Protein AF-A0A5B8MVZ6-F1 (afdb_monomer)

Solvent-accessible surface area (backbone atoms only — not comparable to full-atom values): 45795 Å² total; per-residue (Å²): 136,86,84,88,87,79,88,85,85,90,83,91,84,88,86,83,87,80,82,82,79,84,78,86,76,86,81,90,76,92,74,100,64,99,61,75,45,73,47,51,65,71,58,51,16,47,60,75,50,61,91,62,85,81,78,84,86,56,96,40,75,65,60,44,51,52,52,52,49,51,52,52,52,52,50,50,56,51,51,34,63,74,70,70,54,80,84,67,87,81,69,89,43,72,68,59,52,32,39,54,54,40,52,50,57,53,47,23,72,71,46,61,92,50,16,66,60,45,45,52,53,48,54,53,51,47,61,72,43,37,43,97,51,62,45,70,45,92,95,48,69,40,30,41,58,33,43,48,67,60,52,48,54,50,53,52,51,52,51,51,52,54,50,52,53,52,50,53,53,51,52,53,49,54,54,51,51,52,51,50,54,52,51,52,50,50,51,54,51,52,54,50,52,52,52,51,51,52,51,51,51,51,54,50,50,55,51,49,56,51,52,53,50,51,49,54,50,51,55,52,52,50,52,51,55,52,52,52,50,51,51,52,52,52,51,50,51,50,54,52,50,53,50,51,52,50,49,52,55,48,53,53,49,50,52,50,50,50,53,51,50,52,49,52,51,51,53,49,54,51,50,53,50,52,51,48,51,49,50,51,50,62,68,70,51,87,73,81,87,69,87,69,61,62,56,56,54,48,54,54,49,52,55,49,52,56,51,48,60,66,66,69,69,75,88,77,89,84,84,87,80,94,80,73,83,78,82,70,77,89,76,75,72,95,81,78,82,83,83,80,83,91,78,83,84,85,83,90,77,90,84,57,74,65,58,55,50,52,51,53,51,53,51,49,53,52,48,52,52,52,48,53,49,50,51,52,51,49,50,50,49,53,51,54,49,49,54,56,49,50,69,71,50,68,63,42,59,35,49,63,40,44,52,50,53,54,51,54,48,53,50,54,54,55,51,52,69,69,46,72,86,73,78,86,79,84,95,70,86,73,77,49,40,56,64,51,47,57,63,56,47,74,76,56,88,79,76,52,52,80,43,76,44,70,33,43,55,94,29,58,51,62,70,39,47,68,32,49,37,31,82,60,78,42,75,46,57,44,51,43,73,64,56,45,49,53,51,50,54,51,50,53,56,55,43,54,60,53,33,74,76,43,99,62,75,69,53,61,57,59,41,53,34,51,53,39,39,70,76,56,44,95,39,60,68,60,32,24,51,53,34,48,30,52,56,51,35,37,61,63,42,42,87,39,53,69,39,33,51,51,46,35,30,46,25,52,69,42,28,70,54,51,58,62,38,48,53,51,44,50,52,52,50,51,52,57,57,57,70,70,45,95,51,98,84,57,65,55,42,49,46,71,61,51,53,52,46,50,55,59,44,37,70,69,50,57,67,70,59,56,50,52,39,53,50,30,39,46,70,72,45,79,55,66,56,36,53,57,64,68,60,71,57,70,75,86,77,52,96,60,77,43,62,33,54,39,48,50,46,52,50,51,53,48,51,41,45,52,50,51,53,52,49,52,55,53,58,70,67,50,84,44,50,99,85,42,33,30,43,50,61,61,55,48,53,50,54,45,69,74,42,77,84,58,51,72,66,59,48,36,50,47,50,9,44,18,70,75,39,95,37,54,65,52,41,56,53,40,40,75,73,60,43,66,44,48,47,71,58,25,52,55,42,39,53,66,44,66,86,68,57,50,74,74,38,38,66,73,79,79,81,71,80,74,90,70,90,75,89,79,90,90,82,89,81,83,76,81,86,71,88,89,89,90,131

Secondary structure (DSSP, 8-state):
------------------------------------EEE-HHHHHHHHHTTS------S-HHHHHHHHHHHHHHHHHHHHHHHT----TTPPPHHHHHHHHHHHHHHHHHSGGGHHHHHHHHHHHHHHHEEEEEEEPTTSSEEEEEEHHHHHHHHHHHHHHHHHHHHHHHHHHHHHHHHHHHHHHHHHHHHHHHHHHHHHHHHHHHHHHHHHHHHHHHHHHHHHHHHHHHHHHHHHHHHHHHHHHHHHHHHHHHHHHHHHHHHHHHHHHHHHHHHHHHHHHHHH-SS---TTHHHHHHHHHHHHHHHHHHHS--S---S-----PPP-GGG-------------PPPP----HHHHHHHHHHHHHHHHHHHHHHHHHHHHHHHHHHHHHHHHSPPPPHHHHHHHHHHHHHHHHHHHHHHTTT-SS----PPPBHHHHHHHHTS-TTSGGGSEEEEB--BS-TTS-GGG-B-S-EEEEPPPHHHHHHHHHHHHHHHHHHHHTSSSPPPHHHHHHHHHHHHHTT-HHHHHHHHHHHHHHHHHTTTSHHHHHHHHHHTTSS-THHHHHHHHHHHHHHHHHHTT-SSTT--EEEHHHHHHHHHHH-TTS-HHHHHHHHHHHHHH--SSEEEHHHHH---SS-SS--HHHHHHHHHHHHHHHHHHHHHHHHHHTS---TTSEEEHHHHHHHHHHH-TTS-HHHHHHHHHHHTT-S-HHHHHHHHHHT-EEEHHHHHHHHTTS-SS-GGGTS--GGGG-----------------------

Organism: NCBI:txid1764295

Radius of gyration: 59.08 Å; Cα contacts (8 Å, |Δi|>4): 516; chains: 1; bounding box: 116×97×233 Å

Mean predicted aligned error: 20.98 Å

Nearest PDB structures (foldseek):
  7rro-assembly1_F1  TM=7.112E-02  e=6.304E+00  Bos taurus

Foldseek 3Di:
DDDDDDDDDDDDDDDDDDDDDDDDDDDDDDDDDLDQAEDDLQNVLCVLLPPQDPDPDDPDLVSVLVVSLVVQVVVVVVVCVVVVHDCPPPDDDPSNLSPVLNSLQVVLVVVPPCSVVSVVVSVVSCPQFFDPDWDDDPPGSYTYTDTPVVVVVVVVVVVVVVVVVVVVVVVVVVVVVVVVVVVVVVVVVVVVVVVVVVVVVVVVVVVVVVVVVVVVVVVVVVVVVVVVVVVVVVVVVVVVVVVVVVVVVVVVVVVVVVVVVVVVVVVVVVVVVVVVVVVVVVVVPPDDDDPVVVVVVVVVVVVVVVVVVVVVPPPPPPPDDPDDDDDPPVPPDPDDDDDDDDDDDDDDDDDDPPVVVVVVVVVVVVVVVVVVVVVVVVVVVVVVVVLVVLLVQDADQLQLLVVVLVVVLVVVVVVVVVCPPPPPDDDDDDAQELSSVLVVLQPPQPPQQPDWHWHQAPESDNSHQSLRHDGDIDIGGADHLLRLVVVLVVLLVVQVVVVVVDPDRDQSSVSLLVVLCVVPPPPSNSSNRVSSNNVSNLSSVCLALSSVVSVCSNSLLAAPVLVVLLVVLVVVLLVLQVVQDPDPPDQWDFLVSNLVSLCQFQVPQDPVLSVVLSVQQCVQDVDRIDRVVVQVDPPPPPSGRRSNSSSVSVSSVVVQSVLLVVLLVQLQPFPADPQQKDWLVSNLVSVCVSDVPDDSLLSLVLSCQLQVHPDSVVSVVCNVVRDIDRSVSSSVRSSNDRPDGSPVRGDPPPPPDDDDDDDDDDDDDPDDDDDDDDD

Structure (mmCIF, N/CA/C/O backbone):
data_AF-A0A5B8MVZ6-F1
#
_entry.id   AF-A0A5B8MVZ6-F1
#
loop_
_atom_site.group_PDB
_atom_site.id
_atom_site.type_symbol
_atom_site.label_atom_id
_atom_site.label_alt_id
_atom_site.label_comp_id
_atom_site.label_asym_id
_atom_site.label_entity_id
_atom_site.label_seq_id
_atom_site.pdbx_PDB_ins_code
_atom_site.Cartn_x
_atom_site.Cartn_y
_atom_site.Cartn_z
_atom_site.occupancy
_atom_site.B_iso_or_equiv
_atom_site.auth_seq_id
_atom_site.auth_comp_id
_atom_site.auth_asym_id
_atom_site.auth_atom_id
_atom_site.pdbx_PDB_model_num
ATOM 1 N N . MET A 1 1 ? 22.043 67.440 -47.261 1.00 37.62 1 MET A N 1
ATOM 2 C CA . MET A 1 1 ? 22.846 66.469 -48.037 1.00 37.62 1 MET A CA 1
ATOM 3 C C . MET A 1 1 ? 21.964 65.242 -48.240 1.00 37.62 1 MET A C 1
ATOM 5 O O . MET A 1 1 ? 21.877 64.435 -47.334 1.00 37.62 1 MET A O 1
ATOM 9 N N . PHE A 1 2 ? 20.977 65.317 -49.144 1.00 30.36 2 PHE A N 1
ATOM 10 C CA . PHE A 1 2 ? 21.019 64.901 -50.567 1.00 30.36 2 PHE A CA 1
ATOM 11 C C . PHE A 1 2 ? 21.293 63.386 -50.690 1.00 30.36 2 PHE A C 1
ATOM 13 O O . PHE A 1 2 ? 22.374 62.965 -50.312 1.00 30.36 2 PHE A O 1
ATOM 20 N N . LYS A 1 3 ? 20.387 62.524 -51.178 1.00 30.73 3 LYS A N 1
ATOM 21 C CA . LYS A 1 3 ? 19.380 62.695 -52.243 1.00 30.73 3 LYS A CA 1
ATOM 22 C C . LYS A 1 3 ? 18.110 61.852 -52.027 1.00 30.73 3 LYS A C 1
ATOM 24 O O . LYS A 1 3 ? 18.180 60.713 -51.582 1.00 30.73 3 LYS A O 1
ATOM 29 N N . LEU A 1 4 ? 16.999 62.472 -52.419 1.00 37.16 4 LEU A N 1
ATOM 30 C CA . LEU A 1 4 ? 15.699 61.913 -52.794 1.00 37.16 4 LEU A CA 1
ATOM 31 C C . LEU A 1 4 ? 15.756 61.301 -54.206 1.00 37.16 4 LEU A C 1
ATOM 33 O O . LEU A 1 4 ? 16.619 61.702 -54.986 1.00 37.16 4 LEU A O 1
ATOM 37 N N . ASP A 1 5 ? 14.833 60.377 -54.491 1.00 35.53 5 ASP A N 1
ATOM 38 C CA . ASP A 1 5 ? 13.977 60.259 -55.700 1.00 35.53 5 ASP A CA 1
ATOM 39 C C . ASP A 1 5 ? 13.456 58.805 -55.772 1.00 35.53 5 ASP A C 1
ATOM 41 O O . ASP A 1 5 ? 14.213 57.871 -55.540 1.00 35.53 5 ASP A O 1
ATOM 45 N N . GLY A 1 6 ? 12.194 58.480 -56.046 1.00 32.59 6 GLY A N 1
ATOM 46 C CA . GLY A 1 6 ? 11.030 59.263 -56.432 1.00 32.59 6 GLY A CA 1
ATOM 47 C C . GLY A 1 6 ? 9.791 58.352 -56.428 1.00 32.59 6 GLY A C 1
ATOM 48 O O . GLY A 1 6 ? 9.894 57.126 -56.488 1.00 32.59 6 GLY A O 1
ATOM 49 N N . MET A 1 7 ? 8.627 58.982 -56.295 1.00 34.31 7 MET A N 1
ATOM 50 C CA . MET A 1 7 ? 7.297 58.393 -56.459 1.00 34.31 7 MET A CA 1
ATOM 51 C C . MET A 1 7 ? 7.105 57.862 -57.889 1.00 34.31 7 MET A C 1
ATOM 53 O O . MET A 1 7 ? 7.563 58.513 -58.821 1.00 34.31 7 MET A O 1
ATOM 57 N N . ASP A 1 8 ? 6.333 56.785 -58.071 1.00 30.30 8 ASP A N 1
ATOM 58 C CA . ASP A 1 8 ? 5.102 56.913 -58.861 1.00 30.30 8 ASP A CA 1
ATOM 59 C C . ASP A 1 8 ? 4.102 55.764 -58.668 1.00 30.30 8 ASP A C 1
ATOM 61 O O . ASP A 1 8 ? 4.440 54.621 -58.364 1.00 30.30 8 ASP A O 1
ATOM 65 N N . VAL A 1 9 ? 2.838 56.150 -58.809 1.00 36.75 9 VAL A N 1
ATOM 66 C CA . VAL A 1 9 ? 1.599 55.398 -58.584 1.00 36.75 9 VAL A CA 1
ATOM 67 C C . VAL A 1 9 ? 1.109 54.770 -59.898 1.00 36.75 9 VAL A C 1
ATOM 69 O O . VAL A 1 9 ? 1.407 55.299 -60.966 1.00 36.75 9 VAL A O 1
ATOM 72 N N . LYS A 1 10 ? 0.243 53.746 -59.768 1.00 31.00 10 LYS A N 1
ATOM 73 C CA . LYS A 1 10 ? -0.756 53.182 -60.719 1.00 31.00 10 LYS A CA 1
ATOM 74 C C . LYS A 1 10 ? -0.400 51.782 -61.231 1.00 31.00 10 LYS A C 1
ATOM 76 O O . LYS A 1 10 ? 0.755 51.501 -61.489 1.00 31.00 10 LYS A O 1
ATOM 81 N N . GLU A 1 11 ? -1.306 50.849 -61.507 1.00 30.59 11 GLU A N 1
ATOM 82 C CA . GLU A 1 11 ? -2.736 50.611 -61.259 1.00 30.59 11 GLU A CA 1
ATOM 83 C C . GLU A 1 11 ? -3.033 49.277 -61.984 1.00 30.59 11 GLU A C 1
ATOM 85 O O . GLU A 1 11 ? -2.508 49.032 -63.069 1.00 30.59 11 GLU A O 1
ATOM 90 N N . SER A 1 12 ? -3.935 48.466 -61.425 1.00 30.92 12 SER A N 1
ATOM 91 C CA . SER A 1 12 ? -4.761 47.449 -62.106 1.00 30.92 12 SER A CA 1
ATOM 92 C C . SER A 1 12 ? -4.232 46.031 -62.435 1.00 30.92 12 SER A C 1
ATOM 94 O O . SER A 1 12 ? -3.116 45.813 -62.890 1.00 30.92 12 SER A O 1
ATOM 96 N N . ALA A 1 13 ? -5.196 45.105 -62.288 1.00 30.53 13 ALA A N 1
ATOM 97 C CA . ALA A 1 13 ? -5.373 43.784 -62.910 1.00 30.53 13 ALA A CA 1
ATOM 98 C C . ALA A 1 13 ? -4.934 42.513 -62.135 1.00 30.53 13 ALA A C 1
ATOM 100 O O . ALA A 1 13 ? -3.769 42.140 -62.049 1.00 30.53 13 ALA A O 1
ATOM 101 N N . ARG A 1 14 ? -5.966 41.810 -61.632 1.00 35.91 14 ARG A N 1
ATOM 102 C CA . ARG A 1 14 ? -6.021 40.394 -61.202 1.00 35.91 14 ARG A CA 1
ATOM 103 C C . ARG A 1 14 ? -5.801 39.420 -62.403 1.00 35.91 14 ARG A C 1
ATOM 105 O O . ARG A 1 14 ? -5.695 39.885 -63.531 1.00 35.91 14 ARG A O 1
ATOM 112 N N . PRO A 1 15 ? -5.966 38.086 -62.250 1.00 39.22 15 PRO A N 1
ATOM 113 C CA . PRO A 1 15 ? -5.049 37.134 -61.627 1.00 39.22 15 PRO A CA 1
ATOM 114 C C . PRO A 1 15 ? -4.621 36.028 -62.627 1.00 39.22 15 PRO A C 1
ATOM 116 O O . PRO A 1 15 ? -5.433 35.487 -63.375 1.00 39.22 15 PRO A O 1
ATOM 119 N N . GLY A 1 16 ? -3.344 35.642 -62.620 1.00 29.94 16 GLY A N 1
ATOM 120 C CA . GLY A 1 16 ? -2.825 34.544 -63.442 1.00 29.94 16 GLY A CA 1
ATOM 121 C C . GLY A 1 16 ? -2.667 33.251 -62.643 1.00 29.94 16 GLY A C 1
ATOM 122 O O . GLY A 1 16 ? -1.812 33.167 -61.766 1.00 29.94 16 GLY A O 1
ATOM 123 N N . SER A 1 17 ? -3.483 32.253 -62.982 1.00 32.62 17 SER A N 1
ATOM 124 C CA . SER A 1 17 ? -3.380 30.836 -62.606 1.00 32.62 17 SER A CA 1
ATOM 125 C C . SER A 1 17 ? -1.931 30.321 -62.587 1.00 32.62 17 SER A C 1
ATOM 127 O O . SER A 1 17 ? -1.280 30.251 -63.631 1.00 32.62 17 SER A O 1
ATOM 129 N N . ARG A 1 18 ? -1.433 29.906 -61.413 1.00 30.22 18 ARG A N 1
ATOM 130 C CA . ARG A 1 18 ? -0.175 29.154 -61.277 1.00 30.22 18 ARG A CA 1
ATOM 131 C C . ARG A 1 18 ? -0.463 27.657 -61.219 1.00 30.22 18 ARG A C 1
ATOM 133 O O . ARG A 1 18 ? -0.877 27.122 -60.200 1.00 30.22 18 ARG A O 1
ATOM 140 N N . THR A 1 19 ? -0.157 26.990 -62.324 1.00 30.91 19 THR A N 1
ATOM 141 C CA . THR A 1 19 ? 0.129 25.556 -62.407 1.00 30.91 19 THR A CA 1
ATOM 142 C C . THR A 1 19 ? 1.289 25.186 -61.481 1.00 30.91 19 THR A C 1
ATOM 144 O O . THR A 1 19 ? 2.412 25.662 -61.677 1.00 30.91 19 THR A O 1
ATOM 147 N N . VAL A 1 20 ? 1.036 24.309 -60.510 1.00 28.83 20 VAL A N 1
ATOM 148 C CA . VAL A 1 20 ? 2.068 23.648 -59.703 1.00 28.83 20 VAL A CA 1
ATOM 149 C C . VAL A 1 20 ? 2.665 22.515 -60.539 1.00 28.83 20 VAL A C 1
ATOM 151 O O . VAL A 1 20 ? 2.021 21.501 -60.787 1.00 28.83 20 VAL A O 1
ATOM 154 N N . LYS A 1 21 ? 3.899 22.700 -61.018 1.00 29.98 21 LYS A N 1
ATOM 155 C CA . LYS A 1 21 ? 4.732 21.608 -61.538 1.00 29.98 21 LYS A CA 1
ATOM 156 C C . LYS A 1 21 ? 5.402 20.927 -60.345 1.00 29.98 21 LYS A C 1
ATOM 158 O O . LYS A 1 21 ? 6.365 21.466 -59.801 1.00 29.98 21 LYS A O 1
ATOM 163 N N . SER A 1 22 ? 4.903 19.760 -59.949 1.00 31.69 22 SER A N 1
ATOM 164 C CA . SER A 1 22 ? 5.580 18.866 -59.010 1.00 31.69 22 SER A CA 1
ATOM 165 C C . SER A 1 22 ? 6.855 18.328 -59.662 1.00 31.69 22 SER A C 1
ATOM 167 O O . SER A 1 22 ? 6.842 17.662 -60.696 1.00 31.69 22 SER A O 1
ATOM 169 N N . ARG A 1 23 ? 7.989 18.697 -59.074 1.00 28.89 23 ARG A N 1
ATOM 170 C CA . ARG A 1 23 ? 9.333 18.364 -59.533 1.00 28.89 23 ARG A CA 1
ATOM 171 C C . ARG A 1 23 ? 9.739 17.052 -58.853 1.00 28.89 23 ARG A C 1
ATOM 173 O O . ARG A 1 23 ? 10.198 17.084 -57.719 1.00 28.89 23 ARG A O 1
ATOM 180 N N . GLN A 1 24 ? 9.561 15.913 -59.525 1.00 30.44 24 GLN A N 1
ATOM 181 C CA . GLN A 1 24 ? 10.191 14.653 -59.115 1.00 30.44 24 GLN A CA 1
ATOM 182 C C . GLN A 1 24 ? 11.706 14.785 -59.318 1.00 30.44 24 GLN A C 1
ATOM 184 O O . GLN A 1 24 ? 12.196 14.841 -60.445 1.00 30.44 24 GLN A O 1
ATOM 189 N N . LYS A 1 25 ? 12.446 14.897 -58.212 1.00 30.39 25 LYS A N 1
ATOM 190 C CA . LYS A 1 25 ? 13.893 14.681 -58.172 1.00 30.39 25 LYS A CA 1
ATOM 191 C C . LYS A 1 25 ? 14.121 13.211 -57.841 1.00 30.39 25 LYS A C 1
ATOM 193 O O . LYS A 1 25 ? 13.845 12.785 -56.727 1.00 30.39 25 LYS A O 1
ATOM 198 N N . SER A 1 26 ? 14.630 12.461 -58.806 1.00 32.69 26 SER A N 1
ATOM 199 C CA . SER A 1 26 ? 15.227 11.147 -58.592 1.00 32.69 26 SER A CA 1
ATOM 200 C C . SER A 1 26 ? 16.570 11.323 -57.879 1.00 32.69 26 SER A C 1
ATOM 202 O O . SER A 1 26 ? 17.512 11.853 -58.471 1.00 32.69 26 SER A O 1
ATOM 204 N N . TYR A 1 27 ? 16.646 10.911 -56.615 1.00 31.05 27 TYR A N 1
ATOM 205 C CA . TYR A 1 27 ? 17.913 10.657 -55.936 1.00 31.05 27 TYR A CA 1
ATOM 206 C C . TYR A 1 27 ? 18.284 9.196 -56.172 1.00 31.05 27 TYR A C 1
ATOM 208 O O . TYR A 1 27 ? 17.582 8.291 -55.737 1.00 31.05 27 TYR A O 1
ATOM 216 N N . SER A 1 28 ? 19.372 8.981 -56.902 1.00 40.22 28 SER A N 1
ATOM 217 C CA . SER A 1 28 ? 20.102 7.721 -56.919 1.00 40.22 28 SER A CA 1
ATOM 218 C C . SER A 1 28 ? 21.208 7.825 -55.874 1.00 40.22 28 SER A C 1
ATOM 220 O O . SER A 1 28 ? 22.182 8.534 -56.114 1.00 40.22 28 SER A O 1
ATOM 222 N N . ASN A 1 29 ? 21.047 7.146 -54.745 1.00 33.69 29 ASN A N 1
ATOM 223 C CA . ASN A 1 29 ? 22.143 6.755 -53.867 1.00 33.69 29 ASN A CA 1
ATOM 224 C C . ASN A 1 29 ? 21.874 5.315 -53.437 1.00 33.69 29 ASN A C 1
ATOM 226 O O . ASN A 1 29 ? 20.752 4.989 -53.058 1.00 33.69 29 ASN A O 1
ATOM 230 N N . GLY A 1 30 ? 22.892 4.470 -53.584 1.00 41.97 30 GLY A N 1
ATOM 231 C CA . GLY A 1 30 ? 22.899 3.138 -53.009 1.00 41.97 30 GLY A CA 1
ATOM 232 C C . GLY A 1 30 ? 23.126 3.234 -51.508 1.00 41.97 30 GLY A C 1
ATOM 233 O O . GLY A 1 30 ? 23.989 3.990 -51.077 1.00 41.97 30 GLY A O 1
ATOM 234 N N . ASP A 1 31 ? 22.311 2.493 -50.775 1.00 37.56 31 ASP A N 1
ATOM 235 C CA . ASP A 1 31 ? 22.602 1.858 -49.496 1.00 37.56 31 ASP A CA 1
ATOM 236 C C . ASP A 1 31 ? 21.483 0.832 -49.279 1.00 37.56 31 ASP A C 1
ATOM 238 O O . ASP A 1 31 ? 20.313 1.117 -49.557 1.00 37.56 31 ASP A O 1
ATOM 242 N N . ASP A 1 32 ? 21.853 -0.374 -48.853 1.00 48.97 32 ASP A N 1
ATOM 243 C CA . ASP A 1 32 ? 20.923 -1.422 -48.444 1.00 48.97 32 ASP A CA 1
ATOM 244 C C . ASP A 1 32 ? 20.127 -0.925 -47.227 1.00 48.97 32 ASP A C 1
ATOM 246 O O . ASP A 1 32 ? 20.614 -0.898 -46.097 1.00 48.97 32 ASP A O 1
ATOM 250 N N . GLN A 1 33 ? 18.894 -0.493 -47.472 1.00 40.88 33 GLN A N 1
ATOM 251 C CA . GLN A 1 33 ? 17.860 -0.369 -46.456 1.00 40.88 33 GLN A CA 1
ATOM 252 C C . GLN A 1 33 ? 16.709 -1.275 -46.875 1.00 40.88 33 GLN A C 1
ATOM 254 O O . GLN A 1 33 ? 16.234 -1.173 -48.010 1.00 40.88 33 GLN A O 1
ATOM 259 N N . ASP A 1 34 ? 16.242 -2.110 -45.945 1.00 48.81 34 ASP A N 1
ATOM 260 C CA . ASP A 1 34 ? 14.941 -2.786 -45.986 1.00 48.81 34 ASP A CA 1
ATOM 261 C C . ASP A 1 34 ? 13.823 -1.730 -45.935 1.00 48.81 34 ASP A C 1
ATOM 263 O O . ASP A 1 34 ? 13.112 -1.541 -44.949 1.00 48.81 34 ASP A O 1
ATOM 267 N N . GLY A 1 35 ? 13.734 -0.940 -47.001 1.00 49.47 35 GLY A N 1
ATOM 268 C CA . GLY A 1 35 ? 12.718 0.069 -47.204 1.00 49.47 35 GLY A CA 1
ATOM 269 C C . GLY A 1 35 ? 11.454 -0.595 -47.720 1.00 49.47 35 GLY A C 1
ATOM 270 O O . GLY A 1 35 ? 11.489 -1.336 -48.703 1.00 49.47 35 GLY A O 1
ATOM 271 N N . VAL A 1 36 ? 10.337 -0.287 -47.067 1.00 54.94 36 VAL A N 1
ATOM 272 C CA . VAL A 1 36 ? 8.986 -0.681 -47.474 1.00 54.94 36 VAL A CA 1
ATOM 273 C C . VAL A 1 36 ? 8.787 -0.420 -48.971 1.00 54.94 36 VAL A C 1
ATOM 275 O O . VAL A 1 36 ? 8.792 0.731 -49.421 1.00 54.94 36 VAL A O 1
ATOM 278 N N . GLN A 1 37 ? 8.620 -1.487 -49.757 1.00 67.62 37 GLN A N 1
ATOM 279 C CA . GLN A 1 37 ? 8.397 -1.372 -51.195 1.00 67.62 37 GLN A CA 1
ATOM 280 C C . GLN A 1 37 ? 6.899 -1.257 -51.470 1.00 67.62 37 GLN A C 1
ATOM 282 O O . GLN A 1 37 ? 6.150 -2.228 -51.382 1.00 67.62 37 GLN A O 1
ATOM 287 N N . VAL A 1 38 ? 6.462 -0.054 -51.841 1.00 66.88 38 VAL A N 1
ATOM 288 C CA . VAL A 1 38 ? 5.093 0.183 -52.308 1.00 66.88 38 VAL A CA 1
ATOM 289 C C . VAL A 1 38 ? 5.017 -0.146 -53.796 1.00 66.88 38 VAL A C 1
ATOM 291 O O . VAL A 1 38 ? 5.584 0.565 -54.634 1.00 66.88 38 VAL A O 1
ATOM 294 N N . VAL A 1 39 ? 4.315 -1.224 -54.141 1.00 68.81 39 VAL A N 1
ATOM 295 C CA . VAL A 1 39 ? 4.136 -1.641 -55.535 1.00 68.81 39 VAL A CA 1
ATOM 296 C C . VAL A 1 39 ? 2.929 -0.906 -56.106 1.00 68.81 39 VAL A C 1
ATOM 298 O O . VAL A 1 39 ? 1.786 -1.137 -55.724 1.00 68.81 39 VAL A O 1
ATOM 301 N N . ASN A 1 40 ? 3.181 0.002 -57.048 1.00 73.62 40 ASN A N 1
ATOM 302 C CA . ASN A 1 40 ? 2.116 0.708 -57.761 1.00 73.62 40 ASN A CA 1
ATOM 303 C C . ASN A 1 40 ? 1.314 -0.276 -58.635 1.00 73.62 40 ASN A C 1
ATOM 305 O O . ASN A 1 40 ? 1.907 -1.178 -59.237 1.00 73.62 40 ASN A O 1
ATOM 309 N N . TRP A 1 41 ? 0.004 -0.053 -58.798 1.00 70.00 41 TRP A N 1
ATOM 310 C CA . TRP A 1 41 ? -0.879 -0.878 -59.639 1.00 70.00 41 TRP A CA 1
ATOM 311 C C . TRP A 1 41 ? -0.302 -1.197 -61.026 1.00 70.00 41 TRP A C 1
ATOM 313 O O . TRP A 1 41 ? -0.496 -2.296 -61.538 1.00 70.00 41 TRP A O 1
ATOM 323 N N . ASN A 1 42 ? 0.451 -0.273 -61.642 1.00 68.25 42 ASN A N 1
ATOM 324 C CA . ASN A 1 42 ? 1.078 -0.503 -62.949 1.00 68.25 42 ASN A CA 1
ATOM 325 C C . ASN A 1 42 ? 2.067 -1.675 -62.926 1.00 68.25 42 ASN A C 1
ATOM 327 O O . ASN A 1 42 ? 2.132 -2.460 -63.872 1.00 68.25 42 ASN A O 1
ATOM 331 N N . GLN A 1 43 ? 2.858 -1.773 -61.858 1.00 73.88 43 GLN A N 1
ATOM 332 C CA . GLN A 1 43 ? 3.844 -2.834 -61.680 1.00 73.88 43 GLN A CA 1
ATOM 333 C C . GLN A 1 43 ? 3.162 -4.152 -61.314 1.00 73.88 43 GLN A C 1
ATOM 335 O O . GLN A 1 43 ? 3.553 -5.193 -61.835 1.00 73.88 43 GLN A O 1
ATOM 340 N N . GLN A 1 44 ? 2.112 -4.101 -60.490 1.00 70.19 44 GLN A N 1
ATOM 341 C CA . GLN A 1 44 ? 1.314 -5.272 -60.126 1.00 70.19 44 GLN A CA 1
ATOM 342 C C . GLN A 1 44 ? 0.619 -5.867 -61.363 1.00 70.19 44 GLN A C 1
ATOM 344 O O . GLN A 1 44 ? 0.804 -7.040 -61.676 1.00 70.19 44 GLN A O 1
ATOM 349 N N . ALA A 1 45 ? -0.063 -5.033 -62.155 1.00 67.38 45 ALA A N 1
ATOM 350 C CA . ALA A 1 45 ? -0.719 -5.439 -63.396 1.00 67.38 45 ALA A CA 1
ATOM 351 C C . ALA A 1 45 ? 0.264 -5.990 -64.441 1.00 67.38 45 ALA A C 1
ATOM 353 O O . ALA A 1 45 ? -0.049 -6.951 -65.145 1.00 67.38 45 ALA A O 1
ATOM 354 N N . PHE A 1 46 ? 1.469 -5.414 -64.529 1.00 70.44 46 PHE A N 1
ATOM 355 C CA . PHE A 1 46 ? 2.527 -5.923 -65.401 1.00 70.44 46 PHE A CA 1
ATOM 356 C C . PHE A 1 46 ? 3.034 -7.301 -64.957 1.00 70.44 46 PHE A C 1
ATOM 358 O O . PHE A 1 46 ? 3.110 -8.201 -65.791 1.00 70.44 46 PHE A O 1
ATOM 365 N N . LYS A 1 47 ? 3.330 -7.489 -63.662 1.00 74.38 47 LYS A N 1
ATOM 366 C CA . LYS A 1 47 ? 3.755 -8.785 -63.103 1.00 74.38 47 LYS A CA 1
ATOM 367 C C . LYS A 1 47 ? 2.697 -9.868 -63.337 1.00 74.38 47 LYS A C 1
ATOM 369 O O . LYS A 1 47 ? 3.031 -10.970 -63.758 1.00 74.38 47 LYS A O 1
ATOM 374 N N . SER A 1 48 ? 1.411 -9.555 -63.152 1.00 67.44 48 SER A N 1
ATOM 375 C CA . SER A 1 48 ? 0.316 -10.509 -63.398 1.00 67.44 48 SER A CA 1
ATOM 376 C C . SER A 1 48 ? 0.178 -10.919 -64.872 1.00 67.44 48 SER A C 1
ATOM 378 O O . SER A 1 48 ? -0.263 -12.032 -65.171 1.00 67.44 48 SER A O 1
ATOM 380 N N . ALA A 1 49 ? 0.559 -10.038 -65.802 1.00 64.38 49 ALA A N 1
ATOM 381 C CA . ALA A 1 49 ? 0.553 -10.301 -67.241 1.00 64.38 49 ALA A CA 1
ATOM 382 C C . ALA A 1 49 ? 1.877 -10.901 -67.764 1.00 64.38 49 ALA A C 1
ATOM 384 O O . ALA A 1 49 ? 1.982 -11.249 -68.947 1.00 64.38 49 ALA A O 1
ATOM 385 N N . GLU A 1 50 ? 2.892 -11.036 -66.907 1.00 67.38 50 GLU A N 1
ATOM 386 C CA . GLU A 1 50 ? 4.205 -11.552 -67.276 1.00 67.38 50 GLU A CA 1
ATOM 387 C C . GLU A 1 50 ? 4.120 -13.041 -67.673 1.00 67.38 50 GLU A C 1
ATOM 389 O O . GLU A 1 50 ? 3.469 -13.865 -67.026 1.00 67.38 50 GLU A O 1
ATOM 394 N N . GLY A 1 51 ? 4.741 -13.389 -68.805 1.00 63.47 51 GLY A N 1
ATOM 395 C CA . GLY A 1 51 ? 4.712 -14.742 -69.377 1.00 63.47 51 GLY A CA 1
ATOM 396 C C . GLY A 1 51 ? 3.702 -14.971 -70.510 1.00 63.47 51 GLY A C 1
ATOM 397 O O . GLY A 1 51 ? 3.705 -16.051 -71.096 1.00 63.47 51 GLY A O 1
ATOM 398 N N . LEU A 1 52 ? 2.882 -13.976 -70.873 1.00 62.75 52 LEU A N 1
ATOM 399 C CA . LEU A 1 52 ? 2.029 -14.033 -72.071 1.00 62.75 52 LEU A CA 1
ATOM 400 C C . LEU A 1 52 ? 2.813 -13.668 -73.347 1.00 62.75 52 LEU A C 1
ATOM 402 O O . LEU A 1 52 ? 3.794 -12.918 -73.311 1.00 62.75 52 LEU A O 1
ATOM 406 N N . SER A 1 53 ? 2.406 -14.235 -74.487 1.00 56.59 53 SER A N 1
ATOM 407 C CA . SER A 1 53 ? 3.183 -14.220 -75.734 1.00 56.59 53 SER A CA 1
ATOM 408 C C . SER A 1 53 ? 3.506 -12.800 -76.228 1.00 56.59 53 SER A C 1
ATOM 410 O O . SER A 1 53 ? 2.621 -11.974 -76.455 1.00 56.59 53 SER A O 1
ATOM 412 N N . LYS A 1 54 ? 4.798 -12.519 -76.461 1.00 59.50 54 LYS A N 1
ATOM 413 C CA . LYS A 1 54 ? 5.302 -11.261 -77.055 1.00 59.50 54 LYS A CA 1
ATOM 414 C C . LYS A 1 54 ? 5.252 -11.258 -78.589 1.00 59.50 54 LYS A C 1
ATOM 416 O O . LYS A 1 54 ? 5.988 -10.487 -79.209 1.00 59.50 54 LYS A O 1
ATOM 421 N N . ASN A 1 55 ? 4.456 -12.126 -79.216 1.00 58.00 55 ASN A N 1
ATOM 422 C CA . ASN A 1 55 ? 4.406 -12.193 -80.676 1.00 58.00 55 ASN A CA 1
ATOM 423 C C . ASN A 1 55 ? 3.990 -10.834 -81.260 1.00 58.00 55 ASN A C 1
ATOM 425 O O . ASN A 1 55 ? 2.997 -10.242 -80.854 1.00 58.00 55 ASN A O 1
ATOM 429 N N . LYS A 1 56 ? 4.794 -10.303 -82.184 1.00 57.22 56 LYS A N 1
ATOM 430 C CA . LYS A 1 56 ? 4.613 -8.951 -82.745 1.00 57.22 56 LYS A CA 1
ATOM 431 C C . LYS A 1 56 ? 3.814 -8.938 -84.050 1.00 57.22 56 LYS A C 1
ATOM 433 O O . LYS A 1 56 ? 3.540 -7.867 -84.581 1.00 57.22 56 LYS A O 1
ATOM 438 N N . ASP A 1 57 ? 3.383 -10.104 -84.525 1.00 62.28 57 ASP A N 1
ATOM 439 C CA . ASP A 1 57 ? 2.849 -10.276 -85.879 1.00 62.28 57 ASP A CA 1
ATOM 440 C C . ASP A 1 57 ? 1.320 -10.401 -85.897 1.00 62.28 57 ASP A C 1
ATOM 442 O O . ASP A 1 57 ? 0.745 -11.306 -86.505 1.00 62.28 57 ASP A O 1
ATOM 446 N N . PHE A 1 58 ? 0.633 -9.478 -85.223 1.00 72.38 58 PHE A N 1
ATOM 447 C CA . PHE A 1 58 ? -0.826 -9.414 -85.258 1.00 72.38 58 PHE A CA 1
ATOM 448 C C . PHE A 1 58 ? -1.306 -8.469 -86.362 1.00 72.38 58 PHE A C 1
ATOM 450 O O . PHE A 1 58 ? -0.828 -7.346 -86.502 1.00 72.38 58 PHE A O 1
ATOM 457 N N . ARG A 1 59 ? -2.292 -8.919 -87.150 1.00 72.50 59 ARG A N 1
ATOM 458 C CA . ARG A 1 59 ? -2.843 -8.149 -88.283 1.00 72.50 59 ARG A CA 1
ATOM 459 C C . ARG A 1 59 ? -3.602 -6.884 -87.856 1.00 72.50 59 ARG A C 1
ATOM 461 O O . ARG A 1 59 ? -3.772 -5.988 -88.677 1.00 72.50 59 ARG A O 1
ATOM 468 N N . SER A 1 60 ? -4.077 -6.810 -86.612 1.00 80.50 60 SER A N 1
ATOM 469 C CA . SER A 1 60 ? -4.724 -5.622 -86.042 1.00 80.50 60 SER A CA 1
ATOM 470 C C . SER A 1 60 ? -4.607 -5.594 -84.514 1.00 80.50 60 SER A C 1
ATOM 472 O O . SER A 1 60 ? -4.465 -6.638 -83.874 1.00 80.50 60 SER A O 1
ATOM 474 N N . ALA A 1 61 ? -4.716 -4.399 -83.923 1.00 76.31 61 ALA A N 1
ATOM 475 C CA . ALA A 1 61 ? -4.720 -4.211 -82.468 1.00 76.31 61 ALA A CA 1
ATOM 476 C C . ALA A 1 61 ? -5.930 -4.877 -81.779 1.00 76.31 61 ALA A C 1
ATOM 478 O O . ALA A 1 61 ? -5.828 -5.301 -80.633 1.00 76.31 61 ALA A O 1
ATOM 479 N N . ALA A 1 62 ? -7.056 -5.016 -82.487 1.00 77.00 62 ALA A N 1
ATOM 480 C CA . ALA A 1 62 ? -8.235 -5.715 -81.978 1.00 77.00 62 ALA A CA 1
ATOM 481 C C . ALA A 1 62 ? -7.985 -7.225 -81.847 1.00 77.00 62 ALA A C 1
ATOM 483 O O . ALA A 1 62 ? -8.243 -7.797 -80.794 1.00 77.00 62 ALA A O 1
ATOM 484 N N . VAL A 1 63 ? -7.400 -7.847 -82.880 1.00 80.50 63 VAL A N 1
ATOM 485 C CA . VAL A 1 63 ? -7.045 -9.278 -82.853 1.00 80.50 63 VAL A CA 1
ATOM 486 C C . VAL A 1 63 ? -5.962 -9.543 -81.807 1.00 80.50 63 VAL A C 1
ATOM 488 O O . VAL A 1 63 ? -6.008 -10.556 -81.119 1.00 80.50 63 VAL A O 1
ATOM 491 N N . TYR A 1 64 ? -5.013 -8.617 -81.645 1.00 81.44 64 TYR A N 1
ATOM 492 C CA . TYR A 1 64 ? -4.026 -8.679 -80.567 1.00 81.44 64 TYR A CA 1
ATOM 493 C C . TYR A 1 64 ? -4.681 -8.731 -79.182 1.00 81.44 64 TYR A C 1
ATOM 495 O O . TYR A 1 64 ? -4.362 -9.612 -78.386 1.00 81.44 64 TYR A O 1
ATOM 503 N N . ALA A 1 65 ? -5.613 -7.813 -78.910 1.00 80.50 65 ALA A N 1
ATOM 504 C CA . ALA A 1 65 ? -6.293 -7.740 -77.624 1.00 80.50 65 ALA A CA 1
ATOM 505 C C . ALA A 1 65 ? -7.174 -8.962 -77.348 1.00 80.50 65 ALA A C 1
ATOM 507 O O . ALA A 1 65 ? -7.156 -9.485 -76.238 1.00 80.50 65 ALA A O 1
ATOM 508 N N . GLU A 1 66 ? -7.895 -9.448 -78.357 1.00 81.88 66 GLU A N 1
ATOM 509 C CA . GLU A 1 66 ? -8.755 -10.627 -78.242 1.00 81.88 66 GLU A CA 1
ATOM 510 C C . GLU A 1 66 ? -7.950 -11.897 -77.936 1.00 81.88 66 GLU A C 1
ATOM 512 O O . GLU A 1 66 ? -8.284 -12.627 -77.003 1.00 81.88 66 GLU A O 1
ATOM 517 N N . VAL A 1 67 ? -6.848 -12.130 -78.661 1.00 83.00 67 VAL A N 1
ATOM 518 C CA . VAL A 1 67 ? -5.984 -13.300 -78.436 1.00 83.00 67 VAL A CA 1
ATOM 519 C C . VAL A 1 67 ? -5.344 -13.243 -77.052 1.00 83.00 67 VAL A C 1
ATOM 521 O O . VAL A 1 67 ? -5.393 -14.228 -76.319 1.00 83.00 67 VAL A O 1
ATOM 524 N N . LYS A 1 68 ? -4.810 -12.085 -76.650 1.00 81.81 68 LYS A N 1
ATOM 525 C CA . LYS A 1 68 ? -4.219 -11.913 -75.318 1.00 81.81 68 LYS A CA 1
ATOM 526 C C . LYS A 1 68 ? -5.232 -12.099 -74.188 1.00 81.81 68 LYS A C 1
ATOM 528 O O . LYS A 1 68 ? -4.909 -12.727 -73.183 1.00 81.81 68 LYS A O 1
ATOM 533 N N . LEU A 1 69 ? -6.451 -11.582 -74.347 1.00 82.19 69 LEU A N 1
ATOM 534 C CA . LEU A 1 69 ? -7.523 -11.769 -73.372 1.00 82.19 69 LEU A CA 1
ATOM 535 C C . LEU A 1 69 ? -7.937 -13.238 -73.267 1.00 82.19 69 LEU A C 1
ATOM 537 O O . LEU A 1 69 ? -8.080 -13.746 -72.159 1.00 82.19 69 LEU A O 1
ATOM 541 N N . ALA A 1 70 ? -8.064 -13.938 -74.395 1.00 81.94 70 ALA A N 1
ATOM 542 C CA . ALA A 1 70 ? -8.370 -15.364 -74.406 1.00 81.94 70 ALA A CA 1
ATOM 543 C C . ALA A 1 70 ? -7.261 -16.202 -73.743 1.00 81.94 70 ALA A C 1
ATOM 545 O O . ALA A 1 70 ? -7.560 -17.111 -72.969 1.00 81.94 70 ALA A O 1
ATOM 546 N N . GLU A 1 71 ? -5.986 -15.887 -73.993 1.00 83.00 71 GLU A N 1
ATOM 547 C CA . GLU A 1 71 ? -4.847 -16.549 -73.341 1.00 83.00 71 GLU A CA 1
ATOM 548 C C . GLU A 1 71 ? -4.845 -16.323 -71.821 1.00 83.00 71 GLU A C 1
ATOM 550 O O . GLU A 1 71 ? -4.694 -17.280 -71.060 1.00 83.00 71 GLU A O 1
ATOM 555 N N . ALA A 1 72 ? -5.067 -15.086 -71.367 1.00 81.31 72 ALA A N 1
ATOM 556 C CA . ALA A 1 72 ? -5.111 -14.754 -69.944 1.00 81.31 72 ALA A CA 1
ATOM 557 C C . ALA A 1 72 ? -6.304 -15.398 -69.223 1.00 81.31 72 ALA A C 1
ATOM 559 O O . ALA A 1 72 ? -6.147 -15.939 -68.128 1.00 81.31 72 ALA A O 1
ATOM 560 N N . LEU A 1 73 ? -7.489 -15.395 -69.844 1.00 80.75 73 LEU A N 1
ATOM 561 C CA . LEU A 1 73 ? -8.670 -16.065 -69.297 1.00 80.75 73 LEU A CA 1
ATOM 562 C C . LEU A 1 73 ? -8.448 -17.576 -69.186 1.00 80.75 73 LEU A C 1
ATOM 564 O O . LEU A 1 73 ? -8.716 -18.147 -68.133 1.00 80.75 73 LEU A O 1
ATOM 568 N N . ASN A 1 74 ? -7.878 -18.208 -70.217 1.00 82.62 74 ASN A N 1
ATOM 569 C CA . ASN A 1 74 ? -7.548 -19.633 -70.179 1.00 82.62 74 ASN A CA 1
ATOM 570 C C . ASN A 1 74 ? -6.521 -19.960 -69.090 1.00 82.62 74 ASN A C 1
ATOM 572 O O . ASN A 1 74 ? -6.693 -20.950 -68.379 1.00 82.62 74 ASN A O 1
ATOM 576 N N . LYS A 1 75 ? -5.481 -19.128 -68.927 1.00 82.38 75 LYS A N 1
ATOM 577 C CA . LYS A 1 75 ? -4.484 -19.290 -67.859 1.00 82.38 75 LYS A CA 1
ATOM 578 C C . LYS A 1 75 ? -5.146 -19.232 -66.481 1.00 82.38 75 LYS A C 1
ATOM 580 O O . LYS A 1 75 ? -4.947 -20.139 -65.679 1.00 82.38 75 LYS A O 1
ATOM 585 N N . ARG A 1 76 ? -6.002 -18.234 -66.239 1.00 79.75 76 ARG A N 1
ATOM 586 C CA . ARG A 1 76 ? -6.699 -18.081 -64.954 1.00 79.75 76 ARG A CA 1
ATOM 587 C C . ARG A 1 76 ? -7.660 -19.231 -64.666 1.00 79.75 76 ARG A C 1
ATOM 589 O O . ARG A 1 76 ? -7.683 -19.732 -63.550 1.00 79.75 76 ARG A O 1
ATOM 596 N N . THR A 1 77 ? -8.427 -19.679 -65.659 1.00 80.62 77 THR A N 1
ATOM 597 C CA . THR A 1 77 ? -9.314 -20.844 -65.506 1.00 80.62 77 THR A CA 1
ATOM 598 C C . THR A 1 77 ? -8.519 -22.117 -65.200 1.00 80.62 77 THR A C 1
ATOM 600 O O . THR A 1 77 ? -8.987 -22.965 -64.443 1.00 80.62 77 THR A O 1
ATOM 603 N N . LEU A 1 78 ? -7.310 -22.263 -65.752 1.00 80.00 78 LEU A N 1
ATOM 604 C CA . LEU A 1 78 ? -6.426 -23.386 -65.435 1.00 80.00 78 LEU A CA 1
ATOM 605 C C . LEU A 1 78 ? -5.913 -23.319 -63.986 1.00 80.00 78 LEU A C 1
ATOM 607 O O . LEU A 1 78 ? -5.930 -24.330 -63.291 1.00 80.00 78 LEU A O 1
ATOM 611 N N . GLU A 1 79 ? -5.499 -22.134 -63.528 1.00 78.56 79 GLU A N 1
ATOM 612 C CA . GLU A 1 79 ? -5.038 -21.894 -62.152 1.00 78.56 79 GLU A CA 1
ATOM 613 C C . GLU A 1 79 ? -6.149 -22.134 -61.120 1.00 78.56 79 GLU A C 1
ATOM 615 O O . GLU A 1 79 ? -5.928 -22.842 -60.141 1.00 78.56 79 GLU A O 1
ATOM 620 N N . LYS A 1 80 ? -7.371 -21.643 -61.366 1.00 76.94 80 LYS A N 1
ATOM 621 C CA . LYS A 1 80 ? -8.519 -21.892 -60.475 1.00 76.94 80 LYS A CA 1
ATOM 622 C C . LYS A 1 80 ? -8.845 -23.377 -60.338 1.00 76.94 80 LYS A C 1
ATOM 624 O O . LYS A 1 80 ? -9.054 -23.865 -59.231 1.00 76.94 80 LYS A O 1
ATOM 629 N N . LYS A 1 81 ? -8.804 -24.121 -61.451 1.00 78.94 81 LYS A N 1
ATOM 630 C CA . LYS A 1 81 ? -8.999 -25.582 -61.448 1.00 78.94 81 LYS A CA 1
ATOM 631 C C . LYS A 1 81 ? -7.926 -26.323 -60.654 1.00 78.94 81 LYS A C 1
ATOM 633 O O . LYS A 1 81 ? -8.234 -27.350 -60.060 1.00 78.94 81 LYS A O 1
ATOM 638 N N . LEU A 1 82 ? -6.688 -25.832 -60.657 1.00 77.94 82 LEU A N 1
ATOM 639 C CA . LEU A 1 82 ? -5.600 -26.407 -59.862 1.00 77.94 82 LEU A CA 1
ATOM 640 C C . LEU A 1 82 ? -5.772 -26.122 -58.364 1.00 77.94 82 LEU A C 1
ATOM 642 O O . LEU A 1 82 ? -5.435 -26.978 -57.551 1.00 77.94 82 LEU A O 1
ATOM 646 N N . ASN A 1 83 ? -6.336 -24.965 -58.014 1.00 76.88 83 ASN A N 1
ATOM 647 C CA . ASN A 1 83 ? -6.533 -24.538 -56.627 1.00 76.88 83 ASN A CA 1
ATOM 648 C C . ASN A 1 83 ? -7.863 -25.006 -56.010 1.00 76.88 83 ASN A C 1
ATOM 650 O O . ASN A 1 83 ? -8.084 -24.800 -54.821 1.00 76.88 83 ASN A O 1
ATOM 654 N N . GLY A 1 84 ? -8.742 -25.646 -56.790 1.00 75.75 84 GLY A N 1
ATOM 655 C CA . GLY A 1 84 ? -10.038 -26.135 -56.310 1.00 75.75 84 GLY A CA 1
ATOM 656 C C . GLY A 1 84 ? -11.059 -25.029 -56.021 1.00 75.75 84 GLY A C 1
ATOM 657 O O . GLY A 1 84 ? -12.005 -25.266 -55.277 1.00 75.75 84 GLY A O 1
ATOM 658 N N . GLU A 1 85 ? -10.876 -23.834 -56.587 1.00 73.50 85 GLU A N 1
ATOM 659 C CA . GLU A 1 85 ? -11.824 -22.725 -56.442 1.00 73.50 85 GLU A CA 1
ATOM 660 C C . GLU A 1 85 ? -13.062 -22.959 -57.322 1.00 73.50 85 GLU A C 1
ATOM 662 O O . GLU A 1 85 ? -12.935 -23.226 -58.522 1.00 73.50 85 GLU A O 1
ATOM 667 N N . ASP A 1 86 ? -14.258 -22.833 -56.737 1.00 64.56 86 ASP A N 1
ATOM 668 C CA . ASP A 1 86 ? -15.519 -22.915 -57.475 1.00 64.56 86 ASP A CA 1
ATOM 669 C C . ASP A 1 86 ? -15.636 -21.729 -58.445 1.00 64.56 86 ASP A C 1
ATOM 671 O O . ASP A 1 86 ? -15.495 -20.559 -58.069 1.00 64.56 86 ASP A O 1
ATOM 675 N N . ASP A 1 87 ? -15.878 -22.037 -59.721 1.00 58.75 87 ASP A N 1
ATOM 676 C CA . ASP A 1 87 ? -15.949 -21.058 -60.807 1.00 58.75 87 ASP A CA 1
ATOM 677 C C . ASP A 1 87 ? -17.286 -20.302 -60.697 1.00 58.75 87 ASP A C 1
ATOM 679 O O . ASP A 1 87 ? -18.267 -20.596 -61.381 1.00 58.75 87 ASP A O 1
ATOM 683 N N . THR A 1 88 ? -17.361 -19.342 -59.772 1.00 61.03 88 THR A N 1
ATOM 684 C CA . THR A 1 88 ? -18.490 -18.410 -59.682 1.00 61.03 88 THR A CA 1
ATOM 685 C C . THR A 1 88 ? -18.459 -17.500 -60.909 1.00 61.03 88 THR A C 1
ATOM 687 O O . THR A 1 88 ? -17.757 -16.488 -60.993 1.00 61.03 88 THR A O 1
ATOM 690 N N . GLU A 1 89 ? -19.178 -17.944 -61.936 1.00 57.03 89 GLU A N 1
ATOM 691 C CA . GLU A 1 89 ? -19.232 -17.344 -63.260 1.00 57.03 89 GLU A CA 1
ATOM 692 C C . GLU A 1 89 ? -19.836 -15.930 -63.170 1.00 57.03 89 GLU A C 1
ATOM 694 O O . GLU A 1 89 ? -21.048 -15.750 -63.124 1.00 57.03 89 GLU A O 1
ATOM 699 N N . GLY A 1 90 ? -18.982 -14.903 -63.102 1.00 59.47 90 GLY A N 1
ATOM 700 C CA . GLY A 1 90 ? -19.415 -13.502 -63.193 1.00 59.47 90 GLY A CA 1
ATOM 701 C C . GLY A 1 90 ? -18.771 -12.529 -62.212 1.00 59.47 90 GLY A C 1
ATOM 702 O O . GLY A 1 90 ? -18.847 -11.325 -62.456 1.00 59.47 90 GLY A O 1
ATOM 703 N N . ASN A 1 91 ? -18.086 -13.001 -61.166 1.00 61.34 91 ASN A N 1
ATOM 704 C CA . ASN A 1 91 ? -17.453 -12.080 -60.223 1.00 61.34 91 ASN A CA 1
ATOM 705 C C . ASN A 1 91 ? -16.148 -11.485 -60.796 1.00 61.34 91 ASN A C 1
ATOM 707 O O . ASN A 1 91 ? -15.330 -12.214 -61.381 1.00 61.34 91 ASN A O 1
ATOM 711 N N . PRO A 1 92 ? -15.944 -10.157 -60.682 1.00 64.62 92 PRO A N 1
ATOM 712 C CA . PRO A 1 92 ? -14.691 -9.520 -61.056 1.00 64.62 92 PRO A CA 1
ATOM 713 C C . PRO A 1 92 ? -13.569 -10.024 -60.141 1.00 64.62 92 PRO A C 1
ATOM 715 O O . PRO A 1 92 ? -13.628 -9.897 -58.928 1.00 64.62 92 PRO A O 1
ATOM 718 N N . ASP A 1 93 ? -12.542 -10.616 -60.744 1.00 70.81 93 ASP A N 1
ATOM 719 C CA . ASP A 1 93 ? -11.368 -11.158 -60.052 1.00 70.81 93 ASP A CA 1
ATOM 720 C C . ASP A 1 93 ? -10.209 -10.151 -60.161 1.00 70.81 93 ASP A C 1
ATOM 722 O O . ASP A 1 93 ? -10.053 -9.497 -61.202 1.00 70.81 93 ASP A O 1
ATOM 726 N N . MET A 1 94 ? -9.379 -10.042 -59.119 1.00 70.25 94 MET A N 1
ATOM 727 C CA . MET A 1 94 ? -8.159 -9.228 -59.101 1.00 70.25 94 MET A CA 1
ATOM 728 C C . MET A 1 94 ? -7.286 -9.495 -60.332 1.00 70.25 94 MET A C 1
ATOM 730 O O . MET A 1 94 ? -6.834 -8.552 -60.981 1.00 70.25 94 MET A O 1
ATOM 734 N N . TYR A 1 95 ? -7.128 -10.765 -60.724 1.00 74.81 95 TYR A N 1
ATOM 735 C CA . TYR A 1 95 ? -6.336 -11.132 -61.899 1.00 74.81 95 TYR A CA 1
ATOM 736 C C . TYR A 1 95 ? -6.940 -10.590 -63.201 1.00 74.81 95 TYR A C 1
ATOM 738 O O . TYR A 1 95 ? -6.245 -9.995 -64.024 1.00 74.81 95 TYR A O 1
ATOM 746 N N . ARG A 1 96 ? -8.256 -10.763 -63.386 1.00 77.00 96 ARG A N 1
ATOM 747 C CA . ARG A 1 96 ? -8.969 -10.294 -64.588 1.00 77.00 96 ARG A CA 1
ATOM 748 C C . ARG A 1 96 ? -8.918 -8.775 -64.690 1.00 77.00 96 ARG A C 1
ATOM 750 O O . ARG A 1 96 ? -8.695 -8.231 -65.766 1.00 77.00 96 ARG A O 1
ATOM 757 N N . THR A 1 97 ? -9.086 -8.107 -63.559 1.00 78.50 97 THR A N 1
ATOM 758 C CA . THR A 1 97 ? -9.085 -6.652 -63.450 1.00 78.50 97 THR A CA 1
ATOM 759 C C . THR A 1 97 ? -7.705 -6.073 -63.763 1.00 78.50 97 THR A C 1
ATOM 761 O O . THR A 1 97 ? -7.582 -5.212 -64.637 1.00 78.50 97 THR A O 1
ATOM 764 N N . ALA A 1 98 ? -6.658 -6.618 -63.138 1.00 78.06 98 ALA A N 1
ATOM 765 C CA . ALA A 1 98 ? -5.271 -6.244 -63.396 1.00 78.06 98 ALA A CA 1
ATOM 766 C C . ALA A 1 98 ? -4.885 -6.480 -64.864 1.00 78.06 98 ALA A C 1
ATOM 768 O O . ALA A 1 98 ? -4.285 -5.617 -65.509 1.00 78.06 98 ALA A O 1
ATOM 769 N N . PHE A 1 99 ? -5.301 -7.615 -65.431 1.00 81.31 99 PHE A N 1
ATOM 770 C CA . PHE A 1 99 ? -5.025 -7.947 -66.822 1.00 81.31 99 PHE A CA 1
ATOM 771 C C . PHE A 1 99 ? -5.737 -7.013 -67.813 1.00 81.31 99 PHE A C 1
ATOM 773 O O . PHE A 1 99 ? -5.110 -6.514 -68.747 1.00 81.31 99 PHE A O 1
ATOM 780 N N . CYS A 1 100 ? -7.025 -6.725 -67.607 1.00 82.44 100 CYS A N 1
ATOM 781 C CA . CYS A 1 100 ? -7.780 -5.792 -68.449 1.00 82.44 100 CYS A CA 1
ATOM 782 C C . CYS A 1 100 ? -7.160 -4.388 -68.444 1.00 82.44 100 CYS A C 1
ATOM 784 O O . CYS A 1 100 ? -7.072 -3.738 -69.486 1.00 82.44 100 CYS A O 1
ATOM 786 N N . ILE A 1 101 ? -6.683 -3.938 -67.284 1.00 82.44 101 ILE A N 1
ATOM 787 C CA . ILE A 1 101 ? -6.002 -2.652 -67.125 1.00 82.44 101 ILE A CA 1
ATOM 788 C C . ILE A 1 101 ? -4.641 -2.649 -67.838 1.00 82.44 101 ILE A C 1
ATOM 790 O O . ILE A 1 101 ? -4.312 -1.685 -68.538 1.00 82.44 101 ILE A O 1
ATOM 794 N N . HIS A 1 102 ? -3.874 -3.737 -67.725 1.00 83.44 102 HIS A N 1
ATOM 795 C CA . HIS A 1 102 ? -2.622 -3.909 -68.461 1.00 83.44 102 HIS A CA 1
ATOM 796 C C . HIS A 1 102 ? -2.852 -3.867 -69.979 1.00 83.44 102 HIS A C 1
ATOM 798 O O . HIS A 1 102 ? -2.186 -3.114 -70.694 1.00 83.44 102 HIS A O 1
ATOM 804 N N . LEU A 1 103 ? -3.851 -4.608 -70.465 1.00 84.19 103 LEU A N 1
ATOM 805 C CA . LEU A 1 103 ? -4.204 -4.665 -71.880 1.00 84.19 103 LEU A CA 1
ATOM 806 C C . LEU A 1 103 ? -4.659 -3.301 -72.413 1.00 84.19 103 LEU A C 1
ATOM 808 O O . LEU A 1 103 ? -4.278 -2.903 -73.514 1.00 84.19 103 LEU A O 1
ATOM 812 N N . LEU A 1 104 ? -5.418 -2.545 -71.615 1.00 84.44 104 LEU A N 1
ATOM 813 C CA . LEU A 1 104 ? -5.790 -1.171 -71.942 1.00 84.44 104 LEU A CA 1
ATOM 814 C C . LEU A 1 104 ? -4.546 -0.273 -72.061 1.00 84.44 104 LEU A C 1
ATOM 816 O O . LEU A 1 104 ? -4.471 0.553 -72.969 1.00 84.44 104 LEU A O 1
ATOM 820 N N . GLY A 1 105 ? -3.539 -0.472 -71.206 1.00 84.12 105 GLY A N 1
ATOM 821 C CA . GLY A 1 105 ? -2.242 0.202 -71.299 1.00 84.12 105 GLY A CA 1
ATOM 822 C C . GLY A 1 105 ? -1.462 -0.119 -72.579 1.00 84.12 105 GLY A C 1
ATOM 823 O O . GLY A 1 105 ? -0.893 0.786 -73.191 1.00 84.12 105 GLY A O 1
ATOM 824 N N . GLU A 1 106 ? -1.469 -1.370 -73.035 1.00 84.25 106 GLU A N 1
ATOM 825 C CA . GLU A 1 106 ? -0.853 -1.740 -74.316 1.00 84.25 106 GLU A CA 1
ATOM 826 C C . GLU A 1 106 ? -1.621 -1.152 -75.509 1.00 84.25 106 GLU A C 1
ATOM 828 O O . GLU A 1 106 ? -1.020 -0.607 -76.440 1.00 84.25 106 GLU A O 1
ATOM 833 N N . LEU A 1 107 ? -2.957 -1.184 -75.462 1.00 83.75 107 LEU A N 1
ATOM 834 C CA . LEU A 1 107 ? -3.819 -0.598 -76.490 1.00 83.75 107 LEU A CA 1
ATOM 835 C C . LEU A 1 107 ? -3.624 0.914 -76.619 1.00 83.75 107 LEU A C 1
ATOM 837 O O . LEU A 1 107 ? -3.637 1.429 -77.739 1.00 83.75 107 LEU A O 1
ATOM 841 N N . VAL A 1 108 ? -3.380 1.626 -75.516 1.00 86.56 108 VAL A N 1
ATOM 842 C CA . VAL A 1 108 ? -3.000 3.049 -75.531 1.00 86.56 108 VAL A CA 1
ATOM 843 C C . VAL A 1 108 ? -1.775 3.286 -76.419 1.00 86.56 108 VAL A C 1
ATOM 845 O O . VAL A 1 108 ? -1.780 4.222 -77.219 1.00 86.56 108 VAL A O 1
ATOM 848 N N . GLY A 1 109 ? -0.761 2.418 -76.327 1.00 81.75 109 GLY A N 1
ATOM 849 C CA . GLY A 1 109 ? 0.451 2.498 -77.146 1.00 81.75 109 GLY A CA 1
ATOM 850 C C . GLY A 1 109 ? 0.213 2.197 -78.630 1.00 81.75 109 GLY A C 1
ATOM 851 O O . GLY A 1 109 ? 0.868 2.783 -79.490 1.00 81.75 109 GLY A O 1
ATOM 852 N N . LEU A 1 110 ? -0.753 1.328 -78.940 1.00 82.88 110 LEU A N 1
ATOM 853 C CA . LEU A 1 110 ? -1.081 0.916 -80.311 1.00 82.88 110 LEU A CA 1
ATOM 854 C C . LEU A 1 110 ? -2.073 1.854 -81.023 1.00 82.88 110 LEU A C 1
ATOM 856 O O . LEU A 1 110 ? -2.136 1.866 -82.251 1.00 82.88 110 LEU A O 1
ATOM 860 N N . SER A 1 111 ? -2.840 2.656 -80.281 1.00 81.69 111 SER A N 1
ATOM 861 C CA . SER A 1 111 ? -3.990 3.412 -80.812 1.00 81.69 111 SER A CA 1
ATOM 862 C C . SER A 1 111 ? -3.649 4.767 -81.451 1.00 81.69 111 SER A C 1
ATOM 864 O O . SER A 1 111 ? -4.551 5.543 -81.781 1.00 81.69 111 SER A O 1
ATOM 866 N N . GLY A 1 112 ? -2.361 5.079 -81.631 1.00 82.31 112 GLY A N 1
ATOM 867 C CA . GLY A 1 112 ? -1.888 6.281 -82.326 1.00 82.31 112 GLY A CA 1
ATOM 868 C C . GLY A 1 112 ? -2.531 7.578 -81.798 1.00 82.31 112 GLY A C 1
ATOM 869 O O . GLY A 1 112 ? -2.338 7.910 -80.626 1.00 82.31 112 GLY A O 1
ATOM 870 N N . PRO A 1 113 ? -3.308 8.328 -82.611 1.00 82.88 113 PRO A N 1
ATOM 871 C CA . PRO A 1 113 ? -3.889 9.616 -82.209 1.00 82.88 113 PRO A CA 1
ATOM 872 C C . PRO A 1 113 ? -4.902 9.512 -81.056 1.00 82.88 113 PRO A C 1
ATOM 874 O O . PRO A 1 113 ? -5.101 10.489 -80.335 1.00 82.88 113 PRO A O 1
ATOM 877 N N . PHE A 1 114 ? -5.512 8.341 -80.841 1.00 82.50 114 PHE A N 1
ATOM 878 C CA . PHE A 1 114 ? -6.444 8.108 -79.731 1.00 82.50 114 PHE A CA 1
ATOM 879 C C . PHE A 1 114 ? -5.747 7.721 -78.422 1.00 82.50 114 PHE A C 1
ATOM 881 O O . PHE A 1 114 ? -6.395 7.701 -77.375 1.00 82.50 114 PHE A O 1
ATOM 888 N N . GLY A 1 115 ? -4.433 7.464 -78.448 1.00 86.25 115 GLY A N 1
ATOM 889 C CA . GLY A 1 115 ? -3.681 7.006 -77.279 1.00 86.25 115 GLY A CA 1
ATOM 890 C C . GLY A 1 115 ? -3.817 7.944 -76.078 1.00 86.25 115 GLY A C 1
ATOM 891 O O . GLY A 1 115 ? -4.009 7.488 -74.957 1.00 86.25 115 GLY A O 1
ATOM 892 N N . LYS A 1 116 ? -3.839 9.266 -76.300 1.00 83.25 116 LYS A N 1
ATOM 893 C CA . LYS A 1 116 ? -4.006 10.235 -75.205 1.00 83.25 116 LYS A CA 1
ATOM 894 C C . LYS A 1 116 ? -5.362 10.103 -74.502 1.00 83.25 116 LYS A C 1
ATOM 896 O O . LYS A 1 116 ? -5.408 10.144 -73.279 1.00 83.25 116 LYS A O 1
ATOM 901 N N . VAL A 1 117 ? -6.444 9.927 -75.262 1.00 88.25 117 VAL A N 1
ATOM 902 C CA . VAL A 1 117 ? -7.800 9.776 -74.707 1.00 88.25 117 VAL A CA 1
ATOM 903 C C . VAL A 1 117 ? -7.913 8.455 -73.953 1.00 88.25 117 VAL A C 1
ATOM 905 O O . VAL A 1 117 ? -8.386 8.436 -72.822 1.00 88.25 117 VAL A O 1
ATOM 908 N N . LEU A 1 118 ? -7.412 7.367 -74.542 1.00 84.12 118 LEU A N 1
ATOM 909 C CA . LEU A 1 118 ? -7.415 6.053 -73.900 1.00 84.12 118 LEU A CA 1
ATOM 910 C C . LEU A 1 118 ? -6.541 6.019 -72.641 1.00 84.12 118 LEU A C 1
ATOM 912 O O . LEU A 1 118 ? -6.899 5.338 -71.688 1.00 84.12 118 LEU A O 1
ATOM 916 N N . SER A 1 119 ? -5.445 6.785 -72.598 1.00 86.19 119 SER A N 1
ATOM 917 C CA . SER A 1 119 ? -4.623 6.918 -71.391 1.00 86.19 119 SER A CA 1
ATOM 918 C C . SER A 1 119 ? -5.417 7.573 -70.271 1.00 86.19 119 SER A C 1
ATOM 920 O O . SER A 1 119 ? -5.410 7.069 -69.158 1.00 86.19 119 SER A O 1
ATOM 922 N N . THR A 1 120 ? -6.144 8.655 -70.562 1.00 86.88 120 THR A N 1
ATOM 923 C CA . THR A 1 120 ? -6.989 9.315 -69.559 1.00 86.88 120 THR A CA 1
ATOM 924 C C . THR A 1 120 ? -8.108 8.395 -69.076 1.00 86.88 120 THR A C 1
ATOM 926 O O . THR A 1 120 ? -8.333 8.303 -67.876 1.00 86.88 120 THR A O 1
ATOM 929 N N . VAL A 1 121 ? -8.770 7.669 -69.984 1.00 86.00 121 VAL A N 1
ATOM 930 C CA . VAL A 1 121 ? -9.806 6.691 -69.610 1.00 86.00 121 VAL A CA 1
ATOM 931 C C . VAL A 1 121 ? -9.222 5.589 -68.729 1.00 86.00 121 VAL A C 1
ATOM 933 O O . VAL A 1 121 ? -9.806 5.272 -67.700 1.00 86.00 121 VAL A O 1
ATOM 936 N N . ARG A 1 122 ? -8.056 5.041 -69.087 1.00 87.31 122 ARG A N 1
ATOM 937 C CA . ARG A 1 122 ? -7.353 4.045 -68.272 1.00 87.31 122 ARG A CA 1
ATOM 938 C C . ARG A 1 122 ? -7.061 4.579 -66.876 1.00 87.31 122 ARG A C 1
ATOM 940 O O . ARG A 1 122 ? -7.368 3.904 -65.906 1.00 87.31 122 ARG A O 1
ATOM 947 N N . ASP A 1 123 ? -6.484 5.772 -66.776 1.00 82.88 123 ASP A N 1
ATOM 948 C CA . ASP A 1 123 ? -6.057 6.333 -65.495 1.00 82.88 123 ASP A CA 1
ATOM 949 C C . ASP A 1 123 ? -7.255 6.594 -64.561 1.00 82.88 123 ASP A C 1
ATOM 951 O O . ASP A 1 123 ? -7.165 6.321 -63.367 1.00 82.88 123 ASP A O 1
ATOM 955 N N . GLU A 1 124 ? -8.394 7.050 -65.093 1.00 84.12 124 GLU A N 1
ATOM 956 C CA . GLU A 1 124 ? -9.630 7.221 -64.312 1.00 84.12 124 GLU A CA 1
ATOM 957 C C . GLU A 1 124 ? -10.274 5.882 -63.918 1.00 84.12 124 GLU A C 1
ATOM 959 O O . GLU A 1 124 ? -10.736 5.730 -62.789 1.00 84.12 124 GLU A O 1
ATOM 964 N N . VAL A 1 125 ? -10.247 4.878 -64.800 1.00 83.00 125 VAL A N 1
ATOM 965 C CA . VAL A 1 125 ? -10.708 3.516 -64.479 1.00 83.00 125 VAL A CA 1
ATOM 966 C C . VAL A 1 125 ? -9.839 2.886 -63.384 1.00 83.00 125 VAL A C 1
ATOM 968 O O . VAL A 1 125 ? -10.374 2.282 -62.460 1.00 83.00 125 VAL A O 1
ATOM 971 N N . CYS A 1 126 ? -8.516 3.075 -63.423 1.00 80.25 126 CYS A N 1
ATOM 972 C CA . CYS A 1 126 ? -7.619 2.584 -62.376 1.00 80.25 126 CYS A CA 1
ATOM 973 C C . CYS A 1 126 ? -7.899 3.234 -61.021 1.00 80.25 126 CYS A C 1
ATOM 975 O O . CYS A 1 126 ? -7.941 2.523 -60.024 1.00 80.25 126 CYS A O 1
ATOM 977 N N . LYS A 1 127 ? -8.134 4.553 -60.980 1.00 78.06 127 LYS A N 1
ATOM 978 C CA . LYS A 1 127 ? -8.506 5.256 -59.739 1.00 78.06 127 LYS A CA 1
ATOM 979 C C . LYS A 1 127 ? -9.836 4.779 -59.157 1.00 78.06 127 LYS A C 1
ATOM 981 O O . LYS A 1 127 ? -10.016 4.825 -57.950 1.00 78.06 127 LYS A O 1
ATOM 986 N N . ALA A 1 128 ? -10.776 4.367 -60.006 1.00 76.56 128 ALA A N 1
ATOM 987 C CA . ALA A 1 128 ? -12.074 3.869 -59.557 1.00 76.56 128 ALA A CA 1
ATOM 988 C C . ALA A 1 128 ? -12.008 2.428 -59.023 1.00 76.56 128 ALA A C 1
ATOM 990 O O . ALA A 1 128 ? -12.832 2.038 -58.203 1.00 76.56 128 ALA A O 1
ATOM 991 N N . ILE A 1 129 ? -11.059 1.630 -59.519 1.00 78.31 129 ILE A N 1
ATOM 992 C CA . ILE A 1 129 ? -10.951 0.196 -59.228 1.00 78.31 129 ILE A CA 1
ATOM 993 C C . ILE A 1 129 ? -9.980 -0.090 -58.083 1.00 78.31 129 ILE A C 1
ATOM 995 O O . ILE A 1 129 ? -10.257 -0.948 -57.244 1.00 78.31 129 ILE A O 1
ATOM 999 N N . TYR A 1 130 ? -8.831 0.582 -58.071 1.00 76.69 130 TYR A N 1
ATOM 1000 C CA . TYR A 1 130 ? -7.827 0.429 -57.029 1.00 76.69 130 TYR A CA 1
ATOM 1001 C C . TYR A 1 130 ? -8.051 1.487 -55.961 1.00 76.69 130 TYR A C 1
ATOM 1003 O O . TYR A 1 130 ? -8.098 2.681 -56.260 1.00 76.69 130 TYR A O 1
ATOM 1011 N N . SER A 1 131 ? -8.203 1.041 -54.719 1.00 69.00 131 SER A N 1
ATOM 1012 C CA . SER A 1 131 ? -8.377 1.940 -53.587 1.00 69.00 131 SER A CA 1
ATOM 1013 C C . SER A 1 131 ? -7.032 2.564 -53.198 1.00 69.00 131 SER A C 1
ATOM 1015 O O . SER A 1 131 ? -5.970 2.080 -53.585 1.00 69.00 131 SER A O 1
ATOM 1017 N N . GLU A 1 132 ? -7.038 3.652 -52.430 1.00 65.94 132 GLU A N 1
ATOM 1018 C CA . GLU A 1 132 ? -5.799 4.201 -51.848 1.00 65.94 132 GLU A CA 1
ATOM 1019 C C . GLU A 1 132 ? -5.270 3.350 -50.677 1.00 65.94 132 GLU A C 1
ATOM 1021 O O . GLU A 1 132 ? -4.214 3.653 -50.122 1.00 65.94 132 GLU A O 1
ATOM 1026 N N . TYR A 1 133 ? -5.984 2.280 -50.314 1.00 60.09 133 TYR A N 1
ATOM 1027 C CA . TYR A 1 133 ? -5.604 1.365 -49.248 1.00 60.09 133 TYR A CA 1
ATOM 1028 C C . TYR A 1 133 ? -4.603 0.325 -49.756 1.00 60.09 133 TYR A C 1
ATOM 1030 O O . TYR A 1 133 ? -4.735 -0.234 -50.850 1.00 60.09 133 TYR A O 1
ATOM 1038 N N . TYR A 1 134 ? -3.602 0.055 -48.925 1.00 66.81 134 TYR A N 1
ATOM 1039 C CA . TYR A 1 134 ? -2.573 -0.942 -49.179 1.00 66.81 134 TYR A CA 1
ATOM 1040 C C . TYR A 1 134 ? -2.670 -2.048 -48.139 1.00 66.81 134 TYR A C 1
ATOM 1042 O O . TYR A 1 134 ? -2.845 -1.763 -46.956 1.00 66.81 134 TYR A O 1
ATOM 1050 N N . ALA A 1 135 ? -2.495 -3.293 -48.571 1.00 63.00 135 ALA A N 1
ATOM 1051 C CA . ALA A 1 135 ? -2.316 -4.414 -47.662 1.00 63.00 135 ALA A CA 1
ATOM 1052 C C . ALA A 1 135 ? -0.869 -4.891 -47.690 1.00 63.00 135 ALA A C 1
ATOM 1054 O O . ALA A 1 135 ? -0.262 -5.014 -48.757 1.00 63.00 135 ALA A O 1
ATOM 1055 N N . ALA A 1 136 ? -0.334 -5.156 -46.499 1.00 59.31 136 ALA A N 1
ATOM 1056 C CA . ALA A 1 136 ? 0.933 -5.847 -46.350 1.00 59.31 136 ALA A CA 1
ATOM 1057 C C . ALA A 1 136 ? 0.735 -7.314 -46.736 1.00 59.31 136 ALA A C 1
ATOM 1059 O O . ALA A 1 136 ? -0.171 -7.987 -46.234 1.00 59.31 136 ALA A O 1
ATOM 1060 N N . GLN A 1 137 ? 1.572 -7.812 -47.637 1.00 54.22 137 GLN A N 1
ATOM 1061 C CA . GLN A 1 137 ? 1.585 -9.232 -47.947 1.00 54.22 137 GLN A CA 1
ATOM 1062 C C . GLN A 1 137 ? 2.173 -9.980 -46.741 1.00 54.22 137 GLN A C 1
ATOM 1064 O O . GLN A 1 137 ? 3.209 -9.584 -46.213 1.00 54.22 137 GLN A O 1
ATOM 1069 N N . LYS A 1 138 ? 1.480 -11.019 -46.251 1.00 49.22 138 LYS A N 1
ATOM 1070 C CA . LYS A 1 138 ? 1.901 -11.790 -45.067 1.00 49.22 138 LYS A CA 1
ATOM 1071 C C . LYS A 1 138 ? 3.373 -12.207 -45.229 1.00 49.22 138 LYS A C 1
ATOM 1073 O O . LYS A 1 138 ? 3.673 -12.969 -46.139 1.00 49.22 138 LYS A O 1
ATOM 1078 N N . GLU A 1 139 ? 4.223 -11.698 -44.333 1.00 53.59 139 GLU A N 1
ATOM 1079 C CA . GLU A 1 139 ? 5.669 -11.969 -44.181 1.00 53.59 139 GLU A CA 1
ATOM 1080 C C . GLU A 1 139 ? 6.658 -11.149 -45.035 1.00 53.59 139 GLU A C 1
ATOM 1082 O O . GLU A 1 139 ? 7.848 -11.188 -44.731 1.00 53.59 139 GLU A O 1
ATOM 1087 N N . ASP A 1 140 ? 6.203 -10.300 -45.966 1.00 53.00 140 ASP A N 1
ATOM 1088 C CA . ASP A 1 140 ? 7.080 -9.423 -46.761 1.00 53.00 140 ASP A CA 1
ATOM 1089 C C . ASP A 1 140 ? 6.746 -7.929 -46.554 1.00 53.00 140 ASP A C 1
ATOM 1091 O O . ASP A 1 140 ? 5.585 -7.533 -46.473 1.00 53.00 140 ASP A O 1
ATOM 1095 N N . LEU A 1 141 ? 7.761 -7.049 -46.535 1.00 55.66 141 LEU A N 1
ATOM 1096 C CA . LEU A 1 141 ? 7.624 -5.573 -46.457 1.00 55.66 141 LEU A CA 1
ATOM 1097 C C . LEU A 1 141 ? 7.061 -4.941 -47.756 1.00 55.66 141 LEU A C 1
ATOM 1099 O O . LEU A 1 141 ? 7.367 -3.793 -48.100 1.00 55.66 141 LEU A O 1
ATOM 1103 N N . ILE A 1 142 ? 6.263 -5.702 -48.506 1.00 56.62 142 ILE A N 1
ATOM 1104 C CA . ILE A 1 142 ? 5.678 -5.325 -49.788 1.00 56.62 142 ILE A CA 1
ATOM 1105 C C . ILE A 1 142 ? 4.217 -4.955 -49.560 1.00 56.62 142 ILE A C 1
ATOM 1107 O O . ILE A 1 142 ? 3.410 -5.757 -49.090 1.00 56.62 142 ILE A O 1
ATOM 1111 N N . PHE A 1 143 ? 3.888 -3.717 -49.914 1.00 55.31 143 PHE A N 1
ATOM 1112 C CA . PHE A 1 143 ? 2.539 -3.183 -49.803 1.00 55.31 143 PHE A CA 1
ATOM 1113 C C . PHE A 1 143 ? 1.912 -3.144 -51.189 1.00 55.31 143 PHE A C 1
ATOM 1115 O O . PHE A 1 143 ? 2.362 -2.401 -52.071 1.00 55.31 143 PHE A O 1
ATOM 1122 N N . GLU A 1 144 ? 0.875 -3.956 -51.373 1.00 65.50 144 GLU A N 1
ATOM 1123 C CA . GLU A 1 144 ? 0.114 -4.023 -52.614 1.00 65.50 144 GLU A CA 1
ATOM 1124 C C . GLU A 1 144 ? -1.161 -3.188 -52.505 1.00 65.50 144 GLU A C 1
ATOM 1126 O O . GLU A 1 144 ? -1.865 -3.214 -51.492 1.00 65.50 144 GLU A O 1
ATOM 1131 N N . GLN A 1 145 ? -1.455 -2.428 -53.560 1.00 69.00 145 GLN A N 1
ATOM 1132 C CA . GLN A 1 145 ? -2.667 -1.623 -53.637 1.00 69.00 145 GLN A CA 1
ATOM 1133 C C . GLN A 1 145 ? -3.883 -2.546 -53.787 1.00 69.00 145 GLN A C 1
ATOM 1135 O O . GLN A 1 145 ? -3.959 -3.333 -54.735 1.00 69.00 145 GLN A O 1
ATOM 1140 N N . GLN A 1 146 ? -4.840 -2.466 -52.861 1.00 68.00 146 GLN A N 1
ATOM 1141 C CA . GLN A 1 146 ? -6.007 -3.343 -52.897 1.00 68.00 146 GLN A CA 1
ATOM 1142 C C . GLN A 1 146 ? -7.006 -2.907 -53.974 1.00 68.00 146 GLN A C 1
ATOM 1144 O O . GLN A 1 146 ? -7.206 -1.723 -54.261 1.00 68.00 146 GLN A O 1
ATOM 1149 N N . THR A 1 147 ? -7.685 -3.888 -54.567 1.00 71.62 147 THR A N 1
ATOM 1150 C CA . THR A 1 147 ? -8.877 -3.602 -55.373 1.00 71.62 147 THR A CA 1
ATOM 1151 C C . THR A 1 147 ? -10.048 -3.285 -54.446 1.00 71.62 147 THR A C 1
ATOM 1153 O O . THR A 1 147 ? -10.156 -3.854 -53.360 1.00 71.62 147 THR A O 1
ATOM 1156 N N . PHE A 1 148 ? -10.945 -2.400 -54.880 1.00 71.88 148 PHE A N 1
ATOM 1157 C CA . PHE A 1 148 ? -12.129 -1.995 -54.118 1.00 71.88 148 PHE A CA 1
ATOM 1158 C C . PHE A 1 148 ? -12.938 -3.190 -53.580 1.00 71.88 148 PHE A C 1
ATOM 1160 O O . PHE A 1 148 ? -13.403 -3.153 -52.448 1.00 71.88 148 PHE A O 1
ATOM 1167 N N . PHE A 1 149 ? -13.057 -4.267 -54.360 1.00 71.81 149 PHE A N 1
ATOM 1168 C CA . PHE A 1 149 ? -13.814 -5.462 -53.976 1.00 71.81 149 PHE A CA 1
ATOM 1169 C C . PHE A 1 149 ? -13.168 -6.234 -52.819 1.00 71.81 149 PHE A C 1
ATOM 1171 O O . PHE A 1 149 ? -13.869 -6.651 -51.908 1.00 71.81 149 PHE A O 1
ATOM 1178 N N . SER A 1 150 ? -11.838 -6.353 -52.805 1.00 71.12 150 SER A N 1
ATOM 1179 C CA . SER A 1 150 ? -11.117 -7.013 -51.708 1.00 71.12 150 SER A CA 1
ATOM 1180 C C . SER A 1 150 ? -11.172 -6.197 -50.415 1.00 71.12 150 SER A C 1
ATOM 1182 O O . SER A 1 150 ? -11.306 -6.767 -49.336 1.00 71.12 150 SER A O 1
ATOM 1184 N N . ALA A 1 151 ? -11.126 -4.865 -50.522 1.00 72.00 151 ALA A N 1
ATOM 1185 C CA . ALA A 1 151 ? -11.330 -3.990 -49.372 1.00 72.00 151 ALA A CA 1
ATOM 1186 C C . ALA A 1 151 ? -12.768 -4.096 -48.831 1.00 72.00 151 ALA A C 1
ATOM 1188 O O . ALA A 1 151 ? -12.968 -4.084 -47.621 1.00 72.00 151 ALA A O 1
ATOM 1189 N N . LEU A 1 152 ? -13.764 -4.236 -49.713 1.00 75.38 152 LEU A N 1
ATOM 1190 C CA . LEU A 1 152 ? -15.160 -4.416 -49.317 1.00 75.38 152 LEU A CA 1
ATOM 1191 C C . LEU A 1 152 ? -15.377 -5.742 -48.574 1.00 75.38 152 LEU A C 1
ATOM 1193 O O . LEU A 1 152 ? -15.973 -5.721 -47.505 1.00 75.38 152 LEU A O 1
ATOM 1197 N N . GLU A 1 153 ? -14.851 -6.858 -49.086 1.00 78.31 153 GLU A N 1
ATOM 1198 C CA . GLU A 1 153 ? -14.940 -8.168 -48.417 1.00 78.31 153 GLU A CA 1
ATOM 1199 C C . GLU A 1 153 ? -14.286 -8.150 -47.026 1.00 78.31 153 GLU A C 1
ATOM 1201 O O . GLU A 1 153 ? -14.847 -8.686 -46.074 1.00 78.31 153 GLU A O 1
ATOM 1206 N N . HIS A 1 154 ? -13.134 -7.484 -46.882 1.00 77.69 154 HIS A N 1
ATOM 1207 C CA . HIS A 1 154 ? -12.464 -7.343 -45.586 1.00 77.69 154 HIS A CA 1
ATOM 1208 C C . HIS A 1 154 ? -13.309 -6.549 -44.585 1.00 77.69 154 HIS A C 1
ATOM 1210 O O . HIS A 1 154 ? -13.499 -6.975 -43.452 1.00 77.69 154 HIS A O 1
ATOM 1216 N N . VAL A 1 155 ? -13.850 -5.407 -45.015 1.00 77.25 155 VAL A N 1
ATOM 1217 C CA . VAL A 1 155 ? -14.697 -4.558 -44.165 1.00 77.25 155 VAL A CA 1
ATOM 1218 C C . VAL A 1 155 ? -16.011 -5.260 -43.811 1.00 77.25 155 VAL A C 1
ATOM 1220 O O . VAL A 1 155 ? -16.541 -5.069 -42.718 1.00 77.25 155 VAL A O 1
ATOM 1223 N N . GLU A 1 156 ? -16.559 -6.073 -44.715 1.00 80.44 156 GLU A N 1
ATOM 1224 C CA . GLU A 1 156 ? -17.742 -6.888 -44.436 1.00 80.44 156 GLU A CA 1
ATOM 1225 C C . GLU A 1 156 ? -17.453 -7.981 -43.397 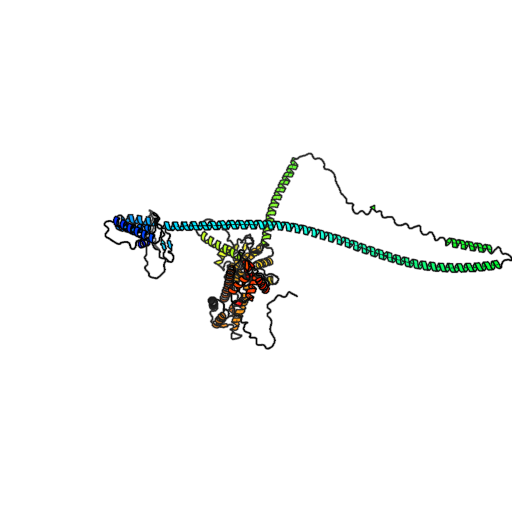1.00 80.44 156 GLU A C 1
ATOM 1227 O O . GLU A 1 156 ? -18.265 -8.152 -42.489 1.00 80.44 156 GLU A O 1
ATOM 1232 N N . ALA A 1 157 ? -16.290 -8.638 -43.465 1.00 82.44 157 ALA A N 1
ATOM 1233 C CA . ALA A 1 157 ? -15.859 -9.619 -42.468 1.00 82.44 157 ALA A CA 1
ATOM 1234 C C . ALA A 1 157 ? -15.597 -8.981 -41.090 1.00 82.44 157 ALA A C 1
ATOM 1236 O O . ALA A 1 157 ? -16.124 -9.455 -40.087 1.00 82.44 157 ALA A O 1
ATOM 1237 N N . GLU A 1 158 ? -14.872 -7.857 -41.033 1.00 81.19 158 GLU A N 1
ATOM 1238 C CA . GLU A 1 158 ? -14.646 -7.112 -39.780 1.00 81.19 158 GLU A CA 1
ATOM 1239 C C . GLU A 1 158 ? -15.963 -6.641 -39.155 1.00 81.19 158 GLU A C 1
ATOM 1241 O O . GLU A 1 158 ? -16.139 -6.649 -37.938 1.00 81.19 158 GLU A O 1
ATOM 1246 N N . LYS A 1 159 ? -16.930 -6.229 -39.981 1.00 86.12 159 LYS A N 1
ATOM 1247 C CA . LYS A 1 159 ? -18.258 -5.847 -39.499 1.00 86.12 159 LYS A CA 1
ATOM 1248 C C . LYS A 1 159 ? -18.989 -7.027 -38.858 1.00 86.12 159 LYS A C 1
ATOM 1250 O O . LYS A 1 159 ? -19.730 -6.805 -37.902 1.00 86.12 159 LYS A O 1
ATOM 1255 N N . GLU A 1 160 ? -18.851 -8.234 -39.400 1.00 90.69 160 GLU A N 1
ATOM 1256 C CA . GLU A 1 160 ? -19.459 -9.440 -38.832 1.00 90.69 160 GLU A CA 1
ATOM 1257 C C . GLU A 1 160 ? -18.824 -9.786 -37.479 1.00 90.69 160 GLU A C 1
ATOM 1259 O O . GLU A 1 160 ? -19.552 -9.932 -36.498 1.00 90.69 160 GLU A O 1
ATOM 1264 N N . GLU A 1 161 ? -17.493 -9.753 -37.383 1.00 87.50 161 GLU A N 1
ATOM 1265 C CA . GLU A 1 161 ? -16.752 -9.958 -36.129 1.00 87.50 161 GLU A CA 1
ATOM 1266 C C . GLU A 1 161 ? -17.154 -8.938 -35.048 1.00 87.50 161 GLU A C 1
ATOM 1268 O O . GLU A 1 161 ? -17.529 -9.306 -33.934 1.00 87.50 161 GLU A O 1
ATOM 1273 N N . LEU A 1 162 ? -17.216 -7.648 -35.394 1.00 86.75 162 LEU A N 1
ATOM 1274 C CA . LEU A 1 162 ? -17.654 -6.600 -34.464 1.00 86.75 162 LEU A CA 1
ATOM 1275 C C . LEU A 1 162 ? -19.115 -6.762 -34.012 1.00 86.75 162 LEU A C 1
ATOM 1277 O O . LEU A 1 162 ? -19.489 -6.312 -32.924 1.00 86.75 162 LEU A O 1
ATOM 1281 N N . LEU A 1 163 ? -19.977 -7.362 -34.839 1.00 89.38 163 LEU A N 1
ATOM 1282 C CA . LEU A 1 163 ? -21.354 -7.666 -34.447 1.00 89.38 163 LEU A CA 1
ATOM 1283 C C . LEU A 1 163 ? -21.414 -8.836 -33.460 1.00 89.38 163 LEU A C 1
ATOM 1285 O O . LEU A 1 163 ? -22.227 -8.780 -32.534 1.00 89.38 163 LEU A O 1
ATOM 1289 N N . GLU A 1 164 ? -20.559 -9.845 -33.622 1.00 92.75 164 GLU A N 1
ATOM 1290 C CA . GLU A 1 164 ? -20.424 -10.951 -32.671 1.00 92.75 164 GLU A CA 1
ATOM 1291 C C . GLU A 1 164 ? -19.879 -10.466 -31.322 1.00 92.75 164 GLU A C 1
ATOM 1293 O O . GLU A 1 164 ? -20.477 -10.755 -30.284 1.00 92.75 164 GLU A O 1
ATOM 1298 N N . GLU A 1 165 ? -18.823 -9.647 -31.318 1.00 88.88 165 GLU A N 1
ATOM 1299 C CA . GLU A 1 165 ? -18.282 -9.046 -30.090 1.00 88.88 165 GLU A CA 1
ATOM 1300 C C . GLU A 1 165 ? -19.330 -8.194 -29.366 1.00 88.88 165 GLU A C 1
ATOM 1302 O O . GLU A 1 165 ? -19.518 -8.297 -28.151 1.00 88.88 165 GLU A O 1
ATOM 1307 N N . LYS A 1 166 ? -20.080 -7.372 -30.110 1.00 90.69 166 LYS A N 1
ATOM 1308 C CA . LYS A 1 166 ? -21.167 -6.565 -29.544 1.00 90.69 166 LYS A CA 1
ATOM 1309 C C . LYS A 1 166 ? -22.239 -7.429 -28.876 1.00 90.69 166 LYS A C 1
ATOM 1311 O O . LYS A 1 166 ? -22.800 -7.024 -27.856 1.00 90.69 166 LYS A O 1
ATOM 1316 N N . GLU A 1 167 ? -22.563 -8.579 -29.457 1.00 92.81 167 GLU A N 1
ATOM 1317 C CA . GLU A 1 167 ? -23.536 -9.512 -28.893 1.00 92.81 167 GLU A CA 1
ATOM 1318 C C . GLU A 1 167 ? -23.007 -10.163 -27.607 1.00 92.81 167 GLU A C 1
ATOM 1320 O O . GLU A 1 167 ? -23.737 -10.222 -26.617 1.00 92.81 167 GLU A O 1
ATOM 1325 N N . GLN A 1 168 ? -21.727 -10.546 -27.574 1.00 91.69 168 GLN A N 1
ATOM 1326 C CA . GLN A 1 168 ? -21.072 -11.058 -26.366 1.00 91.69 168 GLN A CA 1
ATOM 1327 C C . GLN A 1 168 ? -21.070 -10.020 -25.236 1.00 91.69 168 GLN A C 1
ATOM 1329 O O . GLN A 1 168 ? -21.446 -10.332 -24.105 1.00 91.69 168 GLN A O 1
ATOM 1334 N N . PHE A 1 169 ? -20.734 -8.760 -25.536 1.00 89.81 169 PHE A N 1
ATOM 1335 C CA . PHE A 1 169 ? -20.798 -7.683 -24.544 1.00 89.81 169 PHE A CA 1
ATOM 1336 C C . PHE A 1 169 ? -22.217 -7.442 -24.028 1.00 89.81 169 PHE A C 1
ATOM 1338 O O . PHE A 1 169 ? -22.397 -7.156 -22.845 1.00 89.81 169 PHE A O 1
ATOM 1345 N N . ARG A 1 170 ? -23.237 -7.573 -24.886 1.00 94.81 170 ARG A N 1
ATOM 1346 C CA . ARG A 1 170 ? -24.635 -7.448 -24.454 1.00 94.81 170 ARG A CA 1
ATOM 1347 C C . ARG A 1 170 ? -25.009 -8.537 -23.449 1.00 94.81 170 ARG A C 1
ATOM 1349 O O . ARG A 1 170 ? -25.626 -8.215 -22.441 1.00 94.81 170 ARG A O 1
ATOM 1356 N N . GLN A 1 171 ? -24.627 -9.786 -23.710 1.00 92.88 171 GLN A N 1
ATOM 1357 C CA . GLN A 1 171 ? -24.905 -10.910 -22.808 1.00 92.88 171 GLN A CA 1
ATOM 1358 C C . GLN A 1 171 ? -24.196 -10.732 -21.463 1.00 92.88 171 GLN A C 1
ATOM 1360 O O . GLN A 1 171 ? -24.822 -10.870 -20.417 1.00 92.88 171 GLN A O 1
ATOM 1365 N N . MET A 1 172 ? -22.930 -10.310 -21.482 1.00 90.06 172 MET A N 1
ATOM 1366 C CA . MET A 1 172 ? -22.179 -10.027 -20.258 1.00 90.06 172 MET A CA 1
ATOM 1367 C C . MET A 1 172 ? -22.822 -8.907 -19.426 1.00 90.06 172 MET A C 1
ATOM 1369 O O . MET A 1 172 ? -22.873 -9.001 -18.204 1.00 90.06 172 MET A O 1
ATOM 1373 N N . LEU A 1 173 ? -23.335 -7.847 -20.063 1.00 92.06 173 LEU A N 1
ATOM 1374 C CA . LEU A 1 173 ? -24.050 -6.781 -19.352 1.00 92.06 173 LEU A CA 1
ATOM 1375 C C . LEU A 1 173 ? -25.349 -7.285 -18.710 1.00 92.06 173 LEU A C 1
ATOM 1377 O O . LEU A 1 173 ? -25.631 -6.917 -17.575 1.00 92.06 173 LEU A O 1
ATOM 1381 N N . GLU A 1 174 ? -26.103 -8.144 -19.398 1.00 94.69 174 GLU A N 1
ATOM 1382 C CA . GLU A 1 174 ? -27.340 -8.735 -18.871 1.00 94.69 174 GLU A CA 1
ATOM 1383 C C . GLU A 1 174 ? -27.069 -9.650 -17.661 1.00 94.69 174 GLU A C 1
ATOM 1385 O O . GLU A 1 174 ? -27.781 -9.586 -16.658 1.00 94.69 174 GLU A O 1
ATOM 1390 N N . GLU A 1 175 ? -25.990 -10.437 -17.697 1.00 93.88 175 GLU A N 1
ATOM 1391 C CA . GLU A 1 175 ? -25.542 -11.241 -16.550 1.00 93.88 175 GLU A CA 1
ATOM 1392 C C . GLU A 1 175 ? -25.156 -10.362 -15.352 1.00 93.88 175 GLU A C 1
ATOM 1394 O O . GLU A 1 175 ? -25.587 -10.617 -14.224 1.00 93.88 175 GLU A O 1
ATOM 1399 N N . ARG A 1 176 ? -24.403 -9.280 -15.591 1.00 90.69 176 ARG A N 1
ATOM 1400 C CA . ARG A 1 176 ? -24.003 -8.331 -14.539 1.00 90.69 176 ARG A CA 1
ATOM 1401 C C . ARG A 1 176 ? -25.183 -7.569 -13.950 1.00 90.69 176 ARG A C 1
ATOM 1403 O O . ARG A 1 176 ? -25.208 -7.350 -12.742 1.00 90.69 176 ARG A O 1
ATOM 1410 N N . GLU A 1 177 ? -26.172 -7.193 -14.758 1.00 93.75 177 GLU A N 1
ATOM 1411 C CA . GLU A 1 177 ? -27.425 -6.620 -14.252 1.00 93.75 177 GLU A CA 1
ATOM 1412 C C . GLU A 1 177 ? -28.150 -7.612 -13.325 1.00 93.75 177 GLU A C 1
ATOM 1414 O O . GLU A 1 177 ? -28.594 -7.225 -12.243 1.00 93.75 177 GLU A O 1
ATOM 1419 N N . GLY A 1 178 ? -28.171 -8.905 -13.671 1.00 93.69 178 GLY A N 1
ATOM 1420 C CA . GLY A 1 178 ? -28.715 -9.957 -12.807 1.00 93.69 178 GLY A CA 1
ATOM 1421 C C . GLY A 1 178 ? -27.957 -10.133 -11.481 1.00 93.69 178 GLY A C 1
ATOM 1422 O O . GLY A 1 178 ? -28.575 -10.315 -10.428 1.00 93.69 178 GLY A O 1
ATOM 1423 N N . GLU A 1 179 ? -26.624 -10.048 -11.495 1.00 93.12 179 GLU A N 1
ATOM 1424 C CA . GLU A 1 179 ? -25.801 -10.055 -10.274 1.00 93.12 179 GLU A CA 1
ATOM 1425 C C . GLU A 1 179 ? -26.106 -8.850 -9.374 1.00 93.12 179 GLU A C 1
ATOM 1427 O O . GLU A 1 179 ? -26.275 -9.009 -8.161 1.00 93.12 179 GLU A O 1
ATOM 1432 N N . ILE A 1 180 ? -26.228 -7.654 -9.960 1.00 91.25 180 ILE A N 1
ATOM 1433 C CA . ILE A 1 180 ? -26.562 -6.424 -9.231 1.00 91.25 180 ILE A CA 1
ATOM 1434 C C . ILE A 1 180 ? -27.934 -6.553 -8.562 1.00 91.25 180 ILE A C 1
ATOM 1436 O O . ILE A 1 180 ? -28.060 -6.240 -7.377 1.00 91.25 180 ILE A O 1
ATOM 1440 N N . ASP A 1 181 ? -28.937 -7.087 -9.261 1.00 94.06 181 ASP A N 1
ATOM 1441 C CA . ASP A 1 181 ? -30.268 -7.318 -8.690 1.00 94.06 181 ASP A CA 1
ATOM 1442 C C . ASP A 1 181 ? -30.234 -8.295 -7.498 1.00 94.06 181 ASP A C 1
ATOM 1444 O O . ASP A 1 181 ? -30.922 -8.095 -6.487 1.00 94.06 181 ASP A O 1
ATOM 1448 N N . ASN A 1 182 ? -29.405 -9.341 -7.569 1.00 95.56 182 ASN A N 1
ATOM 1449 C CA . ASN A 1 182 ? -29.210 -10.289 -6.467 1.00 95.56 182 ASN A CA 1
ATOM 1450 C C . ASN A 1 182 ? -28.527 -9.639 -5.254 1.00 95.56 182 ASN A C 1
ATOM 1452 O O . ASN A 1 182 ? -28.939 -9.866 -4.107 1.00 95.56 182 ASN A O 1
ATOM 1456 N N . ILE A 1 183 ? -27.519 -8.799 -5.494 1.00 93.44 183 ILE A N 1
ATOM 1457 C CA . ILE A 1 183 ? -26.843 -8.025 -4.448 1.00 93.44 183 ILE A CA 1
ATOM 1458 C C . ILE A 1 183 ? -27.830 -7.051 -3.797 1.00 93.44 183 ILE A C 1
ATOM 1460 O O . ILE A 1 183 ? -27.923 -7.000 -2.570 1.00 93.44 183 ILE A O 1
ATOM 1464 N N . ASP A 1 184 ? -28.639 -6.343 -4.583 1.00 93.81 184 ASP A N 1
ATOM 1465 C CA . ASP A 1 184 ? -29.644 -5.407 -4.077 1.00 93.81 184 ASP A CA 1
ATOM 1466 C C . ASP A 1 184 ? -30.698 -6.099 -3.206 1.00 93.81 184 ASP A C 1
ATOM 1468 O O . ASP A 1 184 ? -31.131 -5.560 -2.179 1.00 93.81 184 ASP A O 1
ATOM 1472 N N . ASN A 1 185 ? -31.114 -7.309 -3.582 1.00 95.06 185 ASN A N 1
ATOM 1473 C CA . ASN A 1 185 ? -32.022 -8.112 -2.766 1.00 95.06 185 ASN A CA 1
ATOM 1474 C C . ASN A 1 185 ? -31.369 -8.535 -1.444 1.00 95.06 185 ASN A C 1
ATOM 1476 O O . ASN A 1 185 ? -31.992 -8.397 -0.387 1.00 95.06 185 ASN A O 1
ATOM 1480 N N . SER A 1 186 ? -30.098 -8.938 -1.483 1.00 95.44 186 SER A N 1
ATOM 1481 C CA . SER A 1 186 ? -29.320 -9.287 -0.288 1.00 95.44 186 SER A CA 1
ATOM 1482 C C . SER A 1 186 ? -29.147 -8.085 0.650 1.00 95.44 186 SER A C 1
ATOM 1484 O O . SER A 1 186 ? -29.358 -8.191 1.859 1.00 95.44 186 SER A O 1
ATOM 1486 N N . ILE A 1 187 ? -28.861 -6.896 0.108 1.00 91.31 187 ILE A N 1
ATOM 1487 C CA . ILE A 1 187 ? -28.755 -5.650 0.882 1.00 91.31 187 ILE A CA 1
ATOM 1488 C C . ILE A 1 187 ? -30.097 -5.290 1.530 1.00 91.31 187 ILE A C 1
ATOM 1490 O O . ILE A 1 187 ? -30.133 -4.888 2.700 1.00 91.31 187 ILE A O 1
ATOM 1494 N N . LYS A 1 188 ? -31.220 -5.442 0.813 1.00 94.38 188 LYS A N 1
ATOM 1495 C CA . LYS A 1 188 ? -32.565 -5.208 1.371 1.00 94.38 188 LYS A CA 1
ATOM 1496 C C . LYS A 1 188 ? -32.861 -6.154 2.535 1.00 94.38 188 LYS A C 1
ATOM 1498 O O . LYS A 1 188 ? -33.412 -5.710 3.546 1.00 94.38 188 LYS A O 1
ATOM 1503 N N . GLU A 1 189 ? -32.479 -7.424 2.423 1.00 95.94 189 GLU A N 1
ATOM 1504 C CA . GLU A 1 189 ? -32.643 -8.410 3.494 1.00 95.94 189 GLU A CA 1
ATOM 1505 C C . GLU A 1 189 ? -31.778 -8.079 4.717 1.00 95.94 189 GLU A C 1
ATOM 1507 O O . GLU A 1 189 ? -32.300 -7.977 5.830 1.00 95.94 189 GLU A O 1
ATOM 1512 N N . LEU A 1 190 ? -30.490 -7.785 4.519 1.00 93.00 190 LEU A N 1
ATOM 1513 C CA . LEU A 1 190 ? -29.592 -7.361 5.597 1.00 93.00 190 LEU A CA 1
ATOM 1514 C C . LEU A 1 190 ? -30.085 -6.084 6.286 1.00 93.00 190 LEU A C 1
ATOM 1516 O O . LEU A 1 190 ? -30.070 -5.990 7.512 1.00 93.00 190 LEU A O 1
ATOM 1520 N N . THR A 1 191 ? -30.602 -5.117 5.526 1.00 93.31 191 THR A N 1
ATOM 1521 C CA . THR A 1 191 ? -31.164 -3.876 6.083 1.00 93.31 191 THR A CA 1
ATOM 1522 C C . THR A 1 191 ? -32.382 -4.154 6.966 1.00 93.31 191 THR A C 1
ATOM 1524 O O . THR A 1 191 ? -32.555 -3.518 8.011 1.00 93.31 191 THR A O 1
ATOM 1527 N N . LYS A 1 192 ? -33.224 -5.120 6.578 1.00 95.50 192 LYS A N 1
ATOM 1528 C CA . LYS A 1 192 ? -34.372 -5.560 7.377 1.00 95.50 192 LYS A CA 1
ATOM 1529 C C . LYS A 1 192 ? -33.920 -6.239 8.672 1.00 95.50 192 LYS A C 1
ATOM 1531 O O . LYS A 1 192 ? -34.444 -5.892 9.728 1.00 95.50 192 LYS A O 1
ATOM 1536 N N . ASN A 1 193 ? -32.931 -7.129 8.602 1.00 94.88 193 ASN A N 1
ATOM 1537 C CA . ASN A 1 193 ? -32.381 -7.819 9.775 1.00 94.88 193 ASN A CA 1
ATOM 1538 C C . ASN A 1 193 ? -31.724 -6.831 10.755 1.00 94.88 193 ASN A C 1
ATOM 1540 O O . ASN A 1 193 ? -31.957 -6.878 11.962 1.00 94.88 193 ASN A O 1
ATOM 1544 N N . LEU A 1 194 ? -30.999 -5.841 10.237 1.00 92.12 194 LEU A N 1
ATOM 1545 C CA . LEU A 1 194 ? -30.393 -4.787 11.050 1.00 92.12 194 LEU A CA 1
ATOM 1546 C C . LEU A 1 194 ? -31.468 -3.926 11.745 1.00 92.12 194 LEU A C 1
ATOM 1548 O O . LEU A 1 194 ? -31.320 -3.536 12.906 1.00 92.12 194 LEU A O 1
ATOM 1552 N N . ALA A 1 195 ? -32.589 -3.646 11.072 1.00 93.12 195 ALA A N 1
ATOM 1553 C CA . ALA A 1 195 ? -33.715 -2.946 11.687 1.00 93.12 195 ALA A CA 1
ATOM 1554 C C . ALA A 1 195 ? -34.361 -3.758 12.827 1.00 93.12 195 ALA A C 1
ATOM 1556 O O . ALA A 1 195 ? -34.683 -3.175 13.866 1.00 93.12 195 ALA A O 1
ATOM 1557 N N . THR A 1 196 ? -34.506 -5.080 12.670 1.00 94.44 196 THR A N 1
ATOM 1558 C CA . THR A 1 196 ? -35.034 -5.951 13.732 1.00 94.44 196 THR A CA 1
ATOM 1559 C C . THR A 1 196 ? -34.080 -6.045 14.918 1.00 94.44 196 THR A C 1
ATOM 1561 O O . THR A 1 196 ? -34.513 -5.850 16.051 1.00 94.44 196 THR A O 1
ATOM 1564 N N . GLU A 1 197 ? -32.775 -6.206 14.686 1.00 92.06 197 GLU A N 1
ATOM 1565 C CA . GLU A 1 197 ? -31.775 -6.227 15.763 1.00 92.06 197 GLU A CA 1
ATOM 1566 C C . GLU A 1 197 ? -31.725 -4.903 16.534 1.00 92.06 197 GLU A C 1
ATOM 1568 O O . GLU A 1 197 ? -31.620 -4.884 17.762 1.00 92.06 197 GLU A O 1
ATOM 1573 N N . ARG A 1 198 ? -31.856 -3.763 15.842 1.00 92.12 198 ARG A N 1
ATOM 1574 C CA . ARG A 1 198 ? -31.959 -2.451 16.505 1.00 92.12 198 ARG A CA 1
ATOM 1575 C C . ARG A 1 198 ? -33.188 -2.361 17.405 1.00 92.12 198 ARG A C 1
ATOM 1577 O O . ARG A 1 198 ? -33.092 -1.790 18.492 1.00 92.12 198 ARG A O 1
ATOM 1584 N N . GLN A 1 199 ? -34.323 -2.912 16.974 1.00 93.88 199 GLN A N 1
ATOM 1585 C CA . GLN A 1 199 ? -35.540 -2.952 17.782 1.00 93.88 199 GLN A CA 1
ATOM 1586 C C . GLN A 1 199 ? -35.368 -3.855 19.012 1.00 93.88 199 GLN A C 1
ATOM 1588 O O . GLN A 1 199 ? -35.756 -3.468 20.114 1.00 93.88 199 GLN A O 1
ATOM 1593 N N . GLU A 1 200 ? -34.743 -5.021 18.851 1.00 94.50 200 GLU A N 1
ATOM 1594 C CA . GLU A 1 200 ? -34.443 -5.932 19.960 1.00 94.50 200 GLU A CA 1
ATOM 1595 C C . GLU A 1 200 ? -33.469 -5.313 20.962 1.00 94.50 200 GLU A C 1
ATOM 1597 O O . GLU A 1 200 ? -33.714 -5.355 22.168 1.00 94.50 200 GLU A O 1
ATOM 1602 N N . LYS A 1 201 ? -32.412 -4.652 20.481 1.00 92.81 201 LYS A N 1
ATOM 1603 C CA . LYS A 1 201 ? -31.463 -3.925 21.330 1.00 92.81 201 LYS A CA 1
ATOM 1604 C C . LYS A 1 201 ? -32.149 -2.809 22.118 1.00 92.81 201 LYS A C 1
ATOM 1606 O O . LYS A 1 201 ? -31.879 -2.663 23.307 1.00 92.81 201 LYS A O 1
ATOM 1611 N N . ALA A 1 202 ? -33.052 -2.051 21.493 1.00 92.56 202 ALA A N 1
ATOM 1612 C CA . ALA A 1 202 ? -33.830 -1.027 22.189 1.00 92.56 202 ALA A CA 1
ATOM 1613 C C . ALA A 1 202 ? -34.721 -1.637 23.288 1.00 92.56 202 ALA A C 1
ATOM 1615 O O . ALA A 1 202 ? -34.755 -1.124 24.405 1.00 92.56 202 ALA A O 1
ATOM 1616 N N . ALA A 1 203 ? -35.372 -2.771 23.011 1.00 93.38 203 ALA A N 1
ATOM 1617 C CA . ALA A 1 203 ? -36.187 -3.481 23.997 1.00 93.38 203 ALA A CA 1
ATOM 1618 C C . ALA A 1 203 ? -35.352 -4.074 25.149 1.00 93.38 203 ALA A C 1
ATOM 1620 O O . ALA A 1 203 ? -35.797 -4.094 26.298 1.00 93.38 203 ALA A O 1
ATOM 1621 N N . LEU A 1 204 ? -34.140 -4.565 24.869 1.00 92.88 204 LEU A N 1
ATOM 1622 C CA . LEU A 1 204 ? -33.208 -5.033 25.898 1.00 92.88 204 LEU A CA 1
ATOM 1623 C C . LEU A 1 204 ? -32.697 -3.880 26.765 1.00 92.88 204 LEU A C 1
ATOM 1625 O O . LEU A 1 204 ? -32.612 -4.042 27.980 1.00 92.88 204 LEU A O 1
ATOM 1629 N N . GLN A 1 205 ? -32.422 -2.718 26.169 1.00 93.62 205 GLN A N 1
ATOM 1630 C CA . GLN A 1 205 ? -32.017 -1.526 26.910 1.00 93.62 205 GLN A CA 1
ATOM 1631 C C . GLN A 1 205 ? -33.124 -1.054 27.863 1.00 93.62 205 GLN A C 1
ATOM 1633 O O . GLN A 1 205 ? -32.854 -0.795 29.030 1.00 93.62 205 GLN A O 1
ATOM 1638 N N . GLU A 1 206 ? -34.381 -1.034 27.415 1.00 94.94 206 GLU A N 1
ATOM 1639 C CA . GLU A 1 206 ? -35.519 -0.682 28.275 1.00 94.94 206 GLU A CA 1
ATOM 1640 C C . GLU A 1 206 ? -35.674 -1.659 29.456 1.00 94.94 206 GLU A C 1
ATOM 1642 O O . GLU A 1 206 ? -35.922 -1.249 30.593 1.00 94.94 206 GLU A O 1
ATOM 1647 N N . LYS A 1 207 ? -35.465 -2.962 29.219 1.00 94.38 207 LYS A N 1
ATOM 1648 C CA . LYS A 1 207 ? -35.446 -3.967 30.295 1.00 94.38 207 LYS A CA 1
ATOM 1649 C C . LYS A 1 207 ? -34.296 -3.738 31.275 1.00 94.38 207 LYS A C 1
ATOM 1651 O O . LYS A 1 207 ? -34.500 -3.915 32.476 1.00 94.38 207 LYS A O 1
ATOM 1656 N N . LEU A 1 208 ? -33.115 -3.358 30.788 1.00 93.50 208 LEU A N 1
ATOM 1657 C CA . LEU A 1 208 ? -31.960 -3.043 31.630 1.00 93.50 208 LEU A CA 1
ATOM 1658 C C . LEU A 1 208 ? -32.267 -1.851 32.548 1.00 93.50 208 LEU A C 1
ATOM 1660 O O . LEU A 1 208 ? -32.104 -1.958 33.764 1.00 93.50 208 LEU A O 1
ATOM 1664 N N . ASP A 1 209 ? -32.807 -0.769 31.987 1.00 93.19 209 ASP A N 1
ATOM 1665 C CA . ASP A 1 209 ? -33.172 0.440 32.733 1.00 93.19 209 ASP A CA 1
ATOM 1666 C C . ASP A 1 209 ? -34.239 0.140 33.806 1.00 93.19 209 ASP A C 1
ATOM 1668 O O . ASP A 1 209 ? -34.182 0.650 34.932 1.00 93.19 209 ASP A O 1
ATOM 1672 N N . GLN A 1 210 ? -35.197 -0.741 33.494 1.00 94.19 210 GLN A N 1
ATOM 1673 C CA . GLN A 1 210 ? -36.207 -1.192 34.451 1.00 94.19 210 GLN A CA 1
ATOM 1674 C C . GLN A 1 210 ? -35.589 -2.009 35.599 1.00 94.19 210 GLN A C 1
ATOM 1676 O O . GLN A 1 210 ? -35.913 -1.770 36.764 1.00 94.19 210 GLN A O 1
ATOM 1681 N N . VAL A 1 211 ? -34.659 -2.922 35.300 1.00 93.88 211 VAL A N 1
ATOM 1682 C CA . VAL A 1 211 ? -33.940 -3.703 36.322 1.00 93.88 211 VAL A CA 1
ATOM 1683 C C . VAL A 1 211 ? -33.089 -2.799 37.216 1.00 93.88 211 VAL A C 1
ATOM 1685 O O . VAL A 1 211 ? -33.084 -2.975 38.436 1.00 93.88 211 VAL A O 1
ATOM 1688 N N . GLU A 1 212 ? -32.410 -1.795 36.657 1.00 92.81 212 GLU A N 1
ATOM 1689 C CA . GLU A 1 212 ? -31.653 -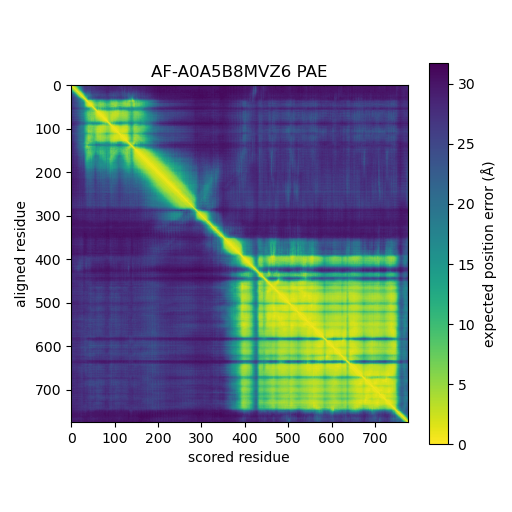0.821 37.451 1.00 92.81 212 GLU A CA 1
ATOM 1690 C C . GLU A 1 212 ? -32.548 -0.027 38.406 1.00 92.81 212 GLU A C 1
ATOM 1692 O O . GLU A 1 212 ? -32.185 0.216 39.564 1.00 92.81 212 GLU A O 1
ATOM 1697 N N . LYS A 1 213 ? -33.732 0.379 37.939 1.00 94.38 213 LYS A N 1
ATOM 1698 C CA . LYS A 1 213 ? -34.719 1.074 38.767 1.00 94.38 213 LYS A CA 1
ATOM 1699 C C . LYS A 1 213 ? -35.216 0.182 39.905 1.00 94.38 213 LYS A C 1
ATOM 1701 O O . LYS A 1 213 ? -35.278 0.634 41.050 1.00 94.38 213 LYS A O 1
ATOM 1706 N N . ASP A 1 214 ? -35.497 -1.085 39.620 1.00 92.31 214 ASP A N 1
ATOM 1707 C CA . ASP A 1 214 ? -35.935 -2.052 40.627 1.00 92.31 214 ASP A CA 1
ATOM 1708 C C . ASP A 1 214 ? -34.832 -2.350 41.654 1.00 92.31 214 ASP A C 1
ATOM 1710 O O . ASP A 1 214 ? -35.111 -2.446 42.852 1.00 92.31 214 ASP A O 1
ATOM 1714 N N . LEU A 1 215 ? -33.565 -2.408 41.231 1.00 92.25 215 LEU A N 1
ATOM 1715 C CA . LEU A 1 215 ? -32.418 -2.511 42.139 1.00 92.25 215 LEU A CA 1
ATOM 1716 C C . LEU A 1 215 ? -32.285 -1.280 43.045 1.00 92.25 215 LEU A C 1
ATOM 1718 O O . LEU A 1 215 ? -32.076 -1.422 44.253 1.00 92.25 215 LEU A O 1
ATOM 1722 N N . LYS A 1 216 ? -32.446 -0.066 42.508 1.00 93.06 216 LYS A N 1
ATOM 1723 C CA . LYS A 1 216 ? -32.442 1.173 43.310 1.00 93.06 216 LYS A CA 1
ATOM 1724 C C . LYS A 1 216 ? -33.577 1.190 44.340 1.00 93.06 216 LYS A C 1
ATOM 1726 O O . LYS A 1 216 ? -33.349 1.558 45.491 1.00 93.06 216 LYS A O 1
ATOM 1731 N N . ASN A 1 217 ? -34.766 0.718 43.972 1.00 92.31 217 ASN A N 1
ATOM 1732 C CA . ASN A 1 217 ? -35.892 0.608 44.901 1.00 92.31 217 ASN A CA 1
ATOM 1733 C C . ASN A 1 217 ? -35.617 -0.422 46.007 1.00 92.31 217 ASN A C 1
ATOM 1735 O O . ASN A 1 217 ? -35.701 -0.086 47.188 1.00 92.31 217 ASN A O 1
ATOM 1739 N N . ARG A 1 218 ? -35.188 -1.640 45.648 1.00 89.88 218 ARG A N 1
ATOM 1740 C CA . ARG A 1 218 ? -34.872 -2.703 46.621 1.00 89.88 218 ARG A CA 1
ATOM 1741 C C . ARG A 1 218 ? -33.732 -2.328 47.562 1.00 89.88 218 ARG A C 1
ATOM 1743 O O . ARG A 1 218 ? -33.772 -2.658 48.742 1.00 89.88 218 ARG A O 1
ATOM 1750 N N . THR A 1 219 ? -32.711 -1.627 47.071 1.00 90.81 219 THR A N 1
ATOM 1751 C CA . THR A 1 219 ? -31.629 -1.122 47.934 1.00 90.81 219 THR A CA 1
ATOM 1752 C C . THR A 1 219 ? -32.118 -0.035 48.891 1.00 90.81 219 THR A C 1
ATOM 1754 O O . THR A 1 219 ? -31.652 0.020 50.030 1.00 90.81 219 THR A O 1
ATOM 1757 N N . GLY A 1 220 ? -33.078 0.797 48.474 1.00 89.06 220 GLY A N 1
ATOM 1758 C CA . GLY A 1 220 ? -33.788 1.729 49.353 1.00 89.06 220 GLY A CA 1
ATOM 1759 C C . GLY A 1 220 ? -34.584 1.013 50.449 1.00 89.06 220 GLY A C 1
ATOM 1760 O O . GLY A 1 220 ? -34.411 1.321 51.627 1.00 89.06 220 GLY A O 1
ATOM 1761 N N . GLU A 1 221 ? -35.384 0.011 50.083 1.00 90.31 221 GLU A N 1
ATOM 1762 C CA . GLU A 1 221 ? -36.148 -0.818 51.029 1.00 90.31 221 GLU A CA 1
ATOM 1763 C C . GLU A 1 221 ? -35.234 -1.548 52.020 1.00 90.31 221 GLU A C 1
ATOM 1765 O O . GLU A 1 221 ? -35.475 -1.532 53.226 1.00 90.31 221 GLU A O 1
ATOM 1770 N N . PHE A 1 222 ? -34.129 -2.123 51.538 1.00 88.56 222 PHE A N 1
ATOM 1771 C CA . PHE A 1 222 ? -33.155 -2.797 52.391 1.00 88.56 222 PHE A CA 1
ATOM 1772 C C . PHE A 1 222 ? -32.544 -1.848 53.429 1.00 88.56 222 PHE A C 1
ATOM 1774 O O . PHE A 1 222 ? -32.397 -2.226 54.591 1.00 88.56 222 PHE A O 1
ATOM 1781 N N . LYS A 1 223 ? -32.225 -0.602 53.048 1.00 90.25 223 LYS A N 1
ATOM 1782 C CA . LYS A 1 223 ? -31.732 0.414 53.994 1.00 90.25 223 LYS A CA 1
ATOM 1783 C C . LYS A 1 223 ? -32.755 0.706 55.092 1.00 90.25 223 LYS A C 1
ATOM 1785 O O . LYS A 1 223 ? -32.373 0.739 56.259 1.00 90.25 223 LYS A O 1
ATOM 1790 N N . LEU A 1 224 ? -34.033 0.844 54.734 1.00 89.69 224 LEU A N 1
ATOM 1791 C CA . LEU A 1 224 ? -35.109 1.050 55.707 1.00 89.69 224 LEU A CA 1
ATOM 1792 C C . LEU A 1 224 ? -35.234 -0.142 56.666 1.00 89.69 224 LEU A C 1
ATOM 1794 O O . LEU A 1 224 ? -35.211 0.052 57.878 1.00 89.69 224 LEU A O 1
ATOM 1798 N N . CYS A 1 225 ? -35.246 -1.378 56.155 1.00 88.50 225 CYS A N 1
ATOM 1799 C CA . CYS A 1 225 ? -35.284 -2.575 57.003 1.00 88.50 225 CYS A CA 1
ATOM 1800 C C . CYS A 1 225 ? -34.074 -2.678 57.945 1.00 88.50 225 CYS A C 1
ATOM 1802 O O . CYS A 1 225 ? -34.208 -3.107 59.092 1.00 88.50 225 CYS A O 1
ATOM 1804 N N . VAL A 1 226 ? -32.881 -2.295 57.480 1.00 91.56 226 VAL A N 1
ATOM 1805 C CA . VAL A 1 226 ? -31.674 -2.257 58.318 1.00 91.56 226 VAL A CA 1
ATOM 1806 C C . VAL A 1 226 ? -31.824 -1.240 59.450 1.00 91.56 226 VAL A C 1
ATOM 1808 O O . VAL A 1 226 ? -31.430 -1.530 60.583 1.00 91.56 226 VAL A O 1
ATOM 1811 N N . ASP A 1 227 ? -32.391 -0.068 59.180 1.00 90.75 227 ASP A N 1
ATOM 1812 C CA . ASP A 1 227 ? -32.608 0.950 60.206 1.00 90.75 227 ASP A CA 1
ATOM 1813 C C . ASP A 1 227 ? -33.709 0.546 61.199 1.00 90.75 227 ASP A C 1
ATOM 1815 O O . ASP A 1 227 ? -33.519 0.710 62.408 1.00 90.75 227 ASP A O 1
ATOM 1819 N N . ASP A 1 228 ? -34.779 -0.106 60.739 1.00 90.81 228 ASP A N 1
ATOM 1820 C CA . ASP A 1 228 ? -35.804 -0.700 61.607 1.00 90.81 228 ASP A CA 1
ATOM 1821 C C . ASP A 1 228 ? -35.212 -1.783 62.524 1.00 90.81 228 ASP A C 1
ATOM 1823 O O . ASP A 1 228 ? -35.478 -1.807 63.729 1.00 90.81 228 ASP A O 1
ATOM 1827 N N . LEU A 1 229 ? -34.334 -2.646 61.997 1.00 88.38 229 LEU A N 1
ATOM 1828 C CA . LEU A 1 229 ? -33.622 -3.649 62.796 1.00 88.38 229 LEU A CA 1
ATOM 1829 C C . LEU A 1 229 ? -32.714 -3.010 63.853 1.00 88.38 229 LEU A C 1
ATOM 1831 O O . LEU A 1 229 ? -32.638 -3.508 64.981 1.00 88.38 229 LEU A O 1
ATOM 1835 N N . LYS A 1 230 ? -32.038 -1.898 63.533 1.00 91.75 230 LYS A N 1
ATOM 1836 C CA . LYS A 1 230 ? -31.245 -1.146 64.522 1.00 91.75 230 LYS A CA 1
ATOM 1837 C C . LYS A 1 230 ? -32.133 -0.582 65.628 1.00 91.75 230 LYS A C 1
ATOM 1839 O O . LYS A 1 230 ? -31.778 -0.710 66.802 1.00 91.75 230 LYS A O 1
ATOM 1844 N N . GLN A 1 231 ? -33.281 -0.001 65.278 1.00 91.00 231 GLN A N 1
ATOM 1845 C CA . GLN A 1 231 ? -34.234 0.526 66.258 1.00 91.00 231 GLN A CA 1
ATOM 1846 C C . GLN A 1 231 ? -34.796 -0.585 67.151 1.00 91.00 231 GLN A C 1
ATOM 1848 O O . GLN A 1 231 ? -34.786 -0.452 68.377 1.00 91.00 231 GLN A O 1
ATOM 1853 N N . ALA A 1 232 ? -35.206 -1.712 66.563 1.00 87.50 232 ALA A N 1
ATOM 1854 C CA . ALA A 1 232 ? -35.690 -2.877 67.297 1.00 87.50 232 ALA A CA 1
ATOM 1855 C C . ALA A 1 232 ? -34.621 -3.425 68.255 1.00 87.50 232 ALA A C 1
ATOM 1857 O O . ALA A 1 232 ? -34.906 -3.683 69.426 1.00 87.50 232 ALA A O 1
ATOM 1858 N N . ARG A 1 233 ? -33.363 -3.529 67.802 1.00 90.56 233 ARG A N 1
ATOM 1859 C CA . ARG A 1 233 ? -32.234 -3.930 68.653 1.00 90.56 233 ARG A CA 1
ATOM 1860 C C . ARG A 1 233 ? -32.034 -2.964 69.821 1.00 90.56 233 ARG A C 1
ATOM 1862 O O . ARG A 1 233 ? -31.819 -3.412 70.946 1.00 90.56 233 ARG A O 1
ATOM 1869 N N . GLN A 1 234 ? -32.119 -1.657 69.583 1.00 92.62 234 GLN A N 1
ATOM 1870 C CA . GLN A 1 234 ? -31.973 -0.653 70.637 1.00 92.62 234 GLN A CA 1
ATOM 1871 C C . GLN A 1 234 ? -33.119 -0.716 71.657 1.00 92.62 234 GLN A C 1
ATOM 1873 O O . GLN A 1 234 ? -32.875 -0.608 72.859 1.00 92.62 234 GLN A O 1
ATOM 1878 N N . ALA A 1 235 ? -34.354 -0.939 71.203 1.00 87.56 235 ALA A N 1
ATOM 1879 C CA . ALA A 1 235 ? -35.500 -1.160 72.081 1.00 87.56 235 ALA A CA 1
ATOM 1880 C C . ALA A 1 235 ? -35.323 -2.427 72.934 1.00 87.56 235 ALA A C 1
ATOM 1882 O O . ALA A 1 235 ? -35.548 -2.390 74.142 1.00 87.56 235 ALA A O 1
ATOM 1883 N N . LEU A 1 236 ? -34.835 -3.520 72.338 1.00 88.38 236 LEU A N 1
ATOM 1884 C CA . LEU A 1 236 ? -34.565 -4.770 73.050 1.00 88.38 236 LEU A CA 1
ATOM 1885 C C . LEU A 1 236 ? -33.519 -4.559 74.157 1.00 88.38 236 LEU A C 1
ATOM 1887 O O . LEU A 1 236 ? -33.744 -4.969 75.293 1.00 88.38 236 LEU A O 1
ATOM 1891 N N . ILE A 1 237 ? -32.434 -3.831 73.871 1.00 90.75 237 ILE A N 1
ATOM 1892 C CA . ILE A 1 237 ? -31.425 -3.468 74.882 1.00 90.75 237 ILE A CA 1
ATOM 1893 C C . ILE A 1 237 ? -32.068 -2.704 76.050 1.00 90.75 237 ILE A C 1
ATOM 1895 O O . ILE A 1 237 ? -31.884 -3.102 77.199 1.00 90.75 237 ILE A O 1
ATOM 1899 N N . ARG A 1 238 ? -32.895 -1.684 75.772 1.00 89.81 238 ARG A N 1
ATOM 1900 C CA . ARG A 1 238 ? -33.606 -0.922 76.819 1.00 89.81 238 ARG A CA 1
ATOM 1901 C C . ARG A 1 238 ? -34.494 -1.819 77.680 1.00 89.81 238 ARG A C 1
ATOM 1903 O O . ARG A 1 238 ? -34.391 -1.779 78.900 1.00 89.81 238 ARG A O 1
ATOM 1910 N N . THR A 1 239 ? -35.309 -2.674 77.061 1.00 87.19 239 THR A N 1
ATOM 1911 C CA . THR A 1 239 ? -36.181 -3.601 77.807 1.00 87.19 239 THR A CA 1
ATOM 1912 C C . THR A 1 239 ? -35.387 -4.620 78.625 1.00 87.19 239 THR A C 1
ATOM 1914 O O . THR A 1 239 ? -35.784 -4.971 79.733 1.00 87.19 239 THR A O 1
ATOM 1917 N N . SER A 1 240 ? -34.238 -5.079 78.122 1.00 92.00 240 SER A N 1
ATOM 1918 C CA . SER A 1 240 ? -33.324 -5.950 78.863 1.00 92.00 240 SER A CA 1
ATOM 1919 C C . SER A 1 240 ? -32.781 -5.252 80.111 1.00 92.00 240 SER A C 1
ATOM 1921 O O . SER A 1 240 ? -32.734 -5.863 81.179 1.00 92.00 240 SER A O 1
ATOM 1923 N N . ASP A 1 241 ? -32.381 -3.986 80.002 1.00 90.44 241 ASP A N 1
ATOM 1924 C CA . ASP A 1 241 ? -31.861 -3.228 81.141 1.00 90.44 241 ASP A CA 1
ATOM 1925 C C . ASP A 1 241 ? -32.966 -2.895 82.155 1.00 90.44 241 ASP A C 1
ATOM 1927 O O . ASP A 1 241 ? -32.775 -3.104 83.352 1.00 90.44 241 ASP A O 1
ATOM 1931 N N . GLU A 1 242 ? -34.173 -2.550 81.697 1.00 89.44 242 GLU A N 1
ATOM 1932 C CA . GLU A 1 242 ? -35.352 -2.426 82.566 1.00 89.44 242 GLU A CA 1
ATOM 1933 C C . GLU A 1 242 ? -35.672 -3.740 83.299 1.00 89.44 242 GLU A C 1
ATOM 1935 O O . GLU A 1 242 ? -35.991 -3.733 84.489 1.00 89.44 242 GLU A O 1
ATOM 1940 N N . LEU A 1 243 ? -35.557 -4.892 82.628 1.00 85.69 243 LEU A N 1
ATOM 1941 C CA . LEU A 1 243 ? -35.748 -6.201 83.258 1.00 85.69 243 LEU A CA 1
ATOM 1942 C C . LEU A 1 243 ? -34.659 -6.514 84.290 1.00 85.69 243 LEU A C 1
ATOM 1944 O O . LEU A 1 243 ? -34.968 -7.118 85.320 1.00 85.69 243 LEU A O 1
ATOM 1948 N N . LYS A 1 244 ? -33.404 -6.114 84.053 1.00 90.31 244 LYS A N 1
ATOM 1949 C CA . LYS A 1 244 ? -32.330 -6.235 85.054 1.00 90.31 244 LYS A CA 1
ATOM 1950 C C . LYS A 1 244 ? -32.626 -5.374 86.281 1.00 90.31 244 LYS A C 1
ATOM 1952 O O . LYS A 1 244 ? -32.526 -5.884 87.396 1.00 90.31 244 LYS A O 1
ATOM 1957 N N . ASP A 1 245 ? -33.067 -4.135 86.085 1.00 87.88 245 ASP A N 1
ATOM 1958 C CA . ASP A 1 245 ? -33.468 -3.231 87.169 1.00 87.88 245 ASP A CA 1
ATOM 1959 C C . ASP A 1 245 ? -34.682 -3.756 87.942 1.00 87.88 245 ASP A C 1
ATOM 1961 O O . ASP A 1 245 ? -34.760 -3.672 89.168 1.00 87.88 245 ASP A O 1
ATOM 1965 N N . MET A 1 246 ? -35.653 -4.342 87.245 1.00 83.75 246 MET A N 1
ATOM 1966 C CA . MET A 1 246 ? -36.799 -4.966 87.899 1.00 83.75 246 MET A CA 1
ATOM 1967 C C . MET A 1 246 ? -36.384 -6.204 88.693 1.00 83.75 246 MET A C 1
ATOM 1969 O O . MET A 1 246 ? -36.883 -6.406 89.801 1.00 83.75 246 MET A O 1
ATOM 1973 N N . ARG A 1 247 ? -35.446 -7.011 88.182 1.00 85.38 247 ARG A N 1
ATOM 1974 C CA . ARG A 1 247 ? -34.880 -8.146 88.924 1.00 85.38 247 ARG A CA 1
ATOM 1975 C C . ARG A 1 247 ? -34.134 -7.686 90.173 1.00 85.38 247 ARG A C 1
ATOM 1977 O O . ARG A 1 247 ? -34.376 -8.272 91.223 1.00 85.38 247 ARG A O 1
ATOM 1984 N N . SER A 1 248 ? -33.306 -6.641 90.102 1.00 85.12 248 SER A N 1
ATOM 1985 C CA . SER A 1 248 ? -32.589 -6.122 91.277 1.00 85.12 248 SER A CA 1
ATOM 1986 C C . SER A 1 248 ? -33.562 -5.614 92.347 1.00 85.12 248 SER A C 1
ATOM 1988 O O . SER A 1 248 ? -33.518 -6.075 93.490 1.00 85.12 248 SER A O 1
ATOM 1990 N N . ARG A 1 249 ? -34.561 -4.810 91.962 1.00 86.00 249 ARG A N 1
ATOM 1991 C CA . ARG A 1 249 ? -35.633 -4.375 92.876 1.00 86.00 249 ARG A CA 1
ATOM 1992 C C . ARG A 1 249 ? -36.397 -5.548 93.484 1.00 86.00 249 ARG A C 1
ATOM 1994 O O . ARG A 1 249 ? -36.759 -5.498 94.657 1.00 86.00 249 ARG A O 1
ATOM 2001 N N . ASN A 1 250 ? -36.669 -6.597 92.707 1.00 82.44 250 ASN A N 1
ATOM 2002 C CA . ASN A 1 250 ? -37.375 -7.770 93.215 1.00 82.44 250 ASN A CA 1
ATOM 2003 C C . ASN A 1 250 ? -36.506 -8.577 94.192 1.00 82.44 250 ASN A C 1
ATOM 2005 O O . ASN A 1 250 ? -37.013 -9.059 95.201 1.00 82.44 250 ASN A O 1
ATOM 2009 N N . THR A 1 251 ? -35.193 -8.668 93.953 1.00 85.56 251 THR A N 1
ATOM 2010 C CA . THR A 1 251 ? -34.267 -9.276 94.920 1.00 85.56 251 THR A CA 1
ATOM 2011 C C . THR A 1 251 ? -34.199 -8.484 96.223 1.00 85.56 251 THR A C 1
ATOM 2013 O O . THR A 1 251 ? -34.208 -9.089 97.293 1.00 85.56 251 THR A O 1
ATOM 2016 N N . ASP A 1 252 ? -34.222 -7.151 96.167 1.00 85.50 252 ASP A N 1
ATOM 2017 C CA . ASP A 1 252 ? -34.231 -6.309 97.368 1.00 85.50 252 ASP A CA 1
ATOM 2018 C C . ASP A 1 252 ? -35.547 -6.434 98.142 1.00 85.50 252 ASP A C 1
ATOM 2020 O O . ASP A 1 252 ? -35.535 -6.607 99.361 1.00 85.50 252 ASP A O 1
ATOM 2024 N N . LYS A 1 253 ? -36.686 -6.460 97.437 1.00 85.00 253 LYS A N 1
ATOM 2025 C CA . LYS A 1 253 ? -37.990 -6.763 98.046 1.00 85.00 253 LYS A CA 1
ATOM 2026 C C . LYS A 1 253 ? -38.024 -8.155 98.671 1.00 85.00 253 LYS A C 1
ATOM 2028 O O . LYS A 1 253 ? -38.561 -8.312 99.760 1.00 85.00 253 LYS A O 1
ATOM 2033 N N . SER A 1 254 ? -37.432 -9.161 98.026 1.00 83.06 254 SER A N 1
ATOM 2034 C CA . SER A 1 254 ? -37.338 -10.512 98.587 1.00 83.06 254 SER A CA 1
ATOM 2035 C C . SER A 1 254 ? -36.519 -10.531 99.880 1.00 83.06 254 SER A C 1
ATOM 2037 O O . SER A 1 254 ? -36.916 -11.202 100.829 1.00 83.06 254 SER A O 1
ATOM 2039 N N . LYS A 1 255 ? -35.414 -9.774 99.953 1.00 85.75 255 LYS A N 1
ATOM 2040 C CA . LYS A 1 255 ? -34.629 -9.619 101.190 1.00 85.75 255 LYS A CA 1
ATOM 2041 C C . LYS A 1 255 ? -35.440 -8.930 102.292 1.00 85.75 255 LYS A C 1
ATOM 2043 O O . LYS A 1 255 ? -35.417 -9.390 103.428 1.00 85.75 255 LYS A O 1
ATOM 2048 N N . GLN A 1 256 ? -36.191 -7.877 101.957 1.00 84.81 256 GLN A N 1
ATOM 2049 C CA . GLN A 1 256 ? -37.094 -7.200 102.901 1.00 84.81 256 GLN A CA 1
ATOM 2050 C C . GLN A 1 256 ? -38.217 -8.119 103.400 1.00 84.81 256 GLN A C 1
ATOM 2052 O O . GLN A 1 256 ? -38.529 -8.136 104.587 1.00 84.81 256 GLN A O 1
ATOM 2057 N N . LEU A 1 257 ? -38.819 -8.921 102.518 1.00 80.62 257 LEU A N 1
ATOM 2058 C CA . LEU A 1 257 ? -39.819 -9.911 102.919 1.00 80.62 257 LEU A CA 1
ATOM 2059 C C . LEU A 1 257 ? -39.212 -10.975 103.835 1.00 80.62 257 LEU A C 1
ATOM 2061 O O . LEU A 1 257 ? -39.851 -11.374 104.805 1.00 80.62 257 LEU A O 1
ATOM 2065 N N . GLN A 1 258 ? -37.978 -11.407 103.573 1.00 84.88 258 GLN A N 1
ATOM 2066 C CA . GLN A 1 258 ? -37.278 -12.362 104.426 1.00 84.88 258 GLN A CA 1
ATOM 2067 C C . GLN A 1 258 ? -36.990 -11.775 105.818 1.00 84.88 258 GLN A C 1
ATOM 2069 O O . GLN A 1 258 ? -37.221 -12.463 106.812 1.00 84.88 258 GLN A O 1
ATOM 2074 N N . SER A 1 259 ? -36.578 -10.503 105.913 1.00 85.12 259 SER A N 1
ATOM 2075 C CA . SER A 1 259 ? -36.376 -9.836 107.208 1.00 85.12 259 SER A CA 1
ATOM 2076 C C . SER A 1 259 ? -37.686 -9.658 107.978 1.00 85.12 259 SER A C 1
ATOM 2078 O O . SER A 1 259 ? -37.739 -9.973 109.162 1.00 85.12 259 SER A O 1
ATOM 2080 N N . LEU A 1 260 ? -38.762 -9.235 107.304 1.00 81.94 260 LEU A N 1
ATOM 2081 C CA . LEU A 1 260 ? -40.093 -9.124 107.912 1.00 81.94 260 LEU A CA 1
ATOM 2082 C C . LEU A 1 260 ? -40.624 -10.488 108.364 1.00 81.94 260 LEU A C 1
ATOM 2084 O O . LEU A 1 260 ? -41.225 -10.599 109.425 1.00 81.94 260 LEU A O 1
ATOM 2088 N N . THR A 1 261 ? -40.375 -11.550 107.595 1.00 83.50 261 THR A N 1
ATOM 2089 C CA . THR A 1 261 ? -40.757 -12.918 107.980 1.00 83.50 261 THR A CA 1
ATOM 2090 C C . THR A 1 261 ? -40.012 -13.360 109.240 1.00 83.50 261 THR A C 1
ATOM 209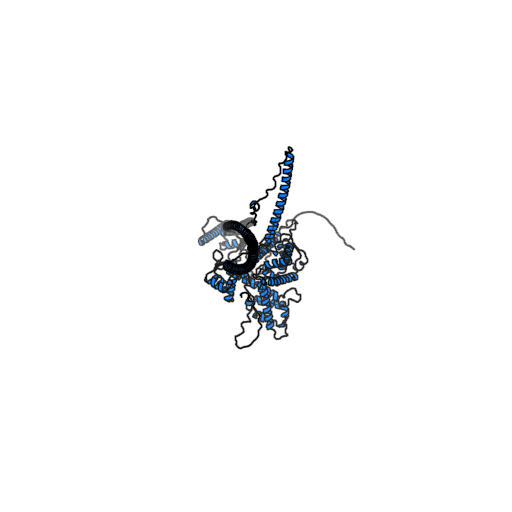2 O O . THR A 1 261 ? -40.607 -13.976 110.124 1.00 83.50 261 THR A O 1
ATOM 2095 N N . GLN A 1 262 ? -38.726 -13.017 109.353 1.00 82.44 262 GLN A N 1
ATOM 2096 C CA . GLN A 1 262 ? -37.925 -13.294 110.543 1.00 82.44 262 GLN A CA 1
ATOM 2097 C C . GLN A 1 262 ? -38.429 -12.504 111.762 1.00 82.44 262 GLN A C 1
ATOM 2099 O O . GLN A 1 262 ? -38.515 -13.063 112.851 1.00 82.44 262 GLN A O 1
ATOM 2104 N N . GLU A 1 263 ? -38.835 -11.249 111.573 1.00 83.44 263 GLU A N 1
ATOM 2105 C CA . GLU A 1 263 ? -39.435 -10.407 112.616 1.00 83.44 263 GLU A CA 1
ATOM 2106 C C . GLU A 1 263 ? -40.819 -10.914 113.058 1.00 83.44 263 GLU A C 1
ATOM 2108 O O . GLU A 1 263 ? -41.124 -10.983 114.246 1.00 83.44 263 GLU A O 1
ATOM 2113 N N . VAL A 1 264 ? -41.659 -11.369 112.126 1.00 81.06 264 VAL A N 1
ATOM 2114 C CA . VAL A 1 264 ? -42.930 -12.025 112.467 1.00 81.06 264 VAL A CA 1
ATOM 2115 C C . VAL A 1 264 ? -42.680 -13.322 113.241 1.00 81.06 264 VAL A C 1
ATOM 2117 O O . VAL A 1 264 ? -43.422 -13.626 114.173 1.00 81.06 264 VAL A O 1
ATOM 2120 N N . ALA A 1 265 ? -41.637 -14.085 112.900 1.00 82.06 265 ALA A N 1
ATOM 2121 C CA . ALA A 1 265 ? -41.274 -15.294 113.634 1.00 82.06 265 ALA A CA 1
ATOM 2122 C C . ALA A 1 265 ? -40.798 -14.991 115.068 1.00 82.06 265 ALA A C 1
ATOM 2124 O O . ALA A 1 265 ? -41.193 -15.701 115.993 1.00 82.06 265 ALA A O 1
ATOM 2125 N N . THR A 1 266 ? -40.012 -13.928 115.283 1.00 81.81 266 THR A N 1
ATOM 2126 C CA . THR A 1 266 ? -39.594 -13.515 116.635 1.00 81.81 266 THR A CA 1
ATOM 2127 C C . THR A 1 266 ? -40.772 -13.000 117.458 1.00 81.81 266 THR A C 1
ATOM 2129 O O . THR A 1 266 ? -40.923 -13.410 118.608 1.00 81.81 266 THR A O 1
ATOM 2132 N N . LEU A 1 267 ? -41.648 -12.179 116.869 1.00 81.38 267 LEU A N 1
ATOM 2133 C CA . LEU A 1 267 ? -42.868 -11.693 117.521 1.00 81.38 267 LEU A CA 1
ATOM 2134 C C . LEU A 1 267 ? -43.828 -12.837 117.868 1.00 81.38 267 LEU A C 1
ATOM 2136 O O . LEU A 1 267 ? -44.411 -12.834 118.949 1.00 81.38 267 LEU A O 1
ATOM 2140 N N . ARG A 1 268 ? -43.966 -13.850 117.001 1.00 81.75 268 ARG A N 1
ATOM 2141 C CA . ARG A 1 268 ? -44.730 -15.069 117.318 1.00 81.75 268 ARG A CA 1
ATOM 2142 C C . ARG A 1 268 ? -44.112 -15.840 118.482 1.00 81.75 268 ARG A C 1
ATOM 2144 O O . ARG A 1 268 ? -44.843 -16.235 119.379 1.00 81.75 268 ARG A O 1
ATOM 2151 N N . GLY A 1 269 ? -42.786 -15.984 118.521 1.00 80.62 269 GLY A N 1
ATOM 2152 C CA . GLY A 1 269 ? -42.096 -16.603 119.657 1.00 80.62 269 GLY A CA 1
ATOM 2153 C C . GLY A 1 269 ? -42.311 -15.851 120.977 1.00 80.62 269 GLY A C 1
ATOM 2154 O O . GLY A 1 269 ? -42.520 -16.479 122.013 1.00 80.62 269 GLY A O 1
ATOM 2155 N N . GLN A 1 270 ? -42.324 -14.515 120.937 1.00 81.31 270 GLN A N 1
ATOM 2156 C CA . GLN A 1 270 ? -42.660 -13.675 122.093 1.00 81.31 270 GLN A CA 1
ATOM 2157 C C . GLN A 1 270 ? -44.134 -13.807 122.498 1.00 81.31 270 GLN A C 1
ATOM 2159 O O . GLN A 1 270 ? -44.453 -13.855 123.683 1.00 81.31 270 GLN A O 1
ATOM 2164 N N . LEU A 1 271 ? -45.048 -13.899 121.530 1.00 79.62 271 LEU A N 1
ATOM 2165 C CA . LEU A 1 271 ? -46.465 -14.125 121.805 1.00 79.62 271 LEU A CA 1
ATOM 2166 C C . LEU A 1 271 ? -46.691 -15.494 122.463 1.00 79.62 271 LEU A C 1
ATOM 2168 O O . LEU A 1 271 ? -47.440 -15.587 123.432 1.00 79.62 271 LEU A O 1
ATOM 2172 N N . ASP A 1 272 ? -46.000 -16.536 121.996 1.00 78.69 272 ASP A N 1
ATOM 2173 C CA . ASP A 1 272 ? -46.055 -17.874 122.587 1.00 78.69 272 ASP A CA 1
ATOM 2174 C C . ASP A 1 272 ? -45.465 -17.896 124.007 1.00 78.69 272 ASP A C 1
ATOM 2176 O O . ASP A 1 272 ? -46.015 -18.565 124.885 1.00 78.69 272 ASP A O 1
ATOM 2180 N N . SER A 1 273 ? -44.383 -17.149 124.276 1.00 76.56 273 SER A N 1
ATOM 2181 C CA . SER A 1 273 ? -43.826 -17.034 125.633 1.00 76.56 273 SER A CA 1
ATOM 2182 C C . SER A 1 273 ? -44.767 -16.289 126.575 1.00 76.56 273 SER A C 1
ATOM 2184 O O . SER A 1 273 ? -45.027 -16.773 127.671 1.00 76.56 273 SER A O 1
ATOM 2186 N N . VAL A 1 274 ? -45.352 -15.173 126.128 1.00 76.81 274 VAL A N 1
ATOM 2187 C CA . VAL A 1 274 ? -46.348 -14.416 126.904 1.00 76.81 274 VAL A CA 1
ATOM 2188 C C . VAL A 1 274 ? -47.618 -15.241 127.110 1.00 76.81 274 VAL A C 1
ATOM 2190 O O . VAL A 1 274 ? -48.231 -15.180 128.171 1.00 76.81 274 VAL A O 1
ATOM 2193 N N . SER A 1 275 ? -48.020 -16.065 126.138 1.00 73.31 275 SER A N 1
ATOM 2194 C CA . SER A 1 275 ? -49.171 -16.953 126.310 1.00 73.31 275 SER A CA 1
ATOM 2195 C C . SER A 1 275 ? -48.884 -18.103 127.281 1.00 73.31 275 SER A C 1
ATOM 2197 O O . SER A 1 275 ? -49.800 -18.528 127.987 1.00 73.31 275 SER A O 1
ATOM 2199 N N . LYS A 1 276 ? -47.645 -18.611 127.340 1.00 75.88 276 LYS A N 1
ATOM 2200 C CA . LYS A 1 276 ? -47.219 -19.564 128.378 1.00 75.88 276 LYS A CA 1
ATOM 2201 C C . LYS A 1 276 ? -47.215 -18.916 129.756 1.00 75.88 276 LYS A C 1
ATOM 2203 O O . LYS A 1 276 ? -47.803 -19.480 130.668 1.00 75.88 276 LYS A O 1
ATOM 2208 N N . GLU A 1 277 ? -46.665 -17.713 129.876 1.00 72.62 277 GLU A N 1
ATOM 2209 C CA . GLU A 1 277 ? -46.640 -16.943 131.124 1.00 72.62 277 GLU A CA 1
ATOM 2210 C C . GLU A 1 277 ? -48.065 -16.602 131.597 1.00 72.62 277 GLU A C 1
ATOM 2212 O O . GLU A 1 277 ? -48.405 -16.786 132.763 1.00 72.62 277 GLU A O 1
ATOM 2217 N N . LYS A 1 278 ? -48.967 -16.238 130.674 1.00 71.19 278 LYS A N 1
ATOM 2218 C CA . LYS A 1 278 ? -50.403 -16.088 130.949 1.00 71.19 278 LYS A CA 1
ATOM 2219 C C . LYS A 1 278 ? -51.024 -17.386 131.466 1.00 71.19 278 LYS A C 1
ATOM 2221 O O . LYS A 1 278 ? -51.780 -17.330 132.428 1.00 71.19 278 LYS A O 1
ATOM 2226 N N . ASN A 1 279 ? -50.730 -18.537 130.859 1.00 66.94 279 ASN A N 1
ATOM 2227 C CA . ASN A 1 279 ? -51.247 -19.828 131.325 1.00 66.94 279 ASN A CA 1
ATOM 2228 C C . ASN A 1 279 ? -50.664 -20.226 132.692 1.00 66.94 279 ASN A C 1
ATOM 2230 O O . ASN A 1 279 ? -51.391 -20.768 133.519 1.00 66.94 279 ASN A O 1
ATOM 2234 N N . GLU A 1 280 ? -49.398 -19.912 132.967 1.00 65.88 280 GLU A N 1
ATOM 2235 C CA . GLU A 1 280 ? -48.767 -20.105 134.279 1.00 65.88 280 GLU A CA 1
ATOM 2236 C C . GLU A 1 280 ? -49.410 -19.208 135.348 1.00 65.88 280 GLU A C 1
ATOM 2238 O O . GLU A 1 280 ? -49.750 -19.688 136.428 1.00 65.88 280 GLU A O 1
ATOM 2243 N N . ILE A 1 281 ? -49.707 -17.946 135.022 1.00 61.91 281 ILE A N 1
ATOM 2244 C CA . ILE A 1 281 ? -50.464 -17.026 135.886 1.00 61.91 281 ILE A CA 1
ATOM 2245 C C . ILE A 1 281 ? -51.911 -17.510 136.069 1.00 61.91 281 ILE A C 1
ATOM 2247 O O . ILE A 1 281 ? -52.464 -17.413 137.163 1.00 61.91 281 ILE A O 1
ATOM 2251 N N . GLN A 1 282 ? -52.535 -18.082 135.038 1.00 56.47 282 GLN A N 1
ATOM 2252 C CA . GLN A 1 282 ? -53.907 -18.599 135.087 1.00 56.47 282 GLN A CA 1
ATOM 2253 C C . GLN A 1 282 ? -54.014 -19.917 135.881 1.00 56.47 282 GLN A C 1
ATOM 2255 O O . GLN A 1 282 ? -55.053 -20.179 136.483 1.00 56.47 282 GLN A O 1
ATOM 2260 N N . ILE A 1 283 ? -52.931 -20.701 135.964 1.00 58.16 283 ILE A N 1
ATOM 2261 C CA . ILE A 1 283 ? -52.802 -21.870 136.855 1.00 58.16 283 ILE A CA 1
ATOM 2262 C C . ILE A 1 283 ? -52.437 -21.436 138.291 1.00 58.16 283 ILE A C 1
ATOM 2264 O O . ILE A 1 283 ? -52.885 -22.063 139.249 1.00 58.16 283 ILE A O 1
ATOM 2268 N N . ALA A 1 284 ? -51.706 -20.329 138.466 1.00 51.00 284 ALA A N 1
ATOM 2269 C CA . ALA A 1 284 ? -51.331 -19.784 139.776 1.00 51.00 284 ALA A CA 1
ATOM 2270 C C . ALA A 1 284 ? -52.415 -18.909 140.452 1.00 51.00 284 ALA A C 1
ATOM 2272 O O . ALA A 1 284 ? -52.300 -18.616 141.640 1.00 51.00 284 ALA A O 1
ATOM 2273 N N . SER A 1 285 ? -53.482 -18.510 139.746 1.00 44.25 285 SER A N 1
ATOM 2274 C CA . SER A 1 285 ? -54.492 -17.544 140.233 1.00 44.25 285 SER A CA 1
ATOM 2275 C C . SER A 1 285 ? -55.895 -18.122 140.483 1.00 44.25 285 SER A C 1
ATOM 2277 O O . SER A 1 285 ? -56.894 -17.403 140.452 1.00 44.25 285 SER A O 1
ATOM 2279 N N . ALA A 1 286 ? -55.994 -19.400 140.863 1.00 41.56 286 ALA A N 1
ATOM 2280 C CA . ALA A 1 286 ? -57.212 -19.988 141.444 1.00 41.56 286 ALA A CA 1
ATOM 2281 C C . ALA A 1 286 ? -57.427 -19.601 142.932 1.00 41.56 286 ALA A C 1
ATOM 2283 O O . ALA A 1 286 ? -57.858 -20.418 143.746 1.00 41.56 286 ALA A O 1
ATOM 2284 N N . GLY A 1 287 ? -57.136 -18.348 143.305 1.00 36.12 287 GLY A N 1
ATOM 2285 C CA . GLY A 1 287 ? -57.247 -17.866 144.682 1.00 36.12 287 GLY A CA 1
ATOM 2286 C C . GLY A 1 287 ? -57.040 -16.357 144.846 1.00 36.12 287 GLY A C 1
ATOM 2287 O O . GLY A 1 287 ? -55.951 -15.908 145.181 1.00 36.12 287 GLY A O 1
ATOM 2288 N N . SER A 1 288 ? -58.135 -15.600 144.732 1.00 36.47 288 SER A N 1
ATOM 2289 C CA . SER A 1 288 ? -58.287 -14.164 145.047 1.00 36.47 288 SER A CA 1
ATOM 2290 C C . SER A 1 288 ? -57.767 -13.149 144.009 1.00 36.47 288 SER A C 1
ATOM 2292 O O . SER A 1 288 ? -56.897 -13.421 143.196 1.00 36.47 288 SER A O 1
ATOM 2294 N N . ALA A 1 289 ? -58.434 -11.994 143.975 1.00 38.84 289 ALA A N 1
ATOM 2295 C CA . ALA A 1 289 ? -58.749 -11.210 142.782 1.00 38.84 289 ALA A CA 1
ATOM 2296 C C . ALA A 1 289 ? -57.856 -9.979 142.531 1.00 38.84 289 ALA A C 1
ATOM 2298 O O . ALA A 1 289 ? -57.384 -9.356 143.475 1.00 38.84 289 ALA A O 1
ATOM 2299 N N . SER A 1 290 ? -57.822 -9.498 141.278 1.00 42.72 290 SER A N 1
ATOM 2300 C CA . SER A 1 290 ? -57.700 -8.061 140.977 1.00 42.72 290 SER A CA 1
ATOM 2301 C C . SER A 1 290 ? -58.278 -7.713 139.599 1.00 42.72 290 SER A C 1
ATOM 2303 O O . SER A 1 290 ? -57.744 -8.044 138.546 1.00 42.72 290 SER A O 1
ATOM 2305 N N . LYS A 1 291 ? -59.400 -6.989 139.606 1.00 54.31 291 LYS A N 1
ATOM 2306 C CA . LYS A 1 291 ? -60.177 -6.550 138.432 1.00 54.31 291 LYS A CA 1
ATOM 2307 C C . LYS A 1 291 ? -59.508 -5.407 137.640 1.00 54.31 291 LYS A C 1
ATOM 2309 O O . LYS A 1 291 ? -60.139 -4.837 136.763 1.00 54.31 291 LYS A O 1
ATOM 2314 N N . LYS A 1 292 ? -58.259 -5.046 137.966 1.00 56.97 292 LYS A N 1
ATOM 2315 C CA . LYS A 1 292 ? -57.530 -3.891 137.403 1.00 56.97 292 LYS A CA 1
ATOM 2316 C C . LYS A 1 292 ? -56.508 -4.273 136.324 1.00 56.97 292 LYS A C 1
ATOM 2318 O O . LYS A 1 292 ? -56.170 -3.446 135.488 1.00 56.97 292 LYS A O 1
ATOM 2323 N N . GLU A 1 293 ? -56.072 -5.530 136.300 1.00 55.09 293 GLU A N 1
ATOM 2324 C CA . GLU A 1 293 ? -55.108 -6.048 135.313 1.00 55.09 293 GLU A CA 1
ATOM 2325 C C . GLU A 1 293 ? -55.804 -6.541 134.031 1.00 55.09 293 GLU A C 1
ATOM 2327 O O . GLU A 1 293 ? -55.236 -6.496 132.941 1.00 55.09 293 GLU A O 1
ATOM 2332 N N . LEU A 1 294 ? -57.088 -6.900 134.136 1.00 54.50 294 LEU A N 1
ATOM 2333 C CA . LEU A 1 294 ? -57.929 -7.331 133.014 1.00 54.50 294 LEU A CA 1
ATOM 2334 C C . LEU A 1 294 ? -58.312 -6.161 132.080 1.00 54.50 294 LEU A C 1
ATOM 2336 O O . LEU A 1 294 ? -58.527 -6.375 130.891 1.00 54.50 294 LEU A O 1
ATOM 2340 N N . GLU A 1 295 ? -58.345 -4.923 132.587 1.00 59.28 295 GLU A N 1
ATOM 2341 C CA . GLU A 1 295 ? -58.622 -3.715 131.790 1.00 59.28 295 GLU A CA 1
ATOM 2342 C C . GLU A 1 295 ? -57.393 -3.281 130.963 1.00 59.28 295 GLU A C 1
ATOM 2344 O O . GLU A 1 295 ? -57.532 -2.940 129.790 1.00 59.28 295 GLU A O 1
ATOM 2349 N N . MET A 1 296 ? -56.175 -3.378 131.523 1.00 61.44 296 MET A N 1
ATOM 2350 C CA . MET A 1 296 ? -54.939 -3.088 130.775 1.00 61.44 296 MET A CA 1
ATOM 2351 C C . MET A 1 296 ? -54.640 -4.154 129.715 1.00 61.44 296 MET A C 1
ATOM 2353 O O . MET A 1 296 ? -54.182 -3.818 128.628 1.00 61.44 296 MET A O 1
ATOM 2357 N N . ALA A 1 297 ? -54.967 -5.424 129.983 1.00 58.47 297 ALA A N 1
ATOM 2358 C CA . ALA A 1 297 ? -54.855 -6.488 128.986 1.00 58.47 297 ALA A CA 1
ATOM 2359 C C . ALA A 1 297 ? -55.862 -6.334 127.828 1.00 58.47 297 ALA A C 1
ATOM 2361 O O . ALA A 1 297 ? -55.581 -6.752 126.710 1.00 58.47 297 ALA A O 1
ATOM 2362 N N . LYS A 1 298 ? -57.029 -5.716 128.061 1.00 65.44 298 LYS A N 1
ATOM 2363 C CA . LYS A 1 298 ? -57.991 -5.408 126.990 1.00 65.44 298 LYS A CA 1
ATOM 2364 C C . LYS A 1 298 ? -57.523 -4.254 126.101 1.00 65.44 298 LYS A C 1
ATOM 2366 O O . LYS A 1 298 ? -57.657 -4.362 124.889 1.00 65.44 298 LYS A O 1
ATOM 2371 N N . GLN A 1 299 ? -56.907 -3.215 126.671 1.00 69.12 299 GLN A N 1
ATOM 2372 C CA . GLN A 1 299 ? -56.333 -2.114 125.883 1.00 69.12 299 GLN A CA 1
ATOM 2373 C C . GLN A 1 299 ? -55.149 -2.563 125.016 1.00 69.12 299 GLN A C 1
ATOM 2375 O O . GLN A 1 299 ? -55.036 -2.138 123.869 1.00 69.12 299 GLN A O 1
ATOM 2380 N N . THR A 1 300 ? -54.299 -3.465 125.515 1.00 67.88 300 THR A N 1
ATOM 2381 C CA . THR A 1 300 ? -53.187 -4.001 124.714 1.00 67.88 300 THR A CA 1
ATOM 2382 C C . THR A 1 300 ? -53.659 -4.959 123.621 1.00 67.88 300 THR A C 1
ATOM 2384 O O . THR A 1 300 ? -53.065 -4.987 122.545 1.00 67.88 300 THR A O 1
ATOM 2387 N N . ILE A 1 301 ? -54.753 -5.697 123.839 1.00 67.31 301 ILE A N 1
ATOM 2388 C CA . ILE A 1 301 ? -55.385 -6.512 122.790 1.00 67.31 301 ILE A CA 1
ATOM 2389 C C . ILE A 1 301 ? -56.011 -5.616 121.706 1.00 67.31 301 ILE A C 1
ATOM 2391 O O . ILE A 1 301 ? -55.797 -5.879 120.528 1.00 67.31 301 ILE A O 1
ATOM 2395 N N . GLU A 1 302 ? -56.673 -4.513 122.064 1.00 71.12 302 GLU A N 1
ATOM 2396 C CA . GLU A 1 302 ? -57.271 -3.571 121.098 1.00 71.12 302 GLU A CA 1
ATOM 2397 C C . GLU A 1 302 ? -56.199 -2.794 120.288 1.00 71.12 302 GLU A C 1
ATOM 2399 O O . GLU A 1 302 ? -56.338 -2.575 119.079 1.00 71.12 302 GLU A O 1
ATOM 2404 N N . GLU A 1 303 ? -55.050 -2.461 120.894 1.00 70.44 303 GLU A N 1
ATOM 2405 C CA . GLU A 1 303 ? -53.883 -1.917 120.173 1.00 70.44 303 GLU A CA 1
ATOM 2406 C C . GLU A 1 303 ? -53.222 -2.933 119.224 1.00 70.44 303 GLU A C 1
ATOM 2408 O O . GLU A 1 303 ? -52.697 -2.562 118.167 1.00 70.44 303 GLU A O 1
ATOM 2413 N N . LEU A 1 304 ? -53.242 -4.223 119.567 1.00 67.69 304 LEU A N 1
ATOM 2414 C CA . LEU A 1 304 ? -52.729 -5.281 118.695 1.00 67.69 304 LEU A CA 1
ATOM 2415 C C . LEU A 1 304 ? -53.718 -5.613 117.568 1.00 67.69 304 LEU A C 1
ATOM 2417 O O . LEU A 1 304 ? -53.289 -5.807 116.431 1.00 67.69 304 LEU A O 1
ATOM 2421 N N . GLU A 1 305 ? -55.028 -5.570 117.817 1.00 62.50 305 GLU A N 1
ATOM 2422 C CA . GLU A 1 305 ? -56.070 -5.743 116.795 1.00 62.50 305 GLU A CA 1
ATOM 2423 C C . GLU A 1 305 ? -56.100 -4.577 115.788 1.00 62.50 305 GLU A C 1
ATOM 2425 O O . GLU A 1 305 ? -56.248 -4.806 114.582 1.00 62.50 305 GLU A O 1
ATOM 2430 N N . THR A 1 306 ? -55.841 -3.338 116.229 1.00 63.47 306 THR A N 1
ATOM 2431 C CA . THR A 1 306 ? -55.678 -2.171 115.334 1.00 63.47 306 THR A CA 1
ATOM 2432 C C . THR A 1 306 ? -54.363 -2.191 114.541 1.00 63.47 306 THR A C 1
ATOM 2434 O O . THR A 1 306 ? -54.302 -1.670 113.422 1.00 63.47 306 THR A O 1
ATOM 2437 N N . LYS A 1 307 ? -53.304 -2.834 115.056 1.00 66.38 307 LYS A N 1
ATOM 2438 C CA . LYS A 1 307 ? -52.068 -3.096 114.292 1.00 66.38 307 LYS A CA 1
ATOM 2439 C C . LYS A 1 307 ? -52.229 -4.238 113.287 1.00 66.38 307 LYS A C 1
ATOM 2441 O O . LYS A 1 307 ? -51.690 -4.138 112.187 1.00 66.38 307 LYS A O 1
ATOM 2446 N N . ILE A 1 308 ? -53.010 -5.270 113.606 1.00 57.38 308 ILE A N 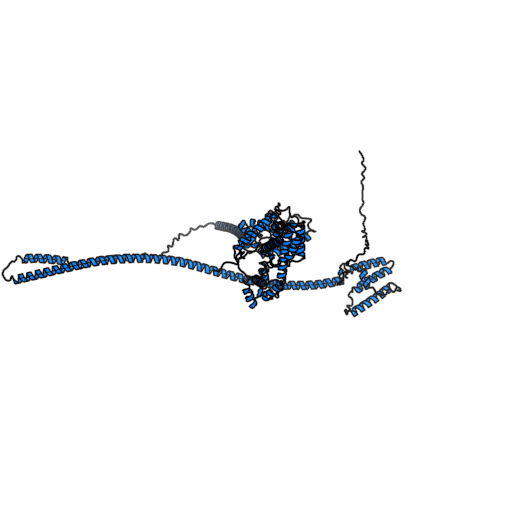1
ATOM 2447 C CA . ILE A 1 308 ? -53.300 -6.383 112.688 1.00 57.38 308 ILE A CA 1
ATOM 2448 C C . ILE A 1 308 ? -54.212 -5.925 111.538 1.00 57.38 308 ILE A C 1
ATOM 2450 O O . ILE A 1 308 ? -53.923 -6.237 110.385 1.00 57.38 308 ILE A O 1
ATOM 2454 N N . THR A 1 309 ? -55.224 -5.089 111.796 1.00 55.31 309 THR A N 1
ATOM 2455 C CA . THR A 1 309 ? -56.065 -4.496 110.731 1.00 55.31 309 THR A CA 1
ATOM 2456 C C . THR A 1 309 ? -55.324 -3.475 109.856 1.00 55.31 309 THR A C 1
ATOM 2458 O O . THR A 1 309 ? -55.664 -3.322 108.684 1.00 55.31 309 THR A O 1
ATOM 2461 N N . LYS A 1 310 ? -54.259 -2.829 110.357 1.00 58.38 310 LYS A N 1
ATOM 2462 C CA . LYS A 1 310 ? -53.347 -2.012 109.528 1.00 58.38 310 LYS A CA 1
ATOM 2463 C C . LYS A 1 310 ? -52.389 -2.840 108.662 1.00 58.38 310 LYS A C 1
ATOM 2465 O O . LYS A 1 310 ? -51.911 -2.325 107.655 1.00 58.38 310 LYS A O 1
ATOM 2470 N N . LEU A 1 311 ? -52.124 -4.100 109.016 1.00 51.19 311 LEU A N 1
ATOM 2471 C CA . LEU A 1 311 ? -51.231 -5.000 108.271 1.00 51.19 311 LEU A CA 1
ATOM 2472 C C . LEU A 1 311 ? -51.971 -5.956 107.317 1.00 51.19 311 LEU A C 1
ATOM 2474 O O . LEU A 1 311 ? -51.360 -6.439 106.368 1.00 51.19 311 LEU A O 1
ATOM 2478 N N . SER A 1 312 ? -53.280 -6.179 107.487 1.00 45.50 312 SER A N 1
ATOM 2479 C CA . SER A 1 312 ? -54.109 -6.976 106.563 1.00 45.50 312 SER A CA 1
ATOM 2480 C C . SER A 1 312 ? -54.731 -6.170 105.407 1.00 45.50 312 SER A C 1
ATOM 2482 O O . SER A 1 312 ? -55.591 -6.674 104.692 1.00 45.50 312 SER A O 1
ATOM 2484 N N . GLY A 1 313 ? -54.317 -4.916 105.207 1.00 42.72 313 GLY A N 1
ATOM 2485 C CA . GLY A 1 313 ? -54.798 -4.025 104.143 1.00 42.72 313 GLY A CA 1
ATOM 2486 C C . GLY A 1 313 ? -53.921 -3.991 102.884 1.00 42.72 313 GLY A C 1
ATOM 2487 O O . GLY A 1 313 ? -53.757 -2.918 102.310 1.00 42.72 313 GLY A O 1
ATOM 2488 N N . VAL A 1 314 ? -53.316 -5.115 102.472 1.00 46.56 314 VAL A N 1
ATOM 2489 C CA . VAL A 1 314 ? -52.360 -5.163 101.335 1.00 46.56 314 VAL A CA 1
ATOM 2490 C C . VAL A 1 314 ? -52.863 -5.981 100.130 1.00 46.56 314 VAL A C 1
ATOM 2492 O O . VAL A 1 314 ? -52.117 -6.193 99.186 1.00 46.56 314 VAL A O 1
ATOM 2495 N N . ASP A 1 315 ? -54.152 -6.326 100.061 1.00 43.41 315 ASP A N 1
ATOM 2496 C CA . ASP A 1 315 ? -54.723 -7.024 98.889 1.00 43.41 315 ASP A CA 1
ATOM 2497 C C . ASP A 1 315 ? -55.530 -6.136 97.925 1.00 43.41 315 ASP A C 1
ATOM 2499 O O . ASP A 1 315 ? -56.351 -6.628 97.159 1.00 43.41 315 ASP A O 1
ATOM 2503 N N . ASN A 1 316 ? -55.293 -4.818 97.880 1.00 44.62 316 ASN A N 1
ATOM 2504 C CA . ASN A 1 316 ? -55.959 -3.973 96.874 1.00 44.62 316 ASN A CA 1
ATOM 2505 C C . ASN A 1 316 ? -55.118 -2.800 96.346 1.00 44.62 316 ASN A C 1
ATOM 2507 O O . ASN A 1 316 ? -55.544 -1.648 96.322 1.00 44.62 316 ASN A O 1
ATOM 2511 N N . ILE A 1 317 ? -53.920 -3.111 95.841 1.00 42.62 317 ILE A N 1
ATOM 2512 C CA . ILE A 1 317 ? -53.196 -2.248 94.889 1.00 42.62 317 ILE A CA 1
ATOM 2513 C C . ILE A 1 317 ? -52.954 -3.044 93.600 1.00 42.62 317 ILE A C 1
ATOM 2515 O O . ILE A 1 317 ? -51.828 -3.318 93.202 1.00 42.62 317 ILE A O 1
ATOM 2519 N N . MET A 1 318 ? -54.048 -3.451 92.957 1.00 39.38 318 MET A N 1
ATOM 2520 C CA . MET A 1 318 ? -54.068 -4.022 91.602 1.00 39.38 318 MET A CA 1
ATOM 2521 C C . MET A 1 318 ? -55.300 -3.517 90.826 1.00 39.38 318 MET A C 1
ATOM 2523 O O . MET A 1 318 ? -55.887 -4.231 90.029 1.00 39.38 318 MET A O 1
ATOM 2527 N N . THR A 1 319 ? -55.702 -2.258 91.023 1.00 43.25 319 THR A N 1
ATOM 2528 C CA . THR A 1 319 ? -56.773 -1.619 90.232 1.00 43.25 319 THR A CA 1
ATOM 2529 C C . THR A 1 319 ? -56.522 -0.121 90.072 1.00 43.25 319 THR A C 1
ATOM 2531 O O . THR A 1 319 ? -57.217 0.692 90.666 1.00 43.25 319 THR A O 1
ATOM 2534 N N . ALA A 1 320 ? -55.503 0.247 89.289 1.00 40.84 320 ALA A N 1
ATOM 2535 C CA . ALA A 1 320 ? -55.442 1.508 88.532 1.00 40.84 320 ALA A CA 1
ATOM 2536 C C . ALA A 1 320 ? -54.132 1.586 87.731 1.00 40.84 320 ALA A C 1
ATOM 2538 O O . ALA A 1 320 ? -53.173 2.225 88.155 1.00 40.84 320 ALA A O 1
ATOM 2539 N N . ARG A 1 321 ? -54.085 0.932 86.563 1.00 36.38 321 ARG A N 1
ATOM 2540 C CA . ARG A 1 321 ? -53.213 1.323 85.436 1.00 36.38 321 ARG A CA 1
ATOM 2541 C C . ARG A 1 321 ? -53.637 0.619 84.141 1.00 36.38 321 ARG A C 1
ATOM 2543 O O . ARG A 1 321 ? -52.858 -0.052 83.480 1.00 36.38 321 ARG A O 1
ATOM 2550 N N . SER A 1 322 ? -54.893 0.807 83.743 1.00 41.41 322 SER A N 1
ATOM 2551 C CA . SER A 1 322 ? -55.296 0.666 82.341 1.00 41.41 322 SER A CA 1
ATOM 2552 C C . SER A 1 322 ? -54.929 1.958 81.603 1.00 41.41 322 SER A C 1
ATOM 2554 O O . SER A 1 322 ? -55.767 2.832 81.396 1.00 41.41 322 SER A O 1
ATOM 2556 N N . LEU A 1 323 ? -53.650 2.107 81.262 1.00 42.75 323 LEU A N 1
ATOM 2557 C CA . LEU A 1 323 ? -53.168 3.121 80.325 1.00 42.75 323 LEU A CA 1
ATOM 2558 C C . LEU A 1 323 ? -52.500 2.419 79.148 1.00 42.75 323 LEU A C 1
ATOM 2560 O O . LEU A 1 323 ? -51.286 2.269 79.101 1.00 42.75 323 LEU A O 1
ATOM 2564 N N . THR A 1 324 ? -53.321 2.016 78.187 1.00 50.38 324 THR A N 1
ATOM 2565 C CA . THR A 1 324 ? -52.977 2.134 76.769 1.00 50.38 324 THR A CA 1
ATOM 2566 C C . THR A 1 324 ? -54.237 2.615 76.042 1.00 50.38 324 THR A C 1
ATOM 2568 O O . THR A 1 324 ? -55.240 1.900 76.022 1.00 50.38 324 THR A O 1
ATOM 2571 N N . PRO A 1 325 ? -54.268 3.840 75.490 1.00 47.41 325 PRO A N 1
ATOM 2572 C CA . PRO A 1 325 ? -55.284 4.176 74.506 1.00 47.41 325 PRO A CA 1
ATOM 2573 C C . PRO A 1 325 ? -55.021 3.334 73.250 1.00 47.41 325 PRO A C 1
ATOM 2575 O O . PRO A 1 325 ? -53.881 3.216 72.801 1.00 47.41 325 PRO A O 1
ATOM 2578 N N . ARG A 1 326 ? -56.070 2.714 72.696 1.00 46.50 326 ARG A N 1
ATOM 2579 C CA . ARG A 1 326 ? -55.994 2.024 71.399 1.00 46.50 326 ARG A CA 1
ATOM 2580 C C . ARG A 1 326 ? -55.523 3.014 70.321 1.00 46.50 326 ARG A C 1
ATOM 2582 O O . ARG A 1 326 ? -56.057 4.122 70.279 1.00 46.50 326 ARG A O 1
ATOM 2589 N N . PRO A 1 327 ? -54.602 2.623 69.424 1.00 51.97 327 PRO A N 1
ATOM 2590 C CA . PRO A 1 327 ? -54.301 3.402 68.230 1.00 51.97 327 PRO A CA 1
ATOM 2591 C C . PRO A 1 327 ? -55.568 3.581 67.387 1.00 51.97 327 PRO A C 1
ATOM 2593 O O . PRO A 1 327 ? -56.315 2.627 67.166 1.00 51.97 327 PRO A O 1
ATOM 2596 N N . ASP A 1 328 ? -55.819 4.802 66.928 1.00 51.94 328 ASP A N 1
ATOM 2597 C CA . ASP A 1 328 ? -56.887 5.109 65.979 1.00 51.94 328 ASP A CA 1
ATOM 2598 C C . ASP A 1 328 ? -56.405 4.760 64.562 1.00 51.94 328 ASP A C 1
ATOM 2600 O O . ASP A 1 328 ? -55.699 5.534 63.912 1.00 51.94 328 ASP A O 1
ATOM 2604 N N . TRP A 1 329 ? -56.753 3.560 64.091 1.00 51.47 329 TRP A N 1
ATOM 2605 C CA . TRP A 1 329 ? -56.316 3.000 62.801 1.00 51.47 329 TRP A CA 1
ATOM 2606 C C . TRP A 1 329 ? -56.810 3.795 61.577 1.00 51.47 329 TRP A C 1
ATOM 2608 O O . TRP A 1 329 ? -56.385 3.523 60.461 1.00 51.47 329 TRP A O 1
ATOM 2618 N N . LYS A 1 330 ? -57.664 4.815 61.756 1.00 53.38 330 LYS A N 1
ATOM 2619 C CA . LYS A 1 330 ? -58.128 5.699 60.672 1.00 53.38 330 LYS A CA 1
ATOM 2620 C C . LYS A 1 330 ? -57.116 6.770 60.240 1.00 53.38 330 LYS A C 1
ATOM 2622 O O . LYS A 1 330 ? -57.410 7.519 59.312 1.00 53.38 330 LYS A O 1
ATOM 2627 N N . LYS A 1 331 ? -55.951 6.874 60.893 1.00 52.22 331 LYS A N 1
ATOM 2628 C CA . LYS A 1 331 ? -54.920 7.892 60.591 1.00 52.22 331 LYS A CA 1
ATOM 2629 C C . LYS A 1 331 ? -53.661 7.356 59.894 1.00 52.22 331 LYS A C 1
ATOM 2631 O O . LYS A 1 331 ? -52.724 8.121 59.697 1.00 52.22 331 LYS A O 1
ATOM 2636 N N . LEU A 1 332 ? -53.633 6.080 59.510 1.00 45.91 332 LEU A N 1
ATOM 2637 C CA . LEU A 1 332 ? -52.506 5.442 58.814 1.00 45.91 332 LEU A CA 1
ATOM 2638 C C . LEU A 1 332 ? -52.972 4.823 57.488 1.00 45.91 332 LEU A C 1
ATOM 2640 O O . LEU A 1 332 ? -52.941 3.610 57.319 1.00 45.91 332 LEU A O 1
ATOM 2644 N N . ASP A 1 333 ? -53.430 5.664 56.560 1.00 46.09 333 ASP A N 1
ATOM 2645 C CA . ASP A 1 333 ? -53.694 5.269 55.172 1.00 46.09 333 ASP A CA 1
ATOM 2646 C C . ASP A 1 333 ? -52.807 6.111 54.232 1.00 46.09 333 ASP A C 1
ATOM 2648 O O . ASP A 1 333 ? -53.024 7.323 54.134 1.00 46.09 333 ASP A O 1
ATOM 2652 N N . PRO A 1 334 ? -51.779 5.526 53.584 1.00 50.44 334 PRO A N 1
ATOM 2653 C CA . PRO A 1 334 ? -50.857 6.255 52.717 1.00 50.44 334 PRO A CA 1
ATOM 2654 C C . PRO A 1 334 ? -51.369 6.447 51.274 1.00 50.44 334 PRO A C 1
ATOM 2656 O O . PRO A 1 334 ? -50.598 6.887 50.426 1.00 50.44 334 PRO A O 1
ATOM 2659 N N . PHE A 1 335 ? -52.648 6.179 50.967 1.00 50.28 335 PHE A N 1
ATOM 2660 C CA . PHE A 1 335 ? -53.185 6.284 49.598 1.00 50.28 335 PHE A CA 1
ATOM 2661 C C . PHE A 1 335 ? -54.385 7.235 49.437 1.00 50.28 335 PHE A C 1
ATOM 2663 O O . PHE A 1 335 ? -55.406 6.875 48.850 1.00 50.28 335 PHE A O 1
ATOM 2670 N N . LYS A 1 336 ? -54.258 8.501 49.861 1.00 39.91 336 LYS A N 1
ATOM 2671 C CA . LYS A 1 336 ? -55.162 9.572 49.390 1.00 39.91 336 LYS A CA 1
ATOM 2672 C C . LYS A 1 336 ? -54.466 10.506 48.407 1.00 39.91 336 LYS A C 1
ATOM 2674 O O . LYS A 1 336 ? -53.769 11.436 48.788 1.00 39.91 336 LYS A O 1
ATOM 2679 N N . VAL A 1 337 ? -54.715 10.231 47.129 1.00 42.50 337 VAL A N 1
ATOM 2680 C CA . VAL A 1 337 ? -54.439 11.098 45.982 1.00 42.50 337 VAL A CA 1
ATOM 2681 C C . VAL A 1 337 ? -55.356 12.322 46.056 1.00 42.50 337 VAL A C 1
ATOM 2683 O O . VAL A 1 337 ? -56.579 12.195 45.991 1.00 42.50 337 VAL A O 1
ATOM 2686 N N . GLU A 1 338 ? -54.768 13.508 46.197 1.00 38.50 338 GLU A N 1
ATOM 2687 C CA . GLU A 1 338 ? -55.444 14.788 45.989 1.00 38.50 338 GLU A CA 1
ATOM 2688 C C . GLU A 1 338 ? -55.736 14.976 44.493 1.00 38.50 338 GLU A C 1
ATOM 2690 O O . GLU A 1 338 ? -54.825 15.117 43.680 1.00 38.50 338 GLU A O 1
ATOM 2695 N N . GLN A 1 339 ? -57.017 14.998 44.122 1.00 41.69 339 GLN A N 1
ATOM 2696 C CA . GLN A 1 339 ? -57.466 15.568 42.853 1.00 41.69 339 GLN A CA 1
ATOM 2697 C C . GLN A 1 339 ? -57.780 17.050 43.073 1.00 41.69 339 GLN A C 1
ATOM 2699 O O . GLN A 1 339 ? -58.750 17.402 43.746 1.00 41.69 339 GLN A O 1
ATOM 2704 N N . GLN A 1 340 ? -56.947 17.917 42.502 1.00 39.28 340 GLN A N 1
ATOM 2705 C CA . GLN A 1 340 ? -57.193 19.351 42.416 1.00 39.28 340 GLN A CA 1
ATOM 2706 C C . GLN A 1 340 ? -58.011 19.688 41.159 1.00 39.28 340 GLN A C 1
ATOM 2708 O O . GLN A 1 340 ? -57.633 19.334 40.047 1.00 39.28 340 GLN A O 1
ATOM 2713 N N . GLY A 1 341 ? -59.100 20.434 41.369 1.00 35.88 341 GLY A N 1
ATOM 2714 C CA . GLY A 1 341 ? -59.454 21.617 40.575 1.00 35.88 341 GLY A CA 1
ATOM 2715 C C . GLY A 1 341 ? -60.010 21.422 39.162 1.00 35.88 341 GLY A C 1
ATOM 2716 O O . GLY A 1 341 ? -59.293 21.603 38.186 1.00 35.88 341 GLY A O 1
ATOM 2717 N N . ILE A 1 342 ? -61.329 21.231 39.049 1.00 36.53 342 ILE A N 1
ATOM 2718 C CA . ILE A 1 342 ? -62.096 21.626 37.856 1.00 36.53 342 ILE A CA 1
ATOM 2719 C C . ILE A 1 342 ? -62.741 22.981 38.165 1.00 36.53 342 ILE A C 1
ATOM 2721 O O . ILE A 1 342 ? -63.600 23.068 39.043 1.00 36.53 342 ILE A O 1
ATOM 2725 N N . ALA A 1 343 ? -62.316 24.026 37.454 1.00 37.84 343 ALA A N 1
ATOM 2726 C CA . ALA A 1 343 ? -62.915 25.357 37.482 1.00 37.84 343 ALA A CA 1
ATOM 2727 C C . ALA A 1 343 ? -63.635 25.648 36.150 1.00 37.84 343 ALA A C 1
ATOM 2729 O O . ALA A 1 343 ? -63.032 25.536 35.089 1.00 37.84 343 ALA A O 1
ATOM 2730 N N . GLU A 1 344 ? -64.922 25.979 36.289 1.00 38.50 344 GLU A N 1
ATOM 2731 C CA . GLU A 1 344 ? -65.852 26.802 35.487 1.00 38.50 344 GLU A CA 1
ATOM 2732 C C . GLU A 1 344 ? -65.889 26.800 33.931 1.00 38.50 344 GLU A C 1
ATOM 2734 O O . GLU A 1 344 ? -64.866 26.772 33.251 1.00 38.50 344 GLU A O 1
ATOM 2739 N N . PRO A 1 345 ? -67.102 26.913 33.334 1.00 47.47 345 PRO A N 1
ATOM 2740 C CA . PRO A 1 345 ? -67.316 26.972 31.884 1.00 47.47 345 PRO A CA 1
ATOM 2741 C C . PRO A 1 345 ? -67.221 28.407 31.309 1.00 47.47 345 PRO A C 1
ATOM 2743 O O . PRO A 1 345 ? -67.492 29.376 32.020 1.00 47.47 345 PRO A O 1
ATOM 2746 N N . PRO A 1 346 ? -66.913 28.577 30.004 1.00 49.78 346 PRO A N 1
ATOM 2747 C CA . PRO A 1 346 ? -66.751 29.895 29.393 1.00 49.78 346 PRO A CA 1
ATOM 2748 C C . PRO A 1 346 ? -68.089 30.538 28.973 1.00 49.78 346 PRO A C 1
ATOM 2750 O O . PRO A 1 346 ? -69.074 29.834 28.721 1.00 49.78 346 PRO A O 1
ATOM 2753 N N . PRO A 1 347 ? -68.135 31.880 28.838 1.00 49.62 347 PRO A N 1
ATOM 2754 C CA . PRO A 1 347 ? -69.317 32.595 28.387 1.00 49.62 347 PRO A CA 1
ATOM 2755 C C . PRO A 1 347 ? -69.455 32.553 26.860 1.00 49.62 347 PRO A C 1
ATOM 2757 O O . PRO A 1 347 ? -68.483 32.478 26.108 1.00 49.62 347 PRO A O 1
ATOM 2760 N N . LYS A 1 348 ? -70.708 32.645 26.415 1.00 51.50 348 LYS A N 1
ATOM 2761 C CA . LYS A 1 348 ? -71.115 32.792 25.017 1.00 51.50 348 LYS A CA 1
ATOM 2762 C C . LYS A 1 348 ? -70.550 34.088 24.429 1.00 51.50 348 LYS A C 1
ATOM 2764 O O . LYS A 1 348 ? -70.790 35.160 24.981 1.00 51.50 348 LYS A O 1
ATOM 2769 N N . THR A 1 349 ? -69.901 33.996 23.273 1.00 44.88 349 THR A N 1
ATOM 2770 C CA . THR A 1 349 ? -69.648 35.139 22.392 1.00 44.88 349 THR A CA 1
ATOM 2771 C C . THR A 1 349 ? -70.177 34.828 20.996 1.00 44.88 349 THR A C 1
ATOM 2773 O O . THR A 1 349 ? -69.602 34.060 20.228 1.00 44.88 349 THR A O 1
ATOM 2776 N N . ASP A 1 350 ? -71.312 35.444 20.678 1.00 46.25 350 ASP A N 1
ATOM 2777 C CA . ASP A 1 350 ? -71.713 35.714 19.305 1.00 46.25 350 ASP A CA 1
ATOM 2778 C C . ASP A 1 350 ? -70.763 36.774 18.731 1.00 46.25 350 ASP A C 1
ATOM 2780 O O . ASP A 1 350 ? -70.577 37.833 19.332 1.00 46.25 350 ASP A O 1
ATOM 2784 N N . GLY A 1 351 ? -70.170 36.513 17.563 1.00 49.41 351 GLY A N 1
ATOM 2785 C CA . GLY A 1 351 ? -69.492 37.556 16.791 1.00 49.41 351 GLY A CA 1
ATOM 2786 C C . GLY A 1 351 ? -68.252 37.118 16.013 1.00 49.41 351 GLY A C 1
ATOM 2787 O O . GLY A 1 351 ? -67.150 37.076 16.541 1.00 49.41 351 GLY A O 1
ATOM 2788 N N . SER A 1 352 ? -68.433 36.970 14.697 1.00 50.72 352 SER A N 1
ATOM 2789 C CA . SER A 1 352 ? -67.396 37.020 13.652 1.00 50.72 352 SER A CA 1
ATOM 2790 C C . SER A 1 352 ? -66.533 35.769 13.435 1.00 50.72 352 SER A C 1
ATOM 2792 O O . SER A 1 352 ? -65.321 35.742 13.649 1.00 50.72 352 SER A O 1
ATOM 2794 N N . THR A 1 353 ? -67.143 34.774 12.790 1.00 52.66 353 THR A N 1
ATOM 2795 C CA . THR A 1 353 ? -66.450 33.696 12.062 1.00 52.66 353 THR A CA 1
ATOM 2796 C C . THR A 1 353 ? -65.408 34.208 11.051 1.00 52.66 353 THR A C 1
ATOM 2798 O O . THR A 1 353 ? -64.460 33.493 10.745 1.00 52.66 353 THR A O 1
ATOM 2801 N N . LYS A 1 354 ? -65.492 35.463 10.579 1.00 55.97 354 LYS A N 1
ATOM 2802 C CA . LYS A 1 354 ? -64.471 36.072 9.702 1.00 55.97 354 LYS A CA 1
ATOM 2803 C C . LYS A 1 354 ? -63.150 36.387 10.413 1.00 55.97 354 LYS A C 1
ATOM 2805 O O . LYS A 1 354 ? -62.100 36.243 9.791 1.00 55.97 354 LYS A O 1
ATOM 2810 N N . ALA A 1 355 ? -63.179 36.792 11.683 1.00 56.81 355 ALA A N 1
ATOM 2811 C CA . ALA A 1 355 ? -61.958 37.091 12.436 1.00 56.81 355 ALA A CA 1
ATOM 2812 C C . ALA A 1 355 ? -61.186 35.808 12.779 1.00 56.81 355 ALA A C 1
ATOM 2814 O O . ALA A 1 355 ? -59.975 35.740 12.585 1.00 56.81 355 ALA A O 1
ATOM 2815 N N . ILE A 1 356 ? -61.910 34.754 13.170 1.00 58.66 356 ILE A N 1
ATOM 2816 C CA . ILE A 1 356 ? -61.329 33.441 13.476 1.00 58.66 356 ILE A CA 1
ATOM 2817 C C . ILE A 1 356 ? -60.725 32.812 12.214 1.00 58.66 356 ILE A C 1
ATOM 2819 O O . ILE A 1 356 ? -59.601 32.323 12.254 1.00 58.66 356 ILE A O 1
ATOM 282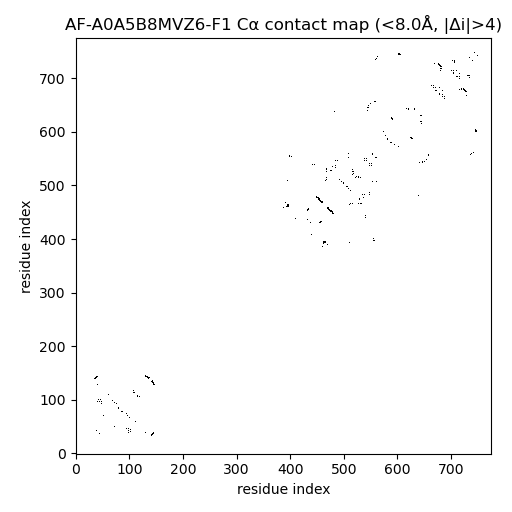3 N N . VAL A 1 357 ? -61.409 32.885 11.065 1.00 66.25 357 VAL A N 1
ATOM 2824 C CA . VAL A 1 357 ? -60.863 32.376 9.793 1.00 66.25 357 VAL A CA 1
ATOM 2825 C C . VAL A 1 357 ? -59.625 33.169 9.358 1.00 66.25 357 VAL A C 1
ATOM 2827 O O . VAL A 1 357 ? -58.646 32.569 8.920 1.00 66.25 357 VAL A O 1
ATOM 2830 N N . GLY A 1 358 ? -59.611 34.495 9.530 1.00 70.75 358 GLY A N 1
ATOM 2831 C CA . GLY A 1 358 ? -58.426 35.318 9.262 1.00 70.75 358 GLY A CA 1
ATOM 2832 C C . GLY A 1 358 ? -57.230 34.956 10.150 1.00 70.75 358 GLY A C 1
ATOM 2833 O O . GLY A 1 358 ? -56.095 34.865 9.670 1.00 70.75 358 GLY A O 1
ATOM 2834 N N . GLU A 1 359 ? -57.473 34.684 11.432 1.00 71.56 359 GLU A N 1
ATOM 2835 C CA . GLU A 1 359 ? -56.426 34.270 12.365 1.00 71.56 359 GLU A CA 1
ATOM 2836 C C . GLU A 1 359 ? -55.923 32.844 12.093 1.00 71.56 359 GLU A C 1
ATOM 2838 O O . GLU A 1 359 ? -54.720 32.585 12.126 1.00 71.56 359 GLU A O 1
ATOM 2843 N N . VAL A 1 360 ? -56.813 31.924 11.721 1.00 72.25 360 VAL A N 1
ATOM 2844 C CA . VAL A 1 360 ? -56.430 30.570 11.300 1.00 72.25 360 VAL A CA 1
ATOM 2845 C C . VAL A 1 360 ? -55.595 30.616 10.019 1.00 72.25 360 VAL A C 1
ATOM 2847 O O . VAL A 1 360 ? -54.558 29.962 9.955 1.00 72.25 360 VAL A O 1
ATOM 2850 N N . VAL A 1 361 ? -55.962 31.435 9.029 1.00 77.25 361 VAL A N 1
ATOM 2851 C CA . VAL A 1 361 ? -55.201 31.572 7.772 1.00 77.25 361 VAL A CA 1
ATOM 2852 C C . VAL A 1 361 ? -53.833 32.217 8.004 1.00 77.25 361 VAL A C 1
ATOM 2854 O O . VAL A 1 361 ? -52.843 31.797 7.405 1.00 77.25 361 VAL A O 1
ATOM 2857 N N . THR A 1 362 ? -53.733 33.213 8.885 1.00 75.56 362 THR A N 1
ATOM 2858 C CA . THR A 1 362 ? -52.438 33.825 9.230 1.00 75.56 362 THR A CA 1
ATOM 2859 C C . THR A 1 362 ? -51.552 32.879 10.040 1.00 75.56 362 THR A C 1
ATOM 2861 O O . THR A 1 362 ? -50.349 32.815 9.774 1.00 75.56 362 THR A O 1
ATOM 2864 N N . ARG A 1 363 ? -52.122 32.066 10.943 1.00 76.75 363 ARG A N 1
ATOM 2865 C CA . ARG A 1 363 ? -51.395 30.970 11.608 1.00 76.75 363 ARG A CA 1
ATOM 2866 C C . ARG A 1 363 ? -50.935 29.906 10.615 1.00 76.75 363 ARG A C 1
ATOM 2868 O O . ARG A 1 363 ? -49.792 29.470 10.712 1.00 76.75 363 ARG A O 1
ATOM 2875 N N . LEU A 1 364 ? -51.762 29.548 9.631 1.00 77.88 364 LEU A N 1
ATOM 2876 C CA . LEU A 1 364 ? -51.409 28.564 8.603 1.00 77.88 364 LEU A CA 1
ATOM 2877 C C . LEU A 1 364 ? -50.265 29.065 7.710 1.00 77.88 364 LEU A C 1
ATOM 2879 O O . LEU A 1 364 ? -49.308 28.338 7.468 1.00 77.88 364 LEU A O 1
ATOM 2883 N N . LYS A 1 365 ? -50.308 30.334 7.283 1.00 78.94 365 LYS A N 1
ATOM 2884 C CA . LYS A 1 365 ? -49.218 30.956 6.510 1.00 78.94 365 LYS A CA 1
ATOM 2885 C C . LYS A 1 365 ? -47.915 31.012 7.306 1.00 78.94 365 LYS A C 1
ATOM 2887 O O . LYS A 1 365 ? -46.862 30.686 6.769 1.00 78.94 365 LYS A O 1
ATOM 2892 N N . ARG A 1 366 ? -47.978 31.375 8.592 1.00 78.44 366 ARG A N 1
ATOM 2893 C CA . ARG A 1 366 ? -46.802 31.381 9.476 1.00 78.44 366 ARG A CA 1
ATOM 2894 C C . ARG A 1 366 ? -46.255 29.963 9.690 1.00 78.44 366 ARG A C 1
ATOM 2896 O O . ARG A 1 366 ? -45.048 29.768 9.652 1.00 78.44 366 ARG A O 1
ATOM 2903 N N . SER A 1 367 ? -47.135 28.971 9.831 1.00 73.94 367 SER A N 1
ATOM 2904 C CA . SER A 1 367 ? -46.772 27.552 9.907 1.00 73.94 367 SER A CA 1
ATOM 2905 C C . SER A 1 367 ? -46.109 27.049 8.622 1.00 73.94 367 SER A C 1
ATOM 2907 O O . SER A 1 367 ? -45.096 26.368 8.719 1.00 73.94 367 SER A O 1
ATOM 2909 N N . MET A 1 368 ? -46.601 27.424 7.436 1.00 73.94 368 MET A N 1
ATOM 2910 C CA . MET A 1 368 ? -45.972 27.053 6.161 1.00 73.94 368 MET A CA 1
ATOM 2911 C C . MET A 1 368 ? -44.580 27.667 5.990 1.00 73.94 368 MET A C 1
ATOM 2913 O O . MET A 1 368 ? -43.669 26.984 5.529 1.00 73.94 368 MET A O 1
ATOM 2917 N N . VAL A 1 369 ? -44.389 28.930 6.386 1.00 80.81 369 VAL A N 1
ATOM 2918 C CA . VAL A 1 369 ? -43.063 29.571 6.362 1.00 80.81 369 VAL A CA 1
ATOM 2919 C C . VAL A 1 369 ? -42.112 28.876 7.338 1.00 80.81 369 VAL A C 1
ATOM 2921 O O . VAL A 1 369 ? -40.985 28.565 6.965 1.00 80.81 369 VAL A O 1
ATOM 2924 N N . ASN A 1 370 ? -42.577 28.546 8.546 1.00 78.00 370 ASN A N 1
ATOM 2925 C CA . ASN A 1 370 ? -41.781 27.796 9.519 1.00 78.00 370 ASN A CA 1
ATOM 2926 C C . ASN A 1 370 ? -41.455 26.376 9.031 1.00 78.00 370 ASN A C 1
ATOM 2928 O O . ASN A 1 370 ? -40.354 25.896 9.270 1.00 78.00 370 ASN A O 1
ATOM 2932 N N . LEU A 1 371 ? -42.377 25.716 8.321 1.00 79.50 371 LEU A N 1
ATOM 2933 C CA . LEU A 1 371 ? -42.150 24.397 7.726 1.00 79.50 371 LEU A CA 1
ATOM 2934 C C . LEU A 1 371 ? -41.105 24.467 6.604 1.00 79.50 371 LEU A C 1
ATOM 2936 O O . LEU A 1 371 ? -40.233 23.611 6.533 1.00 79.50 371 LEU A O 1
ATOM 2940 N N . SER A 1 372 ? -41.160 25.501 5.761 1.00 77.38 372 SER A N 1
ATOM 2941 C CA . SER A 1 372 ? -40.166 25.735 4.709 1.00 77.38 372 SER A CA 1
ATOM 2942 C C . SER A 1 372 ? -38.781 26.040 5.288 1.00 77.38 372 SER A C 1
ATOM 2944 O O . SER A 1 372 ? -37.783 25.502 4.807 1.00 77.38 372 SER A O 1
ATOM 2946 N N . LEU A 1 373 ? -38.715 26.840 6.357 1.00 79.44 373 LEU A N 1
ATOM 2947 C CA . LEU A 1 373 ? -37.471 27.122 7.072 1.00 79.44 373 LEU A CA 1
ATOM 2948 C C . LEU A 1 373 ? -36.906 25.845 7.710 1.00 79.44 373 LEU A C 1
ATOM 2950 O O . LEU A 1 373 ? -35.752 25.507 7.477 1.00 79.44 373 LEU A O 1
ATOM 2954 N N . ALA A 1 374 ? -37.750 25.064 8.391 1.00 74.62 374 ALA A N 1
ATOM 2955 C CA . ALA A 1 374 ? -37.366 23.783 8.979 1.00 74.62 374 ALA A CA 1
ATOM 2956 C C . ALA A 1 374 ? -36.945 22.744 7.924 1.00 74.62 374 ALA A C 1
ATOM 2958 O O . ALA A 1 374 ? -36.044 21.952 8.178 1.00 74.62 374 ALA A O 1
ATOM 2959 N N . GLN A 1 375 ? -37.552 22.742 6.731 1.00 71.88 375 GLN A N 1
ATOM 2960 C CA . GLN A 1 375 ? -37.120 21.906 5.604 1.00 71.88 375 GLN A CA 1
ATOM 2961 C C . GLN A 1 375 ? -35.734 22.315 5.096 1.00 71.88 375 GLN A C 1
ATOM 2963 O O . GLN A 1 375 ? -34.909 21.446 4.811 1.00 71.88 375 GLN A O 1
ATOM 2968 N N . LYS A 1 376 ? -35.459 23.621 5.015 1.00 76.00 376 LYS A N 1
ATOM 2969 C CA . LYS A 1 376 ? -34.145 24.142 4.630 1.00 76.00 376 LYS A CA 1
ATOM 2970 C C . LYS A 1 376 ? -33.088 23.799 5.683 1.00 76.00 376 LYS A C 1
ATOM 2972 O O . LYS A 1 376 ? -32.037 23.273 5.320 1.00 76.00 376 LYS A O 1
ATOM 2977 N N . ASP A 1 377 ? -33.407 23.968 6.962 1.00 76.44 377 ASP A N 1
ATOM 2978 C CA . ASP A 1 377 ? -32.528 23.605 8.076 1.00 76.44 377 ASP A CA 1
ATOM 2979 C C . ASP A 1 377 ? -32.272 22.094 8.113 1.00 76.44 377 ASP A C 1
ATOM 2981 O O . ASP A 1 377 ? -31.124 21.674 8.196 1.00 76.44 377 ASP A O 1
ATOM 2985 N N . MET A 1 378 ? -33.301 21.259 7.926 1.00 69.44 378 MET A N 1
ATOM 2986 C CA . MET A 1 378 ? -33.160 19.803 7.785 1.00 69.44 378 MET A CA 1
ATOM 2987 C C . MET A 1 378 ? -32.301 19.405 6.582 1.00 69.44 378 MET A C 1
ATOM 2989 O O . MET A 1 378 ? -31.547 18.437 6.666 1.00 69.44 378 MET A O 1
ATOM 2993 N N . SER A 1 379 ? -32.404 20.115 5.455 1.00 69.88 379 SER A N 1
ATOM 2994 C CA . SER A 1 379 ? -31.570 19.844 4.279 1.00 69.88 379 SER A CA 1
ATOM 2995 C C . SER A 1 379 ? -30.100 20.190 4.530 1.00 69.88 379 SER A C 1
ATOM 2997 O O . SER A 1 379 ? -29.233 19.375 4.212 1.00 69.88 379 SER A O 1
ATOM 2999 N N . MET A 1 380 ? -29.825 21.320 5.197 1.00 69.06 380 MET A N 1
ATOM 3000 C CA . MET A 1 380 ? -28.478 21.676 5.647 1.00 69.06 380 MET A CA 1
ATOM 3001 C C . MET A 1 380 ? -27.952 20.674 6.668 1.00 69.06 380 MET A C 1
ATOM 3003 O O . MET A 1 380 ? -26.827 20.212 6.522 1.00 69.06 380 MET A O 1
ATOM 3007 N N . LEU A 1 381 ? -28.764 20.270 7.648 1.00 67.31 381 LEU A N 1
ATOM 3008 C CA . LEU A 1 381 ? -28.361 19.297 8.659 1.00 67.31 381 LEU A CA 1
ATOM 3009 C C . LEU A 1 381 ? -28.057 17.934 8.027 1.00 67.31 381 LEU A C 1
ATOM 3011 O O . LEU A 1 381 ? -27.077 17.296 8.382 1.00 67.31 381 LEU A O 1
ATOM 3015 N N . ARG A 1 382 ? -28.851 17.486 7.043 1.00 63.06 382 ARG A N 1
ATOM 3016 C CA . ARG A 1 382 ? -28.592 16.245 6.288 1.00 63.06 382 ARG A CA 1
ATOM 3017 C C . ARG A 1 382 ? -27.335 16.326 5.429 1.00 63.06 382 ARG A C 1
ATOM 3019 O O . ARG A 1 382 ? -26.694 15.301 5.218 1.00 63.06 382 ARG A O 1
ATOM 3026 N N . GLN A 1 383 ? -27.003 17.500 4.901 1.00 63.75 383 GLN A N 1
ATOM 3027 C CA . GLN A 1 383 ? -25.758 17.718 4.167 1.00 63.75 383 GLN A CA 1
ATOM 3028 C C . GLN A 1 383 ? -24.560 17.751 5.122 1.00 63.75 383 GLN A C 1
ATOM 3030 O O . GLN A 1 383 ? -23.581 17.059 4.882 1.00 63.75 383 GLN A O 1
ATOM 3035 N N . GLN A 1 384 ? -24.667 18.459 6.247 1.00 60.97 384 GLN A N 1
ATOM 3036 C CA . GLN A 1 384 ? -23.653 18.478 7.303 1.00 60.97 384 GLN A CA 1
ATOM 3037 C C . GLN A 1 384 ? -23.417 17.086 7.890 1.00 60.97 384 GLN A C 1
ATOM 3039 O O . GLN A 1 384 ? -22.272 16.699 8.079 1.00 60.97 384 GLN A O 1
ATOM 3044 N N . ASN A 1 385 ? -24.477 16.309 8.119 1.00 59.50 385 ASN A N 1
ATOM 3045 C CA . ASN A 1 385 ? -24.372 14.952 8.645 1.00 59.50 385 ASN A CA 1
ATOM 3046 C C . ASN A 1 385 ? -23.808 13.981 7.593 1.00 59.50 385 ASN A C 1
ATOM 3048 O O . ASN A 1 385 ? -22.985 13.143 7.929 1.00 59.50 385 ASN A O 1
ATOM 3052 N N . ARG A 1 386 ? -24.160 14.128 6.304 1.00 56.97 386 ARG A N 1
ATOM 3053 C CA . ARG A 1 386 ? -23.491 13.384 5.218 1.00 56.97 386 ARG A CA 1
ATOM 3054 C C . ARG A 1 386 ? -22.002 13.708 5.132 1.00 56.97 386 ARG A C 1
ATOM 3056 O O . ARG A 1 386 ? -21.204 12.787 5.026 1.00 56.97 386 ARG A O 1
ATOM 3063 N N . ASN A 1 387 ? -21.634 14.981 5.245 1.00 54.88 387 ASN A N 1
ATOM 3064 C CA . ASN A 1 387 ? -20.235 15.399 5.256 1.00 54.88 387 ASN A CA 1
ATOM 3065 C C . ASN A 1 387 ? -19.510 14.845 6.495 1.00 54.88 387 ASN A C 1
ATOM 3067 O O . ASN A 1 387 ? -18.437 14.270 6.364 1.00 54.88 387 ASN A O 1
ATOM 3071 N N . ALA A 1 388 ? -20.115 14.919 7.684 1.00 57.22 388 ALA A N 1
ATOM 3072 C CA . ALA A 1 388 ? -19.551 14.351 8.911 1.00 57.22 388 ALA A CA 1
ATOM 3073 C C . ALA A 1 388 ? -19.367 12.825 8.820 1.00 57.22 388 ALA A C 1
ATOM 3075 O O . ALA A 1 388 ? -18.330 12.305 9.218 1.00 57.22 388 ALA A O 1
ATOM 3076 N N . LEU A 1 389 ? -20.332 12.112 8.229 1.00 52.47 389 LEU A N 1
ATOM 3077 C CA . LEU A 1 389 ? -20.235 10.673 7.977 1.00 52.47 389 LEU A CA 1
ATOM 3078 C C . LEU A 1 389 ? -19.158 10.339 6.936 1.00 52.47 389 LEU A C 1
ATOM 3080 O O . LEU A 1 389 ? -18.442 9.359 7.112 1.00 52.47 389 LEU A O 1
ATOM 3084 N N . SER A 1 390 ? -18.961 11.174 5.906 1.00 54.66 390 SER A N 1
ATOM 3085 C CA . SER A 1 390 ? -17.870 10.971 4.941 1.00 54.66 390 SER A CA 1
ATOM 3086 C C . SER A 1 390 ? -16.472 11.102 5.551 1.00 54.66 390 SER A C 1
ATOM 3088 O O . SER A 1 390 ? -15.542 10.530 5.001 1.00 54.66 390 SER A O 1
ATOM 3090 N N . PHE A 1 391 ? -16.300 11.769 6.697 1.00 56.19 391 PHE A N 1
ATOM 3091 C CA . PHE A 1 391 ? -15.016 11.805 7.420 1.00 56.19 391 PHE A CA 1
ATOM 3092 C C . PHE A 1 391 ? -14.793 10.591 8.334 1.00 56.19 391 PHE A C 1
ATOM 3094 O O . PHE A 1 391 ? -13.653 10.288 8.680 1.00 56.19 391 PHE A O 1
ATOM 3101 N N . LEU A 1 392 ? -15.862 9.883 8.710 1.00 64.12 392 LEU A N 1
ATOM 3102 C CA . LEU A 1 392 ? -15.800 8.667 9.530 1.00 64.12 392 LEU A CA 1
ATOM 3103 C C . LEU A 1 392 ? -15.597 7.397 8.695 1.00 64.12 392 LEU A C 1
ATOM 3105 O O . LEU A 1 392 ? -15.221 6.361 9.237 1.00 64.12 392 LEU A O 1
ATOM 3109 N N . ASN A 1 393 ? -15.844 7.476 7.388 1.00 74.19 393 ASN A N 1
ATOM 3110 C CA . ASN A 1 393 ? -15.624 6.366 6.473 1.00 74.19 393 ASN A CA 1
ATOM 3111 C C . ASN A 1 393 ? -14.123 6.070 6.320 1.00 74.19 393 ASN A C 1
ATOM 3113 O O . ASN A 1 393 ? -13.348 7.027 6.193 1.00 74.19 393 ASN A O 1
ATOM 3117 N N . PRO A 1 394 ? -13.723 4.784 6.280 1.00 81.56 394 PRO A N 1
ATOM 3118 C CA . PRO A 1 394 ? -12.326 4.392 6.127 1.00 81.56 394 PRO A CA 1
ATOM 3119 C C . PRO A 1 394 ? -11.711 4.969 4.846 1.00 81.56 394 PRO A C 1
ATOM 3121 O O . PRO A 1 394 ? -12.420 5.386 3.918 1.00 81.56 394 PRO A O 1
ATOM 3124 N N . ASP A 1 395 ? -10.384 5.046 4.832 1.00 85.31 395 ASP A N 1
ATOM 3125 C CA . ASP A 1 395 ? -9.643 5.420 3.632 1.00 85.31 395 ASP A CA 1
ATOM 3126 C C . ASP A 1 395 ? -9.810 4.342 2.548 1.00 85.31 395 ASP A C 1
ATOM 3128 O O . ASP A 1 395 ? -10.035 3.171 2.873 1.00 85.31 395 ASP A O 1
ATOM 3132 N N . PRO A 1 396 ? -9.776 4.727 1.259 1.00 86.00 396 PRO A N 1
ATOM 3133 C CA . PRO A 1 396 ? -9.722 3.753 0.178 1.00 86.00 396 PRO A CA 1
ATOM 3134 C C . PRO A 1 396 ? -8.427 2.939 0.276 1.00 86.00 396 PRO A C 1
ATOM 3136 O O . PRO A 1 396 ? -7.445 3.388 0.865 1.00 86.00 396 PRO A O 1
ATOM 3139 N N . ASP A 1 397 ? -8.405 1.769 -0.361 1.00 84.69 397 ASP A N 1
ATOM 3140 C CA . ASP A 1 397 ? -7.148 1.053 -0.578 1.00 84.69 397 ASP A CA 1
ATOM 3141 C C . ASP A 1 397 ? -6.160 1.968 -1.337 1.00 84.69 397 ASP A C 1
ATOM 3143 O O . ASP A 1 397 ? -6.518 2.472 -2.415 1.00 84.69 397 ASP A O 1
ATOM 3147 N N . PRO A 1 398 ? -4.946 2.224 -0.806 1.00 84.50 398 PRO A N 1
ATOM 3148 C CA . PRO A 1 398 ? -3.992 3.138 -1.425 1.00 84.50 398 PRO A CA 1
ATOM 3149 C C . PRO A 1 398 ? -3.693 2.819 -2.894 1.00 84.50 398 PRO A C 1
ATOM 3151 O O . PRO A 1 398 ? -3.634 3.735 -3.719 1.00 84.50 398 PRO A O 1
ATOM 3154 N N . ALA A 1 399 ? -3.600 1.530 -3.243 1.00 81.31 399 ALA A N 1
ATOM 3155 C CA . ALA A 1 399 ? -3.311 1.086 -4.605 1.00 81.31 399 ALA A CA 1
ATOM 3156 C C . ALA A 1 399 ? -4.468 1.386 -5.578 1.00 81.31 399 ALA A C 1
ATOM 3158 O O . ALA A 1 399 ? -4.249 1.819 -6.717 1.00 81.31 399 ALA A O 1
ATOM 3159 N N . ALA A 1 400 ? -5.714 1.217 -5.123 1.00 83.69 400 ALA A N 1
ATOM 3160 C CA . ALA A 1 400 ? -6.900 1.579 -5.896 1.00 83.69 400 ALA A CA 1
ATOM 3161 C C . ALA A 1 400 ? -6.970 3.097 -6.136 1.00 83.69 400 ALA A C 1
ATOM 3163 O O . ALA A 1 400 ? -7.265 3.545 -7.248 1.00 83.69 400 ALA A O 1
ATOM 3164 N N . PHE A 1 401 ? -6.640 3.896 -5.115 1.00 85.81 401 PHE A N 1
ATOM 3165 C CA . PHE A 1 401 ? -6.557 5.349 -5.250 1.00 85.81 401 PHE A CA 1
ATOM 3166 C C . PHE A 1 401 ? -5.469 5.773 -6.248 1.00 85.81 401 PHE A C 1
ATOM 3168 O O . PHE A 1 401 ? -5.740 6.581 -7.138 1.00 85.81 401 PHE A O 1
ATOM 3175 N N . ALA A 1 402 ? -4.270 5.190 -6.160 1.00 82.56 402 ALA A N 1
ATOM 3176 C CA . ALA A 1 402 ? -3.159 5.475 -7.068 1.00 82.56 402 ALA A CA 1
ATOM 3177 C C . ALA A 1 402 ? -3.527 5.206 -8.535 1.00 82.56 402 ALA A C 1
ATOM 3179 O O . ALA A 1 402 ? -3.311 6.053 -9.405 1.00 82.56 402 ALA A O 1
ATOM 3180 N N . THR A 1 403 ? -4.156 4.056 -8.796 1.00 82.12 403 THR A N 1
ATOM 3181 C CA . THR A 1 403 ? -4.593 3.655 -10.141 1.00 82.12 403 THR A CA 1
ATOM 3182 C C . THR A 1 403 ? -5.578 4.664 -10.728 1.00 82.12 403 THR A C 1
ATOM 3184 O O . THR A 1 403 ? -5.400 5.108 -11.862 1.00 82.12 403 THR A O 1
ATOM 3187 N N . ARG A 1 404 ? -6.559 5.112 -9.932 1.00 84.31 404 ARG A N 1
ATOM 3188 C CA . ARG A 1 404 ? -7.524 6.138 -10.348 1.00 84.31 404 ARG A CA 1
ATOM 3189 C C . ARG A 1 404 ? -6.849 7.469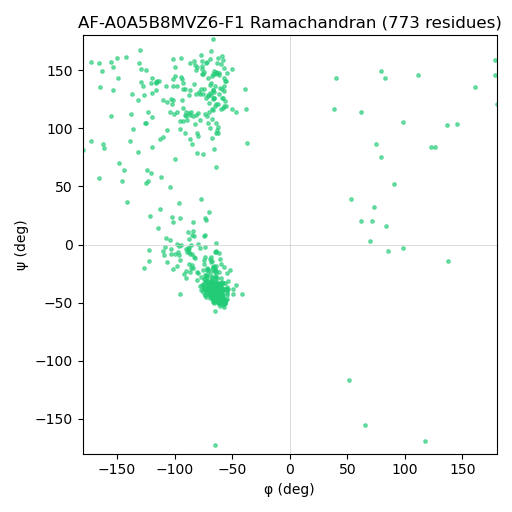 -10.667 1.00 84.31 404 ARG A C 1
ATOM 3191 O O . ARG A 1 404 ? -7.175 8.077 -11.681 1.00 84.31 404 ARG A O 1
ATOM 3198 N N . ILE A 1 405 ? -5.922 7.934 -9.828 1.00 81.25 405 ILE A N 1
ATOM 3199 C CA . ILE A 1 405 ? -5.203 9.192 -10.081 1.00 81.25 405 ILE A CA 1
ATOM 3200 C C . ILE A 1 405 ? -4.401 9.098 -11.383 1.00 81.25 405 ILE A C 1
ATOM 3202 O O . ILE A 1 405 ? -4.464 10.010 -12.205 1.00 81.25 405 ILE A O 1
ATOM 3206 N N . LEU A 1 406 ? -3.694 7.988 -11.609 1.00 76.19 406 LEU A N 1
ATOM 3207 C CA . LEU A 1 406 ? -2.949 7.760 -12.849 1.00 76.19 406 LEU A CA 1
ATOM 3208 C C . LEU A 1 406 ? -3.865 7.713 -14.078 1.00 76.19 406 LEU A C 1
ATOM 3210 O O . LEU A 1 406 ? -3.514 8.260 -15.122 1.00 76.19 406 LEU A O 1
ATOM 3214 N N . GLU A 1 407 ? -5.036 7.087 -13.971 1.00 79.81 407 GLU A N 1
ATOM 3215 C CA . GLU A 1 407 ? -6.019 7.036 -15.054 1.00 79.81 407 GLU A CA 1
ATOM 3216 C C . GLU A 1 407 ? -6.601 8.421 -15.368 1.00 79.81 407 GLU A C 1
ATOM 3218 O O . GLU A 1 407 ? -6.667 8.815 -16.533 1.00 79.81 407 GLU A O 1
ATOM 3223 N N . GLN A 1 408 ? -6.926 9.207 -14.339 1.00 78.12 408 GLN A N 1
ATOM 3224 C CA . GLN A 1 408 ? -7.404 10.579 -14.508 1.00 78.12 408 GLN A CA 1
ATOM 3225 C C . GLN A 1 408 ? -6.328 11.509 -15.094 1.00 78.12 408 GLN A C 1
ATOM 3227 O O . GLN A 1 408 ? -6.648 12.388 -15.893 1.00 78.12 408 GLN A O 1
ATOM 3232 N N . LEU A 1 409 ? -5.049 11.320 -14.744 1.00 72.06 409 LEU A N 1
ATOM 3233 C CA . LEU A 1 409 ? -3.939 12.053 -15.368 1.00 72.06 409 LEU A CA 1
ATOM 3234 C C . LEU A 1 409 ? -3.822 11.718 -16.863 1.00 72.06 409 LEU A C 1
ATOM 3236 O O . LEU A 1 409 ? -3.784 12.632 -17.683 1.00 72.06 409 LEU A O 1
ATOM 3240 N N . LYS A 1 410 ? -3.868 10.428 -17.227 1.00 74.25 410 LYS A N 1
ATOM 3241 C CA . LYS A 1 410 ? -3.828 9.986 -18.633 1.00 74.25 410 LYS A CA 1
ATOM 3242 C C . LYS A 1 410 ? -4.994 10.536 -19.459 1.00 74.25 410 LYS A C 1
ATOM 3244 O O . LYS A 1 410 ? -4.795 10.922 -20.607 1.00 74.25 410 LYS A O 1
ATOM 3249 N N . GLN A 1 411 ? -6.201 10.572 -18.890 1.00 74.19 411 GLN A N 1
ATOM 3250 C CA . GLN A 1 411 ? -7.381 11.141 -19.553 1.00 74.19 411 GLN A CA 1
ATOM 3251 C C . GLN A 1 411 ? -7.215 12.647 -19.810 1.00 74.19 411 GLN A C 1
ATOM 3253 O O . GLN A 1 411 ? -7.483 13.106 -20.918 1.00 74.19 411 GLN A O 1
ATOM 3258 N N . ASN A 1 412 ? -6.695 13.401 -18.836 1.00 69.12 412 ASN A N 1
ATOM 3259 C CA . ASN A 1 412 ? -6.456 14.838 -18.995 1.00 69.12 412 ASN A CA 1
ATOM 3260 C C . ASN A 1 412 ? -5.404 15.158 -20.067 1.00 69.12 412 ASN A C 1
ATOM 3262 O O . ASN A 1 412 ? -5.565 16.133 -20.801 1.00 69.12 412 ASN A O 1
ATOM 3266 N N . ASP A 1 413 ? -4.345 14.352 -20.178 1.00 69.00 413 ASP A N 1
ATOM 3267 C CA . ASP A 1 413 ? -3.335 14.528 -21.228 1.00 69.00 413 ASP A CA 1
ATOM 3268 C C . ASP A 1 413 ? -3.918 14.203 -22.619 1.00 69.00 413 ASP A C 1
ATOM 3270 O O . ASP A 1 413 ? -3.704 14.951 -23.574 1.00 69.00 413 ASP A O 1
ATOM 3274 N N . ALA A 1 414 ? -4.755 13.163 -22.727 1.00 68.00 414 ALA A N 1
ATOM 3275 C CA . ALA A 1 414 ? -5.443 12.817 -23.974 1.00 68.00 414 ALA A CA 1
ATOM 3276 C C . ALA A 1 414 ? -6.454 13.891 -24.432 1.00 68.00 414 ALA A C 1
ATOM 3278 O O . ALA A 1 414 ? -6.613 14.125 -25.634 1.00 68.00 414 ALA A O 1
ATOM 3279 N N . ASP A 1 415 ? -7.129 14.560 -23.495 1.00 66.50 415 ASP A N 1
ATOM 3280 C CA . ASP A 1 415 ? -8.060 15.655 -23.792 1.00 66.50 415 ASP A CA 1
ATOM 3281 C C . ASP A 1 415 ? -7.335 16.957 -24.175 1.00 66.50 415 ASP A C 1
ATOM 3283 O O . ASP A 1 415 ? -7.848 17.735 -24.988 1.00 66.50 415 ASP A O 1
ATOM 3287 N N . LYS A 1 416 ? -6.118 17.186 -23.656 1.00 63.72 416 LYS A N 1
ATOM 3288 C CA . LYS A 1 416 ? -5.249 18.291 -24.095 1.00 63.72 416 LYS A CA 1
ATOM 3289 C C . LYS A 1 416 ? -4.809 18.120 -25.553 1.00 63.72 416 LYS A C 1
ATOM 3291 O O . LYS A 1 416 ? -4.871 19.095 -26.303 1.00 63.72 416 LYS A O 1
ATOM 3296 N N . ASP A 1 417 ? -4.468 16.902 -25.974 1.00 57.59 417 ASP A N 1
ATOM 3297 C CA . ASP A 1 417 ? -4.055 16.616 -27.358 1.00 57.59 417 ASP A CA 1
ATOM 3298 C C . ASP A 1 417 ? -5.212 16.712 -28.365 1.00 57.59 417 ASP A C 1
ATOM 3300 O O . ASP A 1 417 ? -5.018 17.146 -29.501 1.00 57.59 417 ASP A O 1
ATOM 3304 N N . LYS A 1 418 ? -6.444 16.385 -27.955 1.00 54.59 418 LYS A N 1
ATOM 3305 C CA . LYS A 1 418 ? -7.639 16.529 -28.811 1.00 54.59 418 LYS A CA 1
ATOM 3306 C C . LYS A 1 418 ? -8.175 17.963 -28.877 1.00 54.59 418 LYS A C 1
ATOM 3308 O O . LYS A 1 418 ? -8.848 18.320 -29.840 1.00 54.59 418 LYS A O 1
ATOM 3313 N N . GLY A 1 419 ? -7.898 18.789 -27.867 1.00 44.06 419 GLY A N 1
ATOM 3314 C CA . GLY A 1 419 ? -8.401 20.162 -27.757 1.00 44.06 419 GLY A CA 1
ATOM 3315 C C . GLY A 1 419 ? -7.546 21.241 -28.434 1.00 44.06 419 GLY A C 1
ATOM 3316 O O . GLY A 1 419 ? -7.974 22.399 -28.476 1.00 44.06 419 GLY A O 1
ATOM 3317 N N . ALA A 1 420 ? -6.363 20.895 -28.953 1.00 46.00 420 ALA A N 1
ATOM 3318 C CA . ALA A 1 420 ? -5.429 21.858 -29.542 1.00 46.00 420 ALA A CA 1
ATOM 3319 C C . ALA A 1 420 ? -5.887 22.433 -30.902 1.00 46.00 420 ALA A C 1
ATOM 3321 O O . ALA A 1 420 ? -5.462 23.533 -31.253 1.00 46.00 420 ALA A O 1
ATOM 3322 N N . ASP A 1 421 ? -6.798 21.762 -31.621 1.00 44.22 421 ASP A N 1
ATOM 3323 C CA . ASP A 1 421 ? -7.258 22.195 -32.955 1.00 44.22 421 ASP A CA 1
ATOM 3324 C C . ASP A 1 421 ? -8.569 23.018 -32.966 1.00 44.22 421 ASP A C 1
ATOM 3326 O O . ASP A 1 421 ? -8.898 23.614 -33.991 1.00 44.22 421 ASP A O 1
ATOM 3330 N N . GLU A 1 422 ? -9.308 23.144 -31.848 1.00 43.44 422 GLU A N 1
ATOM 3331 C CA . GLU A 1 422 ? -10.631 23.818 -31.846 1.00 43.44 422 GLU A CA 1
ATOM 3332 C C . GLU A 1 422 ? -10.811 25.023 -30.899 1.00 43.44 422 GLU A C 1
ATOM 3334 O O . GLU A 1 422 ? -11.830 25.713 -30.979 1.00 43.44 422 GLU A O 1
ATOM 3339 N N . LYS A 1 423 ? -9.848 25.386 -30.042 1.00 38.72 423 LYS A N 1
ATOM 3340 C CA . LYS A 1 423 ? -10.018 26.529 -29.114 1.00 38.72 423 LYS A CA 1
ATOM 3341 C C . LYS A 1 423 ? -9.344 27.816 -29.586 1.00 38.72 423 LYS A C 1
ATOM 3343 O O . LYS A 1 423 ? -8.381 28.300 -29.002 1.00 38.72 423 LYS A O 1
ATOM 3348 N N . ALA A 1 424 ? -9.957 28.437 -30.591 1.00 38.25 424 ALA A N 1
ATOM 3349 C CA . ALA A 1 424 ? -9.742 29.839 -30.946 1.00 38.25 424 ALA A CA 1
ATOM 3350 C C . ALA A 1 424 ? -11.068 30.621 -30.976 1.00 38.25 424 ALA A C 1
ATOM 3352 O O . ALA A 1 424 ? -11.371 31.250 -31.982 1.00 38.25 424 ALA A O 1
ATOM 3353 N N . GLN A 1 425 ? -11.873 30.570 -29.903 1.00 32.41 425 GLN A N 1
ATOM 3354 C CA . GLN A 1 425 ? -12.895 31.580 -29.555 1.00 32.41 425 GLN A CA 1
ATOM 3355 C C . GLN A 1 425 ? -13.638 31.200 -28.257 1.00 32.41 425 GLN A C 1
ATOM 3357 O O . GLN A 1 425 ? -14.301 30.170 -28.209 1.00 32.41 425 GLN A O 1
ATOM 3362 N N . GLY A 1 426 ? -13.582 32.060 -27.229 1.00 30.73 426 GLY A N 1
ATOM 3363 C CA . GLY A 1 426 ? -14.498 32.021 -26.074 1.00 30.73 426 GLY A CA 1
ATOM 3364 C C . GLY A 1 426 ? -13.827 31.883 -24.704 1.00 30.73 426 GLY A C 1
ATOM 3365 O O . GLY A 1 426 ? -13.744 30.795 -24.149 1.00 30.73 426 GLY A O 1
ATOM 3366 N N . GLU A 1 427 ? -13.388 33.011 -24.147 1.00 33.34 427 GLU A N 1
ATOM 3367 C CA . GLU A 1 427 ? -12.826 33.159 -22.800 1.00 33.34 427 GLU A CA 1
ATOM 3368 C C . GLU A 1 427 ? -13.917 33.005 -21.719 1.00 33.34 427 GLU A C 1
ATOM 3370 O O . GLU A 1 427 ? -14.714 33.907 -21.465 1.00 33.34 427 GLU A O 1
ATOM 3375 N N . ALA A 1 428 ? -13.933 31.852 -21.057 1.00 27.72 428 ALA A N 1
ATOM 3376 C CA . ALA A 1 428 ? -14.385 31.702 -19.679 1.00 27.72 428 ALA A CA 1
ATOM 3377 C C . ALA A 1 428 ? -13.351 30.798 -19.001 1.00 27.72 428 ALA A C 1
ATOM 3379 O O . ALA A 1 428 ? -13.329 29.592 -19.236 1.00 27.72 428 ALA A O 1
ATOM 3380 N N . ALA A 1 429 ? -12.423 31.404 -18.256 1.00 36.00 429 ALA A N 1
ATOM 3381 C CA . ALA A 1 429 ? -11.306 30.716 -17.618 1.00 36.00 429 ALA A CA 1
ATOM 3382 C C . ALA A 1 429 ? -11.825 29.701 -16.584 1.00 36.00 429 ALA A C 1
ATOM 3384 O O . ALA A 1 429 ? -12.191 30.067 -15.466 1.00 36.00 429 ALA A O 1
ATOM 3385 N N . ALA A 1 430 ? -11.903 28.430 -16.979 1.00 37.88 430 ALA A N 1
ATOM 3386 C CA . ALA A 1 430 ? -12.059 27.325 -16.045 1.00 37.88 430 ALA A CA 1
ATOM 3387 C C . ALA A 1 430 ? -10.787 27.250 -15.189 1.00 37.88 430 ALA A C 1
ATOM 3389 O O . ALA A 1 430 ? -9.680 27.324 -15.721 1.00 37.88 430 ALA A O 1
ATOM 3390 N N . LEU A 1 431 ? -10.949 27.170 -13.868 1.00 36.38 431 LEU A N 1
ATOM 3391 C CA . LEU A 1 431 ? -9.821 27.040 -12.950 1.00 36.38 431 LEU A CA 1
ATOM 3392 C C . LEU A 1 431 ? -9.105 25.701 -13.179 1.00 36.38 431 LEU A C 1
ATOM 3394 O O . LEU A 1 431 ? -9.763 24.713 -13.517 1.00 36.38 431 LEU A O 1
ATOM 3398 N N . PRO A 1 432 ? -7.778 25.647 -12.993 1.00 56.31 432 PRO A N 1
ATOM 3399 C CA . PRO A 1 432 ? -7.044 24.403 -13.124 1.00 56.31 432 PRO A CA 1
ATOM 3400 C C . PRO A 1 432 ? -7.448 23.432 -12.004 1.00 56.31 432 PRO A C 1
ATOM 3402 O O . PRO A 1 432 ? -7.383 23.741 -10.813 1.00 56.31 432 PRO A O 1
ATOM 3405 N N . SER A 1 433 ? -7.880 22.233 -12.397 1.00 70.50 433 SER A N 1
ATOM 3406 C CA . SER A 1 433 ? -8.048 21.094 -11.485 1.00 70.50 433 SER A CA 1
ATOM 3407 C C . SER A 1 433 ? -6.704 20.739 -10.828 1.00 70.50 433 SER A C 1
ATOM 3409 O O . SER A 1 433 ? -5.660 20.978 -11.436 1.00 70.50 433 SER A O 1
ATOM 3411 N N . VAL A 1 434 ? -6.705 20.107 -9.642 1.00 68.44 434 VAL A N 1
ATOM 3412 C CA . VAL A 1 434 ? -5.502 19.513 -8.992 1.00 68.44 434 VAL A CA 1
ATOM 3413 C C . VAL A 1 434 ? -4.618 18.786 -10.010 1.00 68.44 434 VAL A C 1
ATOM 3415 O O . VAL A 1 434 ? -3.400 18.936 -10.014 1.00 68.44 434 VAL A O 1
ATOM 3418 N N . LEU A 1 435 ? -5.241 18.025 -10.910 1.00 69.44 435 LEU A N 1
ATOM 3419 C CA . LEU A 1 435 ? -4.556 17.245 -11.939 1.00 69.44 435 LEU A CA 1
ATOM 3420 C C . LEU A 1 435 ? -3.980 18.120 -13.064 1.00 69.44 435 LEU A C 1
ATOM 3422 O O . LEU A 1 435 ? -2.924 17.813 -13.609 1.00 69.44 435 LEU A O 1
ATOM 3426 N N . GLY A 1 436 ? -4.648 19.232 -13.384 1.00 67.19 436 GLY A N 1
ATOM 3427 C CA . GLY A 1 436 ? -4.144 20.241 -14.315 1.00 67.19 436 GLY A CA 1
ATOM 3428 C C . GLY A 1 436 ? -2.891 20.925 -13.774 1.00 67.19 436 GLY A C 1
ATOM 3429 O O . GLY A 1 436 ? -1.911 21.052 -14.502 1.00 67.19 436 GLY A O 1
ATOM 3430 N N . VAL A 1 437 ? -2.894 21.249 -12.477 1.00 69.50 437 VAL A N 1
ATOM 3431 C CA . VAL A 1 437 ? -1.723 21.779 -11.769 1.00 69.50 437 VAL A CA 1
ATOM 3432 C C . VAL A 1 437 ? -0.578 20.761 -11.793 1.00 69.50 437 VAL A C 1
ATOM 3434 O O . VAL A 1 437 ? 0.523 21.106 -12.192 1.00 69.50 437 VAL A O 1
ATOM 3437 N N . LEU A 1 438 ? -0.822 19.483 -11.484 1.00 71.19 438 LEU A N 1
ATOM 3438 C CA . LEU A 1 438 ? 0.215 18.438 -11.556 1.00 71.19 438 LEU A CA 1
ATOM 3439 C C . LEU A 1 438 ? 0.865 18.298 -12.944 1.00 71.19 438 LEU A C 1
ATOM 3441 O O . LEU A 1 438 ? 2.072 18.078 -13.036 1.00 71.19 438 LEU A O 1
ATOM 3445 N N . SER A 1 439 ? 0.075 18.430 -14.012 1.00 66.88 439 SER A N 1
ATOM 3446 C CA . SER A 1 439 ? 0.563 18.395 -15.397 1.00 66.88 439 SER A CA 1
ATOM 3447 C C . SER A 1 439 ? 1.468 19.607 -15.701 1.00 66.88 439 SER A C 1
ATOM 3449 O O . SER A 1 439 ? 2.526 19.445 -16.308 1.00 66.88 439 SER A O 1
ATOM 3451 N N . GLU A 1 440 ? 1.120 20.801 -15.204 1.00 66.12 440 GLU A N 1
ATOM 3452 C CA . GLU A 1 440 ? 1.894 22.044 -15.385 1.00 66.12 440 GLU A CA 1
ATOM 3453 C C . GLU A 1 440 ? 3.184 22.096 -14.543 1.00 66.12 440 GLU A C 1
ATOM 3455 O O . GLU A 1 440 ? 4.243 22.439 -15.068 1.00 66.12 440 GLU A O 1
ATOM 3460 N N . LEU A 1 441 ? 3.130 21.685 -13.269 1.00 64.56 441 LEU A N 1
ATOM 3461 C CA . LEU A 1 441 ? 4.273 21.743 -12.339 1.00 64.56 441 LEU A CA 1
ATOM 3462 C C . LEU A 1 441 ? 5.410 20.767 -12.718 1.00 64.56 441 LEU A C 1
ATOM 3464 O O . LEU A 1 441 ? 6.538 20.901 -12.244 1.00 64.56 441 LEU A O 1
ATOM 3468 N N . SER A 1 442 ? 5.148 19.788 -13.595 1.00 58.28 442 SER A N 1
ATOM 3469 C CA . SER A 1 442 ? 6.167 18.844 -14.079 1.00 58.28 442 SER A CA 1
ATOM 3470 C C . SER A 1 442 ? 7.253 19.492 -14.958 1.00 58.28 442 SER A C 1
ATOM 3472 O O . SER A 1 442 ? 8.300 18.880 -15.173 1.00 58.28 442 SER A O 1
ATOM 3474 N N . GLN A 1 443 ? 7.036 20.725 -15.443 1.00 51.88 443 GLN A N 1
ATOM 3475 C CA . GLN A 1 443 ? 7.907 21.379 -16.428 1.00 51.88 443 GLN A CA 1
ATOM 3476 C C . GLN A 1 443 ? 8.790 22.523 -15.875 1.00 51.88 443 GLN A C 1
ATOM 3478 O O . GLN A 1 443 ? 9.763 22.864 -16.543 1.00 51.88 443 GLN A O 1
ATOM 3483 N N . ASP A 1 444 ? 8.541 23.081 -14.675 1.00 50.00 444 ASP A N 1
ATOM 3484 C CA . ASP A 1 444 ? 9.208 24.322 -14.198 1.00 50.00 444 ASP A CA 1
ATOM 3485 C C . ASP A 1 444 ? 9.516 24.355 -12.668 1.00 50.00 444 ASP A C 1
ATOM 3487 O O . ASP A 1 444 ? 9.067 25.204 -11.897 1.00 50.00 444 ASP A O 1
ATOM 3491 N N . SER A 1 445 ? 10.385 23.464 -12.187 1.00 53.47 445 SER A N 1
ATOM 3492 C CA . SER A 1 445 ? 10.472 23.056 -10.766 1.00 53.47 445 SER A CA 1
ATOM 3493 C C . SER A 1 445 ? 11.093 24.026 -9.729 1.00 53.47 445 SER A C 1
ATOM 3495 O O . SER A 1 445 ? 11.269 23.635 -8.577 1.00 53.47 445 SER A O 1
ATOM 3497 N N . ILE A 1 446 ? 11.433 25.287 -10.044 1.00 50.31 446 ILE A N 1
ATOM 3498 C CA . ILE A 1 446 ? 12.189 26.151 -9.089 1.00 50.31 446 ILE A CA 1
ATOM 3499 C C . ILE A 1 446 ? 11.533 27.516 -8.794 1.00 50.31 446 ILE A C 1
ATOM 3501 O O . ILE A 1 446 ? 11.809 28.126 -7.759 1.00 50.31 446 ILE A O 1
ATOM 3505 N N . LYS A 1 447 ? 10.622 28.022 -9.637 1.00 53.81 447 LYS A N 1
ATOM 3506 C CA . LYS A 1 447 ? 10.021 29.366 -9.440 1.00 53.81 447 LYS A CA 1
ATOM 3507 C C . LYS A 1 447 ? 8.655 29.359 -8.748 1.00 53.81 447 LYS A C 1
ATOM 3509 O O . LYS A 1 447 ? 8.141 30.431 -8.421 1.00 53.81 447 LYS A O 1
ATOM 3514 N N . GLU A 1 448 ? 8.079 28.185 -8.516 1.00 56.53 448 GLU A N 1
ATOM 3515 C CA . GLU A 1 448 ? 6.669 28.035 -8.138 1.00 56.53 448 GLU A CA 1
ATOM 3516 C C . GLU A 1 448 ? 6.420 28.060 -6.633 1.00 56.53 448 GLU A C 1
ATOM 3518 O O . GLU A 1 448 ? 5.365 28.526 -6.214 1.00 56.53 448 GLU A O 1
ATOM 3523 N N . SER A 1 449 ? 7.422 27.745 -5.803 1.00 58.09 449 SER A N 1
ATOM 3524 C CA . SER A 1 449 ? 7.265 27.743 -4.340 1.00 58.09 449 SER A CA 1
ATOM 3525 C C . SER A 1 449 ? 6.872 29.100 -3.752 1.00 58.09 449 SER A C 1
ATOM 3527 O O . SER A 1 449 ? 6.507 29.159 -2.593 1.00 58.09 449 SER A O 1
ATOM 3529 N N . LYS A 1 450 ? 6.931 30.213 -4.499 1.00 63.12 450 LYS A N 1
ATOM 3530 C CA . LYS A 1 450 ? 6.512 31.549 -4.026 1.00 63.12 450 LYS A CA 1
ATOM 3531 C C . LYS A 1 450 ? 5.119 31.981 -4.488 1.00 63.12 450 LYS A C 1
ATOM 3533 O O . LYS A 1 450 ? 4.668 33.033 -4.039 1.00 63.12 450 LYS A O 1
ATOM 3538 N N . ARG A 1 451 ? 4.463 31.238 -5.381 1.00 75.81 451 ARG A N 1
ATOM 3539 C CA . ARG A 1 451 ? 3.140 31.599 -5.907 1.00 75.81 451 ARG A CA 1
ATOM 3540 C C . ARG A 1 451 ? 2.045 30.928 -5.079 1.00 75.81 451 ARG A C 1
ATOM 3542 O O . ARG A 1 451 ? 2.198 29.799 -4.625 1.00 75.81 451 ARG A O 1
ATOM 3549 N N . GLU A 1 452 ? 0.953 31.652 -4.861 1.00 82.75 452 GLU A N 1
ATOM 3550 C CA . GLU A 1 452 ? -0.281 31.060 -4.345 1.00 82.75 452 GLU A CA 1
ATOM 3551 C C . GLU A 1 452 ? -0.982 30.338 -5.498 1.00 82.75 452 GLU A C 1
ATOM 3553 O O . GLU A 1 452 ? -1.162 30.906 -6.577 1.00 82.75 452 GLU A O 1
ATOM 3558 N N . HIS A 1 453 ? -1.355 29.085 -5.269 1.00 79.94 453 HIS A N 1
ATOM 3559 C CA . HIS A 1 453 ? -2.107 28.259 -6.198 1.00 79.94 453 HIS A CA 1
ATOM 3560 C C . HIS A 1 453 ? -3.561 28.201 -5.735 1.00 79.94 453 HIS A C 1
ATOM 3562 O O . HIS A 1 453 ? -3.835 27.831 -4.594 1.00 79.94 453 HIS A O 1
ATOM 3568 N N . GLU A 1 454 ? -4.490 28.566 -6.620 1.00 85.88 454 GLU A N 1
ATOM 3569 C CA . GLU A 1 454 ? -5.920 28.312 -6.435 1.00 85.88 454 GLU A CA 1
ATOM 3570 C C . GLU A 1 454 ? -6.261 26.983 -7.113 1.00 85.88 454 GLU A C 1
ATOM 3572 O O . GLU A 1 454 ? -6.088 26.840 -8.323 1.00 85.88 454 GLU A O 1
ATOM 3577 N N . VAL A 1 455 ? -6.712 26.006 -6.328 1.00 85.69 455 VAL A N 1
ATOM 3578 C CA . VAL A 1 455 ? -6.905 24.624 -6.772 1.00 85.69 455 VAL A CA 1
ATOM 3579 C C . VAL A 1 455 ? -8.322 24.154 -6.447 1.00 85.69 455 VAL A C 1
ATOM 3581 O O . VAL A 1 455 ? -8.845 24.393 -5.352 1.00 85.69 455 VAL A O 1
ATOM 3584 N N . GLU A 1 456 ? -8.952 23.467 -7.403 1.00 87.31 456 GLU A N 1
ATOM 3585 C CA . GLU A 1 456 ? -10.233 22.783 -7.201 1.00 87.31 456 GLU A CA 1
ATOM 3586 C C . GLU A 1 456 ? -10.003 21.357 -6.665 1.00 87.31 456 GLU A C 1
ATOM 3588 O O . GLU A 1 456 ? -9.447 20.544 -7.403 1.00 87.31 456 GLU A O 1
ATOM 3593 N N . PRO A 1 457 ? -10.398 21.035 -5.414 1.00 90.00 457 PRO A N 1
ATOM 3594 C CA . PRO A 1 457 ? -10.133 19.731 -4.798 1.00 90.00 457 PRO A CA 1
ATOM 3595 C C . PRO A 1 457 ? -10.721 18.545 -5.569 1.00 90.00 457 PRO A C 1
ATOM 3597 O O . PRO A 1 457 ? -11.691 18.684 -6.309 1.00 90.00 457 PRO A O 1
ATOM 3600 N N . LEU A 1 458 ? -10.212 17.345 -5.285 1.00 87.12 458 LEU A N 1
ATOM 3601 C CA . LEU A 1 458 ? -10.683 16.083 -5.866 1.00 87.12 458 LEU A CA 1
ATOM 3602 C C . LEU A 1 458 ? -12.120 15.713 -5.446 1.00 87.12 458 LEU A C 1
ATOM 3604 O O . LEU A 1 458 ? -12.748 14.890 -6.107 1.00 87.12 458 LEU A O 1
ATOM 3608 N N . GLY A 1 459 ? -12.644 16.296 -4.360 1.00 88.44 459 GLY A N 1
ATOM 3609 C CA . GLY A 1 459 ? -13.987 16.040 -3.832 1.00 88.44 459 GLY A CA 1
ATOM 3610 C C . GLY A 1 459 ? -13.988 15.436 -2.423 1.00 88.44 459 GLY A C 1
ATOM 3611 O O . GLY A 1 459 ? -12.966 15.389 -1.746 1.00 88.44 459 GLY A O 1
ATOM 3612 N N . ALA A 1 460 ? -15.156 14.974 -1.962 1.00 86.19 460 ALA A N 1
ATOM 3613 C CA . ALA A 1 460 ? -15.354 14.359 -0.636 1.00 86.19 460 ALA A CA 1
ATOM 3614 C C . ALA A 1 460 ? -15.903 12.919 -0.713 1.00 86.19 460 ALA A C 1
ATOM 3616 O O . ALA A 1 460 ? -16.577 12.439 0.198 1.00 86.19 460 ALA A O 1
ATOM 3617 N N . GLU A 1 461 ? -15.655 12.243 -1.832 1.00 83.69 461 GLU A N 1
ATOM 3618 C CA . GLU A 1 461 ? -16.061 10.856 -2.057 1.00 83.69 461 GLU A CA 1
ATOM 3619 C C . GLU A 1 461 ? -15.230 9.871 -1.213 1.00 83.69 461 GLU A C 1
ATOM 3621 O O . GLU A 1 461 ? -14.099 10.157 -0.821 1.00 83.69 461 GLU A O 1
ATOM 3626 N N . MET A 1 462 ? -15.771 8.674 -0.955 1.00 83.75 462 MET A N 1
ATOM 3627 C CA . MET A 1 462 ? -15.092 7.632 -0.158 1.00 83.75 462 MET A CA 1
ATOM 3628 C C . MET A 1 462 ? -13.820 7.092 -0.822 1.00 83.75 462 MET A C 1
ATOM 3630 O O . MET A 1 462 ? -12.887 6.680 -0.147 1.00 83.75 462 MET A O 1
ATOM 3634 N N . VAL A 1 463 ? -13.778 7.149 -2.147 1.00 84.94 463 VAL A N 1
ATOM 3635 C CA . VAL A 1 463 ? -12.629 6.807 -2.997 1.00 84.94 463 VAL A CA 1
ATOM 3636 C C . VAL A 1 463 ? -11.446 7.771 -2.866 1.00 84.94 463 VAL A C 1
ATOM 3638 O O . VAL A 1 463 ? -10.385 7.500 -3.416 1.00 84.94 463 VAL A O 1
ATOM 3641 N N . ILE A 1 464 ? -11.630 8.909 -2.191 1.00 89.12 464 ILE A N 1
ATOM 3642 C CA . ILE A 1 464 ? -10.590 9.912 -1.957 1.00 89.12 464 ILE A CA 1
ATOM 3643 C C . ILE A 1 464 ? -10.085 9.731 -0.519 1.00 89.12 464 ILE A C 1
ATOM 3645 O O . ILE A 1 464 ? -10.917 9.574 0.381 1.00 89.12 464 ILE A O 1
ATOM 3649 N N . PRO A 1 465 ? -8.767 9.771 -0.267 1.00 92.00 465 PRO A N 1
ATOM 3650 C CA . PRO A 1 465 ? -8.204 9.714 1.079 1.00 92.00 465 PRO A CA 1
ATOM 3651 C C . PRO A 1 465 ? -8.735 10.832 1.976 1.00 92.00 465 PRO A C 1
ATOM 3653 O O . PRO A 1 465 ? -8.910 11.964 1.526 1.00 92.00 465 PRO A O 1
ATOM 3656 N N . ARG A 1 466 ? -8.961 10.554 3.262 1.00 91.38 466 ARG A N 1
ATOM 3657 C CA . ARG A 1 466 ? -9.552 11.488 4.235 1.00 91.38 466 ARG A CA 1
ATOM 3658 C C . ARG A 1 466 ? -8.814 12.817 4.323 1.00 91.38 466 ARG A C 1
ATOM 3660 O O . ARG A 1 466 ? -9.472 13.851 4.402 1.00 91.38 466 ARG A O 1
ATOM 3667 N N . PHE A 1 467 ? -7.483 12.808 4.243 1.00 93.25 467 PHE A N 1
ATOM 3668 C CA . PHE A 1 467 ? -6.678 14.034 4.257 1.00 93.25 467 PHE A CA 1
ATOM 3669 C C . PHE A 1 467 ? -6.838 14.900 2.991 1.00 93.25 467 PHE A C 1
ATOM 3671 O O . PHE A 1 467 ? -6.450 16.062 2.998 1.00 93.25 467 PHE A O 1
ATOM 3678 N N . LEU A 1 468 ? -7.461 14.371 1.929 1.00 94.00 468 LEU A N 1
ATOM 3679 C CA . LEU A 1 468 ? -7.779 15.079 0.681 1.00 94.00 468 LEU A CA 1
ATOM 3680 C C . LEU A 1 468 ? -9.285 15.330 0.489 1.00 94.00 468 LEU A C 1
ATOM 3682 O O . LEU A 1 468 ? -9.672 16.010 -0.467 1.00 94.00 468 LEU A O 1
ATOM 3686 N N . ARG A 1 469 ? -10.154 14.805 1.368 1.00 92.38 469 ARG A N 1
ATOM 3687 C CA . ARG A 1 469 ? -11.615 14.958 1.254 1.00 92.38 469 ARG A CA 1
ATOM 3688 C C . ARG A 1 469 ? -12.021 16.406 1.523 1.00 92.38 469 ARG A C 1
ATOM 3690 O O . ARG A 1 469 ? -12.154 16.834 2.669 1.00 92.38 469 ARG A O 1
ATOM 3697 N N . TYR A 1 470 ? -12.273 17.163 0.458 1.00 92.88 470 TYR A N 1
ATOM 3698 C CA . TYR A 1 470 ? -12.695 18.557 0.550 1.00 92.88 470 TYR A CA 1
ATOM 3699 C C . TYR A 1 470 ? -13.505 18.992 -0.674 1.00 92.88 470 TYR A C 1
ATOM 3701 O O . TYR A 1 470 ? -13.370 18.435 -1.756 1.00 92.88 470 TYR A O 1
ATOM 3709 N N . THR A 1 471 ? -14.391 19.976 -0.502 1.00 89.31 471 THR A N 1
ATOM 3710 C CA . THR A 1 471 ? -15.340 20.401 -1.558 1.00 89.31 471 THR A CA 1
ATOM 3711 C C . THR A 1 471 ? -15.234 21.869 -1.943 1.00 89.31 471 THR A C 1
ATOM 3713 O O . THR A 1 471 ? -15.807 22.277 -2.948 1.00 89.31 471 THR A O 1
ATOM 3716 N N . LYS A 1 472 ? -14.550 22.692 -1.145 1.00 91.12 472 LYS A N 1
ATOM 3717 C CA . LYS A 1 472 ? -14.411 24.124 -1.427 1.00 91.12 472 LYS A CA 1
ATOM 3718 C C . LYS A 1 472 ? -13.063 24.388 -2.072 1.00 91.12 472 LYS A C 1
ATOM 3720 O O . LYS A 1 472 ? -12.104 23.685 -1.795 1.00 91.12 472 LYS A O 1
ATOM 3725 N N . LYS A 1 473 ? -12.984 25.441 -2.876 1.00 90.38 473 LYS A N 1
ATOM 3726 C CA . LYS A 1 473 ? -11.717 25.896 -3.452 1.00 90.38 473 LYS A CA 1
ATOM 3727 C C . LYS A 1 473 ? -10.689 26.159 -2.357 1.00 90.38 473 LYS A C 1
ATOM 3729 O O . LYS A 1 473 ? -11.042 26.682 -1.296 1.00 90.38 473 LYS A O 1
ATOM 3734 N N . LEU A 1 474 ? -9.448 25.787 -2.639 1.00 91.19 474 LEU A N 1
ATOM 3735 C 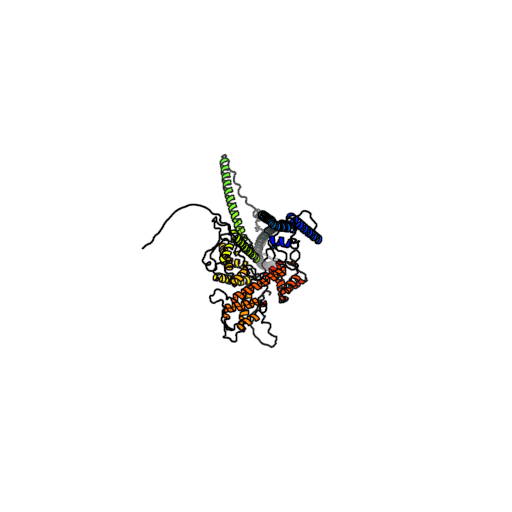CA . LEU A 1 474 ? -8.314 25.986 -1.751 1.00 91.19 474 LEU A CA 1
ATOM 3736 C C . LEU A 1 474 ? -7.323 26.935 -2.413 1.00 91.19 474 LEU A C 1
ATOM 3738 O O . LEU A 1 474 ? -7.072 26.837 -3.611 1.00 91.19 474 LEU A O 1
ATOM 3742 N N . THR A 1 475 ? -6.773 27.846 -1.620 1.00 90.88 475 THR A N 1
ATOM 3743 C CA . THR A 1 475 ? -5.710 28.761 -2.035 1.00 90.88 475 THR A CA 1
ATOM 3744 C C . THR A 1 475 ? -4.539 28.568 -1.098 1.00 90.88 475 THR A C 1
ATOM 3746 O O . THR A 1 475 ? -4.668 28.858 0.090 1.00 90.88 475 THR A O 1
ATOM 3749 N N . PHE A 1 476 ? -3.421 28.070 -1.611 1.00 90.75 476 PHE A N 1
ATOM 3750 C CA . PHE A 1 476 ? -2.250 27.812 -0.786 1.00 90.75 476 PHE A CA 1
ATOM 3751 C C . PHE A 1 476 ? -0.940 27.950 -1.549 1.00 90.75 476 PHE A C 1
ATOM 3753 O O . PHE A 1 476 ? -0.885 27.888 -2.774 1.00 90.75 476 PHE A O 1
ATOM 3760 N N . LYS A 1 477 ? 0.140 28.126 -0.793 1.00 91.19 477 LYS A N 1
ATOM 3761 C CA . LYS A 1 477 ? 1.513 28.118 -1.293 1.00 91.19 477 LYS A CA 1
ATOM 3762 C C . LYS A 1 477 ? 2.068 26.694 -1.211 1.00 91.19 477 LYS A C 1
ATOM 3764 O O . LYS A 1 477 ? 1.893 26.043 -0.180 1.00 91.19 477 LYS A O 1
ATOM 3769 N N . LEU A 1 478 ? 2.711 26.226 -2.282 1.00 90.19 478 LEU A N 1
ATOM 3770 C CA . LEU A 1 478 ? 3.367 24.917 -2.305 1.00 90.19 478 LEU A CA 1
ATOM 3771 C C . LEU A 1 478 ? 4.517 24.881 -1.286 1.00 90.19 478 LEU A C 1
ATOM 3773 O O . LEU A 1 478 ? 5.179 25.904 -1.073 1.00 90.19 478 LEU A O 1
ATOM 3777 N N . LEU A 1 479 ? 4.774 23.716 -0.691 1.00 91.88 479 LEU A N 1
ATOM 3778 C CA . LEU A 1 479 ? 5.962 23.533 0.139 1.00 91.88 479 LEU A CA 1
ATOM 3779 C C . LEU A 1 479 ? 7.194 23.602 -0.765 1.00 91.88 479 LEU A C 1
ATOM 3781 O O . LEU A 1 479 ? 7.161 23.176 -1.916 1.00 91.88 479 LEU A O 1
ATOM 3785 N N . SER A 1 480 ? 8.289 24.157 -0.263 1.00 91.19 480 SER A N 1
ATOM 3786 C CA . SER A 1 480 ? 9.594 24.003 -0.904 1.00 91.19 480 SER A CA 1
ATOM 3787 C C . SER A 1 480 ? 10.084 22.556 -0.794 1.00 91.19 480 SER A C 1
ATOM 3789 O O . SER A 1 480 ? 9.564 21.764 -0.006 1.00 91.19 480 SER A O 1
ATOM 3791 N N . ARG A 1 481 ? 11.119 22.200 -1.564 1.00 88.50 481 ARG A N 1
ATOM 3792 C CA . ARG A 1 481 ? 11.741 20.869 -1.496 1.00 88.50 481 ARG A CA 1
ATOM 3793 C C . ARG A 1 481 ? 12.210 20.535 -0.075 1.00 88.50 481 ARG A C 1
ATOM 3795 O O . ARG A 1 481 ? 11.871 19.472 0.432 1.00 88.50 481 ARG A O 1
ATOM 3802 N N . SER A 1 482 ? 12.922 21.460 0.571 1.00 89.00 482 SER A N 1
ATOM 3803 C CA . SER A 1 482 ? 13.405 21.311 1.950 1.00 89.00 482 SER A CA 1
ATOM 3804 C C . SER A 1 482 ? 12.262 21.166 2.963 1.00 89.00 482 SER A C 1
ATOM 3806 O O . SER A 1 482 ? 12.263 20.228 3.756 1.00 89.00 482 SER A O 1
ATOM 3808 N N . GLU A 1 483 ? 11.224 22.007 2.873 1.00 92.31 483 GLU A N 1
ATOM 3809 C CA . GLU A 1 483 ? 10.033 21.890 3.735 1.00 92.31 483 GLU A CA 1
ATOM 3810 C C . GLU A 1 483 ? 9.305 20.554 3.525 1.00 92.31 483 GLU A C 1
ATOM 3812 O O . GLU A 1 483 ? 8.863 19.936 4.489 1.00 92.31 483 GLU A O 1
ATOM 3817 N N . THR A 1 484 ? 9.216 20.078 2.278 1.00 93.56 484 THR A N 1
ATOM 3818 C CA . THR A 1 484 ? 8.593 18.786 1.951 1.00 93.56 484 THR A CA 1
ATOM 3819 C C . THR A 1 484 ? 9.370 17.631 2.572 1.00 93.56 484 THR A C 1
ATOM 3821 O O . THR A 1 484 ? 8.764 16.743 3.161 1.00 93.56 484 THR A O 1
ATOM 3824 N N . LYS A 1 485 ? 10.706 17.647 2.478 1.00 90.81 485 LYS A N 1
ATOM 3825 C CA . LYS A 1 485 ? 11.561 16.633 3.106 1.00 90.81 485 LYS A CA 1
ATOM 3826 C C . LYS A 1 485 ? 11.436 16.635 4.619 1.00 90.81 485 LYS A C 1
ATOM 3828 O O . LYS A 1 485 ? 11.196 15.580 5.187 1.00 90.81 485 LYS A O 1
ATOM 3833 N N . SER A 1 486 ? 11.541 17.811 5.241 1.00 92.31 486 SER A N 1
ATOM 3834 C CA . SER A 1 486 ? 11.382 17.953 6.690 1.00 92.31 486 SER A CA 1
ATOM 3835 C C . SER A 1 486 ? 10.044 17.377 7.140 1.00 92.31 486 SER A C 1
ATOM 3837 O O . SER A 1 486 ? 10.012 16.554 8.044 1.00 92.31 486 SER A O 1
ATOM 3839 N N . LEU A 1 487 ? 8.955 17.726 6.447 1.00 94.75 487 LEU A N 1
ATOM 3840 C CA . LEU A 1 487 ? 7.627 17.208 6.763 1.00 94.75 487 LEU A CA 1
ATOM 3841 C C . LEU A 1 487 ? 7.534 15.684 6.587 1.00 94.75 487 LEU A C 1
ATOM 3843 O O . LEU A 1 487 ? 6.908 15.019 7.402 1.00 94.75 487 LEU A O 1
ATOM 3847 N N . ILE A 1 488 ? 8.150 15.113 5.547 1.00 95.25 488 ILE A N 1
ATOM 3848 C CA . ILE A 1 488 ? 8.192 13.657 5.346 1.00 95.25 488 ILE A CA 1
ATOM 3849 C C . ILE A 1 488 ? 8.958 12.972 6.486 1.00 95.25 488 ILE A C 1
ATOM 3851 O O . ILE A 1 488 ? 8.469 11.981 7.025 1.00 95.25 488 ILE A O 1
ATOM 3855 N N . THR A 1 489 ? 10.119 13.497 6.883 1.00 93.19 489 THR A N 1
ATOM 3856 C CA . THR A 1 489 ? 10.911 12.975 8.009 1.00 93.19 489 THR A CA 1
ATOM 3857 C C . THR A 1 489 ? 10.150 13.067 9.332 1.00 93.19 489 THR A C 1
ATOM 3859 O O . THR A 1 489 ? 10.152 12.110 10.112 1.00 93.19 489 THR A O 1
ATOM 3862 N N . ASP A 1 490 ? 9.447 14.177 9.560 1.00 94.75 490 ASP A N 1
ATOM 3863 C CA . ASP A 1 490 ? 8.593 14.365 10.732 1.00 94.75 490 ASP A CA 1
ATOM 3864 C C . ASP A 1 490 ? 7.453 13.333 10.741 1.00 94.75 490 ASP A C 1
ATOM 3866 O O . ASP A 1 490 ? 7.189 12.712 11.769 1.00 94.75 490 ASP A O 1
ATOM 3870 N N . ILE A 1 491 ? 6.815 13.088 9.587 1.00 96.44 491 ILE A N 1
ATOM 3871 C CA . ILE A 1 491 ? 5.750 12.082 9.442 1.00 96.44 491 ILE A CA 1
ATOM 3872 C C . ILE A 1 491 ? 6.283 10.675 9.720 1.00 96.44 491 ILE A C 1
ATOM 3874 O O . ILE A 1 491 ? 5.626 9.928 10.440 1.00 96.44 491 ILE A O 1
ATOM 3878 N N . TRP A 1 492 ? 7.449 10.304 9.183 1.00 95.06 492 TRP A N 1
ATOM 3879 C CA . TRP A 1 492 ? 8.052 8.992 9.437 1.00 95.06 492 TRP A CA 1
ATOM 3880 C C . TRP A 1 492 ? 8.347 8.775 10.918 1.00 95.06 492 TRP A C 1
ATOM 3882 O O . TRP A 1 492 ? 7.932 7.763 11.482 1.00 95.06 492 TRP A O 1
ATOM 3892 N N . SER A 1 493 ? 8.991 9.754 11.555 1.00 93.56 493 SER A N 1
ATOM 3893 C CA . SER A 1 493 ? 9.359 9.681 12.972 1.00 93.56 493 SER A CA 1
ATOM 3894 C C . SER A 1 493 ? 8.118 9.604 13.863 1.00 93.56 493 SER A C 1
ATOM 3896 O O . SER A 1 493 ? 8.001 8.730 14.718 1.00 93.56 493 SER A O 1
ATOM 3898 N N . ALA A 1 494 ? 7.136 10.475 13.618 1.00 95.06 494 ALA A N 1
ATOM 3899 C CA . ALA A 1 494 ? 5.911 10.503 14.404 1.00 95.06 494 ALA A CA 1
ATOM 3900 C C . ALA A 1 494 ? 5.049 9.245 14.179 1.00 95.06 494 ALA A C 1
ATOM 3902 O O . ALA A 1 494 ? 4.288 8.844 15.065 1.00 95.06 494 ALA A O 1
ATOM 3903 N N . LYS A 1 495 ? 5.146 8.611 13.003 1.00 94.81 495 LYS A N 1
ATOM 3904 C CA . LYS A 1 495 ? 4.455 7.354 12.707 1.00 94.81 495 LYS A CA 1
ATOM 3905 C C . LYS A 1 495 ? 5.041 6.181 13.475 1.00 94.81 495 LYS A C 1
ATOM 3907 O O . LYS A 1 495 ? 4.268 5.382 13.996 1.00 94.81 495 LYS A O 1
ATOM 3912 N N . ASP A 1 496 ? 6.364 6.093 13.552 1.00 92.44 496 ASP A N 1
ATOM 3913 C CA . ASP A 1 496 ? 7.050 5.051 14.319 1.00 92.44 496 ASP A CA 1
ATOM 3914 C C . ASP A 1 496 ? 6.620 5.091 15.797 1.00 92.44 496 ASP A C 1
ATOM 3916 O O . ASP A 1 496 ? 6.173 4.089 16.360 1.00 92.44 496 ASP A O 1
ATOM 3920 N N . GLU A 1 497 ? 6.586 6.292 16.387 1.00 92.88 497 GLU A N 1
ATOM 3921 C CA . GLU A 1 497 ? 6.056 6.502 17.741 1.00 92.88 497 GLU A CA 1
ATOM 3922 C C . GLU A 1 497 ? 4.568 6.121 17.861 1.00 92.88 497 GLU A C 1
ATOM 3924 O O . GLU A 1 497 ? 4.144 5.513 18.848 1.00 92.88 497 GLU A O 1
ATOM 3929 N N . TYR A 1 498 ? 3.757 6.467 16.858 1.00 91.38 498 TYR A N 1
ATOM 3930 C CA . TYR A 1 498 ? 2.318 6.205 16.862 1.00 91.38 498 TYR A CA 1
ATOM 3931 C C . TYR A 1 498 ? 1.968 4.721 16.760 1.00 91.38 498 TYR A C 1
ATOM 3933 O O . TYR A 1 498 ? 1.070 4.247 17.465 1.00 91.38 498 TYR A O 1
ATOM 3941 N N . ASP A 1 499 ? 2.649 3.990 15.881 1.00 90.88 499 ASP A N 1
ATOM 3942 C CA . ASP A 1 499 ? 2.430 2.560 15.704 1.00 90.88 499 ASP A CA 1
ATOM 3943 C C . ASP A 1 499 ? 3.014 1.767 16.884 1.00 90.88 499 ASP A C 1
ATOM 3945 O O . ASP A 1 499 ? 2.387 0.799 17.310 1.00 90.88 499 ASP A O 1
ATOM 3949 N N . GLY A 1 500 ? 4.114 2.221 17.502 1.00 88.50 500 GLY A N 1
ATOM 3950 C CA . GLY A 1 500 ? 4.675 1.607 18.714 1.00 88.50 500 GLY A CA 1
ATOM 3951 C C . GLY A 1 500 ? 3.735 1.623 19.930 1.00 88.50 500 GLY A C 1
ATOM 3952 O O . GLY A 1 500 ? 3.843 0.779 20.818 1.00 88.50 500 GLY A O 1
ATOM 3953 N N . LEU A 1 501 ? 2.767 2.546 19.972 1.00 86.31 501 LEU A N 1
ATOM 3954 C CA . LEU A 1 501 ? 1.742 2.626 21.023 1.00 86.31 501 LEU A CA 1
ATOM 3955 C C . LEU A 1 501 ? 0.494 1.774 20.735 1.00 86.31 501 LEU A C 1
ATOM 3957 O O . LEU A 1 501 ? -0.439 1.750 21.548 1.00 86.31 501 LEU A O 1
ATOM 3961 N N . ARG A 1 502 ? 0.419 1.108 19.576 1.00 84.69 502 ARG A N 1
ATOM 3962 C CA . ARG A 1 502 ? -0.779 0.406 19.103 1.00 84.69 502 ARG A CA 1
ATOM 3963 C C . ARG A 1 502 ? -0.502 -1.054 18.785 1.00 84.69 502 ARG A C 1
ATOM 3965 O O . ARG A 1 502 ? 0.556 -1.435 18.320 1.00 84.69 502 ARG A O 1
ATOM 3972 N N . THR A 1 503 ? -1.531 -1.881 18.952 1.00 76.94 503 THR A N 1
ATOM 3973 C CA . THR A 1 503 ? -1.479 -3.305 18.581 1.00 76.94 503 THR A CA 1
ATOM 3974 C C . THR A 1 503 ? -1.560 -3.543 17.075 1.00 76.94 503 THR A C 1
ATOM 3976 O O . THR A 1 503 ? -1.259 -4.637 16.608 1.00 76.94 503 THR A O 1
ATOM 3979 N N . ARG A 1 504 ? -2.003 -2.546 16.301 1.00 78.56 504 ARG A N 1
ATOM 3980 C CA . ARG A 1 504 ? -2.141 -2.631 14.847 1.00 78.56 504 ARG A CA 1
ATOM 3981 C C . ARG A 1 504 ? -1.512 -1.404 14.204 1.00 78.56 504 ARG A C 1
ATOM 3983 O O . ARG A 1 504 ? -1.933 -0.287 14.513 1.00 78.56 504 ARG A O 1
ATOM 3990 N N . SER A 1 505 ? -0.576 -1.636 13.285 1.00 83.94 505 SER A N 1
ATOM 3991 C CA . SER A 1 505 ? 0.001 -0.583 12.457 1.00 83.94 505 SER A CA 1
ATOM 3992 C C . SER A 1 505 ? -1.062 0.024 11.544 1.00 83.94 505 SER A C 1
ATOM 3994 O O . SER A 1 505 ? -1.912 -0.669 10.970 1.00 83.94 505 SER A O 1
ATOM 3996 N N . SER A 1 506 ? -1.046 1.348 11.466 1.00 88.56 506 SER A N 1
ATOM 3997 C CA . SER A 1 506 ? -1.853 2.113 10.515 1.00 88.56 506 SER A CA 1
ATOM 3998 C C . SER A 1 506 ? -1.164 2.155 9.152 1.00 88.56 506 SER A C 1
ATOM 4000 O O . SER A 1 506 ? 0.055 2.042 9.085 1.00 88.56 506 SER A O 1
ATOM 4002 N N . THR A 1 507 ? -1.902 2.336 8.057 1.00 91.38 507 THR A N 1
ATOM 4003 C CA . THR A 1 507 ? -1.245 2.642 6.769 1.00 91.38 507 THR A CA 1
ATOM 4004 C C . THR A 1 507 ? -0.708 4.076 6.771 1.00 91.38 507 THR A C 1
ATOM 4006 O O . THR A 1 507 ? -1.237 4.937 7.475 1.00 91.38 507 THR A O 1
ATOM 4009 N N . MET A 1 508 ? 0.292 4.378 5.943 1.00 94.75 508 MET A N 1
ATOM 4010 C CA . MET A 1 508 ? 0.841 5.730 5.796 1.00 94.75 508 MET A CA 1
ATOM 4011 C C . MET A 1 508 ? -0.251 6.746 5.447 1.00 94.75 508 MET A C 1
ATOM 4013 O O . MET A 1 508 ? -0.294 7.841 5.999 1.00 94.75 508 MET A O 1
ATOM 4017 N N . MET A 1 509 ? -1.187 6.362 4.578 1.00 93.69 509 MET A N 1
ATOM 4018 C CA . MET A 1 509 ? -2.323 7.193 4.184 1.00 93.69 509 MET A CA 1
ATOM 4019 C C . MET A 1 509 ? -3.236 7.545 5.371 1.00 93.69 509 MET A C 1
ATOM 4021 O O . MET A 1 509 ? -3.601 8.708 5.558 1.00 93.69 509 MET A O 1
ATOM 4025 N N . GLU A 1 510 ? -3.578 6.546 6.188 1.00 91.94 510 GLU A N 1
ATOM 4026 C CA . GLU A 1 510 ? -4.382 6.734 7.400 1.00 91.94 510 GLU A CA 1
ATOM 4027 C C . GLU A 1 510 ? -3.631 7.557 8.449 1.00 91.94 510 GLU A C 1
ATOM 4029 O O . GLU A 1 510 ? -4.231 8.399 9.126 1.00 91.94 510 GLU A O 1
ATOM 4034 N N . TYR A 1 511 ? -2.324 7.325 8.574 1.00 95.44 511 TYR A N 1
ATOM 4035 C CA . TYR A 1 511 ? -1.478 8.023 9.525 1.00 95.44 511 TYR A CA 1
ATOM 4036 C C . TYR A 1 511 ? -1.311 9.500 9.168 1.00 95.44 511 TYR A C 1
ATOM 4038 O O . TYR A 1 511 ? -1.475 10.342 10.044 1.00 95.44 511 TYR A O 1
ATOM 4046 N N . VAL A 1 512 ? -1.090 9.850 7.896 1.00 96.25 512 VAL A N 1
ATOM 4047 C CA . VAL A 1 512 ? -1.022 11.257 7.454 1.00 96.25 512 VAL A CA 1
ATOM 4048 C C . VAL A 1 512 ? -2.286 12.016 7.862 1.00 96.25 512 VAL A C 1
ATOM 4050 O O . VAL A 1 512 ? -2.206 13.134 8.369 1.00 96.25 512 VAL A O 1
ATOM 4053 N N . PHE A 1 513 ? -3.466 11.403 7.721 1.00 94.81 513 PHE A N 1
ATOM 4054 C CA . PHE A 1 513 ? -4.701 12.013 8.213 1.00 94.81 513 PHE A CA 1
ATOM 4055 C C . PHE A 1 513 ? -4.711 12.165 9.740 1.00 94.81 513 PHE A C 1
ATOM 4057 O O . PHE A 1 513 ? -5.091 13.225 10.235 1.00 94.81 513 PHE A O 1
ATOM 4064 N N . ALA A 1 514 ? -4.293 11.138 10.486 1.00 93.12 514 ALA A N 1
ATOM 4065 C CA . ALA A 1 514 ? -4.213 11.196 11.946 1.00 93.12 514 ALA A CA 1
ATOM 4066 C C . ALA A 1 514 ? -3.246 12.291 12.432 1.00 93.12 514 ALA A C 1
ATOM 4068 O O . ALA A 1 514 ? -3.606 13.064 13.317 1.00 93.12 514 ALA A O 1
ATOM 4069 N N . HIS A 1 515 ? -2.082 12.410 11.796 1.00 94.81 515 HIS A N 1
ATOM 4070 C CA . HIS A 1 515 ? -1.064 13.419 12.074 1.00 94.81 515 HIS A CA 1
ATOM 4071 C C . HIS A 1 515 ? -1.594 14.843 11.832 1.00 94.81 515 HIS A C 1
ATOM 4073 O O . HIS A 1 515 ? -1.484 15.723 12.687 1.00 94.81 515 HIS A O 1
ATOM 4079 N N . LEU A 1 516 ? -2.264 15.077 10.697 1.00 94.75 516 LEU A N 1
ATOM 4080 C CA . LEU A 1 516 ? -2.895 16.371 10.414 1.00 94.75 516 LEU A CA 1
ATOM 4081 C C . LEU A 1 516 ? -4.064 16.667 11.366 1.00 94.75 516 LEU A C 1
ATOM 4083 O O . LEU A 1 516 ? -4.266 17.814 11.770 1.00 94.75 516 LEU A O 1
ATOM 4087 N N . LEU A 1 517 ? -4.832 15.649 11.752 1.00 93.06 517 LEU A N 1
ATOM 4088 C CA . LEU A 1 517 ? -5.925 15.796 12.709 1.00 93.06 517 LEU A CA 1
ATOM 4089 C C . LEU A 1 517 ? -5.412 16.178 14.104 1.00 93.06 517 LEU A C 1
ATOM 4091 O O . LEU A 1 517 ? -6.033 17.006 14.770 1.00 93.06 517 LEU A O 1
ATOM 4095 N N . GLU A 1 518 ? -4.283 15.618 14.533 1.00 93.06 518 GLU A N 1
ATOM 4096 C CA . GLU A 1 518 ? -3.631 15.960 15.798 1.00 93.06 518 GLU A CA 1
ATOM 4097 C C . GLU A 1 518 ? -3.111 17.405 15.793 1.00 93.06 518 GLU A C 1
ATOM 4099 O O . GLU A 1 518 ? -3.409 18.172 16.712 1.00 93.06 518 GLU A O 1
ATOM 4104 N N . ASN A 1 519 ? -2.445 17.821 14.712 1.00 93.31 519 ASN A N 1
ATOM 4105 C CA . ASN A 1 519 ? -1.862 19.161 14.597 1.00 93.31 519 ASN A CA 1
ATOM 4106 C C . ASN A 1 519 ? -2.909 20.277 14.433 1.00 93.31 519 ASN A C 1
ATOM 4108 O O . ASN A 1 519 ? -2.765 21.372 14.989 1.00 93.31 519 ASN A O 1
ATOM 4112 N N . TYR A 1 520 ? -3.979 20.034 13.668 1.00 92.75 520 TYR A N 1
ATOM 4113 C CA . TYR A 1 520 ? -4.947 21.077 13.300 1.00 92.75 520 TYR A CA 1
ATOM 4114 C C . TYR A 1 520 ? -6.312 20.945 13.987 1.00 92.75 520 TYR A C 1
ATOM 4116 O O . TYR A 1 520 ? -7.111 21.895 13.927 1.00 92.75 520 TYR A O 1
ATOM 4124 N N . GLY A 1 521 ? -6.567 19.838 14.690 1.00 90.25 521 GLY A N 1
ATOM 4125 C CA . GLY A 1 521 ? -7.851 19.512 15.310 1.00 90.25 521 GLY A CA 1
ATOM 4126 C C . GLY A 1 521 ? -8.952 19.279 14.271 1.00 90.25 521 GLY A C 1
ATOM 4127 O O . GLY A 1 521 ? -8.688 19.017 13.107 1.00 90.25 521 GLY A O 1
ATOM 4128 N N . ASN A 1 522 ? -10.221 19.469 14.642 1.00 86.56 522 ASN A N 1
ATOM 4129 C CA . ASN A 1 522 ? -11.373 19.249 13.743 1.00 86.56 522 ASN A CA 1
ATOM 4130 C C . ASN A 1 522 ? -11.554 20.324 12.639 1.00 86.56 522 ASN A C 1
ATOM 4132 O O . ASN A 1 522 ? -12.659 20.507 12.121 1.00 86.56 522 ASN A O 1
ATOM 4136 N N . ARG A 1 523 ? -10.503 21.079 12.295 1.00 88.69 523 ARG A N 1
ATOM 4137 C CA . ARG A 1 523 ? -10.524 22.114 11.250 1.00 88.69 523 ARG A CA 1
ATOM 4138 C C . ARG A 1 523 ? -10.280 21.480 9.883 1.00 88.69 523 ARG A C 1
ATOM 4140 O O . ARG A 1 523 ? -9.152 21.395 9.410 1.00 88.69 523 ARG A O 1
ATOM 4147 N N . THR A 1 524 ? -11.360 21.010 9.261 1.00 87.81 524 THR A N 1
ATOM 4148 C CA . THR A 1 524 ? -11.323 20.283 7.978 1.00 87.81 524 THR A CA 1
ATOM 4149 C C . THR A 1 524 ? -10.727 21.092 6.827 1.00 87.81 524 THR A C 1
ATOM 4151 O O . THR A 1 524 ? -10.199 20.516 5.888 1.00 87.81 524 THR A O 1
ATOM 4154 N N . ASP A 1 525 ? -10.847 22.418 6.877 1.00 90.75 525 ASP A N 1
ATOM 4155 C CA . ASP A 1 525 ? -10.251 23.348 5.918 1.00 90.75 525 ASP A CA 1
ATOM 4156 C C . ASP A 1 525 ? -8.721 23.342 5.990 1.00 90.75 525 ASP A C 1
ATOM 4158 O O . ASP A 1 525 ? -8.075 23.174 4.962 1.00 90.75 525 ASP A O 1
ATOM 4162 N N . MET A 1 526 ? -8.158 23.431 7.197 1.00 92.44 526 MET A N 1
ATOM 4163 C CA . MET A 1 526 ? -6.706 23.396 7.413 1.00 92.44 526 MET A CA 1
ATOM 4164 C C . MET A 1 526 ? -6.123 22.013 7.091 1.00 92.44 526 MET A C 1
ATOM 4166 O O . MET A 1 526 ? -5.087 21.926 6.444 1.00 92.44 526 MET A O 1
ATOM 4170 N N . ILE A 1 527 ? -6.810 20.932 7.490 1.00 93.69 527 ILE A N 1
ATOM 4171 C CA . ILE A 1 527 ? -6.392 19.557 7.161 1.00 93.69 527 ILE A CA 1
ATOM 4172 C C . ILE A 1 527 ? -6.340 19.366 5.647 1.00 93.69 527 ILE A C 1
ATOM 4174 O O . ILE A 1 527 ? -5.364 18.830 5.135 1.00 93.69 527 ILE A O 1
ATOM 4178 N N . ALA A 1 528 ? -7.380 19.805 4.933 1.00 93.38 528 ALA A N 1
ATOM 4179 C CA . ALA A 1 528 ? -7.407 19.701 3.484 1.00 93.38 528 ALA A CA 1
ATOM 4180 C C . ALA A 1 528 ? -6.297 20.546 2.851 1.00 93.38 528 ALA A C 1
ATOM 4182 O O . ALA A 1 528 ? -5.590 20.055 1.981 1.00 93.38 528 ALA A O 1
ATOM 4183 N N . GLU A 1 529 ? -6.114 21.792 3.290 1.00 94.00 529 GLU A N 1
ATOM 4184 C CA . GLU A 1 529 ? -5.064 22.667 2.766 1.00 94.00 529 GLU A CA 1
ATOM 4185 C C . GLU A 1 529 ? -3.671 22.030 2.893 1.00 94.00 529 GLU A C 1
ATOM 4187 O O . GLU A 1 529 ? -2.955 21.922 1.899 1.00 94.00 529 GLU A O 1
ATOM 4192 N N . GLU A 1 530 ? -3.312 21.543 4.081 1.00 95.56 530 GLU A N 1
ATOM 4193 C CA . GLU A 1 530 ? -2.023 20.882 4.322 1.00 95.56 530 GLU A CA 1
ATOM 4194 C C . GLU A 1 530 ? -1.913 19.528 3.617 1.00 95.56 530 GLU A C 1
ATOM 4196 O O . GLU A 1 530 ? -0.867 19.193 3.061 1.00 95.56 530 GLU A O 1
ATOM 4201 N N . GLY A 1 531 ? -3.010 18.774 3.549 1.00 95.56 531 GLY A N 1
ATOM 4202 C CA . GLY A 1 531 ? -3.073 17.522 2.807 1.00 95.56 531 GLY A CA 1
ATOM 4203 C C . GLY A 1 531 ? -2.802 17.712 1.314 1.00 95.56 531 GLY A C 1
ATOM 4204 O O . GLY A 1 531 ? -1.997 16.981 0.736 1.00 95.56 531 GLY A O 1
ATOM 4205 N N . TYR A 1 532 ? -3.414 18.724 0.690 1.00 94.81 532 TYR A N 1
ATOM 4206 C CA . TYR A 1 532 ? -3.171 19.065 -0.714 1.00 94.81 532 TYR A CA 1
ATOM 4207 C C . TYR A 1 532 ? -1.780 19.662 -0.942 1.00 94.81 532 TYR A C 1
ATOM 4209 O O . TYR A 1 532 ? -1.162 19.348 -1.962 1.00 94.81 532 TYR A O 1
ATOM 4217 N N . LYS A 1 533 ? -1.255 20.468 -0.007 1.00 94.56 533 LYS A N 1
ATOM 4218 C CA . LYS A 1 533 ? 0.139 20.943 -0.047 1.00 94.56 533 LYS A CA 1
ATOM 4219 C C . LYS A 1 533 ? 1.112 19.774 -0.087 1.00 94.56 533 LYS A C 1
ATOM 4221 O O . LYS A 1 533 ? 1.927 19.717 -1.006 1.00 94.56 533 LYS A O 1
ATOM 4226 N N . LEU A 1 534 ? 1.011 18.840 0.861 1.00 95.62 534 LEU A N 1
ATOM 4227 C CA . LEU A 1 534 ? 1.865 17.653 0.915 1.00 95.62 534 LEU A CA 1
ATOM 4228 C C . LEU A 1 534 ? 1.713 16.821 -0.362 1.00 95.62 534 LEU A C 1
ATOM 4230 O O . LEU A 1 534 ? 2.705 16.524 -1.021 1.00 95.62 534 LEU A O 1
ATOM 4234 N N . PHE A 1 535 ? 0.476 16.510 -0.753 1.00 94.38 535 PHE A N 1
ATOM 4235 C CA . PHE A 1 535 ? 0.180 15.699 -1.933 1.00 94.38 535 PHE A CA 1
ATOM 4236 C C . PHE A 1 535 ? 0.790 16.275 -3.215 1.00 94.38 535 PHE A C 1
ATOM 4238 O O . PHE A 1 535 ? 1.495 15.570 -3.935 1.00 94.38 535 PHE A O 1
ATOM 4245 N N . LEU A 1 536 ? 0.572 17.563 -3.496 1.00 91.38 536 LEU A N 1
ATOM 4246 C CA . LEU A 1 536 ? 1.142 18.195 -4.684 1.00 91.38 536 LEU A CA 1
ATOM 4247 C C . LEU A 1 536 ? 2.669 18.280 -4.597 1.00 91.38 536 LEU A C 1
ATOM 4249 O O . LEU A 1 536 ? 3.345 17.950 -5.567 1.00 91.38 536 LEU A O 1
ATOM 4253 N N . SER A 1 537 ? 3.222 18.652 -3.441 1.00 92.31 537 SER A N 1
ATOM 4254 C CA . SER A 1 537 ? 4.677 18.790 -3.273 1.00 92.31 537 SER A CA 1
ATOM 4255 C C . SER A 1 537 ? 5.403 17.457 -3.478 1.00 92.31 537 SER A C 1
ATOM 4257 O O . SER A 1 537 ? 6.422 17.406 -4.163 1.00 92.31 537 SER A O 1
ATOM 4259 N N . VAL A 1 538 ? 4.831 16.355 -2.984 1.00 94.06 538 VAL A N 1
ATOM 4260 C CA . VAL A 1 538 ? 5.353 14.995 -3.192 1.00 94.06 538 VAL A CA 1
ATOM 4261 C C . VAL A 1 538 ? 5.374 14.614 -4.675 1.00 94.06 538 VAL A C 1
ATOM 4263 O O . VAL A 1 538 ? 6.283 13.924 -5.132 1.00 94.06 538 VAL A O 1
ATOM 4266 N N . HIS A 1 539 ? 4.402 15.074 -5.462 1.00 90.81 539 HIS A N 1
ATOM 4267 C CA . HIS A 1 539 ? 4.415 14.853 -6.905 1.00 90.81 539 HIS A CA 1
ATOM 4268 C C . HIS A 1 539 ? 5.437 15.719 -7.634 1.00 90.81 539 HIS A C 1
ATOM 4270 O O . HIS A 1 539 ? 6.136 15.204 -8.505 1.00 90.81 539 HIS A O 1
ATOM 4276 N N . CYS A 1 540 ? 5.532 17.000 -7.279 1.00 88.56 540 CYS A N 1
ATOM 4277 C CA . CYS A 1 540 ? 6.461 17.938 -7.905 1.00 88.56 540 CYS A CA 1
ATOM 4278 C C . CYS A 1 540 ? 7.918 17.545 -7.671 1.00 88.56 540 CYS A C 1
ATOM 4280 O O . CYS A 1 540 ? 8.751 17.668 -8.565 1.00 88.56 540 CYS A O 1
ATOM 4282 N N . TYR A 1 541 ? 8.223 17.047 -6.473 1.00 89.69 541 TYR A N 1
ATOM 4283 C CA . TYR A 1 541 ? 9.579 16.692 -6.069 1.00 89.69 541 TYR A CA 1
ATOM 4284 C C . TYR A 1 541 ? 9.854 15.187 -6.137 1.00 89.69 541 TYR A C 1
ATOM 4286 O O . TYR A 1 541 ? 10.832 14.728 -5.564 1.00 89.69 541 TYR A O 1
ATOM 4294 N N . ALA A 1 542 ? 9.060 14.416 -6.891 1.00 89.31 542 ALA A N 1
ATOM 4295 C CA . ALA A 1 542 ? 9.245 12.969 -7.061 1.00 89.31 542 ALA A CA 1
ATOM 4296 C C . ALA A 1 542 ? 10.550 12.569 -7.787 1.00 89.31 542 ALA A C 1
ATOM 4298 O O . ALA A 1 542 ? 10.839 11.382 -7.904 1.00 89.31 542 ALA A O 1
ATOM 4299 N N . ALA A 1 543 ? 11.317 13.535 -8.305 1.00 87.12 543 ALA A N 1
ATOM 4300 C CA . ALA A 1 543 ? 12.680 13.305 -8.789 1.00 87.12 543 ALA A CA 1
ATOM 4301 C C . ALA A 1 543 ? 13.676 13.062 -7.641 1.00 87.12 543 ALA A C 1
ATOM 4303 O O . ALA A 1 543 ? 14.734 12.487 -7.862 1.00 87.12 543 ALA A O 1
ATOM 4304 N N . ASP A 1 544 ? 13.343 13.513 -6.432 1.00 88.94 544 ASP A N 1
ATOM 4305 C CA . ASP A 1 544 ? 14.108 13.242 -5.225 1.00 88.94 544 ASP A CA 1
ATOM 4306 C C . ASP A 1 544 ? 13.804 11.834 -4.706 1.00 88.94 544 ASP A C 1
ATOM 4308 O O . ASP A 1 544 ? 12.635 11.458 -4.584 1.00 88.94 544 ASP A O 1
ATOM 4312 N N . GLY A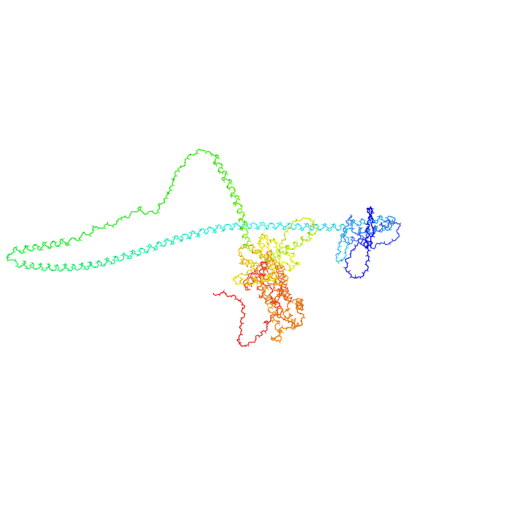 1 545 ? 14.845 11.062 -4.394 1.00 89.50 545 GLY A N 1
ATOM 4313 C CA . GLY A 1 545 ? 14.699 9.665 -4.001 1.00 89.50 545 GLY A CA 1
ATOM 4314 C C . GLY A 1 545 ? 13.835 9.458 -2.752 1.00 89.50 545 GLY A C 1
ATOM 4315 O O . GLY A 1 545 ? 12.958 8.590 -2.759 1.00 89.50 545 GLY A O 1
ATOM 4316 N N . ASP A 1 546 ? 14.018 10.269 -1.707 1.00 90.50 546 ASP A N 1
ATOM 4317 C CA . ASP A 1 546 ? 13.281 10.111 -0.442 1.00 90.50 546 ASP A CA 1
ATOM 4318 C C . ASP A 1 546 ? 11.802 10.483 -0.614 1.00 90.50 546 ASP A C 1
ATOM 4320 O O . ASP A 1 546 ? 10.899 9.787 -0.138 1.00 90.50 546 ASP A O 1
ATOM 4324 N N . VAL A 1 547 ? 11.541 11.545 -1.383 1.00 93.69 547 VAL A N 1
ATOM 4325 C CA . VAL A 1 547 ? 10.178 11.968 -1.730 1.00 93.69 547 VAL A CA 1
ATOM 4326 C C . VAL A 1 547 ? 9.495 10.915 -2.601 1.00 93.69 547 VAL A C 1
ATOM 4328 O O . VAL A 1 547 ? 8.317 10.616 -2.400 1.00 93.69 547 VAL A O 1
ATOM 4331 N N . LEU A 1 548 ? 10.220 10.313 -3.546 1.00 93.25 548 LEU A N 1
ATOM 4332 C CA . LEU A 1 548 ? 9.707 9.228 -4.374 1.00 93.25 548 LEU A CA 1
ATOM 4333 C C . LEU A 1 548 ? 9.375 7.987 -3.543 1.00 93.25 548 LEU A C 1
ATOM 4335 O O . LEU A 1 548 ? 8.321 7.386 -3.759 1.00 93.25 548 LEU A O 1
ATOM 4339 N N . MET A 1 549 ? 10.237 7.605 -2.596 1.00 94.75 549 MET A N 1
ATOM 4340 C CA . MET A 1 549 ? 9.960 6.500 -1.678 1.00 94.75 549 MET A CA 1
ATOM 4341 C C . MET A 1 549 ? 8.673 6.774 -0.900 1.00 94.75 549 MET A C 1
ATOM 4343 O O . MET A 1 549 ? 7.755 5.953 -0.934 1.00 94.75 549 MET A O 1
ATOM 4347 N N . PHE A 1 550 ? 8.568 7.951 -0.275 1.00 96.12 550 PHE A N 1
ATOM 4348 C CA . PHE A 1 550 ? 7.374 8.349 0.464 1.00 96.12 550 PHE A CA 1
ATOM 4349 C C . PHE A 1 550 ? 6.125 8.331 -0.419 1.00 96.12 550 PHE A C 1
ATOM 4351 O O . PHE A 1 550 ? 5.100 7.792 -0.018 1.00 96.12 550 PHE A O 1
ATOM 4358 N N . LYS A 1 551 ? 6.213 8.839 -1.654 1.00 94.81 551 LYS A N 1
ATOM 4359 C CA . LYS A 1 551 ? 5.120 8.796 -2.632 1.00 94.81 551 LYS A CA 1
ATOM 4360 C C . LYS A 1 551 ? 4.637 7.369 -2.883 1.00 94.81 551 LYS A C 1
ATOM 4362 O O . LYS A 1 551 ? 3.438 7.110 -2.830 1.00 94.81 551 LYS A O 1
ATOM 4367 N N . ARG A 1 552 ? 5.556 6.444 -3.170 1.00 93.56 552 ARG A N 1
ATOM 4368 C CA . ARG A 1 552 ? 5.216 5.043 -3.462 1.00 93.56 552 ARG A CA 1
ATOM 4369 C C . ARG A 1 552 ? 4.617 4.336 -2.250 1.00 93.56 552 ARG A C 1
ATOM 4371 O O . ARG A 1 552 ? 3.679 3.560 -2.410 1.00 93.56 552 ARG A O 1
ATOM 4378 N N . VAL A 1 553 ? 5.119 4.632 -1.052 1.00 94.12 553 VAL A N 1
ATOM 4379 C CA . VAL A 1 553 ? 4.552 4.142 0.212 1.00 94.12 553 VAL A CA 1
ATOM 4380 C C . VAL A 1 553 ? 3.150 4.708 0.440 1.00 94.12 553 VAL A C 1
ATOM 4382 O O . VAL A 1 553 ? 2.225 3.961 0.743 1.00 94.12 553 VAL A O 1
ATOM 4385 N N . LEU A 1 554 ? 2.963 6.017 0.248 1.00 94.19 554 LEU A N 1
ATOM 4386 C CA . LEU A 1 554 ? 1.676 6.696 0.412 1.00 94.19 554 LEU A CA 1
ATOM 4387 C C . LEU A 1 554 ? 0.602 6.108 -0.515 1.00 94.19 554 LEU A C 1
ATOM 4389 O O . LEU A 1 554 ? -0.565 6.041 -0.141 1.00 94.19 554 LEU A O 1
ATOM 4393 N N . TYR A 1 555 ? 1.007 5.650 -1.700 1.00 90.38 555 TYR A N 1
ATOM 4394 C CA . TYR A 1 555 ? 0.159 4.953 -2.666 1.00 90.38 555 TYR A CA 1
ATOM 4395 C C . TYR A 1 555 ? 0.035 3.442 -2.449 1.00 90.38 555 TYR A C 1
ATOM 4397 O O . TYR A 1 555 ? -0.672 2.780 -3.204 1.00 90.38 555 TYR A O 1
ATOM 4405 N N . GLY A 1 556 ? 0.699 2.878 -1.439 1.00 89.06 556 GLY A N 1
ATOM 4406 C CA . GLY A 1 556 ? 0.718 1.436 -1.189 1.00 89.06 556 GLY A CA 1
ATOM 4407 C C . GLY A 1 556 ? 1.334 0.617 -2.328 1.00 89.06 556 GLY A C 1
ATOM 4408 O O . GLY A 1 556 ? 1.081 -0.583 -2.430 1.00 89.06 556 GLY A O 1
ATOM 4409 N N . GLU A 1 557 ? 2.135 1.240 -3.200 1.00 89.44 557 GLU A N 1
ATOM 4410 C CA . GLU A 1 557 ? 2.884 0.532 -4.246 1.00 89.44 557 GLU A CA 1
ATOM 4411 C C . GLU A 1 557 ? 4.003 -0.318 -3.632 1.00 89.44 557 GLU A C 1
ATOM 4413 O O . GLU A 1 557 ? 4.312 -1.411 -4.117 1.00 89.44 557 GLU A O 1
ATOM 4418 N N . ILE A 1 558 ? 4.601 0.191 -2.552 1.00 92.12 558 ILE A N 1
ATOM 4419 C CA . ILE A 1 558 ? 5.643 -0.470 -1.765 1.00 92.12 558 ILE A CA 1
ATOM 4420 C C . ILE A 1 558 ? 5.296 -0.410 -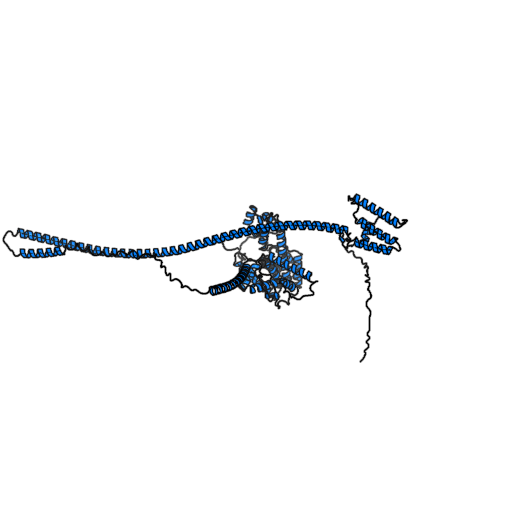0.274 1.00 92.12 558 ILE A C 1
ATOM 4422 O O . ILE A 1 558 ? 4.552 0.465 0.165 1.00 92.12 558 ILE A O 1
ATOM 4426 N N . SER A 1 559 ? 5.849 -1.341 0.503 1.00 92.56 559 SER A N 1
ATOM 4427 C CA . SER A 1 559 ? 5.647 -1.390 1.955 1.00 92.56 559 SER A CA 1
ATOM 4428 C C . SER A 1 559 ? 6.453 -0.304 2.674 1.00 92.56 559 SER A C 1
ATOM 4430 O O . SER A 1 559 ? 7.556 0.041 2.253 1.00 92.56 559 SER A O 1
ATOM 4432 N N . GLU A 1 560 ? 5.930 0.188 3.793 1.00 92.75 560 GLU A N 1
ATOM 4433 C CA . GLU A 1 560 ? 6.594 1.152 4.682 1.00 92.75 560 GLU A CA 1
ATOM 4434 C C . GLU A 1 560 ? 7.942 0.649 5.215 1.00 92.75 560 GLU A C 1
ATOM 4436 O O . GLU A 1 560 ? 8.888 1.424 5.334 1.00 92.75 560 GLU A O 1
ATOM 4441 N N . GLU A 1 561 ? 8.068 -0.666 5.425 1.00 92.56 561 GLU A N 1
ATOM 4442 C CA . GLU A 1 561 ? 9.312 -1.325 5.844 1.00 92.56 561 GLU A CA 1
ATOM 4443 C C . GLU A 1 561 ? 10.480 -1.063 4.869 1.00 92.56 561 GLU A C 1
ATOM 4445 O O . GLU A 1 561 ? 11.637 -1.200 5.257 1.00 92.56 561 GLU A O 1
ATOM 4450 N N . CYS A 1 562 ? 10.206 -0.645 3.621 1.00 93.56 562 CYS A N 1
ATOM 4451 C CA . CYS A 1 562 ? 11.245 -0.283 2.652 1.00 93.56 562 CYS A CA 1
ATOM 4452 C C . CYS A 1 562 ? 12.146 0.853 3.141 1.00 93.56 562 CYS A C 1
ATOM 4454 O O . CYS A 1 562 ? 13.310 0.872 2.748 1.00 93.56 562 CYS A O 1
ATOM 4456 N N . HIS A 1 563 ? 11.611 1.789 3.933 1.00 93.00 563 HIS A N 1
ATOM 4457 C CA . HIS A 1 563 ? 12.363 2.930 4.451 1.00 93.00 563 HIS A CA 1
ATOM 4458 C C . HIS A 1 563 ? 13.462 2.457 5.402 1.00 93.00 563 HIS A C 1
ATOM 4460 O O . HIS A 1 563 ? 14.644 2.628 5.112 1.00 93.00 563 HIS A O 1
ATOM 4466 N N . PHE A 1 564 ? 13.071 1.737 6.453 1.00 91.44 564 PHE A N 1
ATOM 4467 C CA . PHE A 1 564 ? 14.001 1.181 7.434 1.00 91.44 564 PHE A CA 1
ATOM 4468 C C . PHE A 1 564 ? 14.943 0.132 6.829 1.00 91.44 564 PHE A C 1
ATOM 4470 O O . PHE A 1 564 ? 16.128 0.087 7.155 1.00 91.44 564 PHE A O 1
ATOM 4477 N N . ASP A 1 565 ? 14.450 -0.708 5.913 1.00 94.62 565 ASP A N 1
ATOM 4478 C CA . ASP A 1 565 ? 15.288 -1.700 5.233 1.00 94.62 565 ASP A CA 1
ATOM 4479 C C . ASP A 1 565 ? 16.346 -1.042 4.332 1.00 94.62 565 ASP A C 1
ATOM 4481 O O . ASP A 1 565 ? 17.476 -1.528 4.251 1.00 94.62 565 ASP A O 1
ATOM 4485 N N . PHE A 1 566 ? 16.029 0.101 3.713 1.00 93.62 566 PHE A N 1
ATOM 4486 C CA . PHE A 1 566 ? 17.008 0.871 2.949 1.00 93.62 566 PHE A CA 1
ATOM 4487 C C . PHE A 1 566 ? 18.061 1.527 3.851 1.00 93.62 566 PHE A C 1
ATOM 4489 O O . PHE A 1 566 ? 19.242 1.521 3.508 1.00 93.62 566 PHE A O 1
ATOM 4496 N N . GLU A 1 567 ? 17.679 2.034 5.025 1.00 91.62 567 GLU A N 1
ATOM 4497 C CA . GLU A 1 567 ? 18.645 2.522 6.019 1.00 91.62 567 GLU A CA 1
ATOM 4498 C C . GLU A 1 567 ? 19.577 1.403 6.504 1.00 91.62 567 GLU A C 1
ATOM 4500 O O . GLU A 1 567 ? 20.792 1.600 6.577 1.00 91.62 567 GLU A O 1
ATOM 4505 N N . CYS A 1 568 ? 19.043 0.198 6.740 1.00 92.56 568 CYS A N 1
ATOM 4506 C CA . CYS A 1 568 ? 19.845 -0.983 7.071 1.00 92.56 568 CYS A CA 1
ATOM 4507 C C . CYS A 1 568 ? 20.817 -1.345 5.941 1.00 92.56 568 CYS A C 1
ATOM 4509 O O . CYS A 1 568 ? 21.987 -1.633 6.201 1.00 92.56 568 CYS A O 1
ATOM 4511 N N . LEU A 1 569 ? 20.356 -1.305 4.685 1.00 93.44 569 LEU A N 1
ATOM 4512 C CA . LEU A 1 569 ? 21.198 -1.526 3.510 1.00 93.44 569 LEU A CA 1
ATOM 4513 C C . LEU A 1 569 ? 22.336 -0.502 3.438 1.00 93.44 569 LEU A C 1
ATOM 4515 O O . LEU A 1 569 ? 23.482 -0.870 3.183 1.00 93.44 569 LEU A O 1
ATOM 4519 N N . MET A 1 570 ? 22.020 0.771 3.672 1.00 92.31 570 MET A N 1
ATOM 4520 C CA . MET A 1 570 ? 22.976 1.873 3.629 1.00 92.31 570 MET A CA 1
ATOM 4521 C C . MET A 1 570 ? 24.023 1.745 4.743 1.00 92.31 570 MET A C 1
ATOM 4523 O O . MET A 1 570 ? 25.217 1.848 4.470 1.00 92.31 570 MET A O 1
ATOM 4527 N N . ALA A 1 571 ? 23.599 1.432 5.970 1.00 91.69 571 ALA A N 1
ATOM 4528 C CA . ALA A 1 571 ? 24.496 1.188 7.097 1.00 91.69 571 ALA A CA 1
ATOM 4529 C C . ALA A 1 571 ? 25.410 -0.026 6.858 1.00 91.69 571 ALA A C 1
ATOM 4531 O O . ALA A 1 571 ? 26.613 0.045 7.111 1.00 91.69 571 ALA A O 1
ATOM 4532 N N . ALA A 1 572 ? 24.866 -1.121 6.314 1.00 92.69 572 ALA A N 1
ATOM 4533 C CA . ALA A 1 572 ? 25.641 -2.311 5.968 1.00 92.69 572 ALA A CA 1
ATOM 4534 C C . ALA A 1 572 ? 26.667 -2.026 4.859 1.00 92.69 572 ALA A C 1
ATOM 4536 O O . ALA A 1 572 ? 27.811 -2.472 4.947 1.00 92.69 572 ALA A O 1
ATOM 4537 N N . LEU A 1 573 ? 26.284 -1.250 3.840 1.00 93.00 573 LEU A N 1
ATOM 4538 C CA . LEU A 1 573 ? 27.192 -0.838 2.772 1.00 93.00 573 LEU A CA 1
ATOM 4539 C C . LEU A 1 573 ? 28.312 0.055 3.314 1.00 93.00 573 LEU A C 1
ATOM 4541 O O . LEU A 1 573 ? 29.477 -0.159 2.989 1.00 93.00 573 LEU A O 1
ATOM 4545 N N . MET A 1 574 ? 27.972 1.019 4.171 1.00 91.25 574 MET A N 1
ATOM 4546 C CA . MET A 1 574 ? 28.941 1.900 4.818 1.00 91.25 574 MET A CA 1
ATOM 4547 C C . MET A 1 574 ? 29.945 1.102 5.662 1.00 91.25 574 MET A C 1
ATOM 4549 O O . MET A 1 574 ? 31.150 1.320 5.551 1.00 91.25 574 MET A O 1
ATOM 4553 N N . GLN A 1 575 ? 29.472 0.125 6.443 1.00 90.88 575 GLN A N 1
ATOM 4554 C CA . GLN A 1 575 ? 30.328 -0.763 7.233 1.00 90.88 575 GLN A CA 1
ATOM 4555 C C . GLN A 1 575 ? 31.256 -1.610 6.347 1.00 90.88 575 GLN A C 1
ATOM 4557 O O . GLN A 1 575 ? 32.443 -1.767 6.646 1.00 90.88 575 GLN A O 1
ATOM 4562 N N . GLU A 1 576 ? 30.738 -2.138 5.238 1.00 91.19 576 GLU A N 1
ATOM 4563 C CA . GLU A 1 576 ? 31.531 -2.918 4.290 1.00 91.19 576 GLU A CA 1
ATOM 4564 C C . GLU A 1 576 ? 32.616 -2.054 3.629 1.00 91.19 576 GLU A C 1
ATOM 4566 O O . GLU A 1 576 ? 33.771 -2.474 3.544 1.00 91.19 576 GLU A O 1
ATOM 4571 N N . MET A 1 577 ? 32.283 -0.826 3.220 1.00 90.75 577 MET A N 1
ATOM 4572 C CA . MET A 1 577 ? 33.252 0.133 2.682 1.00 90.75 577 MET A CA 1
ATOM 4573 C C . MET A 1 577 ? 34.320 0.493 3.722 1.00 90.75 577 MET A C 1
ATOM 4575 O O . MET A 1 577 ? 35.509 0.503 3.405 1.00 90.75 577 MET A O 1
ATOM 4579 N N . GLN A 1 578 ? 33.927 0.697 4.981 1.00 88.81 578 GLN A N 1
ATOM 4580 C CA . GLN A 1 578 ? 34.854 0.974 6.078 1.00 88.81 578 GLN A CA 1
ATOM 4581 C C . GLN A 1 578 ? 35.848 -0.179 6.302 1.00 88.81 578 GLN A C 1
ATOM 4583 O O . GLN A 1 578 ? 37.018 0.066 6.595 1.00 88.81 578 GLN A O 1
ATOM 4588 N N . SER A 1 579 ? 35.431 -1.434 6.093 1.00 88.69 579 SER A N 1
ATOM 4589 C CA . SER A 1 579 ? 36.315 -2.607 6.207 1.00 88.69 579 SER A CA 1
ATOM 4590 C C . SER A 1 579 ? 37.461 -2.630 5.182 1.00 88.69 579 SER A C 1
ATOM 4592 O O . SER A 1 579 ? 38.450 -3.343 5.367 1.00 88.69 579 SER A O 1
ATOM 4594 N N . CYS A 1 580 ? 37.349 -1.852 4.101 1.00 85.00 580 CYS A N 1
ATOM 4595 C CA . CYS A 1 580 ? 38.365 -1.754 3.054 1.00 85.00 580 CYS A CA 1
ATOM 4596 C C . CYS A 1 580 ? 39.493 -0.768 3.388 1.00 85.00 580 CYS A C 1
ATOM 4598 O O . CYS A 1 580 ? 40.513 -0.756 2.692 1.00 85.00 580 CYS A O 1
ATOM 4600 N N . LEU A 1 581 ? 39.336 0.040 4.440 1.00 85.06 581 LEU A N 1
ATOM 4601 C CA . LEU A 1 581 ? 40.351 0.989 4.888 1.00 85.06 581 LEU A CA 1
ATOM 4602 C C . LEU A 1 581 ? 41.556 0.250 5.477 1.00 85.06 581 LEU A C 1
ATOM 4604 O O . LEU A 1 581 ? 41.423 -0.625 6.332 1.00 85.06 581 LEU A O 1
ATOM 4608 N N . LYS A 1 582 ? 42.764 0.611 5.031 1.00 73.69 582 LYS A N 1
ATOM 4609 C CA . LYS A 1 582 ? 44.022 -0.043 5.443 1.00 73.69 582 LYS A CA 1
ATOM 4610 C C . LYS A 1 582 ? 44.719 0.691 6.607 1.00 73.69 582 LYS A C 1
ATOM 4612 O O . LYS A 1 582 ? 45.923 0.522 6.795 1.00 73.69 582 LYS A O 1
ATOM 4617 N N . GLY A 1 583 ? 43.979 1.474 7.401 1.00 68.00 583 GLY A N 1
ATOM 4618 C CA . GLY A 1 583 ? 44.453 2.178 8.603 1.00 68.00 583 GLY A CA 1
ATOM 4619 C C . GLY A 1 583 ? 43.361 3.036 9.265 1.00 68.00 583 GLY A C 1
ATOM 4620 O O . GLY A 1 583 ? 42.398 3.401 8.600 1.00 68.00 583 GLY A O 1
ATOM 4621 N N . GLU A 1 584 ? 43.516 3.365 10.557 1.00 62.25 584 GLU A N 1
ATOM 4622 C CA . GLU A 1 584 ? 42.521 4.125 11.355 1.00 62.25 584 GLU A CA 1
ATOM 4623 C C . GLU A 1 584 ? 42.316 5.581 10.881 1.00 62.25 584 GLU A C 1
ATOM 4625 O O . GLU A 1 584 ? 41.249 6.141 11.106 1.00 62.25 584 GLU A O 1
ATOM 4630 N N . ASP A 1 585 ? 43.292 6.168 10.175 1.00 63.03 585 ASP A N 1
ATOM 4631 C CA . ASP A 1 585 ? 43.277 7.586 9.766 1.00 63.03 585 ASP A CA 1
ATOM 4632 C C . ASP A 1 585 ? 42.941 7.818 8.276 1.00 63.03 585 ASP A C 1
ATOM 4634 O O . ASP A 1 585 ? 43.011 8.949 7.791 1.00 63.03 585 ASP A O 1
ATOM 4638 N N . GLN A 1 586 ? 42.619 6.771 7.506 1.00 71.38 586 GLN A N 1
ATOM 4639 C CA . GLN A 1 586 ? 42.261 6.935 6.092 1.00 71.38 586 GLN A CA 1
ATOM 4640 C C . GLN A 1 586 ? 40.766 7.244 5.950 1.00 71.38 586 GLN A C 1
ATOM 4642 O O . GLN A 1 586 ? 39.920 6.406 6.240 1.00 71.38 586 GLN A O 1
ATOM 4647 N N . SER A 1 587 ? 40.430 8.447 5.477 1.00 80.88 587 SER A N 1
ATOM 4648 C CA . SER A 1 587 ? 39.062 8.813 5.071 1.00 80.88 587 SER A CA 1
ATOM 4649 C C . SER A 1 587 ? 38.775 8.511 3.595 1.00 80.88 587 SER A C 1
ATOM 4651 O O . SER A 1 587 ? 37.632 8.647 3.154 1.00 80.88 587 SER A O 1
ATOM 4653 N N . SER A 1 588 ? 39.795 8.098 2.832 1.00 87.94 588 SER A N 1
ATOM 4654 C CA . SER A 1 588 ? 39.704 7.819 1.401 1.00 87.94 588 SER A CA 1
ATOM 4655 C C . SER A 1 588 ? 39.951 6.344 1.065 1.00 87.94 588 SER A C 1
ATOM 4657 O O . SER A 1 588 ? 40.820 5.685 1.640 1.00 87.94 588 SER A O 1
ATOM 4659 N N . ILE A 1 589 ? 39.176 5.821 0.112 1.00 90.19 589 ILE A N 1
ATOM 4660 C CA . ILE A 1 589 ? 39.287 4.458 -0.421 1.00 90.19 589 ILE A CA 1
ATOM 4661 C C . ILE A 1 589 ? 39.675 4.554 -1.904 1.00 90.19 589 ILE A C 1
ATOM 4663 O O . ILE A 1 589 ? 39.044 5.315 -2.644 1.00 90.19 589 ILE A O 1
ATOM 4667 N N . PRO A 1 590 ? 40.672 3.789 -2.389 1.00 91.88 590 PRO A N 1
ATOM 4668 C CA . PRO A 1 590 ? 40.952 3.711 -3.817 1.00 91.88 590 PRO A CA 1
ATOM 4669 C C . PRO A 1 590 ? 39.716 3.245 -4.592 1.00 91.88 590 PRO A C 1
ATOM 4671 O O . PRO A 1 590 ? 39.108 2.229 -4.255 1.00 91.88 590 PRO A O 1
ATOM 4674 N N . LYS A 1 591 ? 39.372 3.936 -5.679 1.00 92.62 591 LYS A N 1
ATOM 4675 C CA . LYS A 1 591 ? 38.179 3.648 -6.493 1.00 92.62 591 LYS A CA 1
ATOM 4676 C C . LYS A 1 591 ? 38.098 2.198 -6.977 1.00 92.62 591 LYS A C 1
ATOM 4678 O O . LYS A 1 591 ? 37.020 1.613 -6.995 1.00 92.62 591 LYS A O 1
ATOM 4683 N N . ALA A 1 592 ? 39.240 1.596 -7.312 1.00 92.88 592 ALA A N 1
ATOM 4684 C CA . ALA A 1 592 ? 39.320 0.189 -7.703 1.00 92.88 592 ALA A CA 1
ATOM 4685 C C . ALA A 1 592 ? 38.928 -0.770 -6.563 1.00 92.88 592 ALA A C 1
ATOM 4687 O O . ALA A 1 592 ? 38.203 -1.735 -6.807 1.00 92.88 592 ALA A O 1
ATOM 4688 N N . ASP A 1 593 ? 39.367 -0.484 -5.332 1.00 92.25 593 ASP A N 1
ATOM 4689 C CA . ASP A 1 593 ? 39.008 -1.273 -4.150 1.00 92.25 593 ASP A CA 1
ATOM 4690 C C . ASP A 1 593 ? 37.506 -1.101 -3.862 1.00 92.25 593 ASP A C 1
ATOM 4692 O O . ASP A 1 593 ? 36.811 -2.087 -3.638 1.00 92.25 593 ASP A O 1
ATOM 4696 N N . LEU A 1 594 ? 36.971 0.121 -3.988 1.00 91.44 594 LEU A N 1
ATOM 4697 C CA . LEU A 1 594 ? 35.547 0.405 -3.786 1.00 91.44 594 LEU A CA 1
ATOM 4698 C C . LEU A 1 594 ? 34.638 -0.296 -4.808 1.00 91.44 594 LEU A C 1
ATOM 4700 O O . LEU A 1 594 ? 33.599 -0.843 -4.444 1.00 91.44 594 LEU A O 1
ATOM 4704 N N . PHE A 1 595 ? 35.028 -0.326 -6.085 1.00 94.94 595 PHE A N 1
ATOM 4705 C CA . PHE A 1 595 ? 34.293 -1.056 -7.121 1.00 94.94 595 PHE A CA 1
ATOM 4706 C C . PHE A 1 595 ? 34.287 -2.564 -6.865 1.00 94.94 595 PHE A C 1
ATOM 4708 O O . PHE A 1 595 ? 33.240 -3.194 -7.006 1.00 94.94 595 PHE A O 1
ATOM 4715 N N . ALA A 1 596 ? 35.418 -3.128 -6.428 1.00 94.19 596 ALA A N 1
ATOM 4716 C CA . ALA A 1 596 ? 35.484 -4.528 -6.020 1.00 94.19 596 ALA A CA 1
ATOM 4717 C C . ALA A 1 596 ? 34.595 -4.807 -4.795 1.00 94.19 596 ALA A C 1
ATOM 4719 O O . ALA A 1 596 ? 33.974 -5.868 -4.711 1.00 94.19 596 ALA A O 1
ATOM 4720 N N . THR A 1 597 ? 34.486 -3.849 -3.870 1.00 94.06 597 THR A N 1
ATOM 4721 C CA . THR A 1 597 ? 33.568 -3.929 -2.730 1.00 94.06 597 THR A CA 1
ATOM 4722 C C . THR A 1 597 ? 32.112 -3.928 -3.171 1.00 94.06 597 THR A C 1
ATOM 4724 O O . THR A 1 597 ? 31.356 -4.759 -2.683 1.00 94.06 597 THR A O 1
ATOM 4727 N N . LEU A 1 598 ? 31.715 -3.078 -4.125 1.00 94.69 598 LEU A N 1
ATOM 4728 C CA . LEU A 1 598 ? 30.352 -3.086 -4.675 1.00 94.69 598 LEU A CA 1
ATOM 4729 C C . LEU A 1 598 ? 30.015 -4.425 -5.347 1.00 94.69 598 LEU A C 1
ATOM 4731 O O . LEU A 1 598 ? 28.948 -4.979 -5.091 1.00 94.69 598 LEU A O 1
ATOM 4735 N N . ASP A 1 599 ? 30.940 -4.983 -6.133 1.00 95.00 599 ASP A N 1
ATOM 4736 C CA . ASP A 1 599 ? 30.763 -6.298 -6.765 1.00 95.00 599 ASP A CA 1
ATOM 4737 C C . ASP A 1 599 ? 30.627 -7.427 -5.729 1.00 95.00 599 ASP A C 1
ATOM 4739 O O . ASP A 1 599 ? 29.849 -8.365 -5.913 1.00 95.00 599 ASP A O 1
ATOM 4743 N N . ARG A 1 600 ? 31.378 -7.341 -4.623 1.00 93.94 600 ARG A N 1
ATOM 4744 C CA . ARG A 1 600 ? 31.306 -8.303 -3.515 1.00 93.94 600 ARG A CA 1
ATOM 4745 C C . ARG A 1 600 ? 30.029 -8.147 -2.694 1.00 93.94 600 ARG A C 1
ATOM 4747 O O . ARG A 1 600 ? 29.469 -9.154 -2.263 1.00 93.94 600 ARG A O 1
ATOM 4754 N N . PHE A 1 601 ? 29.607 -6.909 -2.448 1.00 93.38 601 PHE A N 1
ATOM 4755 C CA . PHE A 1 601 ? 28.467 -6.582 -1.601 1.00 93.38 601 PHE A CA 1
ATOM 4756 C C . PHE A 1 601 ? 27.139 -6.877 -2.299 1.00 93.38 601 PHE A C 1
ATOM 4758 O O . PHE A 1 601 ? 26.219 -7.340 -1.637 1.00 93.38 601 PHE A O 1
ATOM 4765 N N . PHE A 1 602 ? 27.056 -6.699 -3.623 1.00 94.06 602 PHE A N 1
ATOM 4766 C CA . PHE A 1 602 ? 25.850 -6.930 -4.426 1.00 94.06 602 PHE A CA 1
ATOM 4767 C C . PHE A 1 602 ? 25.967 -8.129 -5.392 1.00 94.06 602 PHE A C 1
ATOM 4769 O O . PHE A 1 602 ? 25.747 -7.977 -6.596 1.00 94.06 602 PHE A O 1
ATOM 4776 N N . PRO A 1 603 ? 26.242 -9.358 -4.918 1.00 90.81 603 PRO A N 1
ATOM 4777 C CA . PRO A 1 603 ? 26.437 -10.518 -5.796 1.00 90.81 603 PRO A CA 1
ATOM 4778 C C . PRO A 1 603 ? 25.177 -10.914 -6.579 1.00 90.81 603 PRO A C 1
ATOM 4780 O O . PRO A 1 603 ? 25.269 -11.609 -7.590 1.00 90.81 603 PRO A O 1
ATOM 4783 N N . TYR A 1 604 ? 23.999 -10.514 -6.091 1.00 87.44 604 TYR A N 1
ATOM 4784 C CA . TYR A 1 604 ? 22.698 -10.881 -6.653 1.00 87.44 604 TYR A CA 1
ATOM 4785 C C . TYR A 1 604 ? 21.979 -9.731 -7.358 1.00 87.44 604 TYR A C 1
ATOM 4787 O O . TYR A 1 604 ? 20.872 -9.931 -7.863 1.00 87.44 604 TYR A O 1
ATOM 4795 N N . MET A 1 605 ? 22.564 -8.534 -7.358 1.00 91.94 605 MET A N 1
ATOM 4796 C CA . MET A 1 605 ? 22.051 -7.426 -8.150 1.00 91.94 605 MET A CA 1
ATOM 4797 C C . MET A 1 605 ? 22.423 -7.649 -9.622 1.00 91.94 605 MET A C 1
ATOM 4799 O O . MET A 1 605 ? 23.415 -8.308 -9.941 1.00 91.94 605 MET A O 1
ATOM 4803 N N . GLU A 1 606 ? 21.610 -7.131 -10.540 1.00 92.31 606 GLU A N 1
ATOM 4804 C CA . GLU A 1 606 ? 21.919 -7.205 -11.965 1.00 92.31 606 GLU A CA 1
ATOM 4805 C C . GLU A 1 606 ? 23.245 -6.490 -12.256 1.00 92.31 606 GLU A C 1
ATOM 4807 O O . GLU A 1 606 ? 23.479 -5.381 -11.776 1.00 92.31 606 GLU A O 1
ATOM 4812 N N . LYS A 1 607 ? 24.125 -7.108 -13.055 1.00 94.00 607 LYS A N 1
ATOM 4813 C CA . LYS A 1 607 ? 25.452 -6.537 -13.343 1.00 94.00 607 LYS A CA 1
ATOM 4814 C C . LYS A 1 607 ? 25.356 -5.136 -13.944 1.00 94.00 607 LYS A C 1
ATOM 4816 O O . LYS A 1 607 ? 26.136 -4.269 -13.581 1.00 94.00 607 LYS A O 1
ATOM 4821 N N . GLU A 1 608 ? 24.368 -4.897 -14.805 1.00 95.19 608 GLU A N 1
ATOM 4822 C CA . GLU A 1 608 ? 24.109 -3.571 -15.377 1.00 95.19 608 GLU A CA 1
ATOM 4823 C C . GLU A 1 608 ? 23.720 -2.532 -14.316 1.00 95.19 608 GLU A C 1
ATOM 4825 O O . GLU A 1 608 ? 24.071 -1.361 -14.440 1.00 95.19 608 GLU A O 1
ATOM 4830 N N . ALA A 1 609 ? 23.006 -2.942 -13.264 1.00 93.88 609 ALA A N 1
ATOM 4831 C CA . ALA A 1 609 ? 22.652 -2.061 -12.157 1.00 93.88 609 ALA A CA 1
ATOM 4832 C C . ALA A 1 609 ? 23.893 -1.710 -11.319 1.00 93.88 609 ALA A C 1
ATOM 4834 O O . ALA A 1 609 ? 24.124 -0.534 -11.040 1.00 93.88 609 ALA A O 1
ATOM 4835 N N . VAL A 1 610 ? 24.752 -2.693 -11.028 1.00 95.50 610 VAL A N 1
ATOM 4836 C CA . VAL A 1 610 ? 26.028 -2.457 -10.333 1.00 95.50 610 VAL A CA 1
ATOM 4837 C C . VAL A 1 610 ? 26.957 -1.551 -11.153 1.00 95.50 610 VAL A C 1
ATOM 4839 O O . VAL A 1 610 ? 27.550 -0.630 -10.598 1.00 95.50 610 VAL A O 1
ATOM 4842 N N . GLU A 1 611 ? 27.046 -1.730 -12.474 1.00 96.31 611 GLU A N 1
ATOM 4843 C CA . GLU A 1 611 ? 27.828 -0.831 -13.337 1.00 96.31 611 GLU A CA 1
ATOM 4844 C C . GLU A 1 611 ? 27.276 0.602 -13.332 1.00 96.31 611 GLU A C 1
ATOM 4846 O O . GLU A 1 611 ? 28.046 1.548 -13.182 1.00 96.31 611 GLU A O 1
ATOM 4851 N N . LYS A 1 612 ? 25.950 0.790 -13.358 1.00 96.25 612 LYS A N 1
ATOM 4852 C CA . LYS A 1 612 ? 25.338 2.123 -13.198 1.00 96.25 612 LYS A CA 1
ATOM 4853 C C . LYS A 1 612 ? 25.678 2.776 -11.856 1.00 96.25 612 LYS A C 1
ATOM 4855 O O . LYS A 1 612 ? 25.839 3.992 -11.803 1.00 96.25 612 LYS A O 1
ATOM 4860 N N . LEU A 1 613 ? 25.812 1.999 -10.777 1.00 95.69 613 LEU A N 1
ATOM 4861 C CA . LEU A 1 613 ? 26.275 2.523 -9.485 1.00 95.69 613 LEU A CA 1
ATOM 4862 C C . LEU A 1 613 ? 27.731 2.979 -9.555 1.00 95.69 613 LEU A C 1
ATOM 4864 O O . LEU A 1 613 ? 28.061 4.047 -9.043 1.00 95.69 613 LEU A O 1
ATOM 4868 N N . LYS A 1 614 ? 28.596 2.207 -10.220 1.00 95.56 614 LYS A N 1
ATOM 4869 C CA . LYS A 1 614 ? 29.999 2.584 -10.447 1.00 95.56 614 LYS A CA 1
ATOM 4870 C C . LYS A 1 614 ? 30.114 3.847 -11.302 1.00 95.56 614 LYS A C 1
ATOM 4872 O O . LYS A 1 614 ? 30.944 4.705 -11.003 1.00 95.56 614 LYS A O 1
ATOM 4877 N N . GLU A 1 615 ? 29.274 3.987 -12.326 1.00 95.69 615 GLU A N 1
ATOM 4878 C CA . GLU A 1 615 ? 29.185 5.187 -13.165 1.00 95.69 615 GLU A CA 1
ATOM 4879 C C . GLU A 1 615 ? 28.705 6.408 -12.368 1.00 95.69 615 GLU A C 1
ATOM 4881 O O . GLU A 1 615 ? 29.339 7.460 -12.436 1.00 95.69 615 GLU A O 1
ATOM 4886 N N . ALA A 1 616 ? 27.641 6.267 -11.569 1.00 94.31 616 ALA A N 1
ATOM 4887 C CA . ALA A 1 616 ? 27.128 7.340 -10.716 1.00 94.31 616 ALA A CA 1
ATOM 4888 C C . ALA A 1 616 ? 28.175 7.798 -9.689 1.00 94.31 616 ALA A C 1
ATOM 4890 O O . ALA A 1 616 ? 28.418 8.992 -9.535 1.00 94.31 616 ALA A O 1
ATOM 4891 N N . LEU A 1 617 ? 28.867 6.844 -9.061 1.00 93.12 617 LEU A N 1
ATOM 4892 C CA . LEU A 1 617 ? 29.969 7.109 -8.141 1.00 93.12 617 LEU A CA 1
ATOM 4893 C C . LEU A 1 617 ? 31.134 7.838 -8.829 1.00 93.12 617 LEU A C 1
ATOM 4895 O O . LEU A 1 617 ? 31.719 8.761 -8.268 1.00 93.12 617 LEU A O 1
ATOM 4899 N N . ALA A 1 618 ? 31.472 7.435 -10.057 1.00 92.69 618 ALA A N 1
ATOM 4900 C CA . ALA A 1 618 ? 32.527 8.063 -10.842 1.00 92.69 618 ALA A CA 1
ATOM 4901 C C . ALA A 1 618 ? 32.182 9.487 -11.300 1.00 92.69 618 ALA A C 1
ATOM 4903 O O . ALA A 1 618 ? 33.096 10.295 -11.450 1.00 92.69 618 ALA A O 1
ATOM 4904 N N . ALA A 1 619 ? 30.901 9.769 -11.547 1.00 92.31 619 ALA A N 1
ATOM 4905 C CA . ALA A 1 619 ? 30.413 11.096 -11.906 1.00 92.31 619 ALA A CA 1
ATOM 4906 C C . ALA A 1 619 ? 30.381 12.046 -10.699 1.00 92.31 619 ALA A C 1
ATOM 4908 O O . ALA A 1 619 ? 30.671 13.231 -10.844 1.00 92.31 619 ALA A O 1
ATOM 4909 N N . GLU A 1 620 ? 30.057 11.522 -9.515 1.00 90.88 620 GLU A N 1
ATOM 4910 C CA . GLU A 1 620 ? 29.993 12.291 -8.272 1.00 90.88 620 GLU A CA 1
ATOM 4911 C C . GLU A 1 620 ? 31.383 12.620 -7.707 1.00 90.88 620 GLU A C 1
ATOM 4913 O O . GLU A 1 620 ? 31.630 13.749 -7.282 1.00 90.88 620 GLU A O 1
ATOM 4918 N N . GLN A 1 621 ? 32.320 11.665 -7.756 1.00 90.56 621 GLN A N 1
ATOM 4919 C CA . GLN A 1 621 ? 33.713 11.875 -7.361 1.00 90.56 621 GLN A CA 1
ATOM 4920 C C . GLN A 1 621 ? 34.671 11.486 -8.499 1.00 90.56 621 GLN A C 1
ATOM 4922 O O . GLN A 1 621 ? 34.953 10.311 -8.750 1.00 90.56 621 GLN A O 1
ATOM 4927 N N . GLU A 1 622 ? 35.220 12.502 -9.175 1.00 88.56 622 GLU A N 1
ATOM 4928 C CA . GLU A 1 622 ? 36.169 12.321 -10.289 1.00 88.56 622 GLU A CA 1
ATOM 4929 C C . GLU A 1 622 ? 37.546 11.806 -9.818 1.00 88.56 622 GLU A C 1
ATOM 4931 O O . GLU A 1 622 ? 38.293 11.217 -10.598 1.00 88.56 622 GLU A O 1
ATOM 4936 N N . LYS A 1 623 ? 37.884 11.995 -8.535 1.00 89.75 623 LYS A N 1
ATOM 4937 C CA . LYS A 1 623 ? 39.167 11.580 -7.946 1.00 89.75 623 LYS A CA 1
ATOM 4938 C C . LYS A 1 623 ? 39.334 10.048 -7.966 1.00 89.75 623 LYS A C 1
ATOM 4940 O O . LYS A 1 623 ? 38.376 9.296 -7.802 1.00 89.75 623 LYS A O 1
ATOM 4945 N N . ASP A 1 624 ? 40.582 9.587 -8.092 1.00 88.75 624 ASP A N 1
ATOM 4946 C CA . ASP A 1 624 ? 40.938 8.158 -7.985 1.00 88.75 624 ASP A CA 1
ATOM 4947 C C . ASP A 1 624 ? 40.828 7.620 -6.546 1.00 88.75 624 ASP A C 1
ATOM 4949 O O . ASP A 1 624 ? 40.663 6.416 -6.331 1.00 88.75 624 ASP A O 1
ATOM 4953 N N . GLU A 1 625 ? 40.909 8.515 -5.562 1.00 88.94 625 GLU A N 1
ATOM 4954 C CA . GLU A 1 625 ? 40.640 8.243 -4.154 1.00 88.94 625 GLU A CA 1
ATOM 4955 C C . GLU A 1 625 ? 39.300 8.866 -3.767 1.00 88.94 625 GLU A C 1
ATOM 4957 O O . GLU A 1 625 ? 39.104 10.074 -3.921 1.00 88.94 625 GLU A O 1
ATOM 4962 N N . ILE A 1 626 ? 38.389 8.030 -3.273 1.00 88.69 626 ILE A N 1
ATOM 4963 C CA . ILE A 1 626 ? 37.010 8.396 -2.961 1.00 88.69 626 ILE A CA 1
ATOM 4964 C C . ILE A 1 626 ? 36.880 8.606 -1.459 1.00 88.69 626 ILE A C 1
ATOM 4966 O O . ILE A 1 626 ? 37.186 7.712 -0.669 1.00 88.69 626 ILE A O 1
ATOM 4970 N N . GLU A 1 627 ? 36.405 9.780 -1.064 1.00 89.25 627 GLU A N 1
ATOM 4971 C CA . GLU A 1 627 ? 36.090 10.112 0.325 1.00 89.25 627 GLU A CA 1
ATOM 4972 C C . GLU A 1 627 ? 34.722 9.502 0.653 1.00 89.25 627 GLU A C 1
ATOM 4974 O O . GLU A 1 627 ? 33.682 10.086 0.349 1.00 89.25 627 GLU A O 1
ATOM 4979 N N . TYR A 1 628 ? 34.720 8.283 1.203 1.00 86.75 628 TYR A N 1
ATOM 4980 C CA . TYR A 1 628 ? 33.493 7.485 1.325 1.00 86.75 628 TYR A CA 1
ATOM 4981 C C . TYR A 1 628 ? 32.487 8.087 2.311 1.00 86.75 628 TYR A C 1
ATOM 4983 O O . TYR A 1 628 ? 31.292 7.990 2.068 1.00 86.75 628 TYR A O 1
ATOM 4991 N N . MET A 1 629 ? 32.946 8.756 3.377 1.00 87.50 629 MET A N 1
ATOM 4992 C CA . MET A 1 629 ? 32.059 9.433 4.333 1.00 87.50 629 MET A CA 1
ATOM 4993 C C . MET A 1 629 ? 31.204 10.504 3.648 1.00 87.50 629 MET A C 1
ATOM 4995 O O . MET A 1 629 ? 30.012 10.579 3.916 1.00 87.50 629 MET A O 1
ATOM 4999 N N . LEU A 1 630 ? 31.774 11.250 2.691 1.00 87.19 630 LEU A N 1
ATOM 5000 C CA . LEU A 1 630 ? 31.045 12.267 1.926 1.00 87.19 630 LEU A CA 1
ATOM 5001 C C . LEU A 1 630 ? 29.962 11.676 1.013 1.00 87.19 630 LEU A C 1
ATOM 5003 O O . LEU A 1 630 ? 29.062 12.399 0.607 1.00 87.19 630 LEU A O 1
ATOM 5007 N N . LEU A 1 631 ? 30.027 10.381 0.679 1.00 85.94 631 LEU A N 1
ATOM 5008 C CA . LEU A 1 631 ? 28.960 9.725 -0.088 1.00 85.94 631 LEU A CA 1
ATOM 5009 C C . LEU A 1 631 ? 27.697 9.519 0.750 1.00 85.94 631 LEU A C 1
ATOM 5011 O O . LEU A 1 631 ? 26.609 9.448 0.188 1.00 85.94 631 LEU A O 1
ATOM 5015 N N . PHE A 1 632 ? 27.853 9.378 2.069 1.00 86.50 632 PHE A N 1
ATOM 5016 C CA . PHE A 1 632 ? 26.762 9.143 3.017 1.00 86.50 632 PHE A CA 1
ATOM 5017 C C . PHE A 1 632 ? 26.378 10.392 3.803 1.00 86.50 632 PHE A C 1
ATOM 5019 O O . PHE A 1 632 ? 25.372 10.371 4.510 1.00 86.50 632 PHE A O 1
ATOM 5026 N N . ASP A 1 633 ? 27.156 11.465 3.682 1.00 80.19 633 ASP A N 1
ATOM 5027 C CA . ASP A 1 633 ? 26.889 12.701 4.389 1.00 80.19 633 ASP A CA 1
ATOM 5028 C C . ASP A 1 633 ? 25.691 13.426 3.764 1.00 80.19 633 ASP A C 1
ATOM 5030 O O . ASP A 1 633 ? 25.719 13.885 2.620 1.00 80.19 633 ASP A O 1
ATOM 5034 N N . THR A 1 634 ? 24.601 13.489 4.521 1.00 65.06 634 THR A N 1
ATOM 5035 C CA . THR A 1 634 ? 23.392 14.239 4.171 1.00 65.06 634 THR A CA 1
ATOM 5036 C C . THR A 1 634 ? 23.369 15.628 4.816 1.00 65.06 634 THR A C 1
ATOM 5038 O O . THR A 1 634 ? 22.401 16.363 4.623 1.00 65.06 634 THR A O 1
ATOM 5041 N N . GLU A 1 635 ? 24.388 15.995 5.607 1.00 49.91 635 GLU A N 1
ATOM 5042 C CA . GLU A 1 635 ? 24.345 17.152 6.513 1.00 49.91 635 GLU A CA 1
ATOM 5043 C C . GLU A 1 635 ? 24.935 18.450 5.931 1.00 49.91 635 GLU A C 1
ATOM 5045 O O . GLU A 1 635 ? 24.657 19.531 6.455 1.00 49.91 635 GLU A O 1
ATOM 5050 N N . ASP A 1 636 ? 25.669 18.400 4.814 1.00 48.19 636 ASP A N 1
ATOM 5051 C CA . ASP A 1 636 ? 26.442 19.537 4.273 1.00 48.19 636 ASP A CA 1
ATOM 5052 C C . ASP A 1 636 ? 25.610 20.667 3.613 1.00 48.19 636 ASP A C 1
ATOM 5054 O O . ASP A 1 636 ? 26.093 21.457 2.797 1.00 48.19 636 ASP A O 1
ATOM 5058 N N . GLY A 1 637 ? 24.327 20.796 3.959 1.00 48.75 637 GLY A N 1
ATOM 5059 C CA . GLY A 1 637 ? 23.447 21.864 3.469 1.00 48.75 637 GLY A CA 1
ATOM 5060 C C . GLY A 1 637 ? 23.083 21.753 1.984 1.00 48.75 637 GLY A C 1
ATOM 5061 O O . GLY A 1 637 ? 22.370 22.611 1.458 1.00 48.75 637 GLY A O 1
ATOM 5062 N N . ASN A 1 638 ? 23.532 20.693 1.310 1.00 54.06 638 ASN A N 1
ATOM 5063 C CA . ASN A 1 638 ? 23.017 20.302 0.012 1.00 54.06 638 ASN A CA 1
ATOM 5064 C C . ASN A 1 638 ? 21.696 19.562 0.258 1.00 54.06 638 ASN A C 1
ATOM 5066 O O . ASN A 1 638 ? 21.676 18.483 0.838 1.00 54.06 638 ASN A O 1
ATOM 5070 N N . GLU A 1 639 ? 20.572 20.142 -0.165 1.00 59.34 639 GLU A N 1
ATOM 5071 C CA . GLU A 1 639 ? 19.220 19.593 0.061 1.00 59.34 639 GLU A CA 1
ATOM 5072 C C . GLU A 1 639 ? 18.980 18.230 -0.630 1.00 59.34 639 GLU A C 1
ATOM 5074 O O . GLU A 1 639 ? 17.874 17.682 -0.585 1.00 59.34 639 GLU A O 1
ATOM 5079 N N . THR A 1 640 ? 19.987 17.682 -1.311 1.00 65.75 640 THR A N 1
ATOM 5080 C CA . THR A 1 640 ? 19.912 16.501 -2.168 1.00 65.75 640 THR A CA 1
ATOM 5081 C C . THR A 1 640 ? 20.951 15.474 -1.773 1.00 65.75 640 THR A C 1
ATOM 5083 O O . THR A 1 640 ? 22.138 15.788 -1.712 1.00 65.75 640 THR A O 1
ATOM 5086 N N . ARG A 1 641 ? 20.485 14.239 -1.586 1.00 77.25 641 ARG A N 1
ATOM 5087 C CA . ARG A 1 641 ? 21.322 13.048 -1.517 1.00 77.25 641 ARG A CA 1
ATOM 5088 C C . ARG A 1 641 ? 22.208 12.966 -2.772 1.00 77.25 641 ARG A C 1
ATOM 5090 O O . ARG A 1 641 ? 21.822 13.431 -3.846 1.00 77.25 641 ARG A O 1
ATOM 5097 N N . GLY A 1 642 ? 23.412 12.422 -2.609 1.00 85.88 642 GLY A N 1
ATOM 5098 C CA . GLY A 1 642 ? 24.370 12.229 -3.696 1.00 85.88 642 GLY A CA 1
ATOM 5099 C C . GLY A 1 642 ? 23.814 11.389 -4.849 1.00 85.88 642 GLY A C 1
ATOM 5100 O O . GLY A 1 642 ? 22.965 10.517 -4.639 1.00 85.88 642 GLY A O 1
ATOM 5101 N N . GLN A 1 643 ? 24.306 11.615 -6.072 1.00 89.31 643 GLN A N 1
ATOM 5102 C CA . GLN A 1 643 ? 23.839 10.904 -7.272 1.00 89.31 643 GLN A CA 1
ATOM 5103 C C . GLN A 1 643 ? 24.027 9.383 -7.146 1.00 89.31 643 GLN A C 1
ATOM 5105 O O . GLN A 1 643 ? 23.197 8.612 -7.638 1.00 89.31 643 GLN A O 1
ATOM 5110 N N . PHE A 1 644 ? 25.090 8.942 -6.470 1.00 92.50 644 PHE A N 1
ATOM 5111 C CA . PHE A 1 644 ? 25.338 7.538 -6.162 1.00 92.50 644 PHE A CA 1
ATOM 5112 C C . PHE A 1 644 ? 24.218 6.924 -5.310 1.00 92.50 644 PHE A C 1
ATOM 5114 O O . PHE A 1 644 ? 23.634 5.909 -5.698 1.00 92.50 644 PHE A O 1
ATOM 5121 N N . LEU A 1 645 ? 23.884 7.549 -4.178 1.00 92.25 645 LEU A N 1
ATOM 5122 C CA . LEU A 1 645 ? 22.860 7.038 -3.268 1.00 92.25 645 LEU A CA 1
ATOM 5123 C C . LEU A 1 645 ? 21.450 7.149 -3.857 1.00 92.25 645 LEU A C 1
ATOM 5125 O O . LEU A 1 645 ? 20.637 6.252 -3.643 1.00 92.25 645 LEU A O 1
ATOM 5129 N N . ASP A 1 646 ? 21.162 8.195 -4.634 1.00 91.56 646 ASP A N 1
ATOM 5130 C CA . ASP A 1 646 ? 19.898 8.305 -5.369 1.00 91.56 646 ASP A CA 1
ATOM 5131 C C . ASP A 1 646 ? 19.767 7.188 -6.410 1.00 91.56 646 ASP A C 1
ATOM 5133 O O . ASP A 1 646 ? 18.711 6.565 -6.531 1.00 91.56 646 ASP A O 1
ATOM 5137 N N . THR A 1 647 ? 20.852 6.863 -7.121 1.00 94.31 647 THR A N 1
ATOM 5138 C CA . THR A 1 647 ? 20.867 5.738 -8.068 1.00 94.31 647 THR A CA 1
ATOM 5139 C C . THR A 1 647 ? 20.648 4.409 -7.344 1.00 94.31 647 THR A C 1
ATOM 5141 O O . THR A 1 647 ? 19.843 3.596 -7.802 1.00 94.31 647 THR A O 1
ATOM 5144 N N . LEU A 1 648 ? 21.302 4.201 -6.195 1.00 95.12 648 LEU A N 1
ATOM 5145 C CA . LEU A 1 648 ? 21.112 3.012 -5.360 1.00 95.12 648 LEU A CA 1
ATOM 5146 C C . LEU A 1 648 ? 19.667 2.883 -4.882 1.00 95.12 648 LEU A C 1
ATOM 5148 O O . LEU A 1 648 ? 19.073 1.810 -4.996 1.00 95.12 648 LEU A O 1
ATOM 5152 N N . LEU A 1 649 ? 19.082 3.980 -4.406 1.00 94.19 649 LEU A N 1
ATOM 5153 C CA . LEU A 1 649 ? 17.701 4.003 -3.957 1.00 94.19 649 LEU A CA 1
ATOM 5154 C C . LEU A 1 649 ? 16.730 3.705 -5.105 1.00 94.19 649 LEU A C 1
ATOM 5156 O O . LEU A 1 649 ? 15.850 2.858 -4.965 1.00 94.19 649 LEU A O 1
ATOM 5160 N N . LEU A 1 650 ? 16.899 4.345 -6.263 1.00 93.44 650 LEU A N 1
ATOM 5161 C CA . LEU A 1 650 ? 16.049 4.114 -7.434 1.00 93.44 650 LEU A CA 1
ATOM 5162 C C . LEU A 1 650 ? 16.104 2.660 -7.911 1.00 93.44 650 LEU A C 1
ATOM 5164 O O . LEU A 1 650 ? 15.061 2.082 -8.229 1.00 93.44 650 LEU A O 1
ATOM 5168 N N . GLN A 1 651 ? 17.297 2.062 -7.936 1.00 94.19 651 GLN A N 1
ATOM 5169 C CA . GLN A 1 651 ? 17.471 0.651 -8.276 1.00 94.19 651 GLN A CA 1
ATOM 5170 C C . GLN A 1 651 ? 16.794 -0.257 -7.249 1.00 94.19 651 GLN A C 1
ATOM 5172 O O . GLN A 1 651 ? 16.019 -1.128 -7.633 1.00 94.19 651 GLN A O 1
ATOM 5177 N N . TYR A 1 652 ? 17.003 -0.011 -5.956 1.00 94.62 652 TYR A N 1
ATOM 5178 C CA . TYR A 1 652 ? 16.373 -0.763 -4.871 1.00 94.62 652 TYR A CA 1
ATOM 5179 C C . TYR A 1 652 ? 14.834 -0.700 -4.927 1.00 94.62 652 TYR A C 1
ATOM 5181 O O . TYR A 1 652 ? 14.161 -1.734 -4.906 1.00 94.62 652 TYR A O 1
ATOM 5189 N N . LEU A 1 653 ? 14.259 0.497 -5.093 1.00 94.00 653 LEU A N 1
ATOM 5190 C CA . LEU A 1 653 ? 12.810 0.683 -5.229 1.00 94.00 653 LEU A CA 1
ATOM 5191 C C . LEU A 1 653 ? 12.261 0.038 -6.506 1.00 94.00 653 LEU A C 1
ATOM 5193 O O . LEU A 1 653 ? 11.152 -0.504 -6.503 1.00 94.00 653 LEU A O 1
ATOM 5197 N N . GLY A 1 654 ? 13.008 0.118 -7.610 1.00 92.44 654 GLY A N 1
ATOM 5198 C CA . GLY A 1 654 ? 12.674 -0.540 -8.871 1.00 92.44 654 GLY A CA 1
ATOM 5199 C C . GLY A 1 654 ? 12.635 -2.058 -8.724 1.00 92.44 654 GLY A C 1
ATOM 5200 O O . GLY A 1 654 ? 11.672 -2.696 -9.148 1.00 92.44 654 GLY A O 1
ATOM 5201 N N . ASP A 1 655 ? 13.631 -2.623 -8.053 1.00 91.88 655 ASP A N 1
ATOM 5202 C CA . ASP A 1 655 ? 13.759 -4.055 -7.820 1.00 91.88 655 ASP A CA 1
ATOM 5203 C C . ASP A 1 655 ? 12.677 -4.609 -6.891 1.00 91.88 655 ASP A C 1
ATOM 5205 O O . ASP A 1 655 ? 12.153 -5.696 -7.153 1.00 91.88 655 ASP A O 1
ATOM 5209 N N . ILE A 1 656 ? 12.308 -3.878 -5.834 1.00 93.00 656 ILE A N 1
ATOM 5210 C CA . ILE A 1 656 ? 11.198 -4.259 -4.949 1.00 93.00 656 ILE A CA 1
ATOM 5211 C C . ILE A 1 656 ? 9.876 -4.227 -5.705 1.00 93.00 656 ILE A C 1
ATOM 5213 O O . ILE A 1 656 ? 9.117 -5.196 -5.647 1.00 93.00 656 ILE A O 1
ATOM 5217 N N . ALA A 1 657 ? 9.604 -3.146 -6.439 1.00 90.94 657 ALA A N 1
ATOM 5218 C CA . ALA A 1 657 ? 8.365 -3.010 -7.197 1.00 90.94 657 ALA A CA 1
ATOM 5219 C C . ALA A 1 657 ? 8.255 -4.094 -8.281 1.00 90.94 657 ALA A C 1
ATOM 5221 O O . ALA A 1 657 ? 7.227 -4.763 -8.391 1.00 90.94 657 ALA A O 1
ATOM 5222 N N . LYS A 1 658 ? 9.336 -4.333 -9.038 1.00 91.62 658 LYS A N 1
ATOM 5223 C CA . LYS A 1 658 ? 9.408 -5.388 -10.058 1.00 91.62 658 LYS A CA 1
ATOM 5224 C C . LYS A 1 658 ? 9.193 -6.767 -9.440 1.00 91.62 658 LYS A C 1
ATOM 5226 O O . LYS A 1 658 ? 8.391 -7.542 -9.958 1.00 91.62 658 LYS A O 1
ATOM 5231 N N . TYR A 1 659 ? 9.862 -7.065 -8.327 1.00 92.75 659 TYR A N 1
ATOM 5232 C CA . TYR A 1 659 ? 9.712 -8.340 -7.627 1.00 92.75 659 TYR A CA 1
ATOM 5233 C C . TYR A 1 659 ? 8.280 -8.546 -7.127 1.00 92.75 659 TYR A C 1
ATOM 5235 O O . TYR A 1 659 ? 7.673 -9.572 -7.424 1.00 92.75 659 TYR A O 1
ATOM 5243 N N . SER A 1 660 ? 7.720 -7.549 -6.436 1.00 92.25 660 SER A N 1
ATOM 5244 C CA . SER A 1 660 ? 6.349 -7.568 -5.918 1.00 92.25 660 SER A CA 1
ATOM 5245 C C . SER A 1 660 ? 5.339 -7.797 -7.042 1.00 92.25 660 SER A C 1
ATOM 5247 O O . SER A 1 660 ? 4.549 -8.733 -6.976 1.00 92.25 660 SER A O 1
ATOM 5249 N N . ASN A 1 661 ? 5.417 -7.030 -8.132 1.00 91.44 661 ASN A N 1
ATOM 5250 C CA . ASN A 1 661 ? 4.480 -7.147 -9.251 1.00 91.44 661 ASN A CA 1
ATOM 5251 C C . ASN A 1 661 ? 4.595 -8.487 -9.990 1.00 91.44 661 ASN A C 1
ATOM 5253 O O . ASN A 1 661 ? 3.578 -9.065 -10.380 1.00 91.44 661 ASN A O 1
ATOM 5257 N N . THR A 1 662 ? 5.812 -9.009 -10.158 1.00 94.31 662 THR A N 1
ATOM 5258 C CA . THR A 1 662 ? 6.019 -10.307 -10.819 1.00 94.31 662 THR A CA 1
ATOM 5259 C C . THR A 1 662 ? 5.520 -11.455 -9.936 1.00 94.31 662 THR A C 1
ATOM 5261 O O . THR A 1 662 ? 4.868 -12.373 -10.438 1.00 94.31 662 THR A O 1
ATOM 5264 N N . LEU A 1 663 ? 5.734 -11.379 -8.616 1.00 94.75 663 LEU A N 1
ATOM 5265 C CA . LEU A 1 663 ? 5.189 -12.353 -7.670 1.00 94.75 663 LEU A CA 1
ATOM 5266 C C . LEU A 1 663 ? 3.657 -12.302 -7.640 1.00 94.75 663 LEU A C 1
ATOM 5268 O O . LEU A 1 663 ? 3.019 -13.342 -7.761 1.00 94.75 663 LEU A O 1
ATOM 5272 N N . LYS A 1 664 ? 3.059 -11.106 -7.555 1.00 93.38 664 LYS A N 1
ATOM 5273 C CA . LYS A 1 664 ? 1.600 -10.909 -7.628 1.00 93.38 664 LYS A CA 1
ATOM 5274 C C . LYS A 1 664 ? 1.014 -11.528 -8.893 1.00 93.38 664 LYS A C 1
ATOM 5276 O O . LYS A 1 664 ? 0.040 -12.266 -8.817 1.00 93.38 664 LYS A O 1
ATOM 5281 N N . SER A 1 665 ? 1.646 -11.278 -10.040 1.00 94.38 665 SER A N 1
ATOM 5282 C CA . SER A 1 665 ? 1.224 -11.847 -11.325 1.00 94.38 665 SER A CA 1
ATOM 5283 C C . SER A 1 665 ? 1.321 -13.374 -11.334 1.00 94.38 665 SER A C 1
ATOM 5285 O O . SER A 1 665 ? 0.436 -14.034 -11.864 1.00 94.38 665 SER A O 1
ATOM 5287 N N . SER A 1 666 ? 2.360 -13.940 -10.712 1.00 95.94 666 SER A N 1
ATOM 5288 C CA . SER A 1 666 ? 2.541 -15.395 -10.602 1.00 95.94 666 SER A CA 1
ATOM 5289 C C . SER A 1 666 ? 1.503 -16.033 -9.671 1.00 95.94 666 SER A C 1
ATOM 5291 O O . SER A 1 666 ? 0.972 -17.094 -9.981 1.00 95.94 666 SER A O 1
ATOM 5293 N N . LEU A 1 667 ? 1.168 -15.370 -8.559 1.00 95.00 667 LEU A N 1
ATOM 5294 C CA . LEU A 1 667 ? 0.132 -15.817 -7.622 1.00 95.00 667 LEU A CA 1
ATOM 5295 C C . LEU A 1 667 ? -1.271 -15.751 -8.243 1.00 95.00 667 LEU A C 1
ATOM 5297 O O . LEU A 1 667 ? -2.060 -16.668 -8.048 1.00 95.00 667 LEU A O 1
ATOM 5301 N N . MET A 1 668 ? -1.561 -14.728 -9.052 1.00 93.06 668 MET A N 1
ATOM 5302 C CA . MET A 1 668 ? -2.828 -14.624 -9.793 1.00 93.06 668 MET A CA 1
ATOM 5303 C C . MET A 1 668 ? -2.998 -15.706 -10.874 1.00 93.06 668 MET A C 1
ATOM 5305 O O . MET A 1 668 ? -4.114 -15.954 -11.315 1.00 93.06 668 MET A O 1
ATOM 5309 N N . GLN A 1 669 ? -1.912 -16.348 -11.318 1.00 92.62 669 GLN A N 1
ATOM 5310 C CA . GLN A 1 669 ? -1.948 -17.444 -12.298 1.00 92.62 669 GLN A CA 1
ATOM 5311 C C . GLN A 1 669 ? -2.133 -18.827 -11.658 1.00 92.62 669 GLN A C 1
ATOM 5313 O O . GLN A 1 669 ? -2.207 -19.831 -12.373 1.00 92.62 669 GLN A O 1
ATOM 5318 N N . VAL A 1 670 ? -2.183 -18.906 -10.325 1.00 93.94 670 VAL A N 1
ATOM 5319 C CA . VAL A 1 670 ? -2.457 -20.161 -9.620 1.00 93.94 670 VAL A CA 1
ATOM 5320 C C . VAL A 1 670 ? -3.842 -20.662 -10.011 1.00 93.94 670 VAL A C 1
ATOM 5322 O O . VAL A 1 670 ? -4.746 -19.874 -10.277 1.00 93.94 670 VAL A O 1
ATOM 5325 N N . LYS A 1 671 ? -4.002 -21.989 -10.074 1.00 86.75 671 LYS A N 1
ATOM 5326 C CA . LYS A 1 671 ? -5.290 -22.637 -10.342 1.00 86.75 671 LYS A CA 1
ATOM 5327 C C . LYS A 1 671 ? -6.252 -22.364 -9.186 1.00 86.75 671 LYS A C 1
ATOM 5329 O O . LYS A 1 671 ? -6.372 -23.183 -8.281 1.00 86.75 671 LYS A O 1
ATOM 5334 N N . ALA A 1 672 ? -6.884 -21.202 -9.220 1.00 86.50 672 ALA A N 1
ATOM 5335 C CA . ALA A 1 672 ? -7.970 -20.867 -8.328 1.00 86.50 672 ALA A CA 1
ATOM 5336 C C . ALA A 1 672 ? -9.255 -21.578 -8.774 1.00 86.50 672 ALA A C 1
ATOM 5338 O O . ALA A 1 672 ? -9.414 -21.922 -9.952 1.00 86.50 672 ALA A O 1
ATOM 5339 N N . ASP A 1 673 ? -10.154 -21.821 -7.827 1.00 86.69 673 ASP A N 1
ATOM 5340 C CA . ASP A 1 673 ? -11.522 -22.234 -8.123 1.00 86.69 673 ASP A CA 1
ATOM 5341 C C . ASP A 1 673 ? -12.302 -21.104 -8.833 1.00 86.69 673 ASP A C 1
ATOM 5343 O O . ASP A 1 673 ? -11.803 -19.993 -9.031 1.00 86.69 673 ASP A O 1
ATOM 5347 N N . GLU A 1 674 ? -13.551 -21.373 -9.224 1.00 84.56 674 GLU A N 1
ATOM 5348 C CA . GLU A 1 674 ? -14.420 -20.373 -9.872 1.00 84.56 674 GLU A CA 1
ATOM 5349 C C . GLU A 1 674 ? -14.669 -19.129 -8.993 1.00 84.56 674 GLU A C 1
ATOM 5351 O O . GLU A 1 674 ? -15.056 -18.082 -9.510 1.00 84.56 674 GLU A O 1
ATOM 5356 N N . ASN A 1 675 ? -14.406 -19.219 -7.685 1.00 86.62 675 ASN A N 1
ATOM 5357 C CA . ASN A 1 675 ? -14.584 -18.145 -6.712 1.00 86.62 675 ASN A CA 1
ATOM 5358 C C . ASN A 1 675 ? -13.278 -17.390 -6.390 1.00 86.62 675 ASN A C 1
ATOM 5360 O O . ASN A 1 675 ? -13.305 -16.468 -5.577 1.00 86.62 675 ASN A O 1
ATOM 5364 N N . GLY A 1 676 ? -12.139 -17.750 -6.996 1.00 92.94 676 GLY A N 1
ATOM 5365 C CA . GLY A 1 676 ? -10.846 -17.100 -6.747 1.00 92.94 676 GLY A CA 1
ATOM 5366 C C . GLY A 1 676 ? -10.078 -17.609 -5.517 1.00 92.94 676 GLY A C 1
ATOM 5367 O O . GLY A 1 676 ? -9.144 -16.941 -5.066 1.00 92.94 676 GLY A O 1
ATOM 5368 N N . PHE A 1 677 ? -10.433 -18.772 -4.973 1.00 95.50 677 PHE A N 1
ATOM 5369 C CA . PHE A 1 677 ? -9.755 -19.439 -3.862 1.00 95.50 677 PHE A CA 1
ATOM 5370 C C . PHE A 1 677 ? -8.705 -20.431 -4.363 1.00 95.50 677 PHE A C 1
ATOM 5372 O O . PHE A 1 677 ? -8.934 -21.179 -5.311 1.00 95.50 677 PHE A O 1
ATOM 5379 N N . ALA A 1 678 ? -7.547 -20.463 -3.705 1.00 96.44 678 ALA A N 1
ATOM 5380 C CA . ALA A 1 678 ? -6.475 -21.414 -3.987 1.00 96.44 678 ALA A CA 1
ATOM 5381 C C . ALA A 1 678 ? -5.998 -22.104 -2.705 1.00 96.44 678 ALA A C 1
ATOM 5383 O O . ALA A 1 678 ? -6.027 -21.522 -1.618 1.00 96.44 678 ALA A O 1
ATOM 5384 N N . LYS A 1 679 ? -5.512 -23.342 -2.832 1.00 97.00 679 LYS A N 1
ATOM 5385 C CA . LYS A 1 679 ? -4.953 -24.092 -1.700 1.00 97.00 679 LYS A CA 1
ATOM 5386 C C . LYS A 1 679 ? -3.621 -23.503 -1.266 1.00 97.00 679 LYS A C 1
ATOM 5388 O O . LYS A 1 679 ? -2.778 -23.162 -2.098 1.00 97.00 679 LYS A O 1
ATOM 5393 N N . LEU A 1 680 ? -3.373 -23.498 0.045 1.00 96.38 680 LEU A N 1
ATOM 5394 C CA . LEU A 1 680 ? -2.094 -23.040 0.606 1.00 96.38 680 LEU A CA 1
ATOM 5395 C C . LEU A 1 680 ? -0.879 -23.792 0.038 1.00 96.38 680 LEU A C 1
ATOM 5397 O O . LEU A 1 680 ? 0.182 -23.195 -0.128 1.00 96.38 680 LEU A O 1
ATOM 5401 N N . ALA A 1 681 ? -1.033 -25.078 -0.294 1.00 96.69 681 ALA A N 1
ATOM 5402 C CA . ALA A 1 681 ? 0.028 -25.880 -0.904 1.00 96.69 681 ALA A CA 1
ATOM 5403 C C . ALA A 1 681 ? 0.420 -25.370 -2.304 1.00 96.69 681 ALA A C 1
ATOM 5405 O O . ALA A 1 681 ? 1.605 -25.254 -2.603 1.00 96.69 681 ALA A O 1
ATOM 5406 N N . ASP A 1 682 ? -0.556 -24.986 -3.130 1.00 97.06 682 ASP A N 1
ATOM 5407 C CA . ASP A 1 682 ? -0.285 -24.461 -4.472 1.00 97.06 682 ASP A CA 1
ATOM 5408 C C . ASP A 1 682 ? 0.396 -23.084 -4.388 1.00 97.06 682 ASP A C 1
ATOM 5410 O O . ASP A 1 682 ? 1.358 -22.806 -5.106 1.00 97.06 682 ASP A O 1
ATOM 5414 N N . LEU A 1 683 ? -0.043 -22.235 -3.448 1.00 96.81 683 LEU A N 1
ATOM 5415 C CA . LEU A 1 683 ? 0.593 -20.941 -3.170 1.00 96.81 683 LEU A CA 1
ATOM 5416 C C . LEU A 1 683 ? 2.032 -21.113 -2.655 1.00 96.81 683 LEU A C 1
ATOM 5418 O O . LEU A 1 683 ? 2.921 -20.361 -3.063 1.00 96.81 683 LEU A O 1
ATOM 5422 N N . LYS A 1 684 ? 2.284 -22.120 -1.803 1.00 97.19 684 LYS A N 1
ATOM 5423 C CA . LYS A 1 684 ? 3.632 -22.480 -1.332 1.00 97.19 684 LYS A CA 1
ATOM 5424 C C . LYS A 1 684 ? 4.543 -22.793 -2.511 1.00 97.19 684 LYS A C 1
ATOM 5426 O O . LYS A 1 684 ? 5.638 -22.236 -2.595 1.00 97.19 684 LYS A O 1
ATOM 5431 N N . ASP A 1 685 ? 4.084 -23.660 -3.408 1.00 96.94 685 ASP A N 1
ATOM 5432 C CA . ASP A 1 685 ? 4.861 -24.099 -4.562 1.00 96.94 685 ASP A CA 1
ATOM 5433 C C . ASP A 1 685 ? 5.180 -22.924 -5.489 1.00 96.94 685 ASP A C 1
ATOM 5435 O O . ASP A 1 685 ? 6.309 -22.807 -5.962 1.00 96.94 685 ASP A O 1
ATOM 5439 N N . VAL A 1 686 ? 4.239 -21.999 -5.703 1.00 97.31 686 VAL A N 1
ATOM 5440 C CA . VAL A 1 686 ? 4.506 -20.789 -6.495 1.00 97.31 686 VAL A CA 1
ATOM 5441 C C . VAL A 1 686 ? 5.557 -19.898 -5.843 1.00 97.31 686 VAL A C 1
ATOM 5443 O O . VAL A 1 686 ? 6.495 -19.497 -6.527 1.00 97.31 686 VAL A O 1
ATOM 5446 N N . ILE A 1 687 ? 5.462 -19.614 -4.540 1.00 96.31 687 ILE A N 1
ATOM 5447 C CA . ILE A 1 687 ? 6.443 -18.758 -3.849 1.00 96.31 687 ILE A CA 1
ATOM 5448 C C . ILE A 1 687 ? 7.833 -19.416 -3.842 1.00 96.31 687 ILE A C 1
ATOM 5450 O O . ILE A 1 687 ? 8.829 -18.746 -4.120 1.00 96.31 687 ILE A O 1
ATOM 5454 N N . ALA A 1 688 ? 7.905 -20.722 -3.569 1.00 96.56 688 ALA A N 1
ATOM 5455 C CA . ALA A 1 688 ? 9.159 -21.472 -3.541 1.00 96.56 688 ALA A CA 1
ATOM 5456 C C . ALA A 1 688 ? 9.818 -21.564 -4.929 1.00 96.56 688 ALA A C 1
ATOM 5458 O O . ALA A 1 688 ? 11.034 -21.416 -5.049 1.00 96.56 688 ALA A O 1
ATOM 5459 N N . ASN A 1 689 ? 9.022 -21.759 -5.986 1.00 96.25 689 ASN A N 1
ATOM 5460 C CA . ASN A 1 689 ? 9.520 -21.793 -7.363 1.00 96.25 689 ASN A CA 1
ATOM 5461 C C . ASN A 1 689 ? 9.892 -20.401 -7.889 1.00 96.25 689 ASN A C 1
ATOM 5463 O O . ASN A 1 689 ? 10.789 -20.286 -8.725 1.00 96.25 689 ASN A O 1
ATOM 5467 N N . PHE A 1 690 ? 9.221 -19.348 -7.413 1.00 95.56 690 PHE A N 1
ATOM 5468 C CA . PHE A 1 690 ? 9.494 -17.971 -7.817 1.00 95.56 690 PHE A CA 1
ATOM 5469 C C . PHE A 1 690 ? 10.873 -17.493 -7.347 1.00 95.56 690 PHE A C 1
ATOM 5471 O O . PHE A 1 690 ? 11.587 -16.831 -8.100 1.00 95.56 690 PHE A O 1
ATOM 5478 N N . ASP A 1 691 ? 11.272 -17.841 -6.119 1.00 92.19 691 ASP A N 1
ATOM 5479 C CA . ASP A 1 691 ? 12.584 -17.484 -5.576 1.00 92.19 691 ASP A CA 1
ATOM 5480 C C . ASP A 1 691 ? 13.207 -18.640 -4.792 1.00 92.19 691 ASP A C 1
ATOM 5482 O O . ASP A 1 691 ? 13.095 -18.732 -3.569 1.00 92.19 691 ASP A O 1
ATOM 5486 N N . ALA A 1 692 ? 13.944 -19.487 -5.513 1.00 91.31 692 ALA A N 1
ATOM 5487 C CA . ALA A 1 692 ? 14.620 -20.666 -4.969 1.00 91.31 692 ALA A CA 1
ATOM 5488 C C . ALA A 1 692 ? 15.682 -20.359 -3.890 1.00 91.31 692 ALA A C 1
ATOM 5490 O O . ALA A 1 692 ? 16.240 -21.279 -3.297 1.00 91.31 692 ALA A O 1
ATOM 5491 N N . ARG A 1 693 ? 16.005 -19.081 -3.648 1.00 87.81 693 ARG A N 1
ATOM 5492 C CA . ARG A 1 693 ? 16.940 -18.660 -2.593 1.00 87.81 693 ARG A CA 1
ATOM 5493 C C . ARG A 1 693 ? 16.268 -18.519 -1.231 1.00 87.81 693 ARG A C 1
ATOM 5495 O O . ARG A 1 693 ? 16.974 -18.455 -0.227 1.00 87.81 693 ARG A O 1
ATOM 5502 N N . LYS A 1 694 ? 14.936 -18.415 -1.182 1.00 91.12 694 LYS A N 1
ATOM 5503 C CA . LYS A 1 694 ? 14.210 -18.322 0.086 1.00 91.12 694 LYS A CA 1
ATOM 5504 C C . LYS A 1 694 ? 14.290 -19.651 0.823 1.00 91.12 694 LYS A C 1
ATOM 5506 O O . LYS A 1 694 ? 14.153 -20.716 0.224 1.00 91.12 694 LYS A O 1
ATOM 5511 N N . THR A 1 695 ? 14.515 -19.578 2.130 1.00 93.44 695 THR A N 1
ATOM 5512 C CA . THR A 1 695 ? 14.435 -20.763 2.983 1.00 93.44 695 THR A CA 1
ATOM 5513 C C . THR A 1 695 ? 12.985 -21.226 3.078 1.00 93.44 695 THR A C 1
ATOM 5515 O O . THR A 1 695 ? 12.055 -20.453 2.839 1.00 93.44 695 THR A O 1
ATOM 5518 N N . GLU A 1 696 ? 12.769 -22.488 3.447 1.00 94.19 696 GLU A N 1
ATOM 5519 C CA . GLU A 1 696 ? 11.405 -22.994 3.619 1.00 94.19 696 GLU A CA 1
ATOM 5520 C C . GLU A 1 696 ? 10.641 -22.191 4.687 1.00 94.19 696 GLU A C 1
ATOM 5522 O O . GLU A 1 696 ? 9.466 -21.881 4.504 1.00 94.19 696 GLU A O 1
ATOM 5527 N N . ASP A 1 697 ? 11.328 -21.769 5.752 1.00 94.06 697 ASP A N 1
ATOM 5528 C CA . ASP A 1 697 ? 10.752 -20.934 6.807 1.00 94.06 697 ASP A CA 1
ATOM 5529 C C . ASP A 1 697 ? 10.358 -19.540 6.296 1.00 94.06 697 ASP A C 1
ATOM 5531 O O . ASP A 1 697 ? 9.266 -19.073 6.615 1.00 94.06 697 ASP A O 1
ATOM 5535 N N . ASP A 1 698 ? 11.173 -18.900 5.441 1.00 93.38 698 ASP A N 1
ATOM 5536 C CA . ASP A 1 698 ? 10.803 -17.628 4.802 1.00 93.38 698 ASP A CA 1
ATOM 5537 C C . ASP A 1 698 ? 9.527 -17.796 3.948 1.00 93.38 698 ASP A C 1
ATOM 5539 O O . ASP A 1 698 ? 8.647 -16.932 3.964 1.00 93.38 698 ASP A O 1
ATOM 5543 N N . VAL A 1 699 ? 9.398 -18.915 3.220 1.00 96.38 699 VAL A N 1
ATOM 5544 C CA . VAL A 1 699 ? 8.199 -19.221 2.418 1.00 96.38 699 VAL A CA 1
ATOM 5545 C C . VAL A 1 699 ? 6.975 -19.406 3.318 1.00 96.38 699 VAL A C 1
ATOM 5547 O O . VAL A 1 699 ? 5.927 -18.816 3.050 1.00 96.38 699 VAL A O 1
ATOM 5550 N N . TYR A 1 700 ? 7.090 -20.159 4.416 1.00 96.62 700 TYR A N 1
ATOM 5551 C CA . TYR A 1 700 ? 5.984 -20.311 5.363 1.00 96.62 700 TYR A CA 1
ATOM 5552 C C . TYR A 1 700 ? 5.621 -19.006 6.067 1.00 96.62 700 TYR A C 1
ATOM 5554 O O . TYR A 1 700 ? 4.440 -18.757 6.284 1.00 96.62 700 TYR A O 1
ATOM 5562 N N . MET A 1 701 ? 6.587 -18.138 6.373 1.00 94.44 701 MET A N 1
ATOM 5563 C CA . MET A 1 701 ? 6.290 -16.804 6.897 1.00 94.44 701 MET A CA 1
ATOM 5564 C C . MET A 1 701 ? 5.463 -15.974 5.907 1.00 94.44 701 MET A C 1
ATOM 5566 O O . MET A 1 701 ? 4.626 -15.171 6.322 1.00 94.44 701 MET A O 1
ATOM 5570 N N . TYR A 1 702 ? 5.671 -16.156 4.600 1.00 95.25 702 TYR A N 1
ATOM 5571 C CA . TYR A 1 702 ? 4.924 -15.428 3.568 1.00 95.25 702 TYR A CA 1
ATOM 5572 C C . TYR A 1 702 ? 3.510 -15.982 3.444 1.00 95.25 702 TYR A C 1
ATOM 5574 O O . TYR A 1 702 ? 2.562 -15.208 3.325 1.00 95.25 702 TYR A O 1
ATOM 5582 N N . LEU A 1 703 ? 3.360 -17.303 3.551 1.00 96.38 703 LEU A N 1
ATOM 5583 C CA . LEU A 1 703 ? 2.056 -17.955 3.627 1.00 96.38 703 LEU A CA 1
ATOM 5584 C C . LEU A 1 703 ? 1.284 -17.536 4.878 1.00 96.38 703 LEU A C 1
ATOM 5586 O O . LEU A 1 703 ? 0.118 -17.178 4.759 1.00 96.38 703 LEU A O 1
ATOM 5590 N N . ALA A 1 704 ? 1.936 -17.507 6.045 1.00 95.94 704 ALA A N 1
ATOM 5591 C CA . ALA A 1 704 ? 1.323 -17.068 7.297 1.00 95.94 704 ALA A CA 1
ATOM 5592 C C . ALA A 1 704 ? 0.793 -15.640 7.160 1.00 95.94 704 ALA A C 1
ATOM 5594 O O . ALA A 1 704 ? -0.372 -15.369 7.431 1.00 95.94 704 ALA A O 1
ATOM 5595 N N . ARG A 1 705 ? 1.630 -14.743 6.628 1.00 94.12 705 ARG A N 1
ATOM 5596 C CA . ARG A 1 705 ? 1.265 -13.348 6.371 1.00 94.12 705 ARG A CA 1
ATOM 5597 C C . ARG A 1 705 ? 0.101 -13.219 5.391 1.00 94.12 705 ARG A C 1
ATOM 5599 O O . ARG A 1 705 ? -0.835 -12.480 5.668 1.00 94.12 705 ARG A O 1
ATOM 5606 N N . GLY A 1 706 ? 0.164 -13.899 4.248 1.00 94.69 706 GLY A N 1
ATOM 5607 C CA . GLY A 1 706 ? -0.879 -13.812 3.229 1.00 94.69 706 GLY A CA 1
ATOM 5608 C C . GLY A 1 706 ? -2.220 -14.372 3.719 1.00 94.69 706 GLY A C 1
ATOM 5609 O O . GLY A 1 706 ? -3.264 -13.773 3.477 1.00 94.69 706 GLY A O 1
ATOM 5610 N N . ALA A 1 707 ? -2.191 -15.467 4.479 1.00 94.94 707 ALA A N 1
ATOM 5611 C CA . ALA A 1 707 ? -3.377 -16.135 5.008 1.00 94.94 707 ALA A CA 1
ATOM 5612 C C . ALA A 1 707 ? -3.872 -15.588 6.365 1.00 94.94 707 ALA A C 1
ATOM 5614 O O . ALA A 1 707 ? -4.805 -16.153 6.927 1.00 94.94 707 ALA A O 1
ATOM 5615 N N . HIS A 1 708 ? -3.265 -14.519 6.907 1.00 92.81 708 HIS A N 1
ATOM 5616 C CA . HIS A 1 708 ? -3.545 -14.002 8.265 1.00 92.81 708 HIS A CA 1
ATOM 5617 C C . HIS A 1 708 ? -3.432 -15.063 9.373 1.00 92.81 708 HIS A C 1
ATOM 5619 O O . HIS A 1 708 ? -4.205 -15.087 10.331 1.00 92.81 708 HIS A O 1
ATOM 5625 N N . LEU A 1 709 ? -2.442 -15.942 9.260 1.00 93.00 709 LEU A N 1
ATOM 5626 C CA . LEU A 1 709 ? -2.103 -16.918 10.290 1.00 93.00 709 LEU A CA 1
ATOM 5627 C C . LEU A 1 709 ? -0.987 -16.367 11.183 1.00 93.00 709 LEU A C 1
ATOM 5629 O O . LEU A 1 709 ? -0.087 -15.663 10.724 1.00 93.00 709 LEU A O 1
ATOM 5633 N N . ASN A 1 710 ? -1.045 -16.691 12.474 1.00 90.25 710 ASN A N 1
ATOM 5634 C CA . ASN A 1 710 ? -0.147 -16.104 13.470 1.00 90.25 710 ASN A CA 1
ATOM 5635 C C . ASN A 1 710 ? 1.235 -16.770 13.495 1.00 90.25 710 ASN A C 1
ATOM 5637 O O . ASN A 1 710 ? 2.200 -16.155 13.947 1.00 90.25 710 ASN A O 1
ATOM 5641 N N . SER A 1 711 ? 1.339 -18.020 13.037 1.00 94.31 711 SER A N 1
ATOM 5642 C CA . SER A 1 711 ? 2.569 -18.808 13.125 1.00 94.31 711 SER A CA 1
ATOM 5643 C C . SER A 1 711 ? 2.821 -19.681 11.893 1.00 94.31 711 SER A C 1
ATOM 5645 O O . SER A 1 711 ? 1.919 -19.980 11.108 1.00 94.31 711 SER A O 1
ATOM 5647 N N . VAL A 1 712 ? 4.075 -20.110 11.728 1.00 95.56 712 VAL A N 1
ATOM 5648 C CA . VAL A 1 712 ? 4.487 -21.063 10.682 1.00 95.56 712 VAL A CA 1
ATOM 5649 C C . VAL A 1 712 ? 3.875 -22.446 10.938 1.00 95.56 712 VAL A C 1
ATOM 5651 O O . VAL A 1 712 ? 3.559 -23.177 9.999 1.00 95.56 712 VAL A O 1
ATOM 5654 N N . GLU A 1 713 ? 3.679 -22.802 12.204 1.00 95.12 713 GLU A N 1
ATOM 5655 C CA . GLU A 1 713 ? 3.028 -24.034 12.639 1.00 95.12 713 GLU A CA 1
ATOM 5656 C C . GLU A 1 713 ? 1.558 -24.066 12.213 1.00 95.12 713 GLU A C 1
ATOM 5658 O O . GLU A 1 713 ? 1.107 -25.086 11.689 1.00 95.12 713 GLU A O 1
ATOM 5663 N N . ASP A 1 714 ? 0.847 -22.941 12.353 1.00 94.94 714 ASP A N 1
ATOM 5664 C CA . ASP A 1 714 ? -0.534 -22.810 11.881 1.00 94.94 714 ASP A CA 1
ATOM 5665 C C . ASP A 1 714 ? -0.605 -23.045 10.371 1.00 94.94 714 ASP A C 1
ATOM 5667 O O . ASP A 1 714 ? -1.446 -23.810 9.908 1.00 94.94 714 ASP A O 1
ATOM 5671 N N . VAL A 1 715 ? 0.315 -22.462 9.591 1.00 95.75 715 VAL A N 1
ATOM 5672 C CA . VAL A 1 715 ? 0.352 -22.679 8.134 1.00 95.75 715 VAL A CA 1
ATOM 5673 C C . VAL A 1 715 ? 0.498 -24.157 7.802 1.00 95.75 715 VAL A C 1
ATOM 5675 O O . VAL A 1 715 ? -0.223 -24.662 6.946 1.00 95.75 715 VAL A O 1
ATOM 5678 N N . LYS A 1 716 ? 1.417 -24.865 8.469 1.00 95.62 716 LYS A N 1
ATOM 5679 C CA . LYS A 1 716 ? 1.624 -26.303 8.240 1.00 95.62 716 LYS A CA 1
ATOM 5680 C C . LYS A 1 716 ? 0.359 -27.095 8.576 1.00 95.62 716 LYS A C 1
ATOM 5682 O O . LYS A 1 716 ? -0.055 -27.928 7.776 1.00 95.62 716 LYS A O 1
ATOM 5687 N N . PHE A 1 717 ? -0.285 -26.779 9.699 1.00 95.81 717 PHE A N 1
ATOM 5688 C CA . PHE A 1 717 ? -1.533 -27.408 10.125 1.00 95.81 717 PHE A CA 1
ATOM 5689 C C . PHE A 1 717 ? -2.685 -27.176 9.131 1.00 95.81 717 PHE A C 1
ATOM 5691 O O . PHE A 1 717 ? -3.308 -28.134 8.677 1.00 95.81 717 PHE A O 1
ATOM 5698 N N . TYR A 1 718 ? -2.941 -25.928 8.730 1.00 94.62 718 TYR A N 1
ATOM 5699 C CA . TYR A 1 718 ? -4.006 -25.598 7.774 1.00 94.62 718 TYR A CA 1
ATOM 5700 C C . TYR A 1 718 ? -3.713 -26.126 6.363 1.00 94.62 718 TYR A C 1
ATOM 5702 O O . TYR A 1 718 ? -4.621 -26.540 5.644 1.00 94.62 718 TYR A O 1
ATOM 5710 N N . MET A 1 719 ? -2.441 -26.208 5.974 1.00 95.94 719 MET A N 1
ATOM 5711 C CA . MET A 1 719 ? -2.041 -26.835 4.716 1.00 95.94 719 MET A CA 1
ATOM 5712 C C . MET A 1 719 ? -2.314 -28.349 4.713 1.00 95.94 719 MET A C 1
ATOM 5714 O O . MET A 1 719 ? -2.767 -28.871 3.696 1.00 95.94 719 MET A O 1
ATOM 5718 N N . GLU A 1 720 ? -2.105 -29.055 5.833 1.00 94.94 720 GLU A N 1
ATOM 5719 C CA . GLU A 1 720 ? -2.468 -30.479 5.977 1.00 94.94 720 GLU A CA 1
ATOM 5720 C C . GLU A 1 720 ? -3.985 -30.711 5.909 1.00 94.94 720 GLU A C 1
ATOM 5722 O O . GLU A 1 720 ? -4.433 -31.740 5.396 1.00 94.94 720 GLU A O 1
ATOM 5727 N N . LEU A 1 721 ? -4.777 -29.746 6.383 1.00 93.62 721 LEU A N 1
ATOM 5728 C CA . LEU A 1 721 ? -6.237 -29.757 6.264 1.00 93.62 721 LEU A CA 1
ATOM 5729 C C . LEU A 1 721 ? -6.733 -29.426 4.849 1.00 93.62 721 LEU A C 1
ATOM 5731 O O . LEU A 1 721 ? -7.897 -29.684 4.540 1.00 93.62 721 LEU A O 1
ATOM 5735 N N . GLY A 1 722 ? -5.858 -28.910 3.982 1.00 92.88 722 GLY A N 1
ATOM 5736 C CA . GLY A 1 722 ? -6.213 -28.475 2.636 1.00 92.88 722 GLY A CA 1
ATOM 5737 C C . GLY A 1 722 ? -7.012 -27.174 2.618 1.00 92.88 722 GLY A C 1
ATOM 5738 O O . GLY A 1 722 ? -7.860 -27.024 1.744 1.00 92.88 722 GLY A O 1
ATOM 5739 N N . GLU A 1 723 ? -6.756 -26.271 3.571 1.00 93.62 723 GLU A N 1
ATOM 5740 C CA . GLU A 1 723 ? -7.392 -24.952 3.648 1.00 93.62 723 GLU A CA 1
ATOM 5741 C C . GLU A 1 723 ? -7.166 -24.156 2.348 1.00 93.62 723 GLU A C 1
ATOM 5743 O O . GLU A 1 723 ? -6.077 -24.168 1.752 1.00 93.62 723 GLU A O 1
ATOM 5748 N N . GLU A 1 724 ? -8.209 -23.447 1.926 1.00 94.88 724 GLU A N 1
ATOM 5749 C CA . GLU A 1 724 ? -8.229 -22.605 0.734 1.00 94.88 724 GLU A CA 1
ATOM 5750 C C . GLU A 1 724 ? -8.369 -21.136 1.144 1.00 94.88 724 GLU A C 1
ATOM 5752 O O . GLU A 1 724 ? -9.091 -20.806 2.083 1.00 94.88 724 GLU A O 1
ATOM 5757 N N . VAL A 1 725 ? -7.661 -20.246 0.447 1.00 95.44 725 VAL A N 1
ATOM 5758 C CA . VAL A 1 725 ? -7.642 -18.804 0.733 1.00 95.44 725 VAL A CA 1
ATOM 5759 C C . VAL A 1 725 ? -7.932 -18.035 -0.549 1.00 95.44 725 VAL A C 1
ATOM 5761 O O . VAL A 1 725 ? -7.431 -18.394 -1.616 1.00 95.44 725 VAL A O 1
ATOM 5764 N N . GLU A 1 726 ? -8.720 -16.964 -0.447 1.00 96.44 726 GLU A N 1
ATOM 5765 C CA . GLU A 1 726 ? -8.973 -16.057 -1.565 1.00 96.44 726 GLU A CA 1
ATOM 5766 C C . GLU A 1 726 ? -7.656 -15.398 -2.009 1.00 96.44 726 GLU A C 1
ATOM 5768 O O . GLU A 1 726 ? -6.988 -14.705 -1.235 1.00 96.44 726 GLU A O 1
ATOM 5773 N N . VAL A 1 727 ? -7.270 -15.597 -3.272 1.00 95.69 727 VAL A N 1
ATOM 5774 C CA . VAL A 1 727 ? -5.962 -15.168 -3.799 1.00 95.69 727 VAL A CA 1
ATOM 5775 C C . VAL A 1 727 ? -5.798 -13.645 -3.736 1.00 95.69 727 VAL A C 1
ATOM 5777 O O . VAL A 1 727 ? -4.719 -13.145 -3.406 1.00 95.69 727 VAL A O 1
ATOM 5780 N N . SER A 1 728 ? -6.872 -12.895 -3.996 1.00 92.06 728 SER A N 1
ATOM 5781 C CA . SER A 1 728 ? -6.884 -11.429 -3.928 1.00 92.06 728 SER A CA 1
ATOM 5782 C C . SER A 1 728 ? -6.598 -10.919 -2.515 1.00 92.06 728 SER A C 1
ATOM 5784 O O . SER A 1 728 ? -5.754 -10.036 -2.326 1.00 92.06 728 SER A O 1
ATOM 5786 N N . GLU A 1 729 ? -7.255 -11.501 -1.509 1.00 92.31 729 GLU A N 1
ATOM 5787 C CA . GLU A 1 729 ? -7.009 -11.169 -0.108 1.00 92.31 729 GLU A CA 1
ATOM 5788 C C . GLU A 1 729 ? -5.596 -11.589 0.316 1.00 92.31 729 GLU A C 1
ATOM 5790 O O . GLU A 1 729 ? -4.881 -10.791 0.928 1.00 92.31 729 GLU A O 1
ATOM 5795 N N . PHE A 1 730 ? -5.150 -12.778 -0.096 1.00 95.31 730 PHE A N 1
ATOM 5796 C CA . PHE A 1 730 ? -3.799 -13.263 0.173 1.00 95.31 730 PHE A CA 1
ATOM 5797 C C . PHE A 1 730 ? -2.727 -12.292 -0.334 1.00 95.31 730 PHE A C 1
ATOM 5799 O O . PHE A 1 730 ? -1.816 -11.914 0.406 1.00 95.31 730 PHE A O 1
ATOM 5806 N N . ILE A 1 731 ? -2.852 -11.829 -1.581 1.00 93.62 731 ILE A N 1
ATOM 5807 C CA . ILE A 1 731 ? -1.926 -10.869 -2.192 1.00 93.62 731 ILE A CA 1
ATOM 5808 C C . ILE A 1 731 ? -1.938 -9.528 -1.452 1.00 93.62 731 ILE A C 1
ATOM 5810 O O . ILE A 1 731 ? -0.874 -8.936 -1.220 1.00 93.62 731 ILE A O 1
ATOM 5814 N N . ARG A 1 732 ? -3.125 -9.044 -1.071 1.00 89.69 732 ARG A N 1
ATOM 5815 C CA . ARG A 1 732 ? -3.280 -7.804 -0.301 1.00 89.69 732 ARG A CA 1
ATOM 5816 C C . ARG A 1 732 ? -2.541 -7.899 1.033 1.00 89.69 732 ARG A C 1
ATOM 5818 O O . ARG A 1 732 ? -1.753 -7.016 1.364 1.00 89.69 732 ARG A O 1
ATOM 5825 N N . ASN A 1 733 ? -2.730 -8.997 1.758 1.00 91.44 733 ASN A N 1
ATOM 5826 C CA . ASN A 1 733 ? -2.101 -9.219 3.057 1.00 91.44 733 ASN A CA 1
ATOM 5827 C C . ASN A 1 733 ? -0.590 -9.429 2.928 1.00 91.44 733 ASN A C 1
ATOM 5829 O O . ASN A 1 733 ? 0.181 -8.876 3.712 1.00 91.44 733 ASN A O 1
ATOM 5833 N N . LEU A 1 734 ? -0.141 -10.149 1.898 1.00 92.38 734 LEU A N 1
ATOM 5834 C CA . LEU A 1 734 ? 1.280 -10.344 1.613 1.00 92.38 734 LEU A CA 1
ATOM 5835 C C . LEU A 1 734 ? 1.997 -9.008 1.360 1.00 92.38 734 LEU A C 1
ATOM 5837 O O . LEU A 1 734 ? 3.124 -8.822 1.820 1.00 92.38 734 LEU A O 1
ATOM 5841 N N . SER A 1 735 ? 1.320 -8.074 0.685 1.00 89.31 735 SER A N 1
ATOM 5842 C CA . SER A 1 735 ? 1.838 -6.739 0.349 1.00 89.31 735 SER A CA 1
ATOM 5843 C C . SER A 1 735 ? 1.905 -5.774 1.536 1.00 89.31 735 SER A C 1
ATOM 5845 O O . SER A 1 735 ? 2.513 -4.715 1.408 1.00 89.31 735 SER A O 1
ATOM 5847 N N . SER A 1 736 ? 1.308 -6.120 2.684 1.00 86.81 736 SER A N 1
ATOM 5848 C CA . SER A 1 736 ? 1.322 -5.263 3.881 1.00 86.81 736 SER A CA 1
ATOM 5849 C C . SER A 1 736 ? 2.727 -5.038 4.454 1.00 86.81 736 SER A C 1
ATOM 5851 O O . SER A 1 736 ? 2.983 -4.026 5.099 1.00 86.81 736 SER A O 1
ATOM 5853 N N . LYS A 1 737 ? 3.654 -5.960 4.184 1.00 90.12 737 LYS A N 1
ATOM 5854 C CA . LYS A 1 737 ? 5.039 -5.941 4.665 1.00 90.12 737 LYS A CA 1
ATOM 5855 C C . LYS A 1 737 ? 6.015 -6.163 3.512 1.00 90.12 737 LYS A C 1
ATOM 5857 O O . LYS A 1 737 ? 5.621 -6.593 2.424 1.00 90.12 737 LYS A O 1
ATOM 5862 N N . LEU A 1 738 ? 7.301 -5.921 3.738 1.00 91.12 738 LEU A N 1
ATOM 5863 C CA . LEU A 1 738 ? 8.317 -6.045 2.703 1.00 91.12 738 LEU A CA 1
ATOM 5864 C C . LEU A 1 738 ? 8.474 -7.506 2.249 1.00 91.12 738 LEU A C 1
ATOM 5866 O O . LEU A 1 738 ? 8.684 -8.425 3.047 1.00 91.12 738 LEU A O 1
ATOM 5870 N N . ILE A 1 739 ? 8.350 -7.717 0.935 1.00 89.44 739 ILE A N 1
ATOM 5871 C CA . ILE A 1 739 ? 8.454 -9.032 0.274 1.00 89.44 739 ILE A CA 1
ATOM 5872 C C . ILE A 1 739 ? 9.901 -9.317 -0.178 1.00 89.44 739 ILE A C 1
ATOM 5874 O O . ILE A 1 739 ? 10.322 -10.467 -0.313 1.00 89.44 739 ILE A O 1
ATOM 5878 N N . ARG A 1 740 ? 10.707 -8.277 -0.411 1.00 89.25 740 ARG A N 1
ATOM 5879 C CA . ARG A 1 740 ? 12.117 -8.422 -0.800 1.00 89.25 740 ARG A CA 1
ATOM 5880 C C . ARG A 1 740 ? 13.024 -7.514 0.042 1.00 89.25 740 ARG A C 1
ATOM 5882 O O . ARG A 1 740 ? 13.413 -6.459 -0.444 1.00 89.25 740 ARG A O 1
ATOM 5889 N N . PRO A 1 741 ? 13.355 -7.928 1.278 1.00 89.56 741 PRO A N 1
ATOM 5890 C CA . PRO A 1 741 ? 14.312 -7.216 2.115 1.00 89.56 741 PRO A CA 1
ATOM 5891 C C . PRO A 1 741 ? 15.734 -7.174 1.540 1.00 89.56 741 PRO A C 1
ATOM 5893 O O . PRO A 1 741 ? 16.160 -8.064 0.793 1.00 89.56 741 PRO A O 1
ATOM 5896 N N . SER A 1 742 ? 16.487 -6.171 1.977 1.00 88.88 742 SER A N 1
ATOM 5897 C CA . SER A 1 742 ? 17.879 -5.862 1.647 1.00 88.88 742 SER A CA 1
ATOM 5898 C C . SER A 1 742 ? 18.819 -7.048 1.872 1.00 88.88 742 SER A C 1
ATOM 5900 O O . SER A 1 742 ? 19.752 -7.261 1.097 1.00 88.88 742 SER A O 1
ATOM 5902 N N . LYS A 1 743 ? 18.517 -7.906 2.859 1.00 86.06 743 LYS A N 1
ATOM 5903 C CA . LYS A 1 743 ? 19.282 -9.126 3.176 1.00 86.06 743 LYS A CA 1
ATOM 5904 C C . LYS A 1 743 ? 19.473 -10.074 1.984 1.00 86.06 743 LYS A C 1
ATOM 5906 O O . LYS A 1 743 ? 20.419 -10.850 1.978 1.00 86.06 743 LYS A O 1
ATOM 5911 N N . TYR A 1 744 ? 18.593 -10.023 0.978 1.00 80.75 744 TYR A N 1
ATOM 5912 C CA . TYR A 1 744 ? 18.700 -10.847 -0.235 1.00 80.75 744 TYR A CA 1
ATOM 5913 C C . TYR A 1 744 ? 19.581 -10.229 -1.331 1.00 80.75 744 TYR A C 1
ATOM 5915 O O . TYR A 1 744 ? 19.852 -10.885 -2.338 1.00 80.75 744 TYR A O 1
ATOM 5923 N N . TYR A 1 745 ? 20.007 -8.977 -1.165 1.00 76.25 745 TYR A N 1
ATOM 5924 C CA . TYR A 1 745 ? 20.973 -8.324 -2.049 1.00 76.25 745 TYR A CA 1
ATOM 5925 C C . TYR A 1 745 ? 22.404 -8.542 -1.573 1.00 76.25 745 TYR A C 1
ATOM 5927 O O . TYR A 1 745 ? 23.301 -8.585 -2.409 1.00 76.25 745 TYR A O 1
ATOM 5935 N N . VAL A 1 746 ? 22.593 -8.707 -0.261 1.00 80.81 746 VAL A N 1
ATOM 5936 C CA . VAL A 1 746 ? 23.900 -8.686 0.396 1.00 80.81 746 VAL A CA 1
ATOM 5937 C C . VAL A 1 746 ? 24.390 -10.097 0.714 1.00 80.81 746 VAL A C 1
ATOM 5939 O O . VAL A 1 746 ? 23.615 -10.966 1.116 1.00 80.81 746 VAL A O 1
ATOM 5942 N N . MET A 1 747 ? 25.694 -10.347 0.567 1.00 68.38 747 MET A N 1
ATOM 5943 C CA . MET A 1 747 ? 26.306 -11.532 1.174 1.00 68.38 747 MET A CA 1
ATOM 5944 C C . MET A 1 747 ? 26.225 -11.419 2.694 1.00 68.38 747 MET A C 1
ATOM 5946 O O . MET A 1 747 ? 26.807 -10.515 3.284 1.00 68.38 747 MET A O 1
ATOM 5950 N N . SER A 1 748 ? 25.541 -12.360 3.341 1.00 57.69 748 SER A N 1
ATOM 5951 C CA . SER A 1 748 ? 25.522 -12.456 4.798 1.00 57.69 748 SER A CA 1
ATOM 5952 C C . SER A 1 748 ? 26.947 -12.733 5.293 1.00 57.69 748 SER A C 1
ATOM 5954 O O . SER A 1 748 ? 27.398 -13.877 5.325 1.00 57.69 748 SER A O 1
ATOM 5956 N N . SER A 1 749 ? 27.679 -11.693 5.692 1.00 48.09 749 SER A N 1
ATOM 5957 C CA . SER A 1 749 ? 29.028 -11.812 6.264 1.00 48.09 749 SER A CA 1
ATOM 5958 C C . SER A 1 749 ? 29.042 -12.573 7.602 1.00 48.09 749 SER A C 1
ATOM 5960 O O . SER A 1 749 ? 30.104 -12.931 8.103 1.00 48.09 749 SER A O 1
ATOM 5962 N N . GLN A 1 750 ? 27.868 -12.915 8.147 1.00 45.12 750 GLN A N 1
ATOM 5963 C CA . GLN A 1 750 ? 27.692 -13.651 9.402 1.00 45.12 750 GLN A CA 1
ATOM 5964 C C . GLN A 1 750 ? 27.884 -15.181 9.311 1.00 45.12 750 GLN A C 1
ATOM 5966 O O . GLN A 1 750 ? 27.792 -15.864 10.323 1.00 45.12 750 GLN A O 1
ATOM 5971 N N . GLY A 1 751 ? 28.206 -15.754 8.146 1.00 39.47 751 GLY A N 1
ATOM 5972 C CA . GLY A 1 751 ? 28.410 -17.210 7.998 1.00 39.47 751 GLY A CA 1
ATOM 5973 C C . GLY A 1 751 ? 29.802 -17.750 8.378 1.00 39.47 751 GLY A C 1
ATOM 5974 O O . GLY A 1 751 ? 30.104 -18.906 8.084 1.00 39.47 751 GLY A O 1
ATOM 5975 N N . GLY A 1 752 ? 30.682 -16.921 8.951 1.00 35.56 752 GLY A N 1
ATOM 5976 C CA . GLY A 1 752 ? 32.119 -17.201 9.070 1.00 35.56 752 GLY A CA 1
ATOM 5977 C C . GLY A 1 752 ? 32.648 -17.656 10.434 1.00 35.56 752 GLY A C 1
ATOM 5978 O O . GLY A 1 752 ? 33.836 -17.967 10.514 1.00 35.56 752 GLY A O 1
ATOM 5979 N N . GLU A 1 753 ? 31.840 -17.725 11.495 1.00 38.47 753 GLU A N 1
ATOM 5980 C CA . GLU A 1 753 ? 32.304 -18.273 12.778 1.00 38.47 753 GLU A CA 1
ATOM 5981 C C . GLU A 1 753 ? 32.123 -19.789 12.802 1.00 38.47 753 GLU A C 1
ATOM 5983 O O . GLU A 1 753 ? 31.093 -20.342 13.184 1.00 38.47 753 GLU A O 1
ATOM 5988 N N . LYS A 1 754 ? 33.176 -20.483 12.358 1.00 41.88 754 LYS A N 1
ATOM 5989 C CA . LYS A 1 754 ? 33.382 -21.881 12.718 1.00 41.88 754 LYS A CA 1
ATOM 5990 C C . LYS A 1 754 ? 33.484 -21.972 14.233 1.00 41.88 754 LYS A C 1
ATOM 5992 O O . LYS A 1 754 ? 34.437 -21.467 14.820 1.00 41.88 754 LYS A O 1
ATOM 5997 N N . ASP A 1 755 ? 32.509 -22.676 14.783 1.00 42.34 755 ASP A N 1
ATOM 5998 C CA . ASP A 1 755 ? 32.461 -23.317 16.088 1.00 42.34 755 ASP A CA 1
ATOM 5999 C C . ASP A 1 755 ? 33.835 -23.908 16.474 1.00 42.34 755 ASP A C 1
ATOM 6001 O O . ASP A 1 755 ? 34.177 -25.049 16.162 1.00 42.34 755 ASP A O 1
ATOM 6005 N N . ASN A 1 756 ? 34.670 -23.079 17.096 1.00 37.59 756 ASN A N 1
ATOM 6006 C CA . ASN A 1 756 ? 35.837 -23.492 17.854 1.00 37.59 756 ASN A CA 1
ATOM 6007 C C . ASN A 1 756 ? 35.487 -23.201 19.306 1.00 37.59 756 ASN A C 1
ATOM 6009 O O . ASN A 1 756 ? 35.680 -22.089 19.796 1.00 37.59 756 ASN A O 1
ATOM 6013 N N . GLY A 1 757 ? 34.940 -24.207 19.981 1.00 45.12 757 GLY A N 1
ATOM 6014 C CA . GLY A 1 757 ? 34.772 -24.156 21.421 1.00 45.12 757 GLY A CA 1
ATOM 6015 C C . GLY A 1 757 ? 36.120 -23.943 22.103 1.00 45.12 757 GLY A C 1
ATOM 6016 O O . GLY A 1 757 ? 36.999 -24.789 21.988 1.00 45.12 757 GLY A O 1
ATOM 6017 N N . ASP A 1 758 ? 36.272 -22.828 22.811 1.00 36.53 758 ASP A N 1
ATOM 6018 C CA . ASP A 1 758 ? 36.684 -22.817 24.216 1.00 36.53 758 ASP A CA 1
ATOM 6019 C C . ASP A 1 758 ? 36.428 -21.429 24.838 1.00 36.53 758 ASP A C 1
ATOM 6021 O O . ASP A 1 758 ? 36.314 -20.423 24.144 1.00 36.53 758 ASP A O 1
ATOM 6025 N N . GLY A 1 759 ? 36.282 -21.414 26.160 1.00 39.16 759 GLY A N 1
ATOM 6026 C CA . GLY A 1 759 ? 35.661 -20.389 27.005 1.00 39.16 759 GLY A CA 1
ATOM 6027 C C . GLY A 1 759 ? 36.054 -18.909 26.859 1.00 39.16 759 GLY A C 1
ATOM 6028 O O . GLY A 1 759 ? 37.219 -18.555 26.707 1.00 39.16 759 GLY A O 1
ATOM 6029 N N . GLY A 1 760 ? 35.082 -18.045 27.188 1.00 32.66 760 GLY A N 1
ATOM 6030 C CA . GLY A 1 760 ? 35.343 -16.881 28.046 1.00 32.66 760 GLY A CA 1
ATOM 6031 C C . GLY A 1 760 ? 34.717 -15.550 27.622 1.00 32.66 760 GLY A C 1
ATOM 6032 O O . GLY A 1 760 ? 35.265 -14.856 26.784 1.00 32.66 760 GLY A O 1
ATOM 6033 N N . PHE A 1 761 ? 33.629 -15.180 28.310 1.00 34.75 761 PHE A N 1
ATOM 6034 C CA . PHE A 1 761 ? 33.153 -13.820 28.627 1.00 34.75 761 PHE A CA 1
ATOM 6035 C C . PHE A 1 761 ? 33.272 -12.684 27.583 1.00 34.75 761 PHE A C 1
ATOM 6037 O O . PHE A 1 761 ? 34.341 -12.114 27.392 1.00 34.75 761 PHE A O 1
ATOM 6044 N N . GLY A 1 762 ? 32.104 -12.169 27.167 1.00 35.78 762 GLY A N 1
ATOM 6045 C CA . GLY A 1 762 ? 31.861 -10.720 27.096 1.00 35.78 762 GLY A CA 1
ATOM 6046 C C . GLY A 1 762 ? 31.383 -10.147 25.757 1.00 35.78 762 GLY A C 1
ATOM 6047 O O . GLY A 1 762 ? 32.169 -9.545 25.040 1.00 35.78 762 GLY A O 1
ATOM 6048 N N . SER A 1 763 ? 30.077 -10.196 25.487 1.00 30.56 763 SER A N 1
ATOM 6049 C CA . SER A 1 763 ? 29.355 -9.215 24.654 1.00 30.56 763 SER A CA 1
ATOM 6050 C C . SER A 1 763 ? 27.889 -9.221 25.128 1.00 30.56 763 SER A C 1
ATOM 6052 O O . SER A 1 763 ? 27.359 -10.265 25.490 1.00 30.56 763 SER A O 1
ATOM 6054 N N . GLY A 1 764 ? 27.202 -8.104 25.371 1.00 29.98 764 GLY A N 1
ATOM 6055 C CA . GLY A 1 764 ? 27.138 -6.901 24.546 1.00 29.98 764 GLY A CA 1
ATOM 6056 C C . GLY A 1 764 ? 25.974 -7.035 23.560 1.00 29.98 764 GLY A C 1
ATOM 6057 O O . GLY A 1 764 ? 26.192 -6.963 22.359 1.00 29.98 764 GLY A O 1
ATOM 6058 N N . GLY A 1 765 ? 24.776 -7.357 24.064 1.00 26.83 765 GLY A N 1
ATOM 6059 C CA . GLY A 1 765 ? 23.604 -7.685 23.256 1.00 26.83 765 GLY A CA 1
ATOM 6060 C C . GLY A 1 765 ? 23.001 -6.468 22.558 1.00 26.83 765 GLY A C 1
ATOM 6061 O O . GLY A 1 765 ? 22.637 -5.496 23.215 1.00 26.83 765 GLY A O 1
ATOM 6062 N N . SER A 1 766 ? 22.854 -6.567 21.237 1.00 29.05 766 SER A N 1
ATOM 6063 C CA . SER A 1 766 ? 21.811 -5.870 20.488 1.00 29.05 766 SER A CA 1
ATOM 6064 C C . SER A 1 766 ? 20.654 -6.852 20.337 1.00 29.05 766 SER A C 1
ATOM 6066 O O . SER A 1 766 ? 20.717 -7.814 19.571 1.00 29.05 766 SER A O 1
ATOM 6068 N N . THR A 1 767 ? 19.657 -6.679 21.195 1.00 30.41 767 THR A N 1
ATOM 6069 C CA . THR A 1 767 ? 18.472 -7.524 21.285 1.00 30.41 767 THR A CA 1
ATOM 6070 C C . THR A 1 767 ? 17.488 -7.084 20.208 1.00 30.41 767 THR A C 1
ATOM 6072 O O . THR A 1 767 ? 16.913 -6.002 20.304 1.00 30.41 767 THR A O 1
ATOM 6075 N N . PHE A 1 768 ? 17.276 -7.931 19.200 1.00 29.67 768 PHE A N 1
ATOM 6076 C CA . PHE A 1 768 ? 16.058 -7.903 18.393 1.00 29.67 768 PHE A CA 1
ATOM 6077 C C . PHE A 1 768 ? 14.864 -8.023 19.348 1.00 29.67 768 PHE A C 1
ATOM 6079 O O . PHE A 1 768 ? 14.778 -8.993 20.104 1.00 29.67 768 PHE A O 1
ATOM 6086 N N . MET A 1 769 ? 13.987 -7.018 19.363 1.00 28.67 769 MET A N 1
ATOM 6087 C CA . MET A 1 769 ? 12.790 -7.019 20.199 1.00 28.67 769 MET A CA 1
ATOM 6088 C C . MET A 1 769 ? 11.850 -8.148 19.773 1.00 28.67 769 MET A C 1
ATOM 6090 O O . MET A 1 769 ? 11.162 -8.066 18.761 1.00 28.67 769 MET A O 1
ATOM 6094 N N . THR A 1 770 ? 11.828 -9.206 20.573 1.00 31.02 770 THR A N 1
ATOM 6095 C CA . THR A 1 770 ? 10.675 -10.089 20.732 1.00 31.02 770 THR A CA 1
ATOM 6096 C C . THR A 1 770 ? 9.767 -9.508 21.813 1.00 31.02 770 THR A C 1
ATOM 6098 O O . THR A 1 770 ? 10.258 -9.146 22.886 1.00 31.02 770 THR A O 1
ATOM 6101 N N . ASP A 1 771 ? 8.468 -9.444 21.519 1.00 31.69 771 ASP A N 1
ATOM 6102 C CA . ASP A 1 771 ? 7.374 -9.049 22.413 1.00 31.69 771 ASP A CA 1
ATOM 6103 C C . ASP A 1 771 ? 7.532 -9.561 23.856 1.00 31.69 771 ASP A C 1
ATOM 6105 O O . ASP A 1 771 ? 7.755 -10.760 24.063 1.00 31.69 771 ASP A O 1
ATOM 6109 N N . PRO A 1 772 ? 7.325 -8.708 24.875 1.00 29.91 772 PRO A N 1
ATOM 6110 C CA . PRO A 1 772 ? 7.170 -9.154 26.244 1.00 29.91 772 PRO A CA 1
ATOM 6111 C C . PRO A 1 772 ? 5.739 -8.889 26.720 1.00 29.91 772 PRO A C 1
ATOM 6113 O O . PRO A 1 772 ? 5.485 -7.841 27.294 1.00 29.91 772 PRO A O 1
ATOM 6116 N N . GLU A 1 773 ? 4.813 -9.837 26.548 1.00 29.00 773 GLU A N 1
ATOM 6117 C CA . GLU A 1 773 ? 3.616 -9.906 27.405 1.00 29.00 773 GLU A CA 1
ATOM 6118 C C . GLU A 1 773 ? 2.929 -11.283 27.334 1.00 29.00 773 GLU A C 1
ATOM 6120 O O . GLU A 1 773 ? 2.011 -11.523 26.557 1.00 29.00 773 GLU A O 1
ATOM 6125 N N . LEU A 1 774 ? 3.398 -12.213 28.175 1.00 33.06 774 LEU A N 1
ATOM 6126 C CA . LEU A 1 774 ? 2.620 -13.344 28.700 1.00 33.06 774 LEU A CA 1
ATOM 6127 C C . LEU A 1 774 ? 3.322 -13.891 29.955 1.00 33.06 774 LEU A C 1
ATOM 6129 O O . LEU A 1 774 ? 4.103 -14.843 29.903 1.00 33.06 774 LEU A O 1
ATOM 6133 N N . ALA A 1 775 ? 3.047 -13.243 31.088 1.00 31.64 775 ALA A N 1
ATOM 6134 C CA . ALA A 1 775 ? 3.207 -13.778 32.439 1.00 31.64 775 ALA A CA 1
ATOM 6135 C C . ALA A 1 775 ? 2.075 -13.254 33.329 1.00 31.64 775 ALA A C 1
ATOM 6137 O O . ALA A 1 775 ? 1.869 -12.018 33.336 1.00 31.64 775 ALA A O 1
#

Sequence (775 aa):
MFKLDGMDVKESARPGSRTVKSRQKSYSNGDDQDGVQVVNWNQQAFKSAEGLSKNKDFRSAAVYAEVKLAEALNKRTLEKKLNGEDDTEGNPDMYRTAFCIHLLGELVGLSGPFGKVLSTVRDEVCKAIYSEYYAAQKEDLIFEQQTFFSALEHVEAEKEELLEEKEQFRQMLEEREGEIDNIDNSIKELTKNLATERQEKAALQEKLDQVEKDLKNRTGEFKLCVDDLKQARQALIRTSDELKDMRSRNTDKSKQLQSLTQEVATLRGQLDSVSKEKNEIQIASAGSASKKELEMAKQTIEELETKITKLSGVDNIMTARSLTPRPDWKKLDPFKVEQQGIAEPPPKTDGSTKAIVGEVVTRLKRSMVNLSLAQKDMSMLRQQNRNALSFLNPDPDPAAFATRILEQLKQNDADKDKGADEKAQGEAAALPSVLGVLSELSQDSIKESKREHEVEPLGAEMVIPRFLRYTKKLTFKLLSRSETKSLITDIWSAKDEYDGLRTRSSTMMEYVFAHLLENYGNRTDMIAEEGYKLFLSVHCYAADGDVLMFKRVLYGEISEECHFDFECLMAALMQEMQSCLKGEDQSSIPKADLFATLDRFFPYMEKEAVEKLKEALAAEQEKDEIEYMLLFDTEDGNETRGQFLDTLLLQYLGDIAKYSNTLKSSLMQVKADENGFAKLADLKDVIANFDARKTEDDVYMYLARGAHLNSVEDVKFYMELGEEVEVSEFIRNLSSKLIRPSKYYVMSSQGGEKDNGDGGFGSGGSTFMTDPELA

pLDDT: mean 76.01, std 19.95, range [26.83, 97.31]